Protein AF-A0A1G2YFA1-F1 (afdb_monomer)

Secondary structure (DSSP, 8-state):
--SSHHHHHHHHHHTTS-TTTEEEEETTT---TTTEEESSTT--EETTEEEE--SEEEEEEEEEEEESSEEEEEEEEEPPPPTTEEEEEEEEEE-TTTTTSSEEEEEEETTEEEEEEE-TTS-EEEEEEEE--TT-EEEEEEEE-SS-EEEEETTEEEEEE--TTTS--S-EEEEEEEEEEE-S--S--EEEEEEEEEEEEHHHHHHHH-S----PPP---EEEEEETTEEEEEETTEEEEE-SSEEEEEE-TTSSEEEEEEETTTTEE-B-TT---BS-EEEETTEEEEGGGPEEEEEEEEEETTEEEEEEEEEETTTTEEEEEEEEE-SSSEEEEEEEEEE-SSS-EEEEEEEEEEEEE-GGG-GGG-EEEE-BBT-EEE-S-EEEEEEETTTB-SS-EEEE-TTSSSEEEEEE---S---EEEEEEEE-TTSS--EEEEE-SSGGGS-SS-----SSEEEEEEE---EEE-TT-EEEEEEEEEEEESS-HHHHHHHHHHHHTTT-------HHHHT--EEEEE-TTTTEETTTTEE-GGGG--S--SEEEES--B---S---S-TTSSTTS---S---B-GGGTHHHHHHHHHHHHHHTT-EEEEEEESSEEESSSHHIIIIITTSB---STT-----BTBSSSEEEB-TT-TTTHHHHHHHHHHHHHHHH--SEEEEETTT-------TTSHHHHTT--SS-HHHHHHHHHHHHHHHHHH-TT-EEEES----HHHHTTSSEEE--SS-TTT-HHHHHHH-TT---HHHHH-TTSEEEE-S--TTHHHHHHHHT-EEEGGG---HHHHHHHHHHHHTHHHHT-S--B-S--BSSTTEEEEEEE-SS-EEEEEEE-SSS-EEEEEEEE---TTEEEEETTTTEEPEEE--TT-SSEEEEEEE-TTEEEEEEEEES-EEEEEETTEEEEEESS--TT-EEEEEESS----TTSS--EEE--BTTEEEEE--SSEEEEEEEEETTEEEEEEEEEE-

Mean predicted aligned error: 13.15 Å

Radius of gyration: 32.7 Å; Cα contacts (8 Å, |Δi|>4): 2428; chains: 1; bounding box: 88×84×84 Å

pLDDT: mean 84.56, std 17.23, range [21.22, 98.62]

Structure (mmCIF, N/CA/C/O backbone):
data_AF-A0A1G2YFA1-F1
#
_entry.id   AF-A0A1G2YFA1-F1
#
loop_
_atom_site.group_PDB
_atom_site.id
_atom_site.type_symbol
_atom_site.label_atom_id
_atom_site.label_alt_id
_atom_site.label_comp_id
_atom_site.label_asym_id
_atom_site.label_entity_id
_atom_site.label_seq_id
_atom_site.pdbx_PDB_ins_code
_atom_site.Cartn_x
_atom_site.Cartn_y
_atom_site.Cartn_z
_atom_site.occupancy
_atom_site.B_iso_or_equiv
_atom_site.auth_seq_id
_atom_site.auth_comp_id
_atom_site.auth_asym_id
_atom_site.auth_atom_id
_atom_site.pdbx_PDB_model_num
ATOM 1 N N . MET A 1 1 ? 6.059 28.351 -20.089 1.00 26.28 1 MET A N 1
ATOM 2 C CA . MET A 1 1 ? 5.171 28.628 -18.933 1.00 26.28 1 MET A CA 1
ATOM 3 C C . MET A 1 1 ? 3.657 28.507 -19.193 1.00 26.28 1 MET A C 1
ATOM 5 O O . MET A 1 1 ? 2.922 28.456 -18.222 1.00 26.28 1 MET A O 1
ATOM 9 N N . LYS A 1 2 ? 3.148 28.376 -20.436 1.00 21.22 2 LYS A N 1
ATOM 10 C CA . LYS A 1 2 ? 1.709 28.104 -20.705 1.00 21.22 2 LYS A CA 1
ATOM 11 C C . LYS A 1 2 ? 1.317 26.610 -20.813 1.00 21.22 2 LYS A C 1
ATOM 13 O O . LYS A 1 2 ? 0.133 26.315 -20.835 1.00 21.22 2 LYS A O 1
ATOM 18 N N . LYS A 1 3 ? 2.282 25.678 -20.841 1.00 24.58 3 LYS A N 1
ATOM 19 C CA . LYS A 1 3 ? 2.053 24.222 -21.009 1.00 24.58 3 LYS A CA 1
ATOM 20 C C . LYS A 1 3 ? 1.733 23.443 -19.718 1.00 24.58 3 LYS A C 1
ATOM 22 O O . LYS A 1 3 ? 1.289 22.313 -19.818 1.00 24.58 3 LYS A O 1
ATOM 27 N N . TYR A 1 4 ? 1.891 24.042 -18.535 1.00 25.39 4 TYR A N 1
ATOM 28 C CA . TYR A 1 4 ? 1.685 23.355 -17.245 1.00 25.39 4 TYR A CA 1
ATOM 29 C C . TYR A 1 4 ? 0.296 23.568 -16.616 1.00 25.39 4 TYR A C 1
ATOM 31 O O . TYR A 1 4 ? -0.025 22.940 -15.617 1.00 25.39 4 TYR A O 1
ATOM 39 N N . LYS A 1 5 ? -0.561 24.420 -17.201 1.00 24.77 5 LYS A N 1
ATOM 40 C CA . LYS A 1 5 ? -1.921 24.662 -16.678 1.00 24.77 5 LYS A CA 1
ATOM 41 C C . LYS A 1 5 ? -2.949 23.596 -17.078 1.00 24.77 5 LYS A C 1
ATOM 43 O O . LYS A 1 5 ? -4.020 23.570 -16.490 1.00 24.77 5 LYS A O 1
ATOM 48 N N . LEU A 1 6 ? -2.642 22.734 -18.053 1.00 26.92 6 LEU A N 1
ATOM 49 C CA . LEU A 1 6 ? -3.606 21.764 -18.586 1.00 26.92 6 LEU A CA 1
ATOM 50 C C . LEU A 1 6 ? -3.701 20.484 -17.734 1.00 26.92 6 LEU A C 1
ATOM 52 O O . LEU A 1 6 ? -4.782 19.927 -17.613 1.00 26.92 6 LEU A O 1
ATOM 56 N N . HIS A 1 7 ? -2.612 20.071 -17.073 1.00 27.39 7 HIS A N 1
ATOM 57 C CA . HIS A 1 7 ? -2.627 18.911 -16.169 1.00 27.39 7 HIS A CA 1
ATOM 58 C C . HIS A 1 7 ? -3.258 19.217 -14.802 1.00 27.39 7 HIS A C 1
ATOM 60 O O . HIS A 1 7 ? -3.877 18.342 -14.209 1.00 27.39 7 HIS A O 1
ATOM 66 N N . LEU A 1 8 ? -3.208 20.475 -14.341 1.00 26.91 8 LEU A N 1
ATOM 67 C CA . LEU A 1 8 ? -3.855 20.889 -13.088 1.00 26.91 8 LEU A CA 1
ATOM 68 C C . LEU A 1 8 ? -5.395 20.894 -13.174 1.00 26.91 8 LEU A C 1
ATOM 70 O O . LEU A 1 8 ? -6.071 20.759 -12.160 1.00 26.91 8 LEU A O 1
ATOM 74 N N . ALA A 1 9 ? -5.958 21.062 -14.377 1.00 24.88 9 ALA A N 1
ATOM 75 C CA . ALA A 1 9 ? -7.406 21.125 -14.582 1.00 24.88 9 ALA A CA 1
ATOM 76 C C . ALA A 1 9 ? -8.086 19.750 -14.461 1.00 24.88 9 ALA A C 1
ATOM 78 O O . ALA A 1 9 ? -9.233 19.683 -14.033 1.00 24.88 9 ALA A O 1
ATOM 79 N N . VAL A 1 10 ? -7.370 18.664 -14.773 1.00 28.00 10 VAL A N 1
ATOM 80 C CA . VAL A 1 10 ? -7.872 17.285 -14.633 1.00 28.00 10 VAL A CA 1
ATOM 81 C C . VAL A 1 10 ? -8.020 16.907 -13.152 1.00 28.00 10 VAL A C 1
ATOM 83 O O . VAL A 1 10 ? -9.004 16.275 -12.779 1.00 28.00 10 VAL A O 1
ATOM 86 N N . LEU A 1 11 ? -7.123 17.405 -12.289 1.00 30.12 11 LEU A N 1
ATOM 87 C CA . LEU A 1 11 ? -7.172 17.195 -10.834 1.00 30.12 11 LEU A CA 1
ATOM 88 C C . LEU A 1 11 ? -8.140 18.132 -10.089 1.00 30.12 11 LEU A C 1
ATOM 90 O O . LEU A 1 11 ? -8.729 17.755 -9.086 1.00 30.12 11 LEU A O 1
ATOM 94 N N . LEU A 1 12 ? -8.338 19.371 -10.546 1.00 25.94 12 LEU A N 1
ATOM 95 C CA . LEU A 1 12 ? -9.296 20.276 -9.887 1.00 25.94 12 LEU A CA 1
ATOM 96 C C . LEU A 1 12 ? -10.760 19.890 -10.158 1.00 25.94 12 LEU A C 1
ATOM 98 O O . LEU A 1 12 ? -11.654 20.310 -9.424 1.00 25.94 12 LEU A O 1
ATOM 102 N N . ILE A 1 13 ? -11.014 19.089 -11.197 1.00 28.42 13 ILE A N 1
ATOM 103 C CA . ILE A 1 13 ? -12.353 18.607 -11.554 1.00 28.42 13 ILE A CA 1
ATOM 104 C C . ILE A 1 13 ? -12.662 17.258 -10.878 1.00 28.42 13 ILE A C 1
ATOM 106 O O . ILE A 1 13 ? -13.819 17.046 -10.514 1.00 28.42 13 ILE A O 1
ATOM 110 N N . SER A 1 14 ? -11.655 16.418 -10.586 1.00 29.36 14 SER A N 1
ATOM 111 C CA . SER A 1 14 ? -11.823 15.202 -9.767 1.00 29.36 14 SER A CA 1
ATOM 112 C C . SER A 1 14 ? -12.298 15.497 -8.337 1.00 29.36 14 SER A C 1
ATOM 114 O O . SER A 1 14 ? -13.056 14.725 -7.753 1.00 29.36 14 SER A O 1
ATOM 116 N N . CYS A 1 15 ? -11.971 16.676 -7.803 1.00 27.38 15 CYS A N 1
ATOM 117 C CA . CYS A 1 15 ? -12.378 17.093 -6.460 1.00 27.38 15 CYS A CA 1
ATOM 118 C C . CYS A 1 15 ? -13.865 17.477 -6.316 1.00 27.38 15 CYS A C 1
ATOM 120 O O . CYS A 1 15 ? -14.387 17.459 -5.203 1.00 27.38 15 CYS A O 1
ATOM 122 N N . ASN A 1 16 ? -14.591 17.819 -7.389 1.00 24.38 16 ASN A N 1
ATOM 123 C CA . ASN A 1 16 ? -15.905 18.470 -7.231 1.00 24.38 16 ASN A CA 1
ATOM 124 C C . ASN A 1 16 ? -17.083 17.521 -6.938 1.00 24.38 16 ASN A C 1
ATOM 126 O O . ASN A 1 16 ? -18.103 17.977 -6.420 1.00 24.38 16 ASN A O 1
ATOM 130 N N . CYS A 1 17 ? -16.944 16.209 -7.160 1.00 30.14 17 CYS A N 1
ATOM 131 C CA . CYS A 1 17 ? -17.890 15.212 -6.624 1.00 30.14 17 CYS A CA 1
ATOM 132 C C . CYS A 1 17 ? -17.436 14.600 -5.284 1.00 30.14 17 CYS A C 1
ATOM 134 O O . CYS A 1 17 ? -18.244 13.969 -4.597 1.00 30.14 17 CYS A O 1
ATOM 136 N N . PHE A 1 18 ? -16.185 14.875 -4.891 1.00 34.75 18 PHE A N 1
ATOM 137 C CA . PHE A 1 18 ? -15.489 14.411 -3.684 1.00 34.75 18 PHE A CA 1
ATOM 138 C C . PHE A 1 18 ? -15.284 15.515 -2.637 1.00 34.75 18 PHE A C 1
ATOM 140 O O . PHE A 1 18 ? -14.547 15.315 -1.673 1.00 34.75 18 PHE A O 1
ATOM 147 N N . ALA A 1 19 ? -15.984 16.650 -2.748 1.00 25.91 19 ALA A N 1
ATOM 148 C CA . ALA A 1 19 ? -15.907 17.753 -1.781 1.00 25.91 19 ALA A CA 1
ATOM 149 C C . ALA A 1 19 ? -16.286 17.359 -0.327 1.00 25.91 19 ALA A C 1
ATOM 151 O O . ALA A 1 19 ? -16.251 18.201 0.565 1.00 25.91 19 ALA A O 1
ATOM 152 N N . GLY A 1 20 ? -16.643 16.090 -0.076 1.00 28.58 20 GLY A N 1
ATOM 153 C CA . GLY A 1 20 ? -16.826 15.510 1.254 1.00 28.58 20 GLY A CA 1
ATOM 154 C C . GLY A 1 20 ? -15.946 14.299 1.606 1.00 28.58 20 GLY A C 1
ATOM 155 O O . GLY A 1 20 ? -16.242 13.679 2.622 1.00 28.58 20 GLY A O 1
ATOM 156 N N . SER A 1 21 ? -14.935 13.905 0.814 1.00 32.62 21 SER A N 1
ATOM 157 C CA . SER A 1 21 ? -14.187 12.648 1.056 1.00 32.62 21 SER A CA 1
ATOM 158 C C . SER A 1 21 ? -12.697 12.622 0.693 1.00 32.62 21 SER A C 1
ATOM 160 O O . SER A 1 21 ? -12.029 11.634 0.993 1.00 32.62 21 SER A O 1
ATOM 162 N N . MET A 1 22 ? -12.159 13.696 0.114 1.00 28.70 22 MET A N 1
ATOM 163 C CA . MET A 1 22 ? -10.717 13.957 0.081 1.00 28.70 22 MET A CA 1
ATOM 164 C C . MET A 1 22 ? -10.442 15.188 0.937 1.00 28.70 22 MET A C 1
ATOM 166 O O . MET A 1 22 ? -10.710 16.316 0.521 1.00 28.70 22 MET A O 1
ATOM 170 N N . PHE A 1 23 ? -9.919 14.977 2.141 1.00 32.84 23 PHE A N 1
ATOM 171 C CA . PHE A 1 23 ? -9.448 16.068 2.987 1.00 32.84 23 PHE A CA 1
ATOM 172 C C . PHE A 1 23 ? -7.937 15.951 3.110 1.00 32.84 23 PHE A C 1
ATOM 174 O O . PHE A 1 23 ? -7.440 15.136 3.883 1.00 32.84 23 PHE A O 1
ATOM 181 N N . TYR A 1 24 ? -7.217 16.780 2.356 1.00 30.06 24 TYR A N 1
ATOM 182 C CA . TYR A 1 24 ? -5.864 17.163 2.724 1.00 30.06 24 TYR A CA 1
ATOM 183 C C . TYR A 1 24 ? -5.940 18.400 3.598 1.00 30.06 24 TYR A C 1
ATOM 185 O O . TYR A 1 24 ? -6.352 19.466 3.148 1.00 30.06 24 TYR A O 1
ATOM 193 N N . GLN A 1 25 ? -5.619 18.221 4.874 1.00 31.00 25 GLN A N 1
ATOM 194 C CA . GLN A 1 25 ? -5.582 19.290 5.854 1.00 31.00 25 GLN A CA 1
ATOM 195 C C . GLN A 1 25 ? -4.254 19.172 6.602 1.00 31.00 25 GLN A C 1
ATOM 197 O O . GLN A 1 25 ? -4.132 18.486 7.615 1.00 31.00 25 GLN A O 1
ATOM 202 N N . ASP A 1 26 ? -3.227 19.833 6.064 1.00 29.64 26 ASP A N 1
ATOM 203 C CA . ASP A 1 26 ? -2.142 20.324 6.914 1.00 29.64 26 ASP A CA 1
ATOM 204 C C . ASP A 1 26 ? -2.801 21.305 7.900 1.00 29.64 26 ASP A C 1
ATOM 206 O O . ASP A 1 26 ? -3.702 22.044 7.495 1.00 29.64 26 ASP A O 1
ATOM 210 N N . ASP A 1 27 ? -2.398 21.330 9.172 1.00 33.75 27 ASP A N 1
ATOM 211 C CA . ASP A 1 27 ? -3.007 22.179 10.222 1.00 33.75 27 ASP A CA 1
ATOM 212 C C . ASP A 1 27 ? -3.075 23.686 9.849 1.00 33.75 27 ASP A C 1
ATOM 214 O O . ASP A 1 27 ? -3.723 24.478 10.531 1.00 33.75 27 ASP A O 1
ATOM 218 N N . PHE A 1 28 ? -2.447 24.095 8.742 1.00 34.38 28 PHE A N 1
ATOM 219 C CA . PHE A 1 28 ? -2.547 25.431 8.157 1.00 34.38 28 PHE A CA 1
ATOM 220 C C . PHE A 1 28 ? -3.781 25.688 7.271 1.00 34.38 28 PHE A C 1
ATOM 222 O O . PHE A 1 28 ? -4.218 26.838 7.202 1.00 34.38 28 PHE A O 1
ATOM 229 N N . ASP A 1 29 ? -4.377 24.665 6.647 1.00 35.72 29 ASP A N 1
ATOM 230 C CA . ASP A 1 29 ? -5.463 24.835 5.662 1.00 35.72 29 ASP A CA 1
ATOM 231 C C . ASP A 1 29 ? -6.863 24.562 6.242 1.00 35.72 29 ASP A C 1
ATOM 233 O O . ASP A 1 29 ? -7.878 24.930 5.648 1.00 35.72 29 ASP A O 1
ATOM 237 N N . SER A 1 30 ? -6.957 23.976 7.442 1.00 36.06 30 SER A N 1
ATOM 238 C CA . SER A 1 30 ? -8.232 23.718 8.122 1.00 36.06 30 SER A CA 1
ATOM 239 C C . SER A 1 30 ? -8.577 24.778 9.162 1.00 36.06 30 SER A C 1
ATOM 241 O O . SER A 1 30 ? -8.757 24.491 10.348 1.00 36.06 30 SER A O 1
ATOM 243 N N . TYR A 1 31 ? -8.787 26.010 8.720 1.00 40.47 31 TYR A N 1
ATOM 244 C CA . TYR A 1 31 ? -9.805 26.807 9.389 1.00 40.47 31 TYR A CA 1
ATOM 245 C C . TYR A 1 31 ? -11.145 26.400 8.794 1.00 40.47 31 TYR A C 1
ATOM 247 O O . TYR A 1 31 ? -11.511 26.837 7.713 1.00 40.47 31 TYR A O 1
ATOM 255 N N . ASN A 1 32 ? -11.838 25.493 9.482 1.00 41.91 32 ASN A N 1
ATOM 256 C CA . ASN A 1 32 ? -13.087 24.888 9.032 1.00 41.91 32 ASN A CA 1
ATOM 257 C C . ASN A 1 32 ? -14.114 25.978 8.642 1.00 41.91 32 ASN A C 1
ATOM 259 O O . ASN A 1 32 ? -14.778 26.538 9.516 1.00 41.91 32 ASN A O 1
ATOM 263 N N . GLU A 1 33 ? -14.233 26.307 7.348 1.00 40.84 33 GLU A N 1
ATOM 264 C CA . GLU A 1 33 ? -15.109 27.382 6.848 1.00 40.84 33 GLU A CA 1
ATOM 265 C C . GLU A 1 33 ? -16.582 27.142 7.221 1.00 40.84 33 GLU A C 1
ATOM 267 O O . GLU A 1 33 ? -17.353 28.087 7.359 1.00 40.84 33 GLU A O 1
ATOM 272 N N . SER A 1 34 ? -16.969 25.886 7.478 1.00 41.91 34 SER A N 1
ATOM 273 C CA . SER A 1 34 ? -18.311 25.525 7.954 1.00 41.91 34 SER A CA 1
ATOM 274 C C . SER A 1 34 ? -18.582 25.909 9.420 1.00 41.91 34 SER A C 1
ATOM 276 O O . SER A 1 34 ? -19.738 26.060 9.822 1.00 41.91 34 SER A O 1
ATOM 278 N N . PHE A 1 35 ? -17.533 26.090 10.230 1.00 44.84 35 PHE A N 1
ATOM 279 C CA . PHE A 1 35 ? -17.634 26.427 11.652 1.00 44.84 35 PHE A CA 1
ATOM 280 C C . PHE A 1 35 ? -17.661 27.941 11.907 1.00 44.84 35 PHE A C 1
ATOM 282 O O . PHE A 1 35 ? -18.202 28.377 12.925 1.00 44.84 35 PHE A O 1
ATOM 289 N N . TRP A 1 36 ? -17.113 28.752 10.998 1.00 55.56 36 TRP A N 1
ATOM 290 C CA . TRP A 1 36 ? -16.955 30.199 11.168 1.00 55.56 36 TRP A CA 1
ATOM 291 C C . TRP A 1 36 ? -17.886 30.990 10.242 1.00 55.56 36 TRP A C 1
ATOM 293 O O . TRP A 1 36 ? -17.912 30.779 9.038 1.00 55.56 36 TRP A O 1
ATOM 303 N N . GLY A 1 37 ? -18.608 31.969 10.786 1.00 51.66 37 GLY A N 1
ATOM 304 C CA . GLY A 1 37 ? -19.284 32.997 9.994 1.00 51.66 37 GLY A CA 1
ATOM 305 C C . GLY A 1 37 ? -18.439 34.272 9.931 1.00 51.66 37 GLY A C 1
ATOM 306 O O . GLY A 1 37 ? -18.049 34.802 10.974 1.00 51.66 37 GLY A O 1
ATOM 307 N N . SER A 1 38 ? -18.175 34.812 8.734 1.00 50.09 38 SER A N 1
ATOM 308 C CA . SER A 1 38 ? -17.583 36.152 8.598 1.00 50.09 38 SER A CA 1
ATOM 309 C C . SER A 1 38 ? -18.685 37.221 8.649 1.00 50.09 38 SER A C 1
ATOM 311 O O . SER A 1 38 ? -19.702 37.128 7.965 1.00 50.09 38 SER A O 1
ATOM 313 N N . LYS A 1 39 ? -18.523 38.253 9.492 1.00 44.88 39 LYS A N 1
ATOM 314 C CA . LYS A 1 39 ? -19.477 39.384 9.567 1.00 44.88 39 LYS A CA 1
ATOM 315 C C . LYS A 1 39 ? -19.066 40.615 8.758 1.00 44.88 39 LYS A C 1
ATOM 317 O O . LYS A 1 39 ? -19.862 41.539 8.620 1.00 44.88 39 LYS A O 1
ATOM 322 N N . SER A 1 40 ? -17.855 40.635 8.203 1.00 45.56 40 SER A N 1
ATOM 323 C CA . SER A 1 40 ? -17.445 41.636 7.216 1.00 45.56 40 SER A CA 1
ATOM 324 C C . SER A 1 40 ? -17.129 40.920 5.909 1.00 45.56 40 SER A C 1
ATOM 326 O O . SER A 1 40 ? -16.400 39.933 5.921 1.00 45.56 40 SER A O 1
ATOM 328 N N . ALA A 1 41 ? -17.659 41.417 4.787 1.00 35.03 41 ALA A N 1
ATOM 329 C CA . ALA A 1 41 ? -17.565 40.820 3.445 1.00 35.03 41 ALA A CA 1
ATOM 330 C C . ALA A 1 41 ? -16.129 40.729 2.864 1.00 35.03 41 ALA A C 1
ATOM 332 O O . ALA A 1 41 ? -15.939 40.660 1.658 1.00 35.03 41 ALA A O 1
ATOM 333 N N . SER A 1 42 ? -15.101 40.817 3.707 1.00 41.78 42 SER A N 1
ATOM 334 C CA . SER A 1 42 ? -13.691 40.891 3.325 1.00 41.78 42 SER A CA 1
ATOM 335 C C . SER A 1 42 ? -12.741 40.380 4.422 1.00 41.78 42 SER A C 1
ATOM 337 O O . SER A 1 42 ? -11.576 40.775 4.440 1.00 41.78 42 SER A O 1
ATOM 339 N N . ALA A 1 43 ? -13.205 39.586 5.395 1.00 46.22 43 ALA A N 1
ATOM 340 C CA . ALA A 1 43 ? -12.296 38.842 6.272 1.00 46.22 43 ALA A CA 1
ATOM 341 C C . ALA A 1 43 ? -11.784 37.621 5.500 1.00 46.22 43 ALA A C 1
ATOM 343 O O . ALA A 1 43 ? -12.486 36.623 5.392 1.00 46.22 43 ALA A O 1
ATOM 344 N N . ILE A 1 44 ? -10.596 37.747 4.909 1.00 50.31 44 ILE A N 1
ATOM 345 C CA . ILE A 1 44 ? -9.894 36.632 4.276 1.00 50.31 44 ILE A CA 1
ATOM 346 C C . ILE A 1 44 ? -8.933 36.104 5.334 1.00 50.31 44 ILE A C 1
ATOM 348 O O . ILE A 1 44 ? -8.038 36.829 5.774 1.00 50.31 44 ILE A O 1
ATOM 352 N N . LEU A 1 45 ? -9.162 34.876 5.785 1.00 53.12 45 LEU A N 1
ATOM 353 C CA . LEU A 1 45 ? -8.122 34.124 6.460 1.00 53.12 45 LEU A CA 1
ATOM 354 C C . LEU A 1 45 ? -7.228 33.557 5.356 1.00 53.12 45 LEU A C 1
ATOM 356 O O . LEU A 1 45 ? -7.711 32.820 4.502 1.00 53.12 45 LEU A O 1
ATOM 360 N N . GLN A 1 46 ? -5.963 33.958 5.327 1.00 53.78 46 GLN A N 1
ATOM 361 C CA . GLN A 1 46 ? -4.995 33.462 4.352 1.00 53.78 46 GLN A CA 1
ATOM 362 C C . GLN A 1 46 ? -3.841 32.841 5.138 1.00 53.78 46 GLN A C 1
ATOM 364 O O . GLN A 1 46 ? -3.248 33.519 5.977 1.00 53.78 46 GLN A O 1
ATOM 369 N N . ASP A 1 47 ? -3.580 31.551 4.923 1.00 55.41 47 ASP A N 1
ATOM 370 C CA . ASP A 1 47 ? -2.479 30.798 5.542 1.00 55.41 47 ASP A CA 1
ATOM 371 C C . ASP A 1 47 ? -2.460 30.874 7.089 1.00 55.41 47 ASP A C 1
ATOM 373 O O . ASP A 1 47 ? -1.431 31.154 7.707 1.00 55.41 47 ASP A O 1
ATOM 377 N N . GLY A 1 48 ? -3.621 30.717 7.742 1.00 53.19 48 GLY A N 1
ATOM 378 C CA . GLY A 1 48 ? -3.737 30.805 9.207 1.00 53.19 48 GLY A CA 1
ATOM 379 C C . GLY A 1 48 ? -3.555 32.218 9.782 1.00 53.19 48 GLY A C 1
ATOM 380 O O . GLY A 1 48 ? -3.453 32.390 10.998 1.00 53.19 48 GLY A O 1
ATOM 381 N N . VAL A 1 49 ? -3.519 33.258 8.942 1.00 60.41 49 VAL A N 1
ATOM 382 C CA . VAL A 1 49 ? -3.386 34.653 9.378 1.00 60.41 49 VAL A CA 1
ATOM 383 C C . VAL A 1 49 ? -4.682 35.417 9.138 1.00 60.41 49 VAL A C 1
ATOM 385 O O . VAL A 1 49 ? -5.115 35.617 8.003 1.00 60.41 49 VAL A O 1
ATOM 388 N N . LEU A 1 50 ? -5.274 35.928 10.217 1.00 67.81 50 LEU A N 1
ATOM 389 C CA . LEU A 1 50 ? -6.305 36.955 10.129 1.00 67.81 50 LEU A CA 1
ATOM 390 C C . LEU A 1 50 ? -5.615 38.308 9.920 1.00 67.81 50 LEU A C 1
ATOM 392 O O . LEU A 1 50 ? -5.003 38.857 10.841 1.00 67.81 50 LEU A O 1
ATOM 396 N N . VAL A 1 51 ? -5.691 38.824 8.691 1.00 64.38 51 VAL A N 1
ATOM 397 C CA . VAL A 1 51 ? -5.060 40.087 8.287 1.00 64.38 51 VAL A CA 1
ATOM 398 C C . VAL A 1 51 ? -6.108 41.192 8.188 1.00 64.38 51 VAL A C 1
ATOM 400 O O . VAL A 1 51 ? -7.072 41.093 7.427 1.00 64.38 51 VAL A O 1
ATOM 403 N N . ASN A 1 52 ? -5.895 42.293 8.907 1.00 64.06 52 ASN A N 1
ATOM 404 C CA . ASN A 1 52 ? -6.665 43.519 8.732 1.00 64.06 52 ASN A CA 1
ATOM 405 C C . ASN A 1 52 ? -5.816 44.613 8.084 1.00 64.06 52 ASN A C 1
ATOM 407 O O . ASN A 1 52 ? -5.078 45.326 8.760 1.00 64.06 52 ASN A O 1
ATOM 411 N N . SER A 1 53 ? -5.938 44.733 6.764 1.00 57.47 53 SER A N 1
ATOM 412 C CA . SER A 1 53 ? -5.232 45.715 5.936 1.00 57.47 53 SER A CA 1
ATOM 413 C C . SER A 1 53 ? -5.952 47.064 5.803 1.00 57.47 53 SER A C 1
ATOM 415 O O . SER A 1 53 ? -5.465 47.939 5.090 1.00 57.47 53 SER A O 1
ATOM 417 N N . SER A 1 54 ? -7.101 47.260 6.466 1.00 58.16 54 SER A N 1
ATOM 418 C CA . SER A 1 54 ? -7.809 48.546 6.444 1.00 58.16 54 SER A CA 1
ATOM 419 C C . SER A 1 54 ? -7.260 49.490 7.524 1.00 58.16 54 SER A C 1
ATOM 421 O O . SER A 1 54 ? -7.182 49.074 8.680 1.00 58.16 54 SER A O 1
ATOM 423 N N . PRO A 1 55 ? -6.976 50.771 7.209 1.00 54.91 55 PRO A N 1
ATOM 424 C CA . PRO A 1 55 ? -6.550 51.781 8.190 1.00 54.91 55 PRO A CA 1
ATOM 425 C C . PRO A 1 55 ? -7.531 51.988 9.351 1.00 54.91 55 PRO A C 1
ATOM 427 O O . PRO A 1 55 ? -7.147 52.344 10.462 1.00 54.91 55 PRO A O 1
ATOM 430 N N . GLN A 1 56 ? -8.817 51.777 9.065 1.00 61.28 56 GLN A N 1
ATOM 431 C CA . GLN A 1 56 ? -9.904 51.730 10.032 1.00 61.28 56 GLN A CA 1
ATOM 432 C C . GLN A 1 56 ? -10.795 50.561 9.634 1.00 61.28 56 GLN A C 1
ATOM 434 O O . GLN A 1 56 ? -11.492 50.597 8.617 1.00 61.28 56 GLN A O 1
ATOM 439 N N . GLY A 1 57 ? -10.718 49.468 10.380 1.00 62.66 57 GLY A N 1
ATOM 440 C CA . GLY A 1 57 ? -11.480 48.270 10.064 1.00 62.66 57 GLY A CA 1
ATOM 441 C C . GLY A 1 57 ? -11.530 47.308 11.230 1.00 62.66 57 GLY A C 1
ATOM 442 O O . GLY A 1 57 ? -10.600 47.240 12.033 1.00 62.66 57 GLY A O 1
ATOM 443 N N . HIS A 1 58 ? -12.612 46.540 11.287 1.00 67.31 58 HIS A N 1
ATOM 444 C CA . HIS A 1 58 ? -12.759 45.419 12.202 1.00 67.31 58 HIS A CA 1
ATOM 445 C C . HIS A 1 58 ? -12.815 44.131 11.384 1.00 67.31 58 HIS A C 1
ATOM 447 O O . HIS A 1 58 ? -13.716 43.968 10.555 1.00 67.31 58 HIS A O 1
ATOM 453 N N . LYS A 1 59 ? -11.855 43.227 11.591 1.00 73.19 59 LYS A N 1
ATOM 454 C CA . LYS A 1 59 ? -11.881 41.881 11.006 1.00 73.19 59 LYS A CA 1
ATOM 455 C C . LYS A 1 59 ? -12.105 40.890 12.123 1.00 73.19 59 LYS A C 1
ATOM 457 O O . LYS A 1 59 ? -11.322 40.838 13.066 1.00 73.19 59 LYS A O 1
ATOM 462 N N . THR A 1 60 ? -13.201 40.151 12.029 1.00 72.44 60 THR A N 1
ATOM 463 C CA . THR A 1 60 ? -13.642 39.254 13.088 1.00 72.44 60 THR A CA 1
ATOM 464 C C . THR A 1 60 ? -14.040 37.900 12.525 1.00 72.44 60 THR A C 1
ATOM 466 O O . THR A 1 60 ? -14.658 37.813 11.460 1.00 72.44 60 THR A O 1
ATOM 469 N N . LEU A 1 61 ? -13.693 36.858 13.271 1.00 70.44 61 LEU A N 1
ATOM 470 C CA . LEU A 1 61 ? -14.152 35.490 13.097 1.00 70.44 61 LEU A CA 1
ATOM 471 C C . LEU A 1 61 ? -15.075 35.157 14.261 1.00 70.44 61 LEU A C 1
ATOM 473 O O . LEU A 1 61 ? -14.746 35.414 15.422 1.00 70.44 61 LEU A O 1
ATOM 477 N N . VAL A 1 62 ? -16.244 34.615 13.934 1.00 71.38 62 VAL A N 1
ATOM 478 C CA . VAL A 1 62 ? -17.264 34.239 14.912 1.00 71.38 62 VAL A CA 1
ATOM 479 C C . VAL A 1 62 ? -17.683 32.800 14.663 1.00 71.38 62 VAL A C 1
ATOM 481 O O . VAL A 1 62 ? -18.006 32.457 13.526 1.00 71.38 62 VAL A O 1
ATOM 484 N N . SER A 1 63 ? -17.698 31.957 15.694 1.00 68.88 63 SER A N 1
ATOM 485 C CA . SER A 1 63 ? -18.199 30.591 15.533 1.00 68.88 63 SER A CA 1
ATOM 486 C C . SER A 1 63 ? -19.711 30.586 15.279 1.00 68.88 63 SER A C 1
ATOM 488 O O . SER A 1 63 ? -20.467 31.332 15.905 1.00 68.88 63 SER A O 1
ATOM 490 N N . MET A 1 64 ? -20.173 29.709 14.389 1.00 65.94 64 MET A N 1
ATOM 491 C CA . MET A 1 64 ? -21.598 29.491 14.115 1.00 65.94 64 MET A CA 1
ATOM 492 C C . MET A 1 64 ? -22.310 28.846 15.316 1.00 65.94 64 MET A C 1
ATOM 494 O O . MET A 1 64 ? -23.468 29.161 15.597 1.00 65.94 64 MET A O 1
ATOM 498 N N . LYS A 1 65 ? -21.605 27.981 16.063 1.00 66.50 65 LYS A N 1
ATOM 499 C CA . LYS A 1 65 ? -22.073 27.396 17.332 1.00 66.50 65 LYS A CA 1
ATOM 500 C C . LYS A 1 65 ? -21.864 28.388 18.482 1.00 66.50 65 LYS A C 1
ATOM 502 O O . LYS A 1 65 ? -20.879 29.127 18.507 1.00 66.50 65 LYS A O 1
ATOM 507 N N . LYS A 1 66 ? -22.789 28.392 19.443 1.00 80.88 66 LYS A N 1
ATOM 508 C CA . LYS A 1 66 ? -22.679 29.126 20.713 1.00 80.88 66 LYS A CA 1
ATOM 509 C C . LYS A 1 66 ? -22.449 28.142 21.858 1.00 80.88 66 LYS A C 1
ATOM 511 O O . LYS A 1 66 ? -22.898 27.003 21.778 1.00 80.88 66 LYS A O 1
ATOM 516 N N . TYR A 1 67 ? -21.783 28.603 22.909 1.00 77.38 67 TYR A N 1
ATOM 517 C CA . TYR A 1 67 ? -21.373 27.787 24.047 1.00 77.38 67 TYR A CA 1
ATOM 518 C C . TYR A 1 67 ? -21.858 28.403 25.361 1.00 77.38 67 TYR A C 1
ATOM 520 O O . TYR A 1 67 ? -21.579 29.574 25.643 1.00 77.38 67 TYR A O 1
ATOM 528 N N . ASP A 1 68 ? -22.563 27.609 26.166 1.00 79.25 68 ASP A N 1
ATOM 529 C CA . ASP A 1 68 ? -22.984 27.987 27.520 1.00 79.25 68 ASP A CA 1
ATOM 530 C C . ASP A 1 68 ? -21.803 27.924 28.491 1.00 79.25 68 ASP A C 1
ATOM 532 O O . ASP A 1 68 ? -21.427 28.932 29.075 1.00 79.25 68 ASP A O 1
ATOM 536 N N . PHE A 1 69 ? -21.143 26.769 28.599 1.00 82.06 69 PHE A N 1
ATOM 537 C CA . PHE A 1 69 ? -19.943 26.575 29.416 1.00 82.06 69 PHE A CA 1
ATOM 538 C C . PHE A 1 69 ? -18.950 25.708 28.647 1.00 82.06 69 PHE A C 1
ATOM 540 O O . PHE A 1 69 ? -19.290 24.619 28.184 1.00 82.06 69 PHE A O 1
ATOM 547 N N . ALA A 1 70 ? -17.726 26.197 28.475 1.00 77.56 70 ALA A N 1
ATOM 548 C CA . ALA A 1 70 ? -16.706 25.534 27.675 1.00 77.56 70 ALA A CA 1
ATOM 549 C C . ALA A 1 70 ? -15.301 25.898 28.161 1.00 77.56 70 ALA A C 1
ATOM 551 O O . ALA A 1 70 ? -15.081 26.978 28.714 1.00 77.56 70 ALA A O 1
ATOM 552 N N . SER A 1 71 ? -14.358 24.990 27.924 1.00 77.44 71 SER A N 1
ATOM 553 C CA . SER A 1 71 ? -12.934 25.315 27.906 1.00 77.44 71 SER A CA 1
ATOM 554 C C . SER A 1 71 ? -12.545 25.660 26.478 1.00 77.44 71 SER A C 1
ATOM 556 O O . SER A 1 71 ? -12.898 24.923 25.560 1.00 77.44 71 SER A O 1
ATOM 558 N N . LEU A 1 72 ? -11.840 26.766 26.292 1.00 83.19 72 LEU A N 1
ATOM 559 C CA . LEU A 1 72 ? -11.342 27.229 25.004 1.00 83.19 72 LEU A CA 1
ATOM 560 C C . LEU A 1 72 ? -9.832 27.395 25.101 1.00 83.19 72 LEU A C 1
ATOM 562 O O . LEU A 1 72 ? -9.391 28.218 25.891 1.00 83.19 72 LEU A O 1
ATOM 566 N N . ASP A 1 73 ? -9.079 26.672 24.276 1.00 74.56 73 ASP A N 1
ATOM 567 C CA . ASP A 1 73 ? -7.621 26.744 24.179 1.00 74.56 73 ASP A CA 1
ATOM 568 C C . ASP A 1 73 ? -7.211 27.215 22.784 1.00 74.56 73 ASP A C 1
ATOM 570 O O . ASP A 1 73 ? -7.608 26.632 21.777 1.00 74.56 73 ASP A O 1
ATOM 574 N N . MET A 1 74 ? -6.397 28.265 22.699 1.00 78.94 74 MET A N 1
ATOM 575 C CA . MET A 1 74 ? -6.037 28.898 21.429 1.00 78.94 74 MET A CA 1
ATOM 576 C C . MET A 1 74 ? -4.540 29.164 21.352 1.00 78.94 74 MET A C 1
ATOM 578 O O . MET A 1 74 ? -3.999 29.865 22.204 1.00 78.94 74 MET A O 1
ATOM 582 N N . ARG A 1 75 ? -3.867 28.652 20.316 1.00 79.06 75 ARG A N 1
ATOM 583 C CA . ARG A 1 75 ? -2.451 28.942 20.055 1.00 79.06 75 ARG A CA 1
ATOM 584 C C . ARG A 1 75 ? -2.333 30.071 19.037 1.00 79.06 75 ARG A C 1
ATOM 586 O O . ARG A 1 75 ? -2.726 29.914 17.882 1.00 79.06 75 ARG A O 1
ATOM 593 N N . LEU A 1 76 ? -1.831 31.220 19.489 1.00 83.19 76 LEU A N 1
ATOM 594 C CA . LEU A 1 76 ? -1.907 32.497 18.778 1.00 83.19 76 LEU A CA 1
ATOM 595 C C . LEU A 1 76 ? -0.571 33.240 18.796 1.00 83.19 76 LEU A C 1
ATOM 597 O O . LEU A 1 76 ? 0.195 33.139 19.755 1.00 83.19 76 LEU A O 1
ATOM 601 N N . LYS A 1 77 ? -0.320 34.018 17.742 1.00 84.44 77 LYS A N 1
ATOM 602 C CA . LYS A 1 77 ? 0.813 34.941 17.634 1.00 84.44 77 LYS A CA 1
ATOM 603 C C . LYS A 1 77 ? 0.360 36.266 17.025 1.00 84.44 77 LYS A C 1
ATOM 605 O O . LYS A 1 77 ? -0.273 36.299 15.971 1.00 84.44 77 LYS A O 1
ATOM 610 N N . PHE A 1 78 ? 0.715 37.362 17.683 1.00 84.88 78 PHE A N 1
ATOM 611 C CA . PHE A 1 78 ? 0.348 38.725 17.291 1.00 84.88 78 PHE A CA 1
ATOM 612 C C . PHE A 1 78 ? 1.444 39.346 16.424 1.00 84.88 78 PHE A C 1
ATOM 614 O O . PHE A 1 78 ? 2.619 39.144 16.706 1.00 84.88 78 PHE A O 1
ATOM 621 N N . GLY A 1 79 ? 1.093 40.091 15.378 1.00 76.88 79 GLY A N 1
ATOM 622 C CA . GLY A 1 79 ? 2.070 40.777 14.526 1.00 76.88 79 GLY A CA 1
ATOM 623 C C . GLY A 1 79 ? 2.651 42.054 15.147 1.00 76.88 79 GLY A C 1
ATOM 624 O O . GLY A 1 79 ? 2.069 42.634 16.066 1.00 76.88 79 GLY A O 1
ATOM 625 N N . ARG A 1 80 ? 3.788 42.511 14.602 1.00 67.12 80 ARG A N 1
ATOM 626 C CA . ARG A 1 80 ? 4.460 43.772 14.981 1.00 67.12 80 ARG A CA 1
ATOM 627 C C . ARG A 1 80 ? 3.620 45.028 14.748 1.00 67.12 80 ARG A C 1
ATOM 629 O O . ARG A 1 80 ? 2.811 45.105 13.827 1.00 67.12 80 ARG A O 1
ATOM 636 N N . LEU A 1 81 ? 3.903 46.027 15.580 1.00 62.47 81 LEU A N 1
ATOM 637 C CA . LEU A 1 81 ? 3.325 47.370 15.568 1.00 62.47 81 LEU A CA 1
ATOM 638 C C . LEU A 1 81 ? 3.880 48.213 14.408 1.00 62.47 81 LEU A C 1
ATOM 640 O O . LEU A 1 81 ? 5.070 48.116 14.100 1.00 62.47 81 LEU A O 1
ATOM 644 N N . SER A 1 82 ? 3.058 49.101 13.839 1.00 58.94 82 SER A N 1
ATOM 645 C CA . SER A 1 82 ? 3.579 50.336 13.235 1.00 58.94 82 SER A CA 1
ATOM 646 C C . SER A 1 82 ? 3.669 51.419 14.315 1.00 58.94 82 SER A C 1
ATOM 648 O O . SER A 1 82 ? 2.950 51.356 15.311 1.00 58.94 82 SER A O 1
ATOM 650 N N . SER A 1 83 ? 4.544 52.413 14.152 1.00 58.66 83 SER A N 1
ATOM 651 C CA . SER A 1 83 ? 4.710 53.496 15.137 1.00 58.66 83 SER A CA 1
ATOM 652 C C . SER A 1 83 ? 3.488 54.416 15.264 1.00 58.66 83 SER A C 1
ATOM 654 O O . SER A 1 83 ? 3.375 55.145 16.248 1.00 58.66 83 SER A O 1
ATOM 656 N N . ASP A 1 84 ? 2.577 54.367 14.287 1.00 61.53 84 ASP A N 1
ATOM 657 C CA . ASP A 1 84 ? 1.542 55.381 14.066 1.00 61.53 84 ASP A CA 1
ATOM 658 C C . ASP A 1 84 ? 0.106 54.808 14.176 1.00 61.53 84 ASP A C 1
ATOM 660 O O . ASP A 1 84 ? -0.864 55.482 13.812 1.00 61.53 84 ASP A O 1
ATOM 664 N N . SER A 1 85 ? -0.057 53.570 14.671 1.00 65.94 85 SER A N 1
ATOM 665 C CA . SER A 1 85 ? -1.361 52.899 14.828 1.00 65.94 85 SER A CA 1
ATOM 666 C C . SER A 1 85 ? -1.503 52.112 16.138 1.00 65.94 85 SER A C 1
ATOM 668 O O . SER A 1 85 ? -0.511 51.670 16.711 1.00 65.94 85 SER A O 1
ATOM 670 N N . THR A 1 86 ? -2.748 51.937 16.601 1.00 74.62 86 THR A N 1
ATOM 671 C CA . THR A 1 86 ? -3.087 51.085 17.755 1.00 74.62 86 THR A CA 1
ATOM 672 C C . THR A 1 86 ? -3.842 49.847 17.282 1.00 74.62 86 THR A C 1
ATOM 674 O O . THR A 1 86 ? -4.896 49.961 16.643 1.00 74.62 86 THR A O 1
ATOM 677 N N . ASN A 1 87 ? -3.336 48.664 17.631 1.00 75.44 87 ASN A N 1
ATOM 678 C CA . ASN A 1 87 ? -3.955 47.384 17.302 1.00 75.44 87 ASN A CA 1
ATOM 679 C C . ASN A 1 87 ? -4.706 46.811 18.506 1.00 75.44 87 ASN A C 1
ATOM 681 O O . ASN A 1 87 ? -4.196 46.786 19.625 1.00 75.44 87 ASN A O 1
ATOM 685 N N . PHE A 1 88 ? -5.902 46.284 18.256 1.00 84.62 88 PHE A N 1
ATOM 686 C CA . PHE A 1 88 ? -6.696 45.563 19.242 1.00 84.62 88 PHE A CA 1
ATOM 687 C C . PHE A 1 88 ? -6.958 44.139 18.771 1.00 84.62 88 PHE A C 1
ATOM 689 O O . PHE A 1 88 ? -7.568 43.925 17.718 1.00 84.62 88 PHE A O 1
ATOM 696 N N . TYR A 1 89 ? -6.567 43.173 19.595 1.00 87.75 89 TYR A N 1
ATOM 697 C CA . TYR A 1 89 ? -6.922 41.773 19.426 1.00 87.75 89 TYR A CA 1
ATOM 698 C C . TYR A 1 89 ? -7.884 41.343 20.528 1.00 87.75 89 TYR A C 1
ATOM 700 O O . TYR A 1 89 ? -7.615 41.556 21.707 1.00 87.75 89 TYR A O 1
ATOM 708 N N . TYR A 1 90 ? -9.002 40.739 20.141 1.00 88.44 90 TYR A N 1
ATOM 709 C CA . TYR A 1 90 ? -10.037 40.249 21.057 1.00 88.44 90 TYR A CA 1
ATOM 710 C C . TYR A 1 90 ? -10.180 38.753 20.856 1.00 88.44 90 TYR A C 1
ATOM 712 O O . TYR A 1 90 ? -10.369 38.336 19.718 1.00 88.44 90 TYR A O 1
ATOM 720 N N . ILE A 1 91 ? -10.047 37.952 21.910 1.00 89.69 91 ILE A N 1
ATOM 721 C CA . ILE A 1 91 ? -9.927 36.501 21.766 1.00 89.69 91 ILE A CA 1
ATOM 722 C C . ILE A 1 91 ? -10.645 35.790 22.919 1.00 89.69 91 ILE A C 1
ATOM 724 O O . ILE A 1 91 ? -10.170 35.796 24.055 1.00 89.69 91 ILE A O 1
ATOM 728 N N . GLY A 1 92 ? -11.790 35.170 22.645 1.00 91.50 92 GLY A N 1
ATOM 729 C CA . GLY A 1 92 ? -12.542 34.424 23.655 1.00 91.50 92 GLY A CA 1
ATOM 730 C C . GLY A 1 92 ? -14.006 34.243 23.289 1.00 91.50 92 GLY A C 1
ATOM 731 O O . GLY A 1 92 ? -14.319 33.956 22.143 1.00 91.50 92 GLY A O 1
ATOM 732 N N . PHE A 1 93 ? -14.910 34.419 24.247 1.00 90.88 93 PHE A N 1
ATOM 733 C CA . PHE A 1 93 ? -16.356 34.339 24.040 1.00 90.88 93 PHE A CA 1
ATOM 734 C C . PHE A 1 93 ? -16.982 35.735 24.046 1.00 90.88 93 PHE A C 1
ATOM 736 O O . PHE A 1 93 ? -16.686 36.544 24.928 1.00 90.88 93 PHE A O 1
ATOM 743 N N . GLN A 1 94 ? -17.868 36.025 23.091 1.00 89.31 94 GLN A N 1
ATOM 744 C CA . GLN A 1 94 ? -18.546 37.323 23.027 1.00 89.31 94 GLN A CA 1
ATOM 745 C C . GLN A 1 94 ? -19.909 37.239 22.338 1.00 89.31 94 GLN A C 1
ATOM 747 O O . GLN A 1 94 ? -20.049 36.662 21.261 1.00 89.31 94 GLN A O 1
ATOM 752 N N . SER A 1 95 ? -20.917 37.898 22.913 1.00 85.12 95 SER A N 1
ATOM 753 C CA . SER A 1 95 ? -22.207 38.090 22.257 1.00 85.12 95 SER A CA 1
ATOM 754 C C . SER A 1 95 ? -22.087 39.029 21.051 1.00 85.12 95 SER A C 1
ATOM 756 O O . SER A 1 95 ? -21.438 40.078 21.082 1.00 85.12 95 SER A O 1
ATOM 758 N N . VAL A 1 96 ? -22.744 38.652 19.955 1.00 69.50 96 VAL A N 1
ATOM 759 C CA . VAL A 1 96 ? -22.629 39.375 18.679 1.00 69.50 96 VAL A CA 1
ATOM 760 C C . VAL A 1 96 ? -23.847 40.258 18.400 1.00 69.50 96 VAL A C 1
ATOM 762 O O . VAL A 1 96 ? -23.715 41.274 17.720 1.00 69.50 96 VAL A O 1
ATOM 765 N N . LEU A 1 97 ? -25.025 39.891 18.911 1.00 67.19 97 LEU A N 1
ATOM 766 C CA . LEU A 1 97 ? -26.253 40.686 18.849 1.00 67.19 97 LEU A CA 1
ATOM 767 C C . LEU A 1 97 ? -27.080 40.453 20.127 1.00 67.19 97 LEU A C 1
ATOM 769 O O . LEU A 1 97 ? -27.518 39.315 20.319 1.00 67.19 97 LEU A O 1
ATOM 773 N N . PRO A 1 98 ? -27.322 41.493 20.949 1.00 72.06 98 PRO A N 1
ATOM 774 C CA . PRO A 1 98 ? -26.638 42.792 20.964 1.00 72.06 98 PRO A CA 1
ATOM 775 C C . PRO A 1 98 ? -25.108 42.652 21.102 1.00 72.06 98 PRO A C 1
ATOM 777 O O . PRO A 1 98 ? -24.593 41.700 21.697 1.00 72.06 98 PRO A O 1
ATOM 780 N N . TRP A 1 99 ? -24.370 43.564 20.465 1.00 77.50 99 TRP A N 1
ATOM 781 C CA . TRP A 1 99 ? -22.906 43.506 20.401 1.00 77.50 99 TRP A CA 1
ATOM 782 C C . TRP A 1 99 ? -22.274 43.710 21.779 1.00 77.50 99 TRP A C 1
ATOM 784 O O . TRP A 1 99 ? -22.557 44.716 22.424 1.00 77.50 99 TRP A O 1
ATOM 794 N N . ALA A 1 100 ? -21.391 42.789 22.182 1.00 75.94 100 ALA A N 1
ATOM 795 C CA . ALA A 1 100 ? -20.611 42.859 23.423 1.00 75.94 100 ALA A CA 1
ATOM 796 C C . ALA A 1 100 ? -21.455 43.030 24.704 1.00 75.94 100 ALA A C 1
ATOM 798 O O . ALA A 1 100 ? -20.967 43.523 25.716 1.00 75.94 100 ALA A O 1
ATOM 799 N N . GLU A 1 101 ? -22.715 42.595 24.665 1.00 85.88 101 GLU A N 1
ATOM 800 C CA . GLU A 1 101 ? -23.625 42.555 25.813 1.00 85.88 101 GLU A CA 1
ATOM 801 C C . GLU A 1 101 ? -23.148 41.573 26.891 1.00 85.88 101 GLU A C 1
ATOM 803 O O . GLU A 1 101 ? -23.329 41.799 28.082 1.00 85.88 101 GLU A O 1
ATOM 808 N N . ASN A 1 102 ? -22.523 40.476 26.463 1.00 90.69 102 ASN A N 1
ATOM 809 C CA . ASN A 1 102 ? -21.838 39.531 27.327 1.00 90.69 102 ASN A CA 1
ATOM 810 C C . ASN A 1 102 ? -20.469 39.222 26.724 1.00 90.69 102 ASN A C 1
ATOM 812 O O . ASN A 1 102 ? -20.380 38.945 25.522 1.00 90.69 102 ASN A O 1
ATOM 816 N N . VAL A 1 103 ? -19.409 39.267 27.534 1.00 92.00 103 VAL A N 1
ATOM 817 C CA . VAL A 1 103 ? -18.051 38.937 27.083 1.00 92.00 103 VAL A CA 1
ATOM 818 C C . VAL A 1 103 ? -17.268 38.155 28.126 1.00 92.00 103 VAL A C 1
ATOM 820 O O . VAL A 1 103 ? -17.458 38.320 29.330 1.00 92.00 103 VAL A O 1
ATOM 823 N N . CYS A 1 104 ? -16.360 37.321 27.636 1.00 93.69 104 CYS A N 1
ATOM 824 C CA . CYS A 1 104 ? -15.338 36.628 28.402 1.00 93.69 104 CYS A CA 1
ATOM 825 C C . CYS A 1 104 ? -14.149 36.362 27.465 1.00 93.69 104 CYS A C 1
ATOM 827 O O . CYS A 1 104 ? -14.103 35.322 26.805 1.00 93.69 104 CYS A O 1
ATOM 829 N N . TYR A 1 105 ? -13.219 37.312 27.351 1.00 94.56 105 TYR A N 1
ATOM 830 C CA . TYR A 1 105 ? -12.105 37.228 26.401 1.00 94.56 105 TYR A CA 1
ATOM 831 C C . TYR A 1 105 ? -10.801 37.826 26.933 1.00 94.56 105 TYR A C 1
ATOM 833 O O . TYR A 1 105 ? -10.792 38.640 27.857 1.00 94.56 105 TYR A O 1
ATOM 841 N N . PHE A 1 106 ? -9.696 37.458 26.290 1.00 95.38 106 PHE A N 1
ATOM 842 C CA . PHE A 1 106 ? -8.452 38.213 26.335 1.00 95.38 106 PHE A CA 1
ATOM 843 C C . PHE A 1 106 ? -8.521 39.404 25.377 1.00 95.38 106 PHE A C 1
ATOM 845 O O . PHE A 1 106 ? -8.999 39.280 24.248 1.00 95.38 106 PHE A O 1
ATOM 852 N N . MET A 1 107 ? -8.034 40.556 25.830 1.00 93.31 107 MET A N 1
ATOM 853 C CA . MET A 1 107 ? -7.818 41.743 25.013 1.00 93.31 107 MET A CA 1
ATOM 854 C C . MET A 1 107 ? -6.331 42.057 24.986 1.00 93.31 107 MET A C 1
ATOM 856 O O . MET A 1 107 ? -5.738 42.271 26.042 1.00 93.31 107 MET A O 1
ATOM 860 N N . VAL A 1 108 ? -5.750 42.121 23.794 1.00 90.19 108 VAL A N 1
ATOM 861 C CA . VAL A 1 108 ? -4.410 42.675 23.588 1.00 90.19 108 VAL A CA 1
ATOM 862 C C . VAL A 1 108 ? -4.567 44.026 22.917 1.00 90.19 108 VAL A C 1
ATOM 864 O O . VAL A 1 108 ? -5.050 44.099 21.789 1.00 90.19 108 VAL A O 1
ATOM 867 N N . GLN A 1 109 ? -4.178 45.083 23.617 1.00 88.31 109 GLN A N 1
ATOM 868 C CA . GLN A 1 109 ? -4.036 46.417 23.052 1.00 88.31 109 GLN A CA 1
ATOM 869 C C . GLN A 1 109 ? -2.546 46.688 22.874 1.00 88.31 109 GLN A C 1
ATOM 871 O O . GLN A 1 109 ? -1.823 46.846 23.856 1.00 88.31 109 GLN A O 1
ATOM 876 N N . ASP A 1 110 ? -2.096 46.703 21.625 1.00 82.38 110 ASP A N 1
ATOM 877 C CA . ASP A 1 110 ? -0.686 46.725 21.237 1.00 82.38 110 ASP A CA 1
ATOM 878 C C . ASP A 1 110 ? 0.099 45.558 21.858 1.00 82.38 110 ASP A C 1
ATOM 880 O O . ASP A 1 110 ? 0.116 44.461 21.304 1.00 82.38 110 ASP A O 1
ATOM 884 N N . THR A 1 111 ? 0.708 45.763 23.024 1.00 86.12 111 THR A N 1
ATOM 885 C CA . THR A 1 111 ? 1.381 44.714 23.808 1.00 86.12 111 THR A CA 1
ATOM 886 C C . THR A 1 111 ? 0.705 44.448 25.145 1.00 86.12 111 THR A C 1
ATOM 888 O O . THR A 1 111 ? 0.972 43.420 25.759 1.00 86.12 111 THR A O 1
ATOM 891 N N . SER A 1 112 ? -0.181 45.329 25.608 1.00 90.94 112 SER A N 1
ATOM 892 C CA . SER A 1 112 ? -0.839 45.207 26.905 1.00 90.94 112 SER A CA 1
ATOM 893 C C . SER A 1 112 ? -1.966 44.188 26.855 1.00 90.94 112 SER A C 1
ATOM 895 O O . SER A 1 112 ? -2.910 44.319 26.079 1.00 90.94 112 SER A O 1
ATOM 897 N N . LEU A 1 113 ? -1.879 43.183 27.721 1.00 93.69 113 LEU A N 1
ATOM 898 C CA . LEU A 1 113 ? -2.841 42.098 27.828 1.00 93.69 113 LEU A CA 1
ATOM 899 C C . LEU A 1 113 ? -3.779 42.327 29.016 1.00 93.69 113 LEU A C 1
ATOM 901 O O . LEU A 1 113 ? -3.345 42.651 30.123 1.00 93.69 113 LEU A O 1
ATOM 905 N N . SER A 1 114 ? -5.074 42.119 28.803 1.00 96.19 114 SER A N 1
ATOM 906 C CA . SER A 1 114 ? -6.096 42.145 29.853 1.00 96.19 114 SER A CA 1
ATOM 907 C C . SER A 1 114 ? -7.105 41.009 29.683 1.00 96.19 114 SER A C 1
ATOM 909 O O . SER A 1 114 ? -7.387 40.594 28.561 1.00 96.19 114 SER A O 1
ATOM 911 N N . ALA A 1 115 ? -7.672 40.522 30.786 1.00 96.06 115 ALA A N 1
ATOM 912 C CA . ALA A 1 115 ? -8.861 39.671 30.779 1.00 96.06 115 ALA A CA 1
ATOM 913 C C . ALA A 1 115 ? -10.102 40.535 31.020 1.00 96.06 115 ALA A C 1
ATOM 915 O O . ALA A 1 115 ? -10.168 41.271 32.008 1.00 96.06 115 ALA A O 1
ATOM 916 N N . ILE A 1 116 ? -11.079 40.439 30.117 1.00 95.44 116 ILE A N 1
ATOM 917 C CA . ILE A 1 116 ? -12.328 41.197 30.180 1.00 95.44 116 ILE A CA 1
ATOM 918 C C . ILE A 1 116 ? -13.495 40.236 30.368 1.00 95.44 116 ILE A C 1
ATOM 920 O O . ILE A 1 116 ? -13.667 39.289 29.597 1.00 95.44 116 ILE A O 1
ATOM 924 N N . ILE A 1 117 ? -14.320 40.523 31.372 1.00 94.69 117 ILE A N 1
ATOM 925 C CA . ILE A 1 117 ? -15.575 39.825 31.634 1.00 94.69 117 ILE A CA 1
ATOM 926 C C . ILE A 1 117 ? -16.677 40.874 31.771 1.00 94.69 117 ILE A C 1
ATOM 928 O O . ILE A 1 117 ? -16.526 41.842 32.516 1.00 94.69 117 ILE A O 1
ATOM 932 N N . HIS A 1 118 ? -17.785 40.694 31.065 1.00 92.56 118 HIS A N 1
ATOM 933 C CA . HIS A 1 118 ? -18.968 41.539 31.206 1.00 92.56 118 HIS A CA 1
ATOM 934 C C . HIS A 1 118 ? -20.223 40.685 31.125 1.00 92.56 118 HIS A C 1
ATOM 936 O O . HIS A 1 118 ? -20.344 39.874 30.205 1.00 92.56 118 HIS A O 1
ATOM 942 N N . LYS A 1 119 ? -21.159 40.914 32.047 1.00 91.69 119 LYS A N 1
ATOM 943 C CA . LYS A 1 119 ? -22.502 40.341 32.017 1.00 91.69 119 LYS A CA 1
ATOM 944 C C . LYS A 1 119 ? -23.537 41.443 31.820 1.00 91.69 119 LYS A C 1
ATOM 946 O O . LYS A 1 119 ? -23.515 42.443 32.541 1.00 91.69 119 LYS A O 1
ATOM 951 N N . SER A 1 120 ? -24.487 41.224 30.916 1.00 87.94 120 SER A N 1
ATOM 952 C CA . SER A 1 120 ? -25.616 42.139 30.721 1.00 87.94 120 SER A CA 1
ATOM 953 C C . SER A 1 120 ? -26.400 42.329 32.022 1.00 87.94 120 SER A C 1
ATOM 955 O O . SER A 1 120 ? -26.778 41.358 32.679 1.00 87.94 120 SER A O 1
ATOM 957 N N . GLY A 1 121 ? -26.612 43.584 32.431 1.00 85.38 121 GLY A N 1
ATOM 958 C CA . GLY A 1 121 ? -27.269 43.919 33.702 1.00 85.38 121 GLY A CA 1
ATOM 959 C C . GLY A 1 121 ? -26.483 43.529 34.966 1.00 85.38 121 GLY A C 1
ATOM 960 O O . GLY A 1 121 ? -27.026 43.640 36.066 1.00 85.38 121 GLY A O 1
ATOM 961 N N . GLY A 1 122 ? -25.234 43.075 34.822 1.00 88.88 122 GLY A N 1
ATOM 962 C CA . GLY A 1 122 ? -24.342 42.646 35.899 1.00 88.88 122 GLY A CA 1
ATOM 963 C C . GLY A 1 122 ? -23.104 43.534 36.061 1.00 88.88 122 GLY A C 1
ATOM 964 O O . GLY A 1 122 ? -23.091 44.704 35.677 1.00 88.88 122 GLY A O 1
ATOM 965 N N . GLU A 1 123 ? -22.056 42.974 36.669 1.00 89.38 123 GLU A N 1
ATOM 966 C CA . GLU A 1 123 ? -20.772 43.652 36.883 1.00 89.38 123 GLU A CA 1
ATOM 967 C C . GLU A 1 123 ? -19.796 43.405 35.717 1.00 89.38 123 GLU A C 1
ATOM 969 O O . GLU A 1 123 ? -19.836 42.367 35.053 1.00 89.38 123 GLU A O 1
ATOM 974 N N . SER A 1 124 ? -18.896 44.363 35.482 1.00 91.81 124 SER A N 1
ATOM 975 C CA . SER A 1 124 ? -17.788 44.237 34.528 1.00 91.81 124 SER A CA 1
ATOM 976 C C . SER A 1 124 ? -16.470 44.092 35.270 1.00 91.81 124 SER A C 1
ATOM 978 O O . SER A 1 124 ? -16.194 44.849 36.200 1.00 91.81 124 SER A O 1
ATOM 980 N N . ILE A 1 125 ? -15.619 43.188 34.802 1.00 95.00 125 ILE A N 1
ATOM 981 C CA . ILE A 1 125 ? -14.250 43.029 35.279 1.00 95.00 125 ILE A CA 1
ATOM 982 C C . ILE A 1 125 ? -13.300 43.296 34.112 1.00 95.00 125 ILE A C 1
ATOM 984 O O . ILE A 1 125 ? -13.442 42.717 33.038 1.00 95.00 125 ILE A O 1
ATOM 988 N N . ASN A 1 126 ? -12.318 44.166 34.340 1.00 95.19 126 ASN A N 1
ATOM 989 C CA . ASN A 1 126 ? -11.194 44.397 33.439 1.00 95.19 126 ASN A CA 1
ATOM 990 C C . ASN A 1 126 ? -9.902 44.247 34.245 1.00 95.19 126 ASN A C 1
ATOM 992 O O . ASN A 1 126 ? -9.544 45.134 35.021 1.00 95.19 126 ASN A O 1
ATOM 996 N N . GLN A 1 127 ? -9.245 43.099 34.099 1.00 96.69 127 GLN A N 1
ATOM 997 C CA . GLN A 1 127 ? -8.028 42.768 34.826 1.00 96.69 127 GLN A CA 1
ATOM 998 C C . GLN A 1 127 ? -6.816 42.882 33.901 1.00 96.69 127 GLN A C 1
ATOM 1000 O O . GLN A 1 127 ? -6.706 42.133 32.935 1.00 96.69 127 GLN A O 1
ATOM 1005 N N . SER A 1 128 ? -5.869 43.761 34.236 1.00 95.12 128 SER A N 1
ATOM 1006 C CA . SER A 1 128 ? -4.569 43.823 33.555 1.00 95.12 128 SER A CA 1
ATOM 1007 C C . SER A 1 128 ? -3.715 42.601 33.912 1.00 95.12 128 SER A C 1
ATOM 1009 O O . SER A 1 128 ? -3.624 42.236 35.088 1.00 95.12 128 SER A O 1
ATOM 1011 N N . LEU A 1 129 ? -3.098 41.976 32.904 1.00 93.56 129 LEU A N 1
ATOM 1012 C CA . LEU A 1 129 ? -2.310 40.739 33.018 1.00 93.56 129 LEU A CA 1
ATOM 1013 C C . LEU A 1 129 ? -0.834 40.918 32.622 1.00 93.56 129 LEU A C 1
ATOM 1015 O O . LEU A 1 129 ? -0.087 39.944 32.553 1.00 93.56 129 LEU A O 1
ATOM 1019 N N . GLY A 1 130 ? -0.402 42.155 32.364 1.00 92.19 130 GLY A N 1
ATOM 1020 C CA . GLY A 1 130 ? 0.949 42.476 31.905 1.00 92.19 130 GLY A CA 1
ATOM 1021 C C . GLY A 1 130 ? 1.024 42.666 30.391 1.00 92.19 130 GLY A C 1
ATOM 1022 O O . GLY A 1 130 ? 0.090 43.191 29.789 1.00 92.19 130 GLY A O 1
ATOM 1023 N N . ASN A 1 131 ? 2.148 42.273 29.786 1.00 91.44 131 ASN A N 1
ATOM 1024 C CA . ASN A 1 131 ? 2.404 42.462 28.358 1.00 91.44 131 ASN A CA 1
ATOM 1025 C C . ASN A 1 131 ? 2.741 41.141 27.651 1.00 91.44 131 ASN A C 1
ATOM 1027 O O . ASN A 1 131 ? 3.345 40.248 28.248 1.00 91.44 131 ASN A O 1
ATOM 1031 N N . VAL A 1 132 ? 2.400 41.058 26.367 1.00 87.50 132 VAL A N 1
ATOM 1032 C CA . VAL A 1 132 ? 2.803 39.995 25.437 1.00 87.50 132 VAL A CA 1
ATOM 1033 C C . VAL A 1 132 ? 3.812 40.530 24.424 1.00 87.50 132 VAL A C 1
ATOM 1035 O O . VAL A 1 132 ? 3.798 41.711 24.081 1.00 87.50 132 VAL A O 1
ATOM 1038 N N . ASP A 1 133 ? 4.702 39.657 23.964 1.00 84.94 133 ASP A N 1
ATOM 1039 C CA . ASP A 1 133 ? 5.707 39.967 22.952 1.00 84.94 133 ASP A CA 1
ATOM 1040 C C . ASP A 1 133 ? 5.120 39.727 21.550 1.00 84.94 133 ASP A C 1
ATOM 1042 O O . ASP A 1 133 ? 4.642 38.615 21.276 1.00 84.94 133 ASP A O 1
ATOM 1046 N N . PRO A 1 134 ? 5.118 40.732 20.658 1.00 81.44 134 PRO A N 1
ATOM 1047 C CA . PRO A 1 134 ? 4.795 40.521 19.254 1.00 81.44 134 PRO A CA 1
ATOM 1048 C C . PRO A 1 134 ? 5.700 39.447 18.630 1.00 81.44 134 PRO A C 1
ATOM 1050 O O . PRO A 1 134 ? 6.855 39.273 18.998 1.00 81.44 134 PRO A O 1
ATOM 1053 N N . ASP A 1 135 ? 5.178 38.706 17.660 1.00 78.31 135 ASP A N 1
ATOM 1054 C CA . ASP A 1 135 ? 5.830 37.587 16.970 1.00 78.31 135 ASP A CA 1
ATOM 1055 C C . ASP A 1 135 ? 6.188 36.361 17.835 1.00 78.31 135 ASP A C 1
ATOM 1057 O O . ASP A 1 135 ? 6.798 35.409 17.333 1.00 78.31 135 ASP A O 1
ATOM 1061 N N . LYS A 1 136 ? 5.752 36.308 19.098 1.00 83.75 136 LYS A N 1
ATOM 1062 C CA . LYS A 1 136 ? 5.851 35.106 19.933 1.00 83.75 136 LYS A CA 1
ATOM 1063 C C . LYS A 1 136 ? 4.533 34.324 19.961 1.00 83.75 136 LYS A C 1
ATOM 1065 O O . LYS A 1 136 ? 3.449 34.900 20.012 1.00 83.75 136 LYS A O 1
ATOM 1070 N N . TRP A 1 137 ? 4.635 32.993 19.932 1.00 80.50 137 TRP A N 1
ATOM 1071 C CA . TRP A 1 137 ? 3.496 32.094 20.128 1.00 80.50 137 TRP A CA 1
ATOM 1072 C C . TRP A 1 137 ? 3.132 31.972 21.606 1.00 80.50 137 TRP A C 1
ATOM 1074 O O . TRP A 1 137 ? 4.011 31.767 22.443 1.00 80.50 137 TRP A O 1
ATOM 1084 N N . TYR A 1 138 ? 1.833 32.014 21.880 1.00 84.44 138 TYR A N 1
ATOM 1085 C CA . TYR A 1 138 ? 1.236 31.804 23.194 1.00 84.44 138 TYR A CA 1
ATOM 1086 C C . TYR A 1 138 ? 0.052 30.850 23.083 1.00 84.44 138 TYR A C 1
ATOM 1088 O O . TYR A 1 138 ? -0.649 30.854 22.070 1.00 84.44 138 TYR A O 1
ATOM 1096 N N . VAL A 1 139 ? -0.205 30.074 24.133 1.00 80.00 139 VAL A N 1
ATOM 1097 C CA . VAL A 1 139 ? -1.460 29.333 24.305 1.00 80.00 139 VAL A CA 1
ATOM 1098 C C . VAL A 1 139 ? -2.343 30.084 25.294 1.00 80.00 139 VAL A C 1
ATOM 1100 O O . VAL A 1 139 ? -2.041 30.125 26.482 1.00 80.00 139 VAL A O 1
ATOM 1103 N N . PHE A 1 140 ? -3.430 30.677 24.812 1.00 88.69 140 PHE A N 1
ATOM 1104 C CA . PHE A 1 140 ? -4.443 31.340 25.628 1.00 88.69 140 PHE A CA 1
ATOM 1105 C C . PHE A 1 140 ? -5.586 30.382 25.926 1.00 88.69 140 PHE A C 1
ATOM 1107 O O . PHE A 1 140 ? -6.200 29.858 24.998 1.00 88.69 140 PHE A O 1
ATOM 1114 N N . SER A 1 141 ? -5.909 30.217 27.204 1.00 87.69 141 SER A N 1
ATOM 1115 C CA . SER A 1 141 ? -7.002 29.357 27.645 1.00 87.69 141 SER A CA 1
ATOM 1116 C C . SER A 1 141 ? -8.046 30.133 28.434 1.00 87.69 141 SER A C 1
ATOM 1118 O O . SER A 1 141 ? -7.700 30.954 29.284 1.00 87.69 141 SER A O 1
ATOM 1120 N N . ILE A 1 142 ? -9.322 29.848 28.186 1.00 93.75 142 ILE A N 1
ATOM 1121 C CA . ILE A 1 142 ? -10.456 30.358 28.960 1.00 93.75 142 ILE A CA 1
ATOM 1122 C C . ILE A 1 142 ? -11.322 29.173 29.372 1.00 93.75 142 ILE A C 1
ATOM 1124 O O . ILE A 1 142 ? -11.960 28.542 28.531 1.00 93.75 142 ILE A O 1
ATOM 1128 N N . ILE A 1 143 ? -11.381 28.893 30.669 1.00 86.44 143 ILE A N 1
ATOM 1129 C CA . ILE A 1 143 ? -12.255 27.870 31.241 1.00 86.44 143 ILE A CA 1
ATOM 1130 C C . ILE A 1 143 ? -13.464 28.581 31.835 1.00 86.44 143 ILE A C 1
ATOM 1132 O O . ILE A 1 143 ? -13.355 29.209 32.887 1.00 86.44 143 ILE A O 1
ATOM 1136 N N . ARG A 1 144 ? -14.622 28.488 31.177 1.00 90.56 144 ARG A N 1
ATOM 1137 C CA . ARG A 1 144 ? -15.872 29.105 31.639 1.00 90.56 144 ARG A CA 1
ATOM 1138 C C . ARG A 1 144 ? -16.803 28.051 32.229 1.00 90.56 144 ARG A C 1
ATOM 1140 O O . ARG A 1 144 ? -17.309 27.203 31.500 1.00 90.56 144 ARG A O 1
ATOM 1147 N N . GLN A 1 145 ? -17.049 28.130 33.533 1.00 85.19 145 GLN A N 1
ATOM 1148 C CA . GLN A 1 145 ? -17.939 27.251 34.297 1.00 85.19 145 GLN A CA 1
ATOM 1149 C C . GLN A 1 145 ? -19.096 28.053 34.922 1.00 85.19 145 GLN A C 1
ATOM 1151 O O . GLN A 1 145 ? -19.021 29.283 34.949 1.00 85.19 145 GLN A O 1
ATOM 1156 N N . PRO A 1 146 ? -20.167 27.394 35.413 1.00 83.25 146 PRO A N 1
ATOM 1157 C CA . PRO A 1 146 ? -21.325 28.085 35.992 1.00 83.25 146 PRO A CA 1
ATOM 1158 C C . PRO A 1 146 ? -20.997 29.023 37.154 1.00 83.25 146 PRO A C 1
ATOM 1160 O O . PRO A 1 146 ? -21.660 30.039 37.336 1.00 83.25 146 PRO A O 1
ATOM 1163 N N . ASP A 1 147 ? -19.974 28.685 37.930 1.00 87.81 147 ASP A N 1
ATOM 1164 C CA . ASP A 1 147 ? -19.594 29.344 39.177 1.00 87.81 147 ASP A CA 1
ATOM 1165 C C . ASP A 1 147 ? -18.196 29.977 39.135 1.00 87.81 147 ASP A C 1
ATOM 1167 O O . ASP A 1 147 ? -17.818 30.678 40.071 1.00 87.81 147 ASP A O 1
ATOM 1171 N N . ARG A 1 148 ? -17.422 29.766 38.060 1.00 90.50 148 ARG A N 1
ATOM 1172 C CA . ARG A 1 148 ? -16.068 30.321 37.925 1.00 90.50 148 ARG A CA 1
ATOM 1173 C C . ARG A 1 148 ? -15.614 30.509 36.483 1.00 90.50 148 ARG A C 1
ATOM 1175 O O . ARG A 1 148 ? -15.991 29.753 35.589 1.00 90.50 148 ARG A O 1
ATOM 1182 N N . ILE A 1 149 ? -14.713 31.466 36.281 1.00 92.31 149 ILE A N 1
ATOM 1183 C CA . ILE A 1 149 ? -13.957 31.648 35.038 1.00 92.31 149 ILE A CA 1
ATOM 1184 C C . ILE A 1 149 ? -12.458 31.662 35.357 1.00 92.31 149 ILE A C 1
ATOM 1186 O O . ILE A 1 149 ? -12.031 32.353 36.282 1.00 92.31 149 ILE A O 1
ATOM 1190 N N . ASP A 1 150 ? -11.669 30.913 34.585 1.00 94.38 150 ASP A N 1
ATOM 1191 C CA . ASP A 1 150 ? -10.204 30.848 34.679 1.00 94.38 150 ASP A CA 1
ATOM 1192 C C . ASP A 1 150 ? -9.571 31.232 33.337 1.00 94.38 150 ASP A C 1
ATOM 1194 O O . ASP A 1 150 ? -9.911 30.664 32.299 1.00 94.38 150 ASP A O 1
ATOM 1198 N N . PHE A 1 151 ? -8.653 32.192 33.364 1.00 95.44 151 PHE A N 1
ATOM 1199 C CA . PHE A 1 151 ? -7.834 32.608 32.235 1.00 95.44 151 PHE A CA 1
ATOM 1200 C C . PHE A 1 151 ? -6.419 32.077 32.444 1.00 95.44 151 PHE A C 1
ATOM 1202 O O . PHE A 1 151 ? -5.789 32.367 33.467 1.00 95.44 151 PHE A O 1
ATOM 1209 N N . LEU A 1 152 ? -5.895 31.342 31.464 1.00 92.12 152 LEU A N 1
ATOM 1210 C CA . LEU A 1 152 ? -4.544 30.791 31.494 1.00 92.12 152 LEU A CA 1
ATOM 1211 C C . LEU A 1 152 ? -3.733 31.233 30.276 1.00 92.12 152 LEU A C 1
ATOM 1213 O O . LEU A 1 152 ? -4.275 31.454 29.194 1.00 92.12 152 LEU A O 1
ATOM 1217 N N . ILE A 1 153 ? -2.420 31.335 30.468 1.00 88.56 153 ILE A N 1
ATOM 1218 C CA . ILE A 1 153 ? -1.438 31.539 29.402 1.00 88.56 153 ILE A CA 1
ATOM 1219 C C . ILE A 1 153 ? -0.367 30.465 29.551 1.00 88.56 153 ILE A C 1
ATOM 1221 O O . ILE A 1 153 ? 0.199 30.300 30.633 1.00 88.56 153 ILE A O 1
ATOM 1225 N N . ASP A 1 154 ? -0.111 29.719 28.479 1.00 81.50 154 ASP A N 1
ATOM 1226 C CA . ASP A 1 154 ? 0.848 28.610 28.434 1.00 81.50 154 ASP A CA 1
ATOM 1227 C C . ASP A 1 154 ? 0.632 27.610 29.590 1.00 81.50 154 ASP A C 1
ATOM 1229 O O . ASP A 1 154 ? 1.565 27.179 30.270 1.00 81.50 154 ASP A O 1
ATOM 1233 N N . GLY A 1 155 ? -0.643 27.294 29.859 1.00 71.06 155 GLY A N 1
ATOM 1234 C CA . GLY A 1 155 ? -1.079 26.373 30.915 1.00 71.06 155 GLY A CA 1
ATOM 1235 C C . GLY A 1 155 ? -1.017 26.930 32.343 1.00 71.06 155 GLY A C 1
ATOM 1236 O O . GLY A 1 155 ? -1.418 26.245 33.283 1.00 71.06 155 GLY A O 1
ATOM 1237 N N . LYS A 1 156 ? -0.548 28.168 32.545 1.00 82.56 156 LYS A N 1
ATOM 1238 C CA . LYS A 1 156 ? -0.508 28.820 33.863 1.00 82.56 156 LYS A CA 1
ATOM 1239 C C . LYS A 1 156 ? -1.699 29.743 34.033 1.00 82.56 156 LYS A C 1
ATOM 1241 O O . LYS A 1 156 ? -1.891 30.647 33.227 1.00 82.56 156 LYS A O 1
ATOM 1246 N N . SER A 1 157 ? -2.467 29.554 35.103 1.00 89.25 157 SER A N 1
ATOM 1247 C CA . SER A 1 157 ? -3.539 30.492 35.433 1.00 89.25 157 SER A CA 1
ATOM 1248 C C . SER A 1 157 ? -2.971 31.869 35.761 1.00 89.25 157 SER A C 1
ATOM 1250 O O . SER A 1 157 ? -2.096 32.004 36.619 1.00 89.25 157 SER A O 1
ATOM 1252 N N . VAL A 1 158 ? -3.477 32.876 35.055 1.00 92.00 158 VAL A N 1
ATOM 1253 C CA . VAL A 1 158 ? -3.085 34.281 35.192 1.00 92.00 158 VAL A CA 1
ATOM 1254 C C . VAL A 1 158 ? -4.185 35.122 35.829 1.00 92.00 158 VAL A C 1
ATOM 1256 O O . VAL A 1 158 ? -3.888 36.153 36.428 1.00 92.00 158 VAL A O 1
ATOM 1259 N N . PHE A 1 159 ? -5.445 34.686 35.744 1.00 96.06 159 PHE A N 1
ATOM 1260 C CA . PHE A 1 159 ? -6.567 35.340 36.407 1.00 96.06 159 PHE A CA 1
ATOM 1261 C C . PHE A 1 159 ? -7.740 34.381 36.608 1.00 96.06 159 PHE A C 1
ATOM 1263 O O . PHE A 1 159 ? -8.086 33.622 35.708 1.00 96.06 159 PHE A O 1
ATOM 1270 N N . LYS A 1 160 ? -8.382 34.450 37.779 1.00 94.00 160 LYS A N 1
ATOM 1271 C CA . LYS A 1 160 ? -9.598 33.695 38.101 1.00 94.00 160 LYS A CA 1
ATOM 1272 C C . LYS A 1 160 ? -10.622 34.598 38.762 1.00 94.00 160 LYS A C 1
ATOM 1274 O O . LYS A 1 160 ? -10.258 35.490 39.526 1.00 94.00 160 LYS A O 1
ATOM 1279 N N . THR A 1 161 ? -11.897 34.315 38.535 1.00 91.88 161 THR A N 1
ATOM 1280 C CA . THR A 1 161 ? -12.988 34.916 39.302 1.00 91.88 161 THR A CA 1
ATOM 1281 C C . THR A 1 161 ? -14.122 33.923 39.519 1.00 91.88 161 THR A C 1
ATOM 1283 O O . THR A 1 161 ? -14.429 33.114 38.645 1.00 91.88 161 THR A O 1
ATOM 1286 N N . ASP A 1 162 ? -14.742 34.011 40.687 1.00 91.56 162 ASP A N 1
ATOM 1287 C CA . ASP A 1 162 ? -15.958 33.320 41.119 1.00 91.56 162 ASP A CA 1
ATOM 1288 C C . ASP A 1 162 ? -17.113 34.317 41.366 1.00 91.56 162 ASP A C 1
ATOM 1290 O O . ASP A 1 162 ? -18.137 33.989 41.969 1.00 91.56 162 ASP A O 1
ATOM 1294 N N . ASN A 1 163 ? -16.975 35.566 40.893 1.00 91.00 163 ASN A N 1
ATOM 1295 C CA . ASN A 1 163 ? -17.999 36.592 41.060 1.00 91.00 163 ASN A CA 1
ATOM 1296 C C . ASN A 1 163 ? -19.220 36.293 40.176 1.00 91.00 163 ASN A C 1
ATOM 1298 O O . ASN A 1 163 ? -19.282 36.686 39.009 1.00 91.00 163 ASN A O 1
ATOM 1302 N N . ALA A 1 164 ? -20.237 35.669 40.768 1.00 86.31 164 ALA A N 1
ATOM 1303 C CA . ALA A 1 164 ? -21.486 35.308 40.098 1.00 86.31 164 ALA A CA 1
ATOM 1304 C C . ALA A 1 164 ? -22.209 36.488 39.406 1.00 86.31 164 ALA A C 1
ATOM 1306 O O . ALA A 1 164 ? -22.968 36.269 38.461 1.00 86.31 164 ALA A O 1
ATOM 1307 N N . LYS A 1 165 ? -21.980 37.743 39.833 1.00 89.00 165 LYS A N 1
ATOM 1308 C CA . LYS A 1 165 ? -22.559 38.936 39.180 1.00 89.00 165 LYS A CA 1
ATOM 1309 C C . LYS A 1 165 ? -21.851 39.327 37.882 1.00 89.00 165 LYS A C 1
ATOM 1311 O O . LYS A 1 165 ? -22.440 40.053 37.084 1.00 89.00 165 LYS A O 1
ATOM 1316 N N . ALA A 1 166 ? -20.618 38.869 37.681 1.00 88.31 166 ALA A N 1
ATOM 1317 C CA . ALA A 1 166 ? -19.821 39.134 36.487 1.00 88.31 166 ALA A CA 1
ATOM 1318 C C . ALA A 1 166 ? -19.815 37.955 35.501 1.00 88.31 166 ALA A C 1
ATOM 1320 O O . ALA A 1 166 ? -19.592 38.173 34.317 1.00 88.31 166 ALA A O 1
ATOM 1321 N N . ILE A 1 167 ? -20.072 36.721 35.956 1.00 91.31 167 ILE A N 1
ATOM 1322 C CA . ILE A 1 167 ? -20.036 35.515 35.110 1.00 91.31 167 ILE A CA 1
ATOM 1323 C C . ILE A 1 167 ? -21.241 35.490 34.155 1.00 91.31 167 ILE A C 1
ATOM 1325 O O . ILE A 1 167 ? -22.386 35.365 34.614 1.00 91.31 167 ILE A O 1
ATOM 1329 N N . PRO A 1 168 ? -21.022 35.563 32.827 1.00 89.31 168 PRO A N 1
ATOM 1330 C CA . PRO A 1 168 ? -22.106 35.447 31.866 1.00 89.31 168 PRO A CA 1
ATOM 1331 C C . PRO A 1 168 ? -22.678 34.032 31.890 1.00 89.31 168 PRO A C 1
ATOM 1333 O O . PRO A 1 168 ? -21.932 33.052 31.882 1.00 89.31 168 PRO A O 1
ATOM 1336 N N . ASP A 1 169 ? -23.998 33.921 31.861 1.00 84.81 169 ASP A N 1
ATOM 1337 C CA . ASP A 1 169 ? -24.770 32.671 31.856 1.00 84.81 169 ASP A CA 1
ATOM 1338 C C . ASP A 1 169 ? -25.403 32.367 30.487 1.00 84.81 169 ASP A C 1
ATOM 1340 O O . ASP A 1 169 ? -25.907 31.272 30.271 1.00 84.81 169 ASP A O 1
ATOM 1344 N N . ALA A 1 170 ? -25.325 33.300 29.533 1.00 85.75 170 ALA A N 1
ATOM 1345 C CA . ALA A 1 170 ? -25.841 33.125 28.178 1.00 85.75 170 ALA A CA 1
ATOM 1346 C C . ALA A 1 170 ? -24.872 32.365 27.251 1.00 85.75 170 ALA A C 1
ATOM 1348 O O . ALA A 1 170 ? -23.652 32.548 27.322 1.00 85.75 170 ALA A O 1
ATOM 1349 N N . ALA A 1 171 ? -25.413 31.590 26.305 1.00 84.62 171 ALA A N 1
ATOM 1350 C CA . ALA A 1 171 ? -24.641 30.974 25.228 1.00 84.62 171 ALA A CA 1
ATOM 1351 C C . ALA A 1 171 ? -23.922 32.040 24.384 1.00 84.62 171 ALA A C 1
ATOM 1353 O O . ALA A 1 171 ? -24.566 32.898 23.769 1.00 84.62 171 ALA A O 1
ATOM 1354 N N . MET A 1 172 ? -22.595 31.959 24.276 1.00 88.50 172 MET A N 1
ATOM 1355 C CA . MET A 1 172 ? -21.795 32.890 23.475 1.00 88.50 172 MET A CA 1
ATOM 1356 C C . MET A 1 172 ? -20.995 32.150 22.403 1.00 88.50 172 MET A C 1
ATOM 1358 O O . MET A 1 172 ? -20.439 31.089 22.686 1.00 88.50 172 MET A O 1
ATOM 1362 N N . PRO A 1 173 ? -20.918 32.676 21.170 1.00 84.56 173 PRO A N 1
ATOM 1363 C CA . PRO A 1 173 ? -19.967 32.169 20.197 1.00 84.56 173 PRO A CA 1
ATOM 1364 C C . PRO A 1 173 ? -18.540 32.539 20.606 1.00 84.56 173 PRO A C 1
ATOM 1366 O O . PRO A 1 173 ? -18.306 33.457 21.400 1.00 84.56 173 PRO A O 1
ATOM 1369 N N . ILE A 1 174 ? -17.590 31.832 20.011 1.00 85.00 174 ILE A N 1
ATOM 1370 C CA . ILE A 1 174 ? -16.183 32.198 20.047 1.00 85.00 174 ILE A CA 1
ATOM 1371 C C . ILE A 1 174 ? -15.984 33.366 19.105 1.00 85.00 174 ILE A C 1
ATOM 1373 O O . ILE A 1 174 ? -16.565 33.422 18.021 1.00 85.00 174 ILE A O 1
ATOM 1377 N N . PHE A 1 175 ? -15.163 34.298 19.547 1.00 84.31 175 PHE A N 1
ATOM 1378 C CA . PHE A 1 175 ? -14.911 35.557 18.903 1.00 84.31 175 PHE A CA 1
ATOM 1379 C C . PHE A 1 175 ? -13.410 35.804 18.859 1.00 84.31 175 PHE A C 1
ATOM 1381 O O . PHE A 1 175 ? -12.738 35.824 19.893 1.00 84.31 175 PHE A O 1
ATOM 1388 N N . MET A 1 176 ? -12.904 36.011 17.648 1.00 85.00 176 MET A N 1
ATOM 1389 C CA . MET A 1 176 ? -11.537 36.450 17.402 1.00 85.00 176 MET A CA 1
ATOM 1390 C C . MET A 1 176 ? -11.570 37.703 16.542 1.00 85.00 176 MET A C 1
ATOM 1392 O O . MET A 1 176 ? -12.171 37.701 15.472 1.00 85.00 176 MET A O 1
ATOM 1396 N N . GLY A 1 177 ? -10.946 38.779 17.004 1.00 81.12 177 GLY A N 1
ATOM 1397 C CA . GLY A 1 177 ? -10.877 40.050 16.293 1.00 81.12 177 GLY A CA 1
ATOM 1398 C C . GLY A 1 177 ? -9.441 40.516 16.118 1.00 81.12 177 GLY A C 1
ATOM 1399 O O . GLY A 1 177 ? -8.662 40.425 17.061 1.00 81.12 177 GLY A O 1
ATOM 1400 N N . ALA A 1 178 ? -9.122 41.050 14.940 1.00 82.00 178 ALA A N 1
ATOM 1401 C CA . ALA A 1 178 ? -7.902 41.804 14.664 1.00 82.00 178 ALA A CA 1
ATOM 1402 C C . ALA A 1 178 ? -8.301 43.184 14.122 1.00 82.00 178 ALA A C 1
ATOM 1404 O O . ALA A 1 178 ? -8.730 43.332 12.974 1.00 82.00 178 ALA A O 1
ATOM 1405 N N . ASN A 1 179 ? -8.205 44.204 14.969 1.00 79.31 179 ASN A N 1
ATOM 1406 C CA . ASN A 1 179 ? -8.715 45.544 14.696 1.00 79.31 179 ASN A CA 1
ATOM 1407 C C . ASN A 1 179 ? -7.565 46.554 14.722 1.00 79.31 179 ASN A C 1
ATOM 1409 O O . ASN A 1 179 ? -6.671 46.440 15.554 1.00 79.31 179 ASN A O 1
ATOM 1413 N N . ASN A 1 180 ? -7.607 47.544 13.832 1.00 75.12 180 ASN A N 1
ATOM 1414 C CA . ASN A 1 180 ? -6.637 48.637 13.778 1.00 75.12 180 ASN A CA 1
ATOM 1415 C C . ASN A 1 180 ? -7.384 49.979 13.847 1.00 75.12 180 ASN A C 1
ATOM 1417 O O . ASN A 1 180 ? -8.417 50.153 13.190 1.00 75.12 180 ASN A O 1
ATOM 1421 N N . VAL A 1 181 ? -6.865 50.903 14.658 1.00 69.69 181 VAL A N 1
ATOM 1422 C CA . VAL A 1 181 ? -7.284 52.304 14.728 1.00 69.69 181 VAL A CA 1
ATOM 1423 C C . VAL A 1 181 ? -6.083 53.191 14.357 1.00 69.69 181 VAL A C 1
ATOM 1425 O O . VAL A 1 181 ? -5.238 53.477 15.205 1.00 69.69 181 VAL A O 1
ATOM 1428 N N . GLY A 1 182 ? -5.997 53.638 13.094 1.00 63.28 182 GLY A N 1
ATOM 1429 C CA . GLY A 1 182 ? -4.882 54.459 12.591 1.00 63.28 182 GLY A CA 1
ATOM 1430 C C . GLY A 1 182 ? -5.217 55.341 11.373 1.00 63.28 182 GLY A C 1
ATOM 1431 O O . GLY A 1 182 ? -6.334 55.321 10.848 1.00 63.28 182 GLY A O 1
ATOM 1432 N N . LYS A 1 183 ? -4.256 56.171 10.929 1.00 56.22 183 LYS A N 1
ATOM 1433 C CA . LYS A 1 183 ? -4.348 56.964 9.681 1.00 56.22 183 LYS A CA 1
ATOM 1434 C C . LYS A 1 183 ? -3.878 56.122 8.485 1.00 56.22 183 LYS A C 1
ATOM 1436 O O . LYS A 1 183 ? -3.006 55.277 8.619 1.00 56.22 183 LYS A O 1
ATOM 1441 N N . SER A 1 184 ? -4.479 56.327 7.314 1.00 49.53 184 SER A N 1
ATOM 1442 C CA . SER A 1 184 ? -4.238 55.514 6.115 1.00 49.53 184 SER A CA 1
ATOM 1443 C C . SER A 1 184 ? -2.825 55.636 5.547 1.00 49.53 184 SER A C 1
ATOM 1445 O O . SER A 1 184 ? -2.431 56.745 5.190 1.00 49.53 184 SER A O 1
ATOM 1447 N N . GLY A 1 185 ? -2.159 54.494 5.337 1.00 54.91 185 GLY A N 1
ATOM 1448 C CA . GLY A 1 185 ? -1.039 54.373 4.398 1.00 54.91 185 GLY A CA 1
ATOM 1449 C C . GLY A 1 185 ? 0.249 53.736 4.923 1.00 54.91 185 GLY A C 1
ATOM 1450 O O . GLY A 1 185 ? 1.290 54.330 4.693 1.00 54.91 185 GLY A O 1
ATOM 1451 N N . ASP A 1 186 ? 0.205 52.542 5.530 1.00 49.22 186 ASP A N 1
ATOM 1452 C CA . ASP A 1 186 ? 1.416 51.760 5.854 1.00 49.22 186 ASP A CA 1
ATOM 1453 C C . ASP A 1 186 ? 1.241 50.250 5.602 1.00 49.22 186 ASP A C 1
ATOM 1455 O O . ASP A 1 186 ? 0.148 49.699 5.741 1.00 49.22 186 ASP A O 1
ATOM 1459 N N . GLU A 1 187 ? 2.349 49.573 5.274 1.00 52.25 187 GLU A N 1
ATOM 1460 C CA . GLU A 1 187 ? 2.494 48.137 4.949 1.00 52.25 187 GLU A CA 1
ATOM 1461 C C . GLU A 1 187 ? 2.213 47.156 6.119 1.00 52.25 187 GLU A C 1
ATOM 1463 O O . GLU A 1 187 ? 2.435 45.947 5.998 1.00 52.25 187 GLU A O 1
ATOM 1468 N N . PHE A 1 188 ? 1.688 47.629 7.255 1.00 55.88 188 PHE A N 1
ATOM 1469 C CA . PHE A 1 188 ? 1.526 46.835 8.479 1.00 55.88 188 PHE A CA 1
ATOM 1470 C C . PHE A 1 188 ? 0.056 46.713 8.902 1.00 55.88 188 PHE A C 1
ATOM 1472 O O . PHE A 1 188 ? -0.448 47.423 9.767 1.00 55.88 188 PHE A O 1
ATOM 1479 N N . ALA A 1 189 ? -0.634 45.760 8.279 1.00 63.34 189 ALA A N 1
ATOM 1480 C CA . ALA A 1 189 ? -1.930 45.260 8.729 1.00 63.34 189 ALA A CA 1
ATOM 1481 C C . ALA A 1 189 ? -1.848 44.669 10.154 1.00 63.34 189 ALA A C 1
ATOM 1483 O O . ALA A 1 189 ? -0.846 44.029 10.480 1.00 63.34 189 ALA A O 1
ATOM 1484 N N . ALA A 1 190 ? -2.907 44.787 10.971 1.00 71.00 190 ALA A N 1
ATOM 1485 C CA . ALA A 1 190 ? -3.004 43.985 12.197 1.00 71.00 190 ALA A CA 1
ATOM 1486 C C . ALA A 1 190 ? -3.052 42.506 11.789 1.00 71.00 190 ALA A C 1
ATOM 1488 O O . ALA A 1 190 ? -3.906 42.116 10.986 1.00 71.00 190 ALA A O 1
ATOM 1489 N N . LYS A 1 191 ? -2.113 41.700 12.291 1.00 76.25 191 LYS A N 1
ATOM 1490 C CA . LYS A 1 191 ? -1.977 40.281 11.938 1.00 76.25 191 LYS A CA 1
ATOM 1491 C C . LYS A 1 191 ? -2.152 39.446 13.192 1.00 76.25 191 LYS A C 1
ATOM 1493 O O . LYS A 1 191 ? -1.349 39.547 14.114 1.00 76.25 191 LYS A O 1
ATOM 1498 N N . LEU A 1 192 ? -3.176 38.606 13.206 1.00 79.94 192 LEU A N 1
ATOM 1499 C CA . LEU A 1 192 ? -3.325 37.553 14.201 1.00 79.94 192 LEU A CA 1
ATOM 1500 C C . LEU A 1 192 ? -3.059 36.224 13.500 1.00 79.94 192 LEU A C 1
ATOM 1502 O O . LEU A 1 192 ? -3.873 35.784 12.693 1.00 79.94 192 LEU A O 1
ATOM 1506 N N . GLN A 1 193 ? -1.901 35.626 13.764 1.00 77.44 193 GLN A N 1
ATOM 1507 C CA . GLN A 1 193 ? -1.598 34.277 13.298 1.00 77.44 193 GLN A CA 1
ATOM 1508 C C . GLN A 1 193 ? -2.190 33.275 14.278 1.00 77.44 193 GLN A C 1
ATOM 1510 O O . GLN A 1 193 ? -2.013 33.409 15.492 1.00 77.44 193 GLN A O 1
ATOM 1515 N N . ILE A 1 194 ? -2.893 32.287 13.744 1.00 71.25 194 ILE A N 1
ATOM 1516 C CA . ILE A 1 194 ? -3.618 31.299 14.518 1.00 71.25 194 ILE A CA 1
ATOM 1517 C C . ILE A 1 194 ? -3.158 29.918 14.091 1.00 71.25 194 ILE A C 1
ATOM 1519 O O . ILE A 1 194 ? -3.250 29.567 12.923 1.00 71.25 194 ILE A O 1
ATOM 1523 N N . ASP A 1 195 ? -2.665 29.158 15.059 1.00 56.03 195 ASP A N 1
ATOM 1524 C CA . ASP A 1 195 ? -2.161 27.802 14.854 1.00 56.03 195 ASP A CA 1
ATOM 1525 C C . ASP A 1 195 ? -3.190 26.758 15.290 1.00 56.03 195 ASP A C 1
ATOM 1527 O O . ASP A 1 195 ? -3.386 25.759 14.615 1.00 56.03 195 ASP A O 1
ATOM 1531 N N . ARG A 1 196 ? -3.908 27.004 16.393 1.00 60.22 196 ARG A N 1
ATOM 1532 C CA . ARG A 1 196 ? -4.904 26.058 16.911 1.00 60.22 196 ARG A CA 1
ATOM 1533 C C . ARG A 1 196 ? -6.023 26.766 17.654 1.00 60.22 196 ARG A C 1
ATOM 1535 O O . ARG A 1 196 ? -5.756 27.697 18.412 1.00 60.22 196 ARG A O 1
ATOM 1542 N N . VAL A 1 197 ? -7.248 26.259 17.520 1.00 64.44 197 VAL A N 1
ATOM 1543 C CA . VAL A 1 197 ? -8.384 26.553 18.407 1.00 64.44 197 VAL A CA 1
ATOM 1544 C C . VAL A 1 197 ? -9.024 25.227 18.808 1.00 64.44 197 VAL A C 1
ATOM 1546 O O . VAL A 1 197 ? -9.535 24.503 17.962 1.00 64.44 197 VAL A O 1
ATOM 1549 N N . GLN A 1 198 ? -8.986 24.900 20.094 1.00 57.91 198 GLN A N 1
ATOM 1550 C CA . GLN A 1 198 ? -9.570 23.693 20.667 1.00 57.91 198 GLN A CA 1
ATOM 1551 C C . GLN A 1 198 ? -10.647 24.092 21.670 1.00 57.91 198 GLN A C 1
ATOM 1553 O O . GLN A 1 198 ? -10.466 25.016 22.461 1.00 57.91 198 GLN A O 1
ATOM 1558 N N . ILE A 1 199 ? -11.788 23.410 21.623 1.00 68.88 199 ILE A N 1
ATOM 1559 C CA . ILE A 1 199 ? -12.936 23.715 22.472 1.00 68.88 199 ILE A CA 1
ATOM 1560 C C . ILE A 1 199 ? -13.419 22.420 23.091 1.00 68.88 199 ILE A C 1
ATOM 1562 O O . ILE A 1 199 ? -13.659 21.444 22.386 1.00 68.88 199 ILE A O 1
ATOM 1566 N N . ILE A 1 200 ? -13.613 22.433 24.401 1.00 62.53 200 ILE A N 1
ATOM 1567 C CA . ILE A 1 200 ? -14.188 21.318 25.142 1.00 62.53 200 ILE A CA 1
ATOM 1568 C C . ILE A 1 200 ? -15.503 21.813 25.729 1.00 62.53 200 ILE A C 1
ATOM 1570 O O . ILE A 1 200 ? -15.508 22.664 26.623 1.00 62.53 200 ILE A O 1
ATOM 1574 N N . ASN A 1 201 ? -16.622 21.302 25.217 1.00 61.91 201 ASN A N 1
ATOM 1575 C CA . ASN A 1 201 ? -17.942 21.627 25.743 1.00 61.91 201 ASN A CA 1
ATOM 1576 C C . ASN A 1 201 ? -18.098 21.001 27.139 1.00 61.91 201 ASN A C 1
ATOM 1578 O O . ASN A 1 201 ? -18.014 19.784 27.304 1.00 61.91 201 ASN A O 1
ATOM 1582 N N . ILE A 1 202 ? -18.301 21.829 28.166 1.00 57.66 202 ILE A N 1
ATOM 1583 C CA . ILE A 1 202 ? -18.369 21.350 29.553 1.00 57.66 202 ILE A CA 1
ATOM 1584 C C . ILE A 1 202 ? -19.721 20.671 29.825 1.00 57.66 202 ILE A C 1
ATOM 1586 O O . ILE A 1 202 ? -19.779 19.791 30.679 1.00 57.66 202 ILE A O 1
ATOM 1590 N N . GLN A 1 203 ? -20.777 20.984 29.060 1.00 46.88 203 GLN A N 1
ATOM 1591 C CA . GLN A 1 203 ? -22.065 20.283 29.170 1.00 46.88 203 GLN A CA 1
ATOM 1592 C C . GLN A 1 203 ? -22.069 18.897 28.507 1.00 46.88 203 GLN A C 1
ATOM 1594 O O . GLN A 1 203 ? -22.644 17.979 29.076 1.00 46.88 203 GLN A O 1
ATOM 1599 N N . GLU A 1 204 ? -21.353 18.678 27.398 1.00 42.56 204 GLU A N 1
ATOM 1600 C CA . GLU A 1 204 ? -21.156 17.315 26.856 1.00 42.56 204 GLU A CA 1
ATOM 1601 C C . GLU A 1 204 ? -20.267 16.475 27.786 1.00 42.56 204 GLU A C 1
ATOM 1603 O O . GLU A 1 204 ? -20.495 15.278 27.951 1.00 42.56 204 GLU A O 1
ATOM 1608 N N . LYS A 1 205 ? -19.332 17.113 28.508 1.00 36.72 205 LYS A N 1
ATOM 1609 C CA . LYS A 1 205 ? -18.617 16.487 29.632 1.00 36.72 205 LYS A CA 1
ATOM 1610 C C . LYS A 1 205 ? -19.526 16.207 30.833 1.00 36.72 205 LYS A C 1
ATOM 1612 O O . LYS A 1 205 ? -19.243 15.283 31.587 1.00 36.72 205 LYS A O 1
ATOM 1617 N N . ALA A 1 206 ? -20.607 16.965 31.028 1.00 30.95 206 ALA A N 1
ATOM 1618 C CA . ALA A 1 206 ? -21.586 16.694 32.075 1.00 30.95 206 ALA A CA 1
ATOM 1619 C C . ALA A 1 206 ? -22.539 15.560 31.669 1.00 30.95 206 ALA A C 1
ATOM 1621 O O . ALA A 1 206 ? -22.788 14.696 32.492 1.00 30.95 206 ALA A O 1
ATOM 1622 N N . ASP A 1 207 ? -22.983 15.432 30.422 1.00 30.70 207 ASP A N 1
ATOM 1623 C CA . ASP A 1 207 ? -23.800 14.265 30.034 1.00 30.70 207 ASP A CA 1
ATOM 1624 C C . ASP A 1 207 ? -22.987 12.970 29.844 1.00 30.70 207 ASP A C 1
ATOM 1626 O O . ASP A 1 207 ? -23.551 11.879 29.882 1.00 30.70 207 ASP A O 1
ATOM 1630 N N . THR A 1 208 ? -21.653 13.059 29.769 1.00 33.38 208 THR A N 1
ATOM 1631 C CA . THR A 1 208 ? -20.749 11.890 29.786 1.00 33.38 208 THR A CA 1
ATOM 1632 C C . THR A 1 208 ? -20.073 11.625 31.142 1.00 33.38 208 THR A C 1
ATOM 1634 O O . THR A 1 208 ? -19.593 10.517 31.368 1.00 33.38 208 THR A O 1
ATOM 1637 N N . ARG A 1 209 ? -20.063 12.580 32.093 1.00 29.19 209 ARG A N 1
ATOM 1638 C CA . ARG A 1 209 ? -19.492 12.399 33.455 1.00 29.19 209 ARG A CA 1
ATOM 1639 C C . ARG A 1 209 ? -20.400 12.800 34.635 1.00 29.19 209 ARG A C 1
ATOM 1641 O O . ARG A 1 209 ? -19.956 12.712 35.775 1.00 29.19 209 ARG A O 1
ATOM 1648 N N . SER A 1 210 ? -21.652 13.216 34.418 1.00 25.03 210 SER A N 1
ATOM 1649 C CA . SER A 1 210 ? -22.654 13.459 35.487 1.00 25.03 210 SER A CA 1
ATOM 1650 C C . SER A 1 210 ? -23.612 12.294 35.711 1.00 25.03 210 SER A C 1
ATOM 1652 O O . SER A 1 210 ? -24.437 12.331 36.628 1.00 25.03 210 SER A O 1
ATOM 1654 N N . GLY A 1 211 ? -23.398 11.185 35.001 1.00 28.23 211 GLY A N 1
ATOM 1655 C CA . GLY A 1 211 ? -23.566 9.908 35.662 1.00 28.23 211 GLY A CA 1
ATOM 1656 C C . GLY A 1 211 ? -22.667 9.931 36.892 1.00 28.23 211 GLY A C 1
ATOM 1657 O O . GLY A 1 211 ? -21.480 9.638 36.808 1.00 28.23 211 GLY A O 1
ATOM 1658 N N . THR A 1 212 ? -23.239 10.241 38.056 1.00 27.55 212 THR A N 1
ATOM 1659 C CA . THR A 1 212 ? -22.912 9.459 39.242 1.00 27.55 212 THR A CA 1
ATOM 1660 C C . THR A 1 212 ? -22.928 8.028 38.730 1.00 27.55 212 THR A C 1
ATOM 1662 O O . THR A 1 212 ? -24.003 7.509 38.424 1.00 27.55 212 THR A O 1
ATOM 1665 N N . GLN A 1 213 ? -21.745 7.453 38.470 1.00 35.06 213 GLN A N 1
ATOM 1666 C CA . GLN A 1 213 ? -21.625 6.039 38.171 1.00 35.06 213 GLN A CA 1
ATOM 1667 C C . GLN A 1 213 ? -22.262 5.399 39.388 1.00 35.06 213 GLN A C 1
ATOM 1669 O O . GLN A 1 213 ? -21.688 5.338 40.475 1.00 35.06 213 GLN A O 1
ATOM 1674 N N . THR A 1 214 ? -23.521 5.012 39.228 1.00 36.94 214 THR A N 1
ATOM 1675 C CA . THR A 1 214 ? -24.094 3.994 40.071 1.00 36.94 214 THR A CA 1
ATOM 1676 C C . THR A 1 214 ? -23.183 2.836 39.738 1.00 36.94 214 THR A C 1
ATOM 1678 O O . THR A 1 214 ? -23.255 2.354 38.609 1.00 36.94 214 THR A O 1
ATOM 1681 N N . LEU A 1 215 ? -22.204 2.560 40.611 1.00 42.12 215 LEU A N 1
ATOM 1682 C CA . LEU A 1 215 ? -21.236 1.486 40.421 1.00 42.12 215 LEU A CA 1
ATOM 1683 C C . LEU A 1 215 ? -22.046 0.303 39.911 1.00 42.12 215 LEU A C 1
ATOM 1685 O O . LEU A 1 215 ? -22.937 -0.178 40.623 1.00 42.12 215 LEU A O 1
ATOM 1689 N N . LYS A 1 216 ? -21.837 -0.062 38.637 1.00 56.47 216 LYS A N 1
ATOM 1690 C CA . LYS A 1 216 ? -22.521 -1.215 38.064 1.00 56.47 216 LYS A CA 1
ATOM 1691 C C . LYS A 1 216 ? -22.222 -2.366 39.014 1.00 56.47 216 LYS A C 1
ATOM 1693 O O . LYS A 1 216 ? -21.121 -2.461 39.561 1.00 56.47 216 LYS A O 1
ATOM 1698 N N . LYS A 1 217 ? -23.239 -3.171 39.322 1.00 60.00 217 LYS A N 1
ATOM 1699 C CA . LYS A 1 217 ? -23.084 -4.270 40.274 1.00 60.00 217 LYS A CA 1
ATOM 1700 C C . LYS A 1 217 ? -21.895 -5.119 39.811 1.00 60.00 217 LYS A C 1
ATOM 1702 O O . LYS A 1 217 ? -21.915 -5.603 38.684 1.00 60.00 217 LYS A O 1
ATOM 1707 N N . ARG A 1 218 ? -20.875 -5.244 40.665 1.00 68.50 218 ARG A N 1
ATOM 1708 C CA . ARG A 1 218 ? -19.621 -5.933 40.340 1.00 68.50 218 ARG A CA 1
ATOM 1709 C C . ARG A 1 218 ? -19.924 -7.339 39.826 1.00 68.50 218 ARG A C 1
ATOM 1711 O O . ARG A 1 218 ? -20.703 -8.060 40.457 1.00 68.50 218 ARG A O 1
ATOM 1718 N N . PHE A 1 219 ? -19.337 -7.718 38.694 1.00 80.69 219 PHE A N 1
ATOM 1719 C CA . PHE A 1 219 ? -19.473 -9.078 38.181 1.00 80.69 219 PHE A CA 1
ATOM 1720 C C . PHE A 1 219 ? -18.511 -9.979 38.962 1.00 80.69 219 PHE A C 1
ATOM 1722 O O . PHE A 1 219 ? -17.293 -9.894 38.811 1.00 80.69 219 PHE A O 1
ATOM 1729 N N . GLU A 1 220 ? -19.047 -10.808 39.857 1.00 84.50 220 GLU A N 1
ATOM 1730 C CA . GLU A 1 220 ? -18.230 -11.669 40.713 1.00 84.50 220 GLU A CA 1
ATOM 1731 C C . GLU A 1 220 ? -17.747 -12.906 39.947 1.00 84.50 220 GLU A C 1
ATOM 1733 O O . GLU A 1 220 ? -18.521 -13.799 39.597 1.00 84.50 220 GLU A O 1
ATOM 1738 N N . ILE A 1 221 ? -16.439 -12.968 39.715 1.00 90.19 221 ILE A N 1
ATOM 1739 C CA . ILE A 1 221 ? -15.736 -14.117 39.151 1.00 90.19 221 ILE A CA 1
ATOM 1740 C C . ILE A 1 221 ? -14.342 -14.206 39.780 1.00 90.19 221 ILE A C 1
ATOM 1742 O O . ILE A 1 221 ? -13.692 -13.189 40.016 1.00 90.19 221 ILE A O 1
ATOM 1746 N N . ASP A 1 222 ? -13.903 -15.429 40.066 1.00 94.50 222 ASP A N 1
ATOM 1747 C CA . ASP A 1 222 ? -12.527 -15.749 40.448 1.00 94.50 222 ASP A CA 1
ATOM 1748 C C . ASP A 1 222 ? -12.155 -17.064 39.753 1.00 94.50 222 ASP A C 1
ATOM 1750 O O . ASP A 1 222 ? -12.478 -18.158 40.222 1.00 94.50 222 ASP A O 1
ATOM 1754 N N . LYS A 1 223 ? -11.595 -16.956 38.546 1.00 96.19 223 LYS A N 1
ATOM 1755 C CA . LYS A 1 223 ? -11.158 -18.103 37.737 1.00 96.19 223 LYS A CA 1
ATOM 1756 C C . LYS A 1 223 ? -9.779 -17.830 37.142 1.00 96.19 223 LYS A C 1
ATOM 1758 O O . LYS A 1 223 ? -9.499 -16.711 36.726 1.00 96.19 223 LYS A O 1
ATOM 1763 N N . LYS A 1 224 ? -8.949 -18.871 37.044 1.00 96.62 224 LYS A N 1
ATOM 1764 C CA . LYS A 1 224 ? -7.651 -18.879 36.350 1.00 96.62 224 LYS A CA 1
ATOM 1765 C C . LYS A 1 224 ? -7.510 -20.188 35.567 1.00 96.62 224 LYS A C 1
ATOM 1767 O O . LYS A 1 224 ? -7.894 -21.238 36.078 1.00 96.62 224 LYS A O 1
ATOM 1772 N N . ILE A 1 225 ? -6.970 -20.111 34.355 1.00 97.31 225 ILE A N 1
ATOM 1773 C CA . ILE A 1 225 ? -6.593 -21.247 33.496 1.00 97.31 225 ILE A CA 1
ATOM 1774 C C . ILE A 1 225 ? -5.160 -21.052 32.989 1.00 97.31 225 ILE A C 1
ATOM 1776 O O . ILE A 1 225 ? -4.707 -19.911 32.906 1.00 97.31 225 ILE A O 1
ATOM 1780 N N . GLY A 1 226 ? -4.458 -22.122 32.621 1.00 94.31 226 GLY A N 1
ATOM 1781 C CA . GLY A 1 226 ? -3.047 -22.072 32.234 1.00 94.31 226 GLY A CA 1
ATOM 1782 C C . GLY A 1 226 ? -2.052 -22.224 33.389 1.00 94.31 226 GLY A C 1
ATOM 1783 O O . GLY A 1 226 ? -2.415 -22.418 34.553 1.00 94.31 226 GLY A O 1
ATOM 1784 N N . SER A 1 227 ? -0.766 -22.159 33.042 1.00 91.00 227 SER A N 1
ATOM 1785 C CA . SER A 1 227 ? 0.368 -22.290 33.963 1.00 91.00 227 SER A CA 1
ATOM 1786 C C . SER A 1 227 ? 0.826 -20.929 34.485 1.00 91.00 227 SER A C 1
ATOM 1788 O O . SER A 1 227 ? 0.442 -19.890 33.962 1.00 91.00 227 SER A O 1
ATOM 1790 N N . ASP A 1 228 ? 1.698 -20.902 35.492 1.00 87.50 228 ASP A N 1
ATOM 1791 C CA . ASP A 1 228 ? 2.210 -19.631 36.028 1.00 87.50 228 ASP A CA 1
ATOM 1792 C C . ASP A 1 228 ? 3.016 -18.808 35.008 1.00 87.50 228 ASP A C 1
ATOM 1794 O O . ASP A 1 228 ? 3.069 -17.587 35.123 1.00 87.50 228 ASP A O 1
ATOM 1798 N N . ASP A 1 229 ? 3.557 -19.454 33.972 1.00 88.00 229 ASP A N 1
ATOM 1799 C CA . ASP A 1 229 ? 4.301 -18.797 32.892 1.00 88.00 229 ASP A CA 1
ATOM 1800 C C . ASP A 1 229 ? 3.424 -18.373 31.700 1.00 88.00 229 ASP A C 1
ATOM 1802 O O . ASP A 1 229 ? 3.912 -17.674 30.812 1.00 88.00 229 ASP A O 1
ATOM 1806 N N . SER A 1 230 ? 2.165 -18.831 31.631 1.00 95.50 230 SER A N 1
ATOM 1807 C CA . SER A 1 230 ? 1.223 -18.552 30.536 1.00 95.50 230 SER A CA 1
ATOM 1808 C C . SER A 1 230 ? -0.221 -18.834 30.980 1.00 95.50 230 SER A C 1
ATOM 1810 O O . SER A 1 230 ? -0.656 -19.993 30.978 1.00 95.50 230 SER A O 1
ATOM 1812 N N . PHE A 1 231 ? -0.973 -17.796 31.366 1.00 97.31 231 PHE A N 1
ATOM 1813 C CA . PHE A 1 231 ? -2.324 -17.931 31.928 1.00 97.31 231 PHE A CA 1
ATOM 1814 C C . PHE A 1 231 ? -3.297 -16.823 31.524 1.00 97.31 231 PHE A C 1
ATOM 1816 O O . PHE A 1 231 ? -2.913 -15.716 31.144 1.00 97.31 231 PHE A O 1
ATOM 1823 N N . ILE A 1 232 ? -4.586 -17.135 31.694 1.00 98.12 232 ILE A N 1
ATOM 1824 C CA . ILE A 1 232 ? -5.675 -16.157 31.734 1.00 98.12 232 ILE A CA 1
ATOM 1825 C C . ILE A 1 232 ? -6.349 -16.244 33.099 1.00 98.12 232 ILE A C 1
ATOM 1827 O O . ILE A 1 232 ? -6.669 -17.343 33.559 1.00 98.12 232 ILE A O 1
ATOM 1831 N N . SER A 1 233 ? -6.615 -15.108 33.737 1.00 97.75 233 SER A N 1
ATOM 1832 C CA . SER A 1 233 ? -7.477 -15.044 34.916 1.00 97.75 233 SER A CA 1
ATOM 1833 C C . SER A 1 233 ? -8.528 -13.946 34.803 1.00 97.75 233 SER A C 1
ATOM 1835 O O . SER A 1 233 ? -8.322 -12.919 34.168 1.00 97.75 233 SER A O 1
ATOM 1837 N N . ALA A 1 234 ? -9.682 -14.184 35.419 1.00 96.75 234 ALA A N 1
ATOM 1838 C CA . ALA A 1 234 ? -10.743 -13.206 35.591 1.00 96.75 234 ALA A CA 1
ATOM 1839 C C . ALA A 1 234 ? -11.007 -13.084 37.089 1.00 96.75 234 ALA A C 1
ATOM 1841 O O . ALA A 1 234 ? -11.529 -14.019 37.706 1.00 96.75 234 ALA A O 1
ATOM 1842 N N . LYS A 1 235 ? -10.582 -11.964 37.672 1.00 94.69 235 LYS A N 1
ATOM 1843 C CA . LYS A 1 235 ? -10.688 -11.701 39.105 1.00 94.69 235 LYS A CA 1
ATOM 1844 C C . LYS A 1 235 ? -10.724 -10.205 39.364 1.00 94.69 235 LYS A C 1
ATOM 1846 O O . LYS A 1 235 ? -10.048 -9.434 38.693 1.00 94.69 235 LYS A O 1
ATOM 1851 N N . ASP A 1 236 ? -11.494 -9.802 40.368 1.00 90.69 236 ASP A N 1
ATOM 1852 C CA . ASP A 1 236 ? -11.494 -8.432 40.879 1.00 90.69 236 ASP A CA 1
ATOM 1853 C C . ASP A 1 236 ? -11.808 -7.349 39.826 1.00 90.69 236 ASP A C 1
ATOM 1855 O O . ASP A 1 236 ? -11.328 -6.220 39.932 1.00 90.69 236 ASP A O 1
ATOM 1859 N N . GLY A 1 237 ? -12.647 -7.667 38.839 1.00 91.12 237 GLY A N 1
ATOM 1860 C CA . GLY A 1 237 ? -12.980 -6.737 37.757 1.00 91.12 237 GLY A CA 1
ATOM 1861 C C . GLY A 1 237 ? -11.971 -6.721 36.611 1.00 91.12 237 GLY A C 1
ATOM 1862 O O . GLY A 1 237 ? -12.138 -5.945 35.675 1.00 91.12 237 GLY A O 1
ATOM 1863 N N . ILE A 1 238 ? -10.918 -7.544 36.672 1.00 94.75 238 ILE A N 1
ATOM 1864 C CA . ILE A 1 238 ? -9.817 -7.570 35.707 1.00 94.75 238 ILE A CA 1
ATOM 1865 C C . ILE A 1 238 ? -9.764 -8.910 34.984 1.00 94.75 238 ILE A C 1
ATOM 1867 O O . ILE A 1 238 ? -9.710 -9.972 35.609 1.00 94.75 238 ILE A O 1
ATOM 1871 N N . LEU A 1 239 ? -9.747 -8.845 33.656 1.00 96.75 239 LEU A N 1
ATOM 1872 C CA . LEU A 1 239 ? -9.345 -9.941 32.789 1.00 96.75 239 LEU A CA 1
ATOM 1873 C C . LEU A 1 239 ? -7.850 -9.771 32.496 1.00 96.75 239 LEU A C 1
ATOM 1875 O O . LEU A 1 239 ? -7.450 -8.793 31.867 1.00 96.75 239 LEU A O 1
ATOM 1879 N N . HIS A 1 240 ? -7.039 -10.688 33.017 1.00 97.75 240 HIS A N 1
ATOM 1880 C CA . HIS A 1 240 ? -5.578 -10.669 32.963 1.00 97.75 240 HIS A CA 1
ATOM 1881 C C . HIS A 1 240 ? -5.090 -11.774 32.040 1.00 97.75 240 HIS A C 1
ATOM 1883 O O . HIS A 1 240 ? -5.434 -12.941 32.232 1.00 97.75 240 HIS A O 1
ATOM 1889 N N . PHE A 1 241 ? -4.249 -11.412 31.082 1.00 97.38 241 PHE A N 1
ATOM 1890 C CA . PHE A 1 241 ? -3.552 -12.326 30.190 1.00 97.38 241 PHE A CA 1
ATOM 1891 C C . PHE A 1 241 ? -2.055 -12.130 30.388 1.00 97.38 241 PHE A C 1
ATOM 1893 O O . PHE A 1 241 ? -1.564 -11.001 30.336 1.00 97.38 241 PHE A O 1
ATOM 1900 N N . GLU A 1 242 ? -1.314 -13.208 30.595 1.00 97.19 242 GLU A N 1
ATOM 1901 C CA . GLU A 1 242 ? 0.129 -13.108 30.777 1.00 97.19 242 GLU A CA 1
ATOM 1902 C C . GLU A 1 242 ? 0.840 -14.316 30.202 1.00 97.19 242 GLU A C 1
ATOM 1904 O O . GLU A 1 242 ? 0.391 -15.446 30.371 1.00 97.19 242 GLU A O 1
ATOM 1909 N N . ASN A 1 243 ? 1.972 -14.057 29.551 1.00 96.69 243 ASN A N 1
ATOM 1910 C CA . ASN A 1 243 ? 2.947 -15.075 29.195 1.00 96.69 243 ASN A CA 1
ATOM 1911 C C . ASN A 1 243 ? 4.378 -14.537 29.382 1.00 96.69 243 ASN A C 1
ATOM 1913 O O . ASN A 1 243 ? 4.596 -13.582 30.127 1.00 96.69 243 ASN A O 1
ATOM 1917 N N . ILE A 1 244 ? 5.384 -15.135 28.743 1.00 94.94 244 ILE A N 1
ATOM 1918 C CA . ILE A 1 244 ? 6.779 -14.664 28.824 1.00 94.94 244 ILE A CA 1
ATOM 1919 C C . ILE A 1 244 ? 7.034 -13.332 28.093 1.00 94.94 244 ILE A C 1
ATOM 1921 O O . ILE A 1 244 ? 8.017 -12.656 28.389 1.00 94.94 244 ILE A O 1
ATOM 1925 N N . ASN A 1 245 ? 6.162 -12.946 27.159 1.00 96.25 245 ASN A N 1
ATOM 1926 C CA . ASN A 1 245 ? 6.331 -11.790 26.278 1.00 96.25 245 ASN A CA 1
ATOM 1927 C C . ASN A 1 245 ? 5.597 -10.551 26.800 1.00 96.25 245 ASN A C 1
ATOM 1929 O O . ASN A 1 245 ? 6.123 -9.441 26.698 1.00 96.25 245 ASN A O 1
ATOM 1933 N N . TYR A 1 246 ? 4.405 -10.720 27.376 1.00 97.50 246 TYR A N 1
ATOM 1934 C CA . TYR A 1 246 ? 3.575 -9.584 27.770 1.00 97.50 246 TYR A CA 1
ATOM 1935 C C . TYR A 1 246 ? 2.695 -9.828 28.996 1.00 97.50 246 TYR A C 1
ATOM 1937 O O . TYR A 1 246 ? 2.477 -10.963 29.423 1.00 97.50 246 TYR A O 1
ATOM 1945 N N . ILE A 1 247 ? 2.168 -8.721 29.522 1.00 97.56 247 ILE A N 1
ATOM 1946 C CA . ILE A 1 247 ? 0.995 -8.671 30.403 1.00 97.56 247 ILE A CA 1
ATOM 1947 C C . ILE A 1 247 ? -0.053 -7.800 29.711 1.00 97.56 247 ILE A C 1
ATOM 1949 O O . ILE A 1 247 ? 0.275 -6.721 29.223 1.00 97.56 247 ILE A O 1
ATOM 1953 N N . ASN A 1 248 ? -1.300 -8.251 29.677 1.00 96.75 248 ASN A N 1
ATOM 1954 C CA . ASN A 1 248 ? -2.439 -7.505 29.158 1.00 96.75 248 ASN A CA 1
ATOM 1955 C C . ASN A 1 248 ? -3.562 -7.550 30.196 1.00 96.75 248 ASN A C 1
ATOM 1957 O O . ASN A 1 248 ? -3.940 -8.626 30.657 1.00 96.75 248 ASN A O 1
ATOM 1961 N N . GLU A 1 249 ? -4.069 -6.386 30.591 1.00 96.00 249 GLU A N 1
ATOM 1962 C CA . GLU A 1 249 ? -5.162 -6.275 31.553 1.00 96.00 249 GLU A CA 1
ATOM 1963 C C . GLU A 1 249 ? -6.303 -5.443 30.964 1.00 96.00 249 GLU A C 1
ATOM 1965 O O . GLU A 1 249 ? -6.102 -4.310 30.511 1.00 96.00 249 GLU A O 1
ATOM 1970 N N . ILE A 1 250 ? -7.518 -5.990 31.038 1.00 94.56 250 ILE A N 1
ATOM 1971 C CA . ILE A 1 250 ? -8.767 -5.330 30.643 1.00 94.56 250 ILE A CA 1
ATOM 1972 C C . ILE A 1 250 ? -9.684 -5.250 31.864 1.00 94.56 250 ILE A C 1
ATOM 1974 O O . ILE A 1 250 ? -9.976 -6.259 32.505 1.00 94.56 250 ILE A O 1
ATOM 1978 N N . ASN A 1 251 ? -10.165 -4.051 32.183 1.00 92.00 251 ASN A N 1
ATOM 1979 C CA . ASN A 1 251 ? -11.150 -3.828 33.235 1.00 92.00 251 ASN A CA 1
ATOM 1980 C C . ASN A 1 251 ? -12.563 -4.114 32.706 1.00 92.00 251 ASN A C 1
ATOM 1982 O O . ASN A 1 251 ? -13.067 -3.372 31.865 1.00 92.00 251 ASN A O 1
ATOM 1986 N N . PHE A 1 252 ? -13.216 -5.162 33.208 1.00 90.25 252 PHE A N 1
ATOM 1987 C CA . PHE A 1 252 ? -14.580 -5.532 32.826 1.00 90.25 252 PHE A CA 1
ATOM 1988 C C . PHE A 1 252 ? -15.671 -4.975 33.754 1.00 90.25 252 PHE A C 1
ATOM 1990 O O . PHE A 1 252 ? -16.834 -4.984 33.356 1.00 90.25 252 PHE A O 1
ATOM 1997 N N . ASP A 1 253 ? -15.338 -4.442 34.937 1.00 81.06 253 ASP A N 1
ATOM 1998 C CA . ASP A 1 253 ? -16.327 -3.828 35.846 1.00 81.06 253 ASP A CA 1
ATOM 1999 C C . ASP A 1 253 ? -16.948 -2.550 35.240 1.00 81.06 253 ASP A C 1
ATOM 2001 O O . ASP A 1 253 ? -18.098 -2.213 35.523 1.00 81.06 253 ASP A O 1
ATOM 2005 N N . ASN A 1 254 ? -16.216 -1.883 34.342 1.00 71.12 254 ASN A N 1
ATOM 2006 C CA . ASN A 1 254 ? -16.645 -0.671 33.637 1.00 71.12 254 ASN A CA 1
ATOM 2007 C C . ASN A 1 254 ? -16.895 -0.905 32.138 1.00 71.12 254 ASN A C 1
ATOM 2009 O O . ASN A 1 254 ? -16.575 -0.042 31.326 1.00 71.12 254 ASN A O 1
ATOM 2013 N N . GLY A 1 255 ? -17.424 -2.075 31.759 1.00 74.44 255 GLY A N 1
ATOM 2014 C CA . GLY A 1 255 ? -17.764 -2.387 30.365 1.00 74.44 255 GLY A CA 1
ATOM 2015 C C . GLY A 1 255 ? -16.538 -2.488 29.448 1.00 74.44 255 GLY A C 1
ATOM 2016 O O . GLY A 1 255 ? -16.525 -1.968 28.345 1.00 74.44 255 GLY A O 1
ATOM 2017 N N . LEU A 1 256 ? -15.490 -3.186 29.887 1.00 90.19 256 LEU A N 1
ATOM 2018 C CA . LEU A 1 256 ? -14.311 -3.512 29.071 1.00 90.19 256 LEU A CA 1
ATOM 2019 C C . LEU A 1 256 ? -13.527 -2.280 28.598 1.00 90.19 256 LEU A C 1
ATOM 2021 O O . LEU A 1 256 ? -13.687 -1.789 27.478 1.00 90.19 256 LEU A O 1
ATOM 2025 N N . GLN A 1 257 ? -12.625 -1.822 29.458 1.00 90.88 257 GLN A N 1
ATOM 2026 C CA . GLN A 1 257 ? -11.656 -0.770 29.163 1.00 90.88 257 GLN A CA 1
ATOM 2027 C C . GLN A 1 257 ? -10.234 -1.309 29.290 1.00 90.88 257 GLN A C 1
ATOM 2029 O O . GLN A 1 257 ? -9.955 -2.152 30.147 1.00 90.88 257 GLN A O 1
ATOM 2034 N N . TRP A 1 258 ? -9.330 -0.805 28.458 1.00 91.06 258 TRP A N 1
ATOM 2035 C CA . TRP A 1 258 ? -7.901 -1.042 28.600 1.00 91.06 258 TRP A CA 1
ATOM 2036 C C . TRP A 1 258 ? -7.428 -0.606 29.983 1.00 91.06 258 TRP A C 1
ATOM 2038 O O . TRP A 1 258 ? -7.775 0.481 30.435 1.00 91.06 258 TRP A O 1
ATOM 2048 N N . LYS A 1 259 ? -6.638 -1.451 30.650 1.00 91.19 259 LYS A N 1
ATOM 2049 C CA . LYS A 1 259 ? -6.001 -1.115 31.928 1.00 91.19 259 LYS A CA 1
ATOM 2050 C C . LYS A 1 259 ? -4.481 -1.131 31.836 1.00 91.19 259 LYS A C 1
ATOM 2052 O O . LYS A 1 259 ? -3.843 -0.264 32.422 1.00 91.19 259 LYS A O 1
ATOM 2057 N N . ARG A 1 260 ? -3.903 -2.124 31.155 1.00 93.31 260 ARG A N 1
ATOM 2058 C CA . ARG A 1 260 ? -2.446 -2.269 31.060 1.00 93.31 260 ARG A CA 1
ATOM 2059 C C . ARG A 1 260 ? -2.032 -3.082 29.842 1.00 93.31 260 ARG A C 1
ATOM 2061 O O . ARG A 1 260 ? -2.674 -4.089 29.542 1.00 93.31 260 ARG A O 1
ATOM 2068 N N . LEU A 1 261 ? -0.931 -2.694 29.204 1.00 95.12 261 LEU A N 1
ATOM 2069 C CA . LEU A 1 261 ? -0.241 -3.510 28.211 1.00 95.12 261 LEU A CA 1
ATOM 2070 C C . LEU A 1 261 ? 1.270 -3.382 28.404 1.00 95.12 261 LEU A C 1
ATOM 2072 O O . LEU A 1 261 ? 1.861 -2.356 28.092 1.00 95.12 261 LEU A O 1
ATOM 2076 N N . PHE A 1 262 ? 1.910 -4.445 28.873 1.00 95.62 262 PHE A N 1
ATOM 2077 C CA . PHE A 1 262 ? 3.309 -4.418 29.285 1.00 95.62 262 PHE A CA 1
ATOM 2078 C C . PHE A 1 262 ? 4.157 -5.373 28.450 1.00 95.62 262 PHE A C 1
ATOM 2080 O O . PHE A 1 262 ? 3.800 -6.539 28.296 1.00 95.62 262 PHE A O 1
ATOM 2087 N N . ASN A 1 263 ? 5.313 -4.913 27.975 1.00 95.81 263 ASN A N 1
ATOM 2088 C CA . ASN A 1 263 ? 6.336 -5.735 27.335 1.00 95.81 263 ASN A CA 1
ATOM 2089 C C . ASN A 1 263 ? 7.303 -6.276 28.397 1.00 95.81 263 ASN A C 1
ATOM 2091 O O . ASN A 1 263 ? 8.086 -5.523 28.979 1.00 95.81 263 ASN A O 1
ATOM 2095 N N . LYS A 1 264 ? 7.274 -7.592 28.643 1.00 95.69 264 LYS A N 1
ATOM 2096 C CA . LYS A 1 264 ? 8.119 -8.236 29.662 1.00 95.69 264 LYS A CA 1
ATOM 2097 C C . LYS A 1 264 ? 9.597 -8.292 29.266 1.00 95.69 264 LYS A C 1
ATOM 2099 O O . LYS A 1 264 ? 10.417 -7.967 30.122 1.00 95.69 264 LYS A O 1
ATOM 2104 N N . PRO A 1 265 ? 9.985 -8.653 28.031 1.00 94.19 265 PRO A N 1
ATOM 2105 C CA . PRO A 1 265 ? 11.397 -8.662 27.659 1.00 94.19 265 PRO A CA 1
ATOM 2106 C C . PRO A 1 265 ? 12.105 -7.313 27.837 1.00 94.19 265 PRO A C 1
ATOM 2108 O O . PRO A 1 265 ? 13.224 -7.281 28.345 1.00 94.19 265 PRO A O 1
ATOM 2111 N N . ASN A 1 266 ? 11.443 -6.211 27.478 1.00 93.56 266 ASN A N 1
ATOM 2112 C CA . ASN A 1 266 ? 12.018 -4.865 27.549 1.00 93.56 266 ASN A CA 1
ATOM 2113 C C . ASN A 1 266 ? 11.662 -4.113 28.839 1.00 93.56 266 ASN A C 1
ATOM 2115 O O . ASN A 1 266 ? 12.237 -3.060 29.098 1.00 93.56 266 ASN A O 1
ATOM 2119 N N . GLN A 1 267 ? 10.768 -4.666 29.668 1.00 94.69 267 GLN A N 1
ATOM 2120 C CA . GLN A 1 267 ? 10.282 -4.061 30.913 1.00 94.69 267 GLN A CA 1
ATOM 2121 C C . GLN A 1 267 ? 9.636 -2.679 30.697 1.00 94.69 267 GLN A C 1
ATOM 2123 O O . GLN A 1 267 ? 9.878 -1.740 31.455 1.00 94.69 267 GLN A O 1
ATOM 2128 N N . GLU A 1 268 ? 8.814 -2.549 29.654 1.00 94.12 268 GLU A N 1
ATOM 2129 C CA . GLU A 1 268 ? 8.198 -1.279 29.251 1.00 94.12 268 GLU A CA 1
ATOM 2130 C C . GLU A 1 268 ? 6.671 -1.357 29.256 1.00 94.12 268 GLU A C 1
ATOM 2132 O O . GLU A 1 268 ? 6.089 -2.315 28.751 1.00 94.12 268 GLU A O 1
ATOM 2137 N N . GLU A 1 269 ? 6.018 -0.315 29.775 1.00 94.06 269 GLU A N 1
ATOM 2138 C CA . GLU A 1 269 ? 4.568 -0.139 29.651 1.00 94.06 269 GLU A CA 1
ATOM 2139 C C . GLU A 1 269 ? 4.212 0.531 28.321 1.00 94.06 269 GLU A C 1
ATOM 2141 O O . GLU A 1 269 ? 4.949 1.397 27.846 1.00 94.06 269 GLU A O 1
ATOM 2146 N N . TYR A 1 270 ? 3.125 0.090 27.687 1.00 94.56 270 TYR A N 1
ATOM 2147 C CA . TYR A 1 270 ? 2.709 0.560 26.365 1.00 94.56 270 TYR A CA 1
ATOM 2148 C C . TYR A 1 270 ? 1.513 1.503 26.410 1.00 94.56 270 TYR A C 1
ATOM 2150 O O . TYR A 1 270 ? 1.280 2.167 25.405 1.00 94.56 270 TYR A O 1
ATOM 2158 N N . LEU A 1 271 ? 0.766 1.591 27.513 1.00 91.56 271 LEU A N 1
ATOM 2159 C CA . LEU A 1 271 ? -0.372 2.504 27.645 1.00 91.56 271 LEU A CA 1
ATOM 2160 C C . LEU A 1 271 ? -0.050 3.663 28.596 1.00 91.56 271 LEU A C 1
ATOM 2162 O O . LEU A 1 271 ? 0.679 3.504 29.573 1.00 91.56 271 LEU A O 1
ATOM 2166 N N . ALA A 1 272 ? -0.596 4.846 28.318 1.00 84.50 272 ALA A N 1
ATOM 2167 C CA . ALA A 1 272 ? -0.536 5.969 29.250 1.00 84.50 272 ALA A CA 1
ATOM 2168 C C . ALA A 1 272 ? -1.474 5.736 30.454 1.00 84.50 272 ALA A C 1
ATOM 2170 O O . ALA A 1 272 ? -2.616 5.321 30.279 1.00 84.50 272 ALA A O 1
ATOM 2171 N N . GLU A 1 273 ? -1.015 6.045 31.674 1.00 69.31 273 GLU A N 1
ATOM 2172 C CA . GLU A 1 273 ? -1.741 5.745 32.926 1.00 69.31 273 GLU A CA 1
ATOM 2173 C C . GLU A 1 273 ? -3.077 6.501 33.097 1.00 69.31 273 GLU A C 1
ATOM 2175 O O . GLU A 1 273 ? -3.926 6.074 33.879 1.00 69.31 273 GLU A O 1
ATOM 2180 N N . GLU A 1 274 ? -3.276 7.624 32.399 1.00 60.81 274 GLU A N 1
ATOM 2181 C CA . GLU A 1 274 ? -4.372 8.570 32.670 1.00 60.81 274 GLU A CA 1
ATOM 2182 C C . GLU A 1 274 ? -5.614 8.399 31.764 1.00 60.81 274 GLU A C 1
ATOM 2184 O O . GLU A 1 274 ? -6.664 8.968 32.069 1.00 60.81 274 GLU A O 1
ATOM 2189 N N . ASP A 1 275 ? -5.539 7.577 30.706 1.00 62.31 275 ASP A N 1
ATOM 2190 C CA . ASP A 1 275 ? -6.586 7.444 29.677 1.00 62.31 275 ASP A CA 1
ATOM 2191 C C . ASP A 1 275 ? -7.076 5.980 29.532 1.00 62.31 275 ASP A C 1
ATOM 2193 O O . ASP A 1 275 ? -6.491 5.166 28.816 1.00 62.31 275 ASP A O 1
ATOM 2197 N N . LEU A 1 276 ? -8.191 5.630 30.188 1.00 69.44 276 LEU A N 1
ATOM 2198 C CA . LEU A 1 276 ? -8.823 4.302 30.076 1.00 69.44 276 LEU A CA 1
ATOM 2199 C C . LEU A 1 276 ? -9.693 4.202 28.810 1.00 69.44 276 LEU A C 1
ATOM 2201 O O . LEU A 1 276 ? -10.911 4.397 28.850 1.00 69.44 276 LEU A O 1
ATOM 2205 N N . SER A 1 277 ? -9.068 3.879 27.680 1.00 83.31 277 SER A N 1
ATOM 2206 C CA . SER A 1 277 ? -9.761 3.683 26.400 1.00 83.31 277 SER A CA 1
ATOM 2207 C C . SER A 1 277 ? -10.647 2.424 26.406 1.00 83.31 277 SER A C 1
ATOM 2209 O O . SER A 1 277 ? -10.251 1.370 26.906 1.00 83.31 277 SER A O 1
ATOM 2211 N N . GLY A 1 278 ? -11.857 2.514 25.843 1.00 90.25 278 GLY A N 1
ATOM 2212 C CA . GLY A 1 278 ? -12.703 1.345 25.575 1.00 90.25 278 GLY A CA 1
ATOM 2213 C C . GLY A 1 278 ? -12.109 0.452 24.481 1.00 90.25 278 GLY A C 1
ATOM 2214 O O . GLY A 1 278 ? -11.386 0.935 23.614 1.00 90.25 278 GLY A O 1
ATOM 2215 N N . ILE A 1 279 ? -12.406 -0.851 24.502 1.00 93.88 279 ILE A N 1
ATOM 2216 C CA . ILE A 1 279 ? -11.807 -1.799 23.539 1.00 93.88 279 ILE A CA 1
ATOM 2217 C C . ILE A 1 279 ? -12.634 -1.979 22.251 1.00 93.88 279 ILE A C 1
ATOM 2219 O O . ILE A 1 279 ? -12.154 -2.586 21.292 1.00 93.88 279 ILE A O 1
ATOM 2223 N N . PHE A 1 280 ? -13.876 -1.479 22.219 1.00 96.19 280 PHE A N 1
ATOM 2224 C CA . PHE A 1 280 ? -14.763 -1.496 21.050 1.00 96.19 280 PHE A CA 1
ATOM 2225 C C . PHE A 1 280 ? -15.834 -0.398 21.130 1.00 96.19 280 PHE A C 1
ATOM 2227 O O . PHE A 1 280 ? -16.079 0.182 22.189 1.00 96.19 280 PHE A O 1
ATOM 2234 N N . SER A 1 281 ? -16.500 -0.125 20.009 1.00 95.62 281 SER A N 1
ATOM 2235 C CA . SER A 1 281 ? -17.736 0.666 19.954 1.00 95.62 281 SER A CA 1
ATOM 2236 C C . SER A 1 281 ? -18.706 0.064 18.942 1.00 95.62 281 SER A C 1
ATOM 2238 O O . SER A 1 281 ? -18.282 -0.506 17.937 1.00 95.62 281 SER A O 1
ATOM 2240 N N . ILE A 1 282 ? -20.009 0.204 19.190 1.00 96.25 282 ILE A N 1
ATOM 2241 C CA . ILE A 1 282 ? -21.067 -0.208 18.257 1.00 96.25 282 ILE A CA 1
ATOM 2242 C C . ILE A 1 282 ? -21.905 1.007 17.895 1.00 96.25 282 ILE A C 1
ATOM 2244 O O . ILE A 1 282 ? -22.451 1.668 18.773 1.00 96.25 282 ILE A O 1
ATOM 2248 N N . PHE A 1 283 ? -22.061 1.269 16.605 1.00 94.44 283 PHE A N 1
ATOM 2249 C CA . PHE A 1 283 ? -23.063 2.201 16.113 1.00 94.44 283 PHE A CA 1
ATOM 2250 C C . PHE A 1 283 ? -24.344 1.425 15.821 1.00 94.44 283 PHE A C 1
ATOM 2252 O O . PHE A 1 283 ? -24.341 0.513 14.996 1.00 94.44 283 PHE A O 1
ATOM 2259 N N . VAL A 1 284 ? -25.435 1.778 16.500 1.00 94.50 284 VAL A N 1
ATOM 2260 C CA . VAL A 1 284 ? -26.771 1.213 16.262 1.00 94.50 284 VAL A CA 1
ATOM 2261 C C . VAL A 1 284 ? -27.677 2.334 15.784 1.00 94.50 284 VAL A C 1
ATOM 2263 O O . VAL A 1 284 ? -27.931 3.283 16.527 1.00 94.50 284 VAL A O 1
ATOM 2266 N N . ASN A 1 285 ? -28.155 2.245 14.542 1.00 88.06 285 ASN A N 1
ATOM 2267 C CA . ASN A 1 285 ? -28.922 3.311 13.888 1.00 88.06 285 ASN A CA 1
ATOM 2268 C C . ASN A 1 285 ? -28.211 4.678 14.012 1.00 88.06 285 ASN A C 1
ATOM 2270 O O . ASN A 1 285 ? -28.812 5.665 14.434 1.00 88.06 285 ASN A O 1
ATOM 2274 N N . GLN A 1 286 ? -26.910 4.705 13.688 1.00 82.50 286 GLN A N 1
ATOM 2275 C CA . GLN A 1 286 ? -25.996 5.861 13.775 1.00 82.50 286 GLN A CA 1
ATOM 2276 C C . GLN A 1 286 ? -25.671 6.375 15.187 1.00 82.50 286 GLN A C 1
ATOM 2278 O O . GLN A 1 286 ? -24.837 7.267 15.323 1.00 82.50 286 GLN A O 1
ATOM 2283 N N . LYS A 1 287 ? -26.260 5.816 16.246 1.00 87.44 287 LYS A N 1
ATOM 2284 C CA . LYS A 1 287 ? -25.899 6.171 17.620 1.00 87.44 287 LYS A CA 1
ATOM 2285 C C . LYS A 1 287 ? -24.732 5.311 18.098 1.00 87.44 287 LYS A C 1
ATOM 2287 O O . LYS A 1 287 ? -24.875 4.091 18.162 1.00 87.44 287 LYS A O 1
ATOM 2292 N N . GLN A 1 288 ? -23.618 5.944 18.462 1.00 90.19 288 GLN A N 1
ATOM 2293 C CA . GLN A 1 288 ? -22.474 5.267 19.070 1.00 90.19 288 GLN A CA 1
ATOM 2294 C C . GLN A 1 288 ? -22.806 4.787 20.485 1.00 90.19 288 GLN A C 1
ATOM 2296 O O . GLN A 1 288 ? -23.473 5.483 21.252 1.00 90.19 288 GLN A O 1
ATOM 2301 N N . ILE A 1 289 ? -22.317 3.596 20.806 1.00 91.44 289 ILE A N 1
ATOM 2302 C CA . ILE A 1 289 ? -22.337 2.987 22.128 1.00 91.44 289 ILE A CA 1
ATOM 2303 C C . ILE A 1 289 ? -20.905 2.543 22.411 1.00 91.44 289 ILE A C 1
ATOM 2305 O O . ILE A 1 289 ? -20.369 1.702 21.680 1.00 91.44 289 ILE A O 1
ATOM 2309 N N . SER A 1 290 ? -20.284 3.104 23.444 1.00 90.75 290 SER A N 1
ATOM 2310 C CA . SER A 1 290 ? -18.945 2.681 23.868 1.00 90.75 290 SER A CA 1
ATOM 2311 C C . SER A 1 290 ? -19.017 1.348 24.610 1.00 90.75 290 SER A C 1
ATOM 2313 O O . SER A 1 290 ? -20.056 1.006 25.184 1.00 90.75 290 SER A O 1
ATOM 2315 N N . SER A 1 291 ? -17.913 0.598 24.650 1.00 92.69 291 SER A N 1
ATOM 2316 C CA . SER A 1 291 ? -17.827 -0.640 25.428 1.00 92.69 291 SER A CA 1
ATOM 2317 C C . SER A 1 291 ? -18.288 -0.434 26.878 1.00 92.69 291 SER A C 1
ATOM 2319 O O . SER A 1 291 ? -19.020 -1.270 27.413 1.00 92.69 291 SER A O 1
ATOM 2321 N N . SER A 1 292 ? -17.978 0.724 27.478 1.00 87.12 292 SER A N 1
ATOM 2322 C CA . SER A 1 292 ? -18.309 1.048 28.873 1.00 87.12 292 SER A CA 1
ATOM 2323 C C . SER A 1 292 ? -19.809 1.071 29.189 1.00 87.12 292 SER A C 1
ATOM 2325 O O . SER A 1 292 ? -20.231 0.904 30.340 1.00 87.12 292 SER A O 1
ATOM 2327 N N . GLU A 1 293 ? -20.643 1.221 28.163 1.00 90.06 293 GLU A N 1
ATOM 2328 C CA . GLU A 1 293 ? -22.095 1.216 28.292 1.00 90.06 293 GLU A CA 1
ATOM 2329 C C . GLU A 1 293 ? -22.692 -0.198 28.316 1.00 90.06 293 GLU A C 1
ATOM 2331 O O . GLU A 1 293 ? -23.868 -0.344 28.651 1.00 90.06 293 GLU A O 1
ATOM 2336 N N . PHE A 1 294 ? -21.911 -1.243 28.029 1.00 91.62 294 PHE A N 1
ATOM 2337 C CA . PHE A 1 294 ? -22.361 -2.633 28.084 1.00 91.62 294 PHE A CA 1
ATOM 2338 C C . PHE A 1 294 ? -22.241 -3.232 29.492 1.00 91.62 294 PHE A C 1
ATOM 2340 O O . PHE A 1 294 ? -21.371 -2.862 30.282 1.00 91.62 294 PHE A O 1
ATOM 2347 N N . ASP A 1 295 ? -23.135 -4.166 29.809 1.00 90.88 295 ASP A N 1
ATOM 2348 C CA . ASP A 1 295 ? -23.113 -4.967 31.033 1.00 90.88 295 ASP A CA 1
ATOM 2349 C C . ASP A 1 295 ? -22.534 -6.356 30.749 1.00 90.88 295 ASP A C 1
ATOM 2351 O O . ASP A 1 295 ? -22.834 -6.966 29.719 1.00 90.88 295 ASP A O 1
ATOM 2355 N N . ILE A 1 296 ? -21.709 -6.872 31.664 1.00 92.06 296 ILE A N 1
ATOM 2356 C CA . ILE A 1 296 ? -21.153 -8.225 31.555 1.00 92.06 296 ILE A CA 1
ATOM 2357 C C . ILE A 1 296 ? -22.248 -9.252 31.854 1.00 92.06 296 ILE A C 1
ATOM 2359 O O . ILE A 1 296 ? -22.828 -9.259 32.939 1.00 92.06 296 ILE A O 1
ATOM 2363 N N . ASN A 1 297 ? -22.497 -10.147 30.900 1.00 92.06 297 ASN A N 1
ATOM 2364 C CA . ASN A 1 297 ? -23.422 -11.267 31.046 1.00 92.06 297 ASN A CA 1
ATOM 2365 C C . ASN A 1 297 ? -22.696 -12.561 31.449 1.00 92.06 297 ASN A C 1
ATOM 2367 O O . ASN A 1 297 ? -23.135 -13.249 32.369 1.00 92.06 297 ASN A O 1
ATOM 2371 N N . SER A 1 298 ? -21.586 -12.906 30.786 1.00 94.56 298 SER A N 1
ATOM 2372 C CA . SER A 1 298 ? -20.767 -14.067 31.166 1.00 94.56 298 SER A CA 1
ATOM 2373 C C . SER A 1 298 ? -19.294 -13.903 30.798 1.00 94.56 298 SER A C 1
ATOM 2375 O O . SER A 1 298 ? -18.950 -13.174 29.867 1.00 94.56 298 SER A O 1
ATOM 2377 N N . ILE A 1 299 ? -18.433 -14.612 31.535 1.00 96.69 299 ILE A N 1
ATOM 2378 C CA . ILE A 1 299 ? -17.013 -14.797 31.223 1.00 96.69 299 ILE A CA 1
ATOM 2379 C C . ILE A 1 299 ? -16.702 -16.291 31.333 1.00 96.69 299 ILE A C 1
ATOM 2381 O O . ILE A 1 299 ? -16.767 -16.880 32.419 1.00 96.69 299 ILE A O 1
ATOM 2385 N N . ASP A 1 300 ? -16.339 -16.886 30.204 1.00 97.62 300 ASP A N 1
ATOM 2386 C CA . ASP A 1 300 ? -16.022 -18.301 30.074 1.00 97.62 300 ASP A CA 1
ATOM 2387 C C . ASP A 1 300 ? -14.545 -18.467 29.710 1.00 97.62 300 ASP A C 1
ATOM 2389 O O . ASP A 1 300 ? -14.064 -17.891 28.737 1.00 97.62 300 ASP A O 1
ATOM 2393 N N . LEU A 1 301 ? -13.815 -19.245 30.512 1.00 98.25 301 LEU A N 1
ATOM 2394 C CA . LEU A 1 301 ? -12.394 -19.525 30.308 1.00 98.25 301 LEU A CA 1
ATOM 2395 C C . LEU A 1 301 ? -12.227 -20.985 29.883 1.00 98.25 301 LEU A C 1
ATOM 2397 O O . LEU A 1 301 ? -12.751 -21.885 30.541 1.00 98.25 301 LEU A O 1
ATOM 2401 N N . THR A 1 302 ? -11.498 -21.214 28.793 1.00 97.69 302 THR A N 1
ATOM 2402 C CA . THR A 1 302 ? -11.224 -22.543 28.227 1.00 97.69 302 THR A CA 1
ATOM 2403 C C . THR A 1 302 ? -9.755 -22.675 27.840 1.00 97.69 302 THR A C 1
ATOM 2405 O O . THR A 1 302 ? -9.122 -21.695 27.453 1.00 97.69 302 THR A O 1
ATOM 2408 N N . GLU A 1 303 ? -9.208 -23.881 27.944 1.00 96.62 303 GLU A N 1
ATOM 2409 C CA . GLU A 1 303 ? -7.816 -24.189 27.615 1.00 96.62 303 GLU A CA 1
ATOM 2410 C C . GLU A 1 303 ? -7.769 -25.438 26.732 1.00 96.62 303 GLU A C 1
ATOM 2412 O O . GLU A 1 303 ? -8.356 -26.466 27.073 1.00 96.62 303 GLU A O 1
ATOM 2417 N N . GLU A 1 304 ? -7.081 -25.339 25.594 1.00 94.81 304 GLU A N 1
ATOM 2418 C CA . GLU A 1 304 ? -6.866 -26.440 24.657 1.00 94.81 304 GLU A CA 1
ATOM 2419 C C . GLU A 1 304 ? -5.390 -26.483 24.243 1.00 94.81 304 GLU A C 1
ATOM 2421 O O . GLU A 1 304 ? -4.884 -25.641 23.494 1.00 94.81 304 GLU A O 1
ATOM 2426 N N . GLY A 1 305 ? -4.663 -27.472 24.766 1.00 92.31 305 GLY A N 1
ATOM 2427 C CA . GLY A 1 305 ? -3.223 -27.579 24.556 1.00 92.31 305 GLY A CA 1
ATOM 2428 C C . GLY A 1 305 ? -2.487 -26.351 25.097 1.00 92.31 305 GLY A C 1
ATOM 2429 O O . GLY A 1 305 ? -2.473 -26.113 26.298 1.00 92.31 305 GLY A O 1
ATOM 2430 N N . LYS A 1 306 ? -1.843 -25.585 24.209 1.00 92.81 306 LYS A N 1
ATOM 2431 C CA . LYS A 1 306 ? -1.125 -24.349 24.569 1.00 92.81 306 LYS A CA 1
ATOM 2432 C C . LYS A 1 306 ? -1.995 -23.097 24.521 1.00 92.81 306 LYS A C 1
ATOM 2434 O O . LYS A 1 306 ? -1.581 -22.072 25.063 1.00 92.81 306 LYS A O 1
ATOM 2439 N N . VAL A 1 307 ? -3.156 -23.176 23.874 1.00 96.50 307 VAL A N 1
ATOM 2440 C CA . VAL A 1 307 ? -4.040 -22.036 23.648 1.00 96.50 307 VAL A CA 1
ATOM 2441 C C . VAL A 1 307 ? -4.965 -21.882 24.845 1.00 96.50 307 VAL A C 1
ATOM 2443 O O . VAL A 1 307 ? -5.653 -22.821 25.245 1.00 96.50 307 VAL A O 1
ATOM 2446 N N . LYS A 1 308 ? -5.002 -20.675 25.403 1.00 97.88 308 LYS A N 1
ATOM 2447 C CA . LYS A 1 308 ? -5.964 -20.273 26.428 1.00 97.88 308 LYS A CA 1
ATOM 2448 C C . LYS A 1 308 ? -6.914 -19.269 25.804 1.00 97.88 308 LYS A C 1
ATOM 2450 O O . LYS A 1 308 ? -6.485 -18.378 25.073 1.00 97.88 308 LYS A O 1
ATOM 2455 N N . LYS A 1 309 ? -8.204 -19.416 26.087 1.00 98.19 309 LYS A N 1
ATOM 2456 C CA . LYS A 1 309 ? -9.272 -18.621 25.486 1.00 98.19 309 LYS A CA 1
ATOM 2457 C C . LYS A 1 309 ? -10.221 -18.094 26.554 1.00 98.19 309 LYS A C 1
ATOM 2459 O O . LYS A 1 309 ? -10.740 -18.870 27.355 1.00 98.19 309 LYS A O 1
ATOM 2464 N N . ALA A 1 310 ? -10.495 -16.795 26.506 1.00 98.31 310 ALA A N 1
ATOM 2465 C CA . ALA A 1 310 ? -11.594 -16.155 27.217 1.00 98.31 310 ALA A CA 1
ATOM 2466 C C . ALA A 1 310 ? -12.707 -15.780 26.233 1.00 98.31 310 ALA A C 1
ATOM 2468 O O . ALA A 1 310 ? -12.435 -15.188 25.189 1.00 98.31 310 ALA A O 1
ATOM 2469 N N . VAL A 1 311 ? -13.953 -16.100 26.574 1.00 98.38 311 VAL A N 1
ATOM 2470 C CA . VAL A 1 311 ? -15.157 -15.638 25.876 1.00 98.38 311 VAL A CA 1
ATOM 2471 C C . VAL A 1 311 ? -15.943 -14.749 26.827 1.00 98.38 311 VAL A C 1
ATOM 2473 O O . VAL A 1 311 ? -16.370 -15.201 27.887 1.00 98.38 311 VAL A O 1
ATOM 2476 N N . VAL A 1 312 ? -16.116 -13.483 26.462 1.00 97.44 312 VAL A N 1
ATOM 2477 C CA . VAL A 1 312 ? -16.819 -12.479 27.262 1.00 97.44 312 VAL A CA 1
ATOM 2478 C C . VAL A 1 312 ? -18.084 -12.065 26.529 1.00 97.44 312 VAL A C 1
ATOM 2480 O O . VAL A 1 312 ? -18.018 -11.505 25.436 1.00 97.44 312 VAL A O 1
ATOM 2483 N N . LYS A 1 313 ? -19.243 -12.329 27.131 1.00 96.88 313 LYS A N 1
ATOM 2484 C CA . LYS A 1 313 ? -20.542 -11.925 26.588 1.00 96.88 313 LYS A CA 1
ATOM 2485 C C . LYS A 1 313 ? -21.009 -10.673 27.294 1.00 96.88 313 LYS A C 1
ATOM 2487 O O . LYS A 1 313 ? -21.110 -10.664 28.521 1.00 96.88 313 LYS A O 1
ATOM 2492 N N . VAL A 1 314 ? -21.325 -9.645 26.522 1.00 95.56 314 VAL A N 1
ATOM 2493 C CA . VAL A 1 314 ? -21.784 -8.355 27.031 1.00 95.56 314 VAL A CA 1
ATOM 2494 C C . VAL A 1 314 ? -23.079 -7.937 26.353 1.00 95.56 314 VAL A C 1
ATOM 2496 O O . VAL A 1 314 ? -23.314 -8.274 25.194 1.00 95.56 314 VAL A O 1
ATOM 2499 N N . VAL A 1 315 ? -23.937 -7.220 27.072 1.00 95.25 315 VAL A N 1
ATOM 2500 C CA . VAL A 1 315 ? -25.272 -6.831 26.598 1.00 95.25 315 VAL A CA 1
ATOM 2501 C C . VAL A 1 315 ? -25.519 -5.344 26.811 1.00 95.25 315 VAL A C 1
ATOM 2503 O O . VAL A 1 315 ? -25.073 -4.761 27.797 1.00 95.25 315 VAL A O 1
ATOM 2506 N N . ASN A 1 316 ? -26.241 -4.720 25.885 1.00 95.31 316 ASN A N 1
ATOM 2507 C CA . ASN A 1 316 ? -26.806 -3.390 26.061 1.00 95.31 316 ASN A CA 1
ATOM 2508 C C . ASN A 1 316 ? -28.324 -3.476 25.885 1.00 95.31 316 ASN A C 1
ATOM 2510 O O . ASN A 1 316 ? -28.855 -3.430 24.772 1.00 95.31 316 ASN A O 1
ATOM 2514 N N . ASP A 1 317 ? -29.037 -3.574 27.007 1.00 91.88 317 ASP A N 1
ATOM 2515 C CA . ASP A 1 317 ? -30.491 -3.753 27.016 1.00 91.88 317 ASP A CA 1
ATOM 2516 C C . ASP A 1 317 ? -31.264 -2.568 26.432 1.00 91.88 317 ASP A C 1
ATOM 2518 O O . ASP A 1 317 ? -32.395 -2.750 25.966 1.00 91.88 317 ASP A O 1
ATOM 2522 N N . LYS A 1 318 ? -30.688 -1.358 26.465 1.00 92.50 318 LYS A N 1
ATOM 2523 C CA . LYS A 1 318 ? -31.325 -0.143 25.934 1.00 92.50 318 LYS A CA 1
ATOM 2524 C C . LYS A 1 318 ? -31.346 -0.159 24.412 1.00 92.50 318 LYS A C 1
ATOM 2526 O O . LYS A 1 318 ? -32.364 0.170 23.813 1.00 92.50 318 LYS A O 1
ATOM 2531 N N . MET A 1 319 ? -30.229 -0.553 23.811 1.00 93.94 319 MET A N 1
ATOM 2532 C CA . MET A 1 319 ? -30.043 -0.570 22.362 1.00 93.94 319 MET A CA 1
ATOM 2533 C C . MET A 1 319 ? -30.337 -1.943 21.747 1.00 93.94 319 MET A C 1
ATOM 2535 O O . MET A 1 319 ? -30.328 -2.070 20.528 1.00 93.94 319 MET A O 1
ATOM 2539 N N . LYS A 1 320 ? -30.656 -2.946 22.582 1.00 96.31 320 LYS A N 1
ATOM 2540 C CA . LYS A 1 320 ? -31.025 -4.313 22.185 1.00 96.31 320 LYS A CA 1
ATOM 2541 C C . LYS A 1 320 ? -29.960 -4.981 21.319 1.00 96.31 320 LYS A C 1
ATOM 2543 O O . LYS A 1 320 ? -30.269 -5.619 20.316 1.00 96.31 320 LYS A O 1
ATOM 2548 N N . VAL A 1 321 ? -28.707 -4.857 21.743 1.00 97.19 321 VAL A N 1
ATOM 2549 C CA . VAL A 1 321 ? -27.553 -5.502 21.109 1.00 97.19 321 VAL A CA 1
ATOM 2550 C C . VAL A 1 321 ? -26.725 -6.252 22.143 1.00 97.19 321 VAL A C 1
ATOM 2552 O O . VAL A 1 321 ? -26.580 -5.798 23.280 1.00 97.19 321 VAL A O 1
ATOM 2555 N N . ALA A 1 322 ? -26.156 -7.381 21.737 1.00 97.50 322 ALA A N 1
ATOM 2556 C CA . ALA A 1 322 ? -25.174 -8.122 22.519 1.00 97.50 322 ALA A CA 1
ATOM 2557 C C . ALA A 1 322 ? -23.891 -8.312 21.722 1.00 97.50 322 ALA A C 1
ATOM 2559 O O . ALA A 1 322 ? -23.934 -8.390 20.498 1.00 97.50 322 ALA A O 1
ATOM 2560 N N . CYS A 1 323 ? -22.765 -8.414 22.418 1.00 98.00 323 CYS A N 1
ATOM 2561 C CA . CYS A 1 323 ? -21.490 -8.758 21.808 1.00 98.00 323 CYS A CA 1
ATOM 2562 C C . CYS A 1 323 ? -20.888 -9.986 22.496 1.00 98.00 323 CYS A C 1
ATOM 2564 O O . CYS A 1 323 ? -20.963 -10.123 23.718 1.00 98.00 323 CYS A O 1
ATOM 2566 N N . GLU A 1 324 ? -20.269 -10.863 21.714 1.00 98.25 324 GLU A N 1
ATOM 2567 C CA . GLU A 1 324 ? -19.408 -11.939 22.201 1.00 98.25 324 GLU A CA 1
ATOM 2568 C C . GLU A 1 324 ? -17.972 -11.620 21.789 1.00 98.25 324 GLU A C 1
ATOM 2570 O O . GLU A 1 324 ? -17.640 -11.653 20.605 1.00 98.25 324 GLU A O 1
ATOM 2575 N N . LEU A 1 325 ? -17.123 -11.292 22.762 1.00 98.31 325 LEU A N 1
ATOM 2576 C CA . LEU A 1 325 ? -15.698 -11.080 22.544 1.00 98.31 325 LEU A CA 1
ATOM 2577 C C . LEU A 1 325 ? -14.927 -12.352 22.853 1.00 98.31 325 LEU A C 1
ATOM 2579 O O . LEU A 1 325 ? -15.155 -13.001 23.870 1.00 98.31 325 LEU A O 1
ATOM 2583 N N . THR A 1 326 ? -13.981 -12.682 21.988 1.00 98.38 326 THR A N 1
ATOM 2584 C CA . THR A 1 326 ? -13.065 -13.802 22.162 1.00 98.38 326 THR A CA 1
ATOM 2585 C C . THR A 1 326 ? -11.646 -13.270 22.278 1.00 98.38 326 THR A C 1
ATOM 2587 O O . THR A 1 326 ? -11.187 -12.562 21.392 1.00 98.38 326 THR A O 1
ATOM 2590 N N . PHE A 1 327 ? -10.923 -13.665 23.318 1.00 98.12 327 PHE A N 1
ATOM 2591 C CA . PHE A 1 327 ? -9.498 -13.382 23.476 1.00 98.12 327 PHE A CA 1
ATOM 2592 C C . PHE A 1 327 ? -8.750 -14.705 23.546 1.00 98.12 327 PHE A C 1
ATOM 2594 O O . PHE A 1 327 ? -9.096 -15.551 24.370 1.00 98.12 327 PHE A O 1
ATOM 2601 N N . GLN A 1 328 ? -7.754 -14.904 22.688 1.00 98.00 328 GLN A N 1
ATOM 2602 C CA . GLN A 1 328 ? -6.906 -16.094 22.701 1.00 98.00 328 GLN A CA 1
ATOM 2603 C C . GLN A 1 328 ? -5.444 -15.702 22.846 1.00 98.00 328 GLN A C 1
ATOM 2605 O O . GLN A 1 328 ? -4.975 -14.781 22.175 1.00 98.00 328 GLN A O 1
ATOM 2610 N N . ILE A 1 329 ? -4.737 -16.437 23.698 1.00 97.44 329 ILE A N 1
ATOM 2611 C CA . ILE A 1 329 ? -3.293 -16.320 23.889 1.00 97.44 329 ILE A CA 1
ATOM 2612 C C . ILE A 1 329 ? -2.648 -17.702 23.844 1.00 97.44 329 ILE A C 1
ATOM 2614 O O . ILE A 1 329 ? -3.281 -18.715 24.159 1.00 97.44 329 ILE A O 1
ATOM 2618 N N . ASP A 1 330 ? -1.365 -17.727 23.522 1.00 95.19 330 ASP A N 1
ATOM 2619 C CA . ASP A 1 330 ? -0.491 -18.884 23.668 1.00 95.19 330 ASP A CA 1
ATOM 2620 C C . ASP A 1 330 ? 0.880 -18.439 24.221 1.00 95.19 330 ASP A C 1
ATOM 2622 O O . ASP A 1 330 ? 0.973 -17.459 24.963 1.00 95.19 330 ASP A O 1
ATOM 2626 N N . ASP A 1 331 ? 1.952 -19.169 23.910 1.00 93.31 331 ASP A N 1
ATOM 2627 C CA . ASP A 1 331 ? 3.310 -18.840 24.364 1.00 93.31 331 ASP A CA 1
ATOM 2628 C C . ASP A 1 331 ? 4.016 -17.807 23.453 1.00 93.31 331 ASP A C 1
ATOM 2630 O O . ASP A 1 331 ? 5.181 -17.468 23.679 1.00 93.31 331 ASP A O 1
ATOM 2634 N N . THR A 1 332 ? 3.347 -17.323 22.401 1.00 95.50 332 THR A N 1
ATOM 2635 C CA . THR A 1 332 ? 3.899 -16.368 21.435 1.00 95.50 332 THR A CA 1
ATOM 2636 C C . THR A 1 332 ? 3.689 -14.914 21.868 1.00 95.50 332 THR A C 1
ATOM 2638 O O . THR A 1 332 ? 3.095 -14.601 22.899 1.00 95.50 332 THR A O 1
ATOM 2641 N N . GLN A 1 333 ? 4.225 -13.987 21.081 1.00 95.44 333 GLN A N 1
ATOM 2642 C CA . GLN A 1 333 ? 4.042 -12.549 21.275 1.00 95.44 333 GLN A CA 1
ATOM 2643 C C . GLN A 1 333 ? 2.682 -12.026 20.775 1.00 95.44 333 GLN A C 1
ATOM 2645 O O . GLN A 1 333 ? 2.376 -10.852 20.982 1.00 95.44 333 GLN A O 1
ATOM 2650 N N . GLU A 1 334 ? 1.895 -12.865 20.092 1.00 96.81 334 GLU A N 1
ATOM 2651 C CA . GLU A 1 334 ? 0.592 -12.502 19.537 1.00 96.81 334 GLU A CA 1
ATOM 2652 C C . GLU A 1 334 ? -0.548 -12.824 20.517 1.00 96.81 334 GLU A C 1
ATOM 2654 O O . GLU A 1 334 ? -0.506 -13.774 21.299 1.00 96.81 334 GLU A O 1
ATOM 2659 N N . MET A 1 335 ? -1.597 -12.017 20.430 1.00 97.62 335 MET A N 1
ATOM 2660 C CA . MET A 1 335 ? -2.923 -12.252 20.983 1.00 97.62 335 MET A CA 1
ATOM 2661 C C . MET A 1 335 ? -3.924 -12.214 19.828 1.00 97.62 335 MET A C 1
ATOM 2663 O O . MET A 1 335 ? -3.766 -11.411 18.906 1.00 97.62 335 MET A O 1
ATOM 2667 N N . LEU A 1 336 ? -4.975 -13.034 19.885 1.00 98.12 336 LEU A N 1
ATOM 2668 C CA . LEU A 1 336 ? -6.076 -12.999 18.917 1.00 98.12 336 LEU A CA 1
ATOM 2669 C C . LEU A 1 336 ? -7.359 -12.495 19.566 1.00 98.12 336 LEU A C 1
ATOM 2671 O O . LEU A 1 336 ? -7.845 -13.069 20.538 1.00 98.12 336 LEU A O 1
ATOM 2675 N N . TYR A 1 337 ? -7.904 -11.425 19.000 1.00 98.25 337 TYR A N 1
ATOM 2676 C CA . TYR A 1 337 ? -9.090 -10.718 19.464 1.00 98.25 337 TYR A CA 1
ATOM 2677 C C . TYR A 1 337 ? -10.214 -10.924 18.443 1.00 98.25 337 TYR A C 1
ATOM 2679 O O . TYR A 1 337 ? -10.113 -10.469 17.311 1.00 98.25 337 TYR A O 1
ATOM 2687 N N . GLY A 1 338 ? -11.283 -11.620 18.809 1.00 98.19 338 GLY A N 1
ATOM 2688 C CA . GLY A 1 338 ? -12.464 -11.849 17.976 1.00 98.19 338 GLY A CA 1
ATOM 2689 C C . GLY A 1 338 ? -13.696 -11.159 18.550 1.00 98.19 338 GLY A C 1
ATOM 2690 O O . GLY A 1 338 ? -13.772 -10.927 19.757 1.00 98.19 338 GLY A O 1
ATOM 2691 N N . MET A 1 339 ? -14.668 -10.859 17.692 1.00 98.31 339 MET A N 1
ATOM 2692 C CA . MET A 1 339 ? -15.917 -10.230 18.104 1.00 98.31 339 MET A CA 1
ATOM 2693 C C . MET A 1 339 ? -17.081 -10.669 17.218 1.00 98.31 339 MET A C 1
ATOM 2695 O O . MET A 1 339 ? -16.981 -10.651 15.991 1.00 98.31 339 MET A O 1
ATOM 2699 N N . LYS A 1 340 ? -18.198 -11.004 17.864 1.00 98.44 340 LYS A N 1
ATOM 2700 C CA . LYS A 1 340 ? -19.515 -11.152 17.241 1.00 98.44 340 LYS A CA 1
ATOM 2701 C C . LYS A 1 340 ? -20.479 -10.129 17.823 1.00 98.44 340 LYS A C 1
ATOM 2703 O O . LYS A 1 340 ? -20.427 -9.871 19.025 1.00 98.44 340 LYS A O 1
ATOM 2708 N N . VAL A 1 341 ? -21.371 -9.587 17.002 1.00 98.38 341 VAL A N 1
ATOM 2709 C CA . VAL A 1 341 ? -22.444 -8.673 17.422 1.00 98.38 341 VAL A CA 1
ATOM 2710 C C . VAL A 1 341 ? -23.782 -9.283 17.055 1.00 98.38 341 VAL A C 1
ATOM 2712 O O . VAL A 1 341 ? -23.966 -9.678 15.915 1.00 98.38 341 VAL A O 1
ATOM 2715 N N . VAL A 1 342 ? -24.715 -9.341 17.999 1.00 97.94 342 VAL A N 1
ATOM 2716 C CA . VAL A 1 342 ? -26.031 -9.963 17.826 1.00 97.94 342 VAL A CA 1
ATOM 2717 C C . VAL A 1 342 ? -27.123 -8.919 18.011 1.00 97.94 342 VAL A C 1
ATOM 2719 O O . VAL A 1 342 ? -27.147 -8.201 19.019 1.00 97.94 342 VAL A O 1
ATOM 2722 N N . ASN A 1 343 ? -28.066 -8.869 17.072 1.00 98.00 343 ASN A N 1
ATOM 2723 C CA . ASN A 1 343 ? -29.291 -8.090 17.223 1.00 98.00 343 ASN A CA 1
ATOM 2724 C C . ASN A 1 343 ? -30.272 -8.825 18.157 1.00 98.00 343 ASN A C 1
ATOM 2726 O O . ASN A 1 343 ? -30.824 -9.865 17.806 1.00 98.00 343 ASN A O 1
ATOM 2730 N N . GLN A 1 344 ? -30.520 -8.265 19.343 1.00 96.88 344 GLN A N 1
ATOM 2731 C CA . GLN A 1 344 ? -31.465 -8.798 20.336 1.00 96.88 344 GLN A CA 1
ATOM 2732 C C . GLN A 1 344 ? -32.834 -8.105 20.309 1.00 96.88 344 GLN A C 1
ATOM 2734 O O . GLN A 1 344 ? -33.673 -8.329 21.187 1.00 96.88 344 GLN A O 1
ATOM 2739 N N . SER A 1 345 ? -33.066 -7.214 19.348 1.00 95.62 345 SER A N 1
ATOM 2740 C CA . SER A 1 345 ? -34.368 -6.590 19.150 1.00 95.62 345 SER A CA 1
ATOM 2741 C C . SER A 1 345 ? -35.324 -7.532 18.409 1.00 95.62 345 SER A C 1
ATOM 2743 O O . SER A 1 345 ? -34.955 -8.617 17.965 1.00 95.62 345 SER A O 1
ATOM 2745 N N . THR A 1 346 ? -36.581 -7.117 18.271 1.00 95.38 346 THR A N 1
ATOM 2746 C CA . THR A 1 346 ? -37.583 -7.834 17.468 1.00 95.38 346 THR A CA 1
ATOM 2747 C C . THR A 1 346 ? -37.632 -7.370 16.009 1.00 95.38 346 THR A C 1
ATOM 2749 O O . THR A 1 346 ? -38.417 -7.912 15.235 1.00 95.38 346 THR A O 1
ATOM 2752 N N . GLY A 1 347 ? -36.844 -6.357 15.635 1.00 95.19 347 GLY A N 1
ATOM 2753 C CA . GLY A 1 347 ? -36.832 -5.757 14.301 1.00 95.19 347 GLY A CA 1
ATOM 2754 C C . GLY A 1 347 ? -35.434 -5.732 13.691 1.00 95.19 347 GLY A C 1
ATOM 2755 O O . GLY A 1 347 ? -34.485 -6.263 14.261 1.00 95.19 347 GLY A O 1
ATOM 2756 N N . VAL A 1 348 ? -35.309 -5.103 12.525 1.00 95.88 348 VAL A N 1
ATOM 2757 C CA . VAL A 1 348 ? -34.012 -4.886 11.871 1.00 95.88 348 VAL A CA 1
ATOM 2758 C C . VAL A 1 348 ? -33.266 -3.759 12.581 1.00 95.88 348 VAL A C 1
ATOM 2760 O O . VAL A 1 348 ? -33.851 -2.708 12.852 1.00 95.88 348 VAL A O 1
ATOM 2763 N N . LEU A 1 349 ? -31.981 -3.969 12.859 1.00 96.19 349 LEU A N 1
ATOM 2764 C CA . LEU A 1 349 ? -31.068 -2.930 13.331 1.00 96.19 349 LEU A CA 1
ATOM 2765 C C . LEU A 1 349 ? -29.993 -2.665 12.284 1.00 96.19 349 LEU A C 1
ATOM 2767 O O . LEU A 1 349 ? -29.443 -3.599 11.712 1.00 96.19 349 LEU A O 1
ATOM 2771 N N . LYS A 1 350 ? -29.646 -1.393 12.097 1.00 94.00 350 LYS A N 1
ATOM 2772 C CA . LYS A 1 350 ? -28.441 -0.985 11.373 1.00 94.00 350 LYS A CA 1
ATOM 2773 C C . LYS A 1 350 ? -27.265 -0.995 12.330 1.00 94.00 350 LYS A C 1
ATOM 2775 O O . LYS A 1 350 ? -27.237 -0.173 13.249 1.00 94.00 350 LYS A O 1
ATOM 2780 N N . ILE A 1 351 ? -26.344 -1.936 12.154 1.00 96.69 351 ILE A N 1
ATOM 2781 C CA . ILE A 1 351 ? -25.225 -2.154 13.074 1.00 96.69 351 ILE A CA 1
ATOM 2782 C C . ILE A 1 351 ? -23.906 -1.896 12.351 1.00 96.69 351 ILE A C 1
ATOM 2784 O O . ILE A 1 351 ? -23.653 -2.445 11.282 1.00 96.69 351 ILE A O 1
ATOM 2788 N N . LYS A 1 352 ? -23.051 -1.076 12.965 1.00 96.12 352 LYS A N 1
ATOM 2789 C CA . LYS A 1 352 ? -21.692 -0.771 12.506 1.00 96.12 352 LYS A CA 1
ATOM 2790 C C . LYS A 1 352 ? -20.688 -0.981 13.640 1.00 96.12 352 LYS A C 1
ATOM 2792 O O . LYS A 1 352 ? -20.639 -0.178 14.577 1.00 96.12 352 LYS A O 1
ATOM 2797 N N . PRO A 1 353 ? -19.925 -2.082 13.601 1.00 97.56 353 PRO A N 1
ATOM 2798 C CA . PRO A 1 353 ? -18.892 -2.360 14.591 1.00 97.56 353 PRO A CA 1
ATOM 2799 C C . PRO A 1 353 ? -17.612 -1.540 14.377 1.00 97.56 353 PRO A C 1
ATOM 2801 O O . PRO A 1 353 ? -17.148 -1.386 13.247 1.00 97.56 353 PRO A O 1
ATOM 2804 N N . VAL A 1 354 ? -16.992 -1.103 15.475 1.00 97.81 354 VAL A N 1
ATOM 2805 C CA . VAL A 1 354 ? -15.618 -0.582 15.518 1.00 97.81 354 VAL A CA 1
ATOM 2806 C C . VAL A 1 354 ? -14.811 -1.428 16.501 1.00 97.81 354 VAL A C 1
ATOM 2808 O O . VAL A 1 354 ? -15.071 -1.391 17.707 1.00 97.81 354 VAL A O 1
ATOM 2811 N N . PHE A 1 355 ? -13.875 -2.232 15.989 1.00 97.56 355 PHE A N 1
ATOM 2812 C CA . PHE A 1 355 ? -13.132 -3.211 16.785 1.00 97.56 355 PHE A CA 1
ATOM 2813 C C . PHE A 1 355 ? -11.841 -3.719 16.109 1.00 97.56 355 PHE A C 1
ATOM 2815 O O . PHE A 1 355 ? -11.867 -4.038 14.918 1.00 97.56 355 PHE A O 1
ATOM 2822 N N . PRO A 1 356 ? -10.754 -3.922 16.877 1.00 96.44 356 PRO A N 1
ATOM 2823 C CA . PRO A 1 356 ? -10.546 -3.400 18.228 1.00 96.44 356 PRO A CA 1
ATOM 2824 C C . PRO A 1 356 ? -10.316 -1.887 18.199 1.00 96.44 356 PRO A C 1
ATOM 2826 O O . PRO A 1 356 ? -9.892 -1.340 17.185 1.00 96.44 356 PRO A O 1
ATOM 2829 N N . ILE A 1 357 ? -10.576 -1.230 19.325 1.00 95.31 357 ILE A N 1
ATOM 2830 C CA . ILE A 1 357 ? -10.110 0.128 19.610 1.00 95.31 357 ILE A CA 1
ATOM 2831 C C . ILE A 1 357 ? -8.943 0.004 20.584 1.00 95.31 357 ILE A C 1
ATOM 2833 O O . ILE A 1 357 ? -9.045 -0.696 21.592 1.00 95.31 357 ILE A O 1
ATOM 2837 N N . ILE A 1 358 ? -7.830 0.665 20.281 1.00 92.44 358 ILE A N 1
ATOM 2838 C CA . ILE A 1 358 ? -6.685 0.799 21.185 1.00 92.44 358 ILE A CA 1
ATOM 2839 C C . ILE A 1 358 ? -6.326 2.277 21.225 1.00 92.44 358 ILE A C 1
ATOM 2841 O O . ILE A 1 358 ? -5.949 2.840 20.202 1.00 92.44 358 ILE A O 1
ATOM 2845 N N . GLY A 1 359 ? -6.476 2.908 22.385 1.00 89.62 359 GLY A N 1
ATOM 2846 C CA . GLY A 1 359 ? -6.139 4.312 22.605 1.00 89.62 359 GLY A CA 1
ATOM 2847 C C . GLY A 1 359 ? -4.901 4.485 23.480 1.00 89.62 359 GLY A C 1
ATOM 2848 O O . GLY A 1 359 ? -4.503 3.571 24.199 1.00 89.62 359 GLY A O 1
ATOM 2849 N N . SER A 1 360 ? -4.320 5.682 23.421 1.00 88.31 360 SER A N 1
ATOM 2850 C CA . SER A 1 360 ? -3.280 6.170 24.337 1.00 88.31 360 SER A CA 1
ATOM 2851 C C . SER A 1 360 ? -2.043 5.272 24.457 1.00 88.31 360 SER A C 1
ATOM 2853 O O . SER A 1 360 ? -1.439 5.137 25.521 1.00 88.31 360 SER A O 1
ATOM 2855 N N . VAL A 1 361 ? -1.622 4.692 23.331 1.00 94.06 361 VAL A N 1
ATOM 2856 C CA . VAL A 1 361 ? -0.360 3.962 23.205 1.00 94.06 361 VAL A CA 1
ATOM 2857 C C . VAL A 1 361 ? 0.813 4.936 23.353 1.00 94.06 361 VAL A C 1
ATOM 2859 O O . VAL A 1 361 ? 0.971 5.879 22.573 1.00 94.06 361 VAL A O 1
ATOM 2862 N N . SER A 1 362 ? 1.650 4.677 24.352 1.00 93.44 362 SER A N 1
ATOM 2863 C CA . SER A 1 362 ? 2.857 5.409 24.724 1.00 93.44 362 SER A CA 1
ATOM 2864 C C . SER A 1 362 ? 3.924 4.399 25.156 1.00 93.44 362 SER A C 1
ATOM 2866 O O . SER A 1 362 ? 4.089 4.107 26.340 1.00 93.44 362 SER A O 1
ATOM 2868 N N . ILE A 1 363 ? 4.645 3.831 24.186 1.00 94.69 363 ILE A N 1
ATOM 2869 C CA . ILE A 1 363 ? 5.663 2.800 24.435 1.00 94.69 363 ILE A CA 1
ATOM 2870 C C . ILE A 1 363 ? 6.768 3.384 25.322 1.00 94.69 363 ILE A C 1
ATOM 2872 O O . ILE A 1 363 ? 7.426 4.367 24.958 1.00 94.69 363 ILE A O 1
ATOM 2876 N N . GLY A 1 364 ? 6.942 2.783 26.500 1.00 91.38 364 GLY A N 1
ATOM 2877 C CA . GLY A 1 364 ? 7.892 3.192 27.531 1.00 91.38 364 GLY A CA 1
ATOM 2878 C C . GLY A 1 364 ? 7.595 4.566 28.136 1.00 91.38 364 GLY A C 1
ATOM 2879 O O . GLY A 1 364 ? 8.519 5.212 28.629 1.00 91.38 364 GLY A O 1
ATOM 2880 N N . GLY A 1 365 ? 6.355 5.062 28.030 1.00 89.69 365 GLY A N 1
ATOM 2881 C CA . GLY A 1 365 ? 5.986 6.424 28.431 1.00 89.69 365 GLY A CA 1
ATOM 2882 C C . GLY A 1 365 ? 6.535 7.519 27.503 1.00 89.69 365 GLY A C 1
ATOM 2883 O O . GLY A 1 365 ? 6.544 8.694 27.870 1.00 89.69 365 GLY A O 1
ATOM 2884 N N . LYS A 1 366 ? 7.022 7.156 26.308 1.00 91.00 366 LYS A N 1
ATOM 2885 C CA . LYS A 1 366 ? 7.722 8.055 25.373 1.00 91.00 366 LYS A CA 1
ATOM 2886 C C . LYS A 1 366 ? 6.893 8.365 24.127 1.00 91.00 366 LYS A C 1
ATOM 2888 O O . LYS A 1 366 ? 7.427 8.376 23.018 1.00 91.00 366 LYS A O 1
ATOM 2893 N N . ALA A 1 367 ? 5.607 8.672 24.301 1.00 90.06 367 ALA A N 1
ATOM 2894 C CA . ALA A 1 367 ? 4.692 9.020 23.211 1.00 90.06 367 ALA A CA 1
ATOM 2895 C C . ALA A 1 367 ? 5.327 9.936 22.146 1.00 90.06 367 ALA A C 1
ATOM 2897 O O . ALA A 1 367 ? 5.236 9.639 20.959 1.00 90.06 367 ALA A O 1
ATOM 2898 N N . GLY A 1 368 ? 6.041 11.000 22.534 1.00 89.88 368 GLY A N 1
ATOM 2899 C CA . GLY A 1 368 ? 6.662 11.945 21.592 1.00 89.88 368 GLY A CA 1
ATOM 2900 C C . GLY A 1 368 ? 7.773 11.380 20.694 1.00 89.88 368 GLY A C 1
ATOM 2901 O O . GLY A 1 368 ? 8.049 11.962 19.645 1.00 89.88 368 GLY A O 1
ATOM 2902 N N . THR A 1 369 ? 8.403 10.257 21.060 1.00 92.38 369 THR A N 1
ATOM 2903 C CA . THR A 1 369 ? 9.442 9.602 20.241 1.00 92.38 369 THR A CA 1
ATOM 2904 C C . THR A 1 369 ? 8.988 8.310 19.579 1.00 92.38 369 THR A C 1
ATOM 2906 O O . THR A 1 369 ? 9.708 7.773 18.736 1.00 92.38 369 THR A O 1
ATOM 2909 N N . ASN A 1 370 ? 7.797 7.807 19.914 1.00 94.94 370 ASN A N 1
ATOM 2910 C CA . ASN A 1 370 ? 7.252 6.635 19.243 1.00 94.94 370 ASN A CA 1
ATOM 2911 C C . ASN A 1 370 ? 6.952 6.953 17.776 1.00 94.94 370 ASN A C 1
ATOM 2913 O O . ASN A 1 370 ? 6.256 7.923 17.459 1.00 94.94 370 ASN A O 1
ATOM 2917 N N . LYS A 1 371 ? 7.464 6.092 16.903 1.00 96.69 371 LYS A N 1
ATOM 2918 C CA . LYS A 1 371 ? 7.196 6.087 15.472 1.00 96.69 371 LYS A CA 1
ATOM 2919 C C . LYS A 1 371 ? 6.039 5.151 15.159 1.00 96.69 371 LYS A C 1
ATOM 2921 O O . LYS A 1 371 ? 5.641 4.336 15.990 1.00 96.69 371 LYS A O 1
ATOM 2926 N N . TYR A 1 372 ? 5.515 5.257 13.951 1.00 97.69 372 TYR A N 1
ATOM 2927 C CA . TYR A 1 372 ? 4.474 4.375 13.455 1.00 97.69 372 TYR A CA 1
ATOM 2928 C C . TYR A 1 372 ? 4.684 4.020 11.992 1.00 97.69 372 TYR A C 1
ATOM 2930 O O . TYR A 1 372 ? 5.324 4.762 11.252 1.00 97.69 372 TYR A O 1
ATOM 2938 N N . PHE A 1 373 ? 4.134 2.874 11.605 1.00 98.12 373 PHE A N 1
ATOM 2939 C CA . PHE A 1 373 ? 3.852 2.490 10.235 1.00 98.12 373 PHE A CA 1
ATOM 2940 C C . PHE A 1 373 ? 2.338 2.544 10.021 1.00 98.12 373 PHE A C 1
ATOM 2942 O O . PHE A 1 373 ? 1.593 1.939 10.798 1.00 98.12 373 PHE A O 1
ATOM 2949 N N . PHE A 1 374 ? 1.904 3.222 8.961 1.00 98.00 374 PHE A N 1
ATOM 2950 C CA . PHE A 1 374 ? 0.511 3.242 8.519 1.00 98.00 374 PHE A CA 1
ATOM 2951 C C . PHE A 1 374 ? 0.435 2.872 7.026 1.00 98.00 374 PHE A C 1
ATOM 2953 O O . PHE A 1 374 ? 1.241 3.385 6.247 1.00 98.00 374 PHE A O 1
ATOM 2960 N N . PRO A 1 375 ? -0.499 2.007 6.591 1.00 96.81 375 PRO A N 1
ATOM 2961 C CA . PRO A 1 375 ? -0.469 1.394 5.264 1.00 96.81 375 PRO A CA 1
ATOM 2962 C C . PRO A 1 375 ? -1.115 2.267 4.178 1.00 96.81 375 PRO A C 1
ATOM 2964 O O . PRO A 1 375 ? -1.768 1.740 3.287 1.00 96.81 375 PRO A O 1
ATOM 2967 N N . TRP A 1 376 ? -0.958 3.595 4.233 1.00 95.12 376 TRP A N 1
ATOM 2968 C CA . TRP A 1 376 ? -1.407 4.468 3.142 1.00 95.12 376 TRP A CA 1
ATOM 2969 C C . TRP A 1 376 ? -0.649 4.130 1.856 1.00 95.12 376 TRP A C 1
ATOM 2971 O O . TRP A 1 376 ? 0.576 4.255 1.807 1.00 95.12 376 TRP A O 1
ATOM 2981 N N . ARG A 1 377 ? -1.378 3.702 0.822 1.00 93.19 377 ARG A N 1
ATOM 2982 C CA . ARG A 1 377 ? -0.856 3.091 -0.404 1.00 93.19 377 ARG A CA 1
ATOM 2983 C C . ARG A 1 377 ? 0.148 2.000 -0.055 1.00 93.19 377 ARG A C 1
ATOM 2985 O O . ARG A 1 377 ? -0.198 1.032 0.619 1.00 93.19 377 ARG A O 1
ATOM 2992 N N . SER A 1 378 ? 1.403 2.174 -0.466 1.00 94.69 378 SER A N 1
ATOM 2993 C CA . SER A 1 378 ? 2.456 1.230 -0.124 1.00 94.69 378 SER A CA 1
ATOM 2994 C C . SER A 1 378 ? 2.868 1.298 1.346 1.00 94.69 378 SER A C 1
ATOM 2996 O O . SER A 1 378 ? 3.345 0.296 1.861 1.00 94.69 378 SER A O 1
ATOM 2998 N N . GLY A 1 379 ? 2.668 2.429 2.025 1.00 95.88 379 GLY A N 1
ATOM 2999 C CA . GLY A 1 379 ? 2.936 2.641 3.444 1.00 95.88 379 GLY A CA 1
ATOM 3000 C C . GLY A 1 379 ? 3.706 3.932 3.736 1.00 95.88 379 GLY A C 1
ATOM 3001 O O . GLY A 1 379 ? 4.437 4.448 2.893 1.00 95.88 379 GLY A O 1
ATOM 3002 N N . ILE A 1 380 ? 3.576 4.429 4.966 1.00 96.50 380 ILE A N 1
ATOM 3003 C CA . ILE A 1 380 ? 4.341 5.558 5.513 1.00 96.50 380 ILE A CA 1
ATOM 3004 C C . ILE A 1 380 ? 4.941 5.184 6.863 1.00 96.50 380 ILE A C 1
ATOM 3006 O O . ILE A 1 380 ? 4.310 4.480 7.652 1.00 96.50 380 ILE A O 1
ATOM 3010 N N . VAL A 1 381 ? 6.145 5.687 7.148 1.00 96.69 381 VAL A N 1
ATOM 3011 C CA . VAL A 1 381 ? 6.736 5.650 8.491 1.00 96.69 381 VAL A CA 1
ATOM 3012 C C . VAL A 1 381 ? 6.950 7.069 8.988 1.00 96.69 381 VAL A C 1
ATOM 3014 O O . VAL A 1 381 ? 7.632 7.856 8.339 1.00 96.69 381 VAL A O 1
ATOM 3017 N N . GLY A 1 382 ? 6.398 7.383 10.159 1.00 93.38 382 GLY A N 1
ATOM 3018 C CA . GLY A 1 382 ? 6.439 8.733 10.711 1.00 93.38 382 GLY A CA 1
ATOM 3019 C C . GLY A 1 382 ? 6.512 8.786 12.227 1.00 93.38 382 GLY A C 1
ATOM 3020 O O . GLY A 1 382 ? 6.412 7.772 12.913 1.00 93.38 382 GLY A O 1
ATOM 3021 N N . GLN A 1 383 ? 6.712 9.998 12.741 1.00 92.94 383 GLN A N 1
ATOM 3022 C CA . GLN A 1 383 ? 6.724 10.314 14.176 1.00 92.94 383 GLN A CA 1
ATOM 3023 C C . GLN A 1 383 ? 5.804 11.498 14.522 1.00 92.94 383 GLN A C 1
ATOM 3025 O O . GLN A 1 383 ? 5.447 11.680 15.683 1.00 92.94 383 GLN A O 1
ATOM 3030 N N . VAL A 1 384 ? 5.421 12.300 13.524 1.00 90.75 384 VAL A N 1
ATOM 3031 C CA . VAL A 1 384 ? 4.600 13.505 13.696 1.00 90.75 384 VAL A CA 1
ATOM 3032 C C . VAL A 1 384 ? 3.184 13.162 14.156 1.00 90.75 384 VAL A C 1
ATOM 3034 O O . VAL A 1 384 ? 2.687 12.068 13.866 1.00 90.75 384 VAL A O 1
ATOM 3037 N N . ASN A 1 385 ? 2.529 14.096 14.845 1.00 90.38 385 ASN A N 1
ATOM 3038 C CA . ASN A 1 385 ? 1.104 13.972 15.139 1.00 90.38 385 ASN A CA 1
ATOM 3039 C C . ASN A 1 385 ? 0.304 13.867 13.838 1.00 90.38 385 ASN A C 1
ATOM 3041 O O . ASN A 1 385 ? 0.629 14.511 12.836 1.00 90.38 385 ASN A O 1
ATOM 3045 N N . CYS A 1 386 ? -0.742 13.050 13.858 1.00 90.25 386 CYS A N 1
ATOM 3046 C CA . CYS A 1 386 ? -1.569 12.809 12.685 1.00 90.25 386 CYS A CA 1
ATOM 3047 C C . CYS A 1 386 ? -2.979 12.336 13.045 1.00 90.25 386 CYS A C 1
ATOM 3049 O O . CYS A 1 386 ? -3.214 11.834 14.144 1.00 90.25 386 CYS A O 1
ATOM 3051 N N . ASP A 1 387 ? -3.886 12.480 12.086 1.00 89.56 387 ASP A N 1
ATOM 3052 C CA . ASP A 1 387 ? -5.244 11.943 12.087 1.00 89.56 387 ASP A CA 1
ATOM 3053 C C . ASP A 1 387 ? -5.523 11.385 10.684 1.00 89.56 387 ASP A C 1
ATOM 3055 O O . ASP A 1 387 ? -5.685 12.127 9.711 1.00 89.56 387 ASP A O 1
ATOM 3059 N N . LEU A 1 388 ? -5.428 10.065 10.561 1.00 92.00 388 LEU A N 1
ATOM 3060 C CA . LEU A 1 388 ? -5.422 9.337 9.300 1.00 92.00 388 LEU A CA 1
ATOM 3061 C C . LEU A 1 388 ? -6.633 8.409 9.233 1.00 92.00 388 LEU A C 1
ATOM 3063 O O . LEU A 1 388 ? -6.826 7.562 10.109 1.00 92.00 388 LEU A O 1
ATOM 3067 N N . LEU A 1 389 ? -7.409 8.533 8.157 1.00 92.00 389 LEU A N 1
ATOM 3068 C CA . LEU A 1 389 ? -8.629 7.760 7.938 1.00 92.00 389 LEU A CA 1
ATOM 3069 C C . LEU A 1 389 ? -8.674 7.210 6.510 1.00 92.00 389 LEU A C 1
ATOM 3071 O O . LEU A 1 389 ? -8.836 7.964 5.552 1.00 92.00 389 LEU A O 1
ATOM 3075 N N . TYR A 1 390 ? -8.552 5.892 6.368 1.00 93.19 390 TYR A N 1
ATOM 3076 C CA . TYR A 1 390 ? -8.504 5.216 5.065 1.00 93.19 390 TYR A CA 1
ATOM 3077 C C . TYR A 1 390 ? -9.269 3.900 5.080 1.00 93.19 390 TYR A C 1
ATOM 3079 O O . TYR A 1 390 ? -9.668 3.422 6.135 1.00 93.19 390 TYR A O 1
ATOM 3087 N N . GLU A 1 391 ? -9.451 3.293 3.912 1.00 93.44 391 GLU A N 1
ATOM 3088 C CA . GLU A 1 391 ? -10.107 1.994 3.755 1.00 93.44 391 GLU A CA 1
ATOM 3089 C C . GLU A 1 391 ? -9.124 0.960 3.206 1.00 93.44 391 GLU A C 1
ATOM 3091 O O . GLU A 1 391 ? -8.515 1.159 2.149 1.00 93.44 391 GLU A O 1
ATOM 3096 N N . TYR A 1 392 ? -9.001 -0.167 3.910 1.00 95.81 392 TYR A N 1
ATOM 3097 C CA . TYR A 1 392 ? -8.383 -1.363 3.354 1.00 95.81 392 TYR A CA 1
ATOM 3098 C C . TYR A 1 392 ? -9.257 -1.913 2.231 1.00 95.81 392 TYR A C 1
ATOM 3100 O O . TYR A 1 392 ? -10.467 -2.049 2.405 1.00 95.81 392 TYR A O 1
ATOM 3108 N N . GLY A 1 393 ? -8.639 -2.240 1.097 1.00 85.06 393 GLY A N 1
ATOM 3109 C CA . GLY A 1 393 ? -9.345 -2.544 -0.146 1.00 85.06 393 GLY A CA 1
ATOM 3110 C C . GLY A 1 393 ? -9.509 -1.321 -1.046 1.00 85.06 393 GLY A C 1
ATOM 3111 O O . GLY A 1 393 ? -9.785 -1.510 -2.219 1.00 85.06 393 GLY A O 1
ATOM 3112 N N . GLY A 1 394 ? -9.300 -0.103 -0.532 1.00 85.19 394 GLY A N 1
ATOM 3113 C CA . GLY A 1 394 ? -9.207 1.133 -1.311 1.00 85.19 394 GLY A CA 1
ATOM 3114 C C . GLY A 1 394 ? -7.761 1.618 -1.425 1.00 85.19 394 GLY A C 1
ATOM 3115 O O . GLY A 1 394 ? -6.953 1.069 -2.166 1.00 85.19 394 GLY A O 1
ATOM 3116 N N . LEU A 1 395 ? -7.420 2.679 -0.693 1.00 89.50 395 LEU A N 1
ATOM 3117 C CA . LEU A 1 395 ? -6.081 3.279 -0.732 1.00 89.50 395 LEU A CA 1
ATOM 3118 C C . LEU A 1 395 ? -5.192 2.886 0.449 1.00 89.50 395 LEU A C 1
ATOM 3120 O O . LEU A 1 395 ? -4.057 3.344 0.508 1.00 89.50 395 LEU A O 1
ATOM 3124 N N . ALA A 1 396 ? -5.654 2.023 1.358 1.00 95.12 396 ALA A N 1
ATOM 3125 C CA . ALA A 1 396 ? -4.775 1.328 2.292 1.00 95.12 396 ALA A CA 1
ATOM 3126 C C . ALA A 1 396 ? -4.494 -0.093 1.783 1.00 95.12 396 ALA A C 1
ATOM 3128 O O . ALA A 1 396 ? -5.359 -0.966 1.867 1.00 95.12 396 ALA A O 1
ATOM 3129 N N . TRP A 1 397 ? -3.304 -0.351 1.228 1.00 96.62 397 TRP A N 1
ATOM 3130 C CA . TRP A 1 397 ? -3.084 -1.615 0.508 1.00 96.62 397 TRP A CA 1
ATOM 3131 C C . TRP A 1 397 ? -2.785 -2.811 1.414 1.00 96.62 397 TRP A C 1
ATOM 3133 O O . TRP A 1 397 ? -2.812 -3.954 0.966 1.00 96.62 397 TRP A O 1
ATOM 3143 N N . MET A 1 398 ? -2.502 -2.568 2.690 1.00 98.00 398 MET A N 1
ATOM 3144 C CA . MET A 1 398 ? -2.257 -3.604 3.690 1.00 98.00 398 MET A CA 1
ATOM 3145 C C . MET A 1 398 ? -3.132 -3.368 4.914 1.00 98.00 398 MET A C 1
ATOM 3147 O O . MET A 1 398 ? -3.546 -2.247 5.195 1.00 98.00 398 MET A O 1
ATOM 3151 N N . GLN A 1 399 ? -3.367 -4.428 5.679 1.00 97.62 399 GLN A N 1
ATOM 3152 C CA . GLN A 1 399 ? -4.237 -4.411 6.853 1.00 97.62 399 GLN A CA 1
ATOM 3153 C C . GLN A 1 399 ? -3.490 -4.103 8.149 1.00 97.62 399 GLN A C 1
ATOM 3155 O O . GLN A 1 399 ? -4.052 -4.320 9.210 1.00 97.62 399 GLN A O 1
ATOM 3160 N N . ILE A 1 400 ? -2.222 -3.690 8.106 1.00 98.31 400 ILE A N 1
ATOM 3161 C CA . ILE A 1 400 ? -1.375 -3.586 9.300 1.00 98.31 400 ILE A CA 1
ATOM 3162 C C . ILE A 1 400 ? -1.058 -2.150 9.683 1.00 98.31 400 ILE A C 1
ATOM 3164 O O . ILE A 1 400 ? -0.613 -1.352 8.864 1.00 98.31 400 ILE A O 1
ATOM 3168 N N . VAL A 1 401 ? -1.183 -1.872 10.979 1.00 98.19 401 VAL A N 1
ATOM 3169 C CA . VAL A 1 401 ? -0.615 -0.692 11.636 1.00 98.19 401 VAL A CA 1
ATOM 3170 C C . VAL A 1 401 ? 0.401 -1.152 12.672 1.00 98.19 401 VAL A C 1
ATOM 3172 O O . VAL A 1 401 ? 0.201 -2.163 13.350 1.00 98.19 401 VAL A O 1
ATOM 3175 N N . SER A 1 402 ? 1.503 -0.416 12.812 1.00 97.94 402 SER A N 1
ATOM 3176 C CA . SER A 1 402 ? 2.470 -0.655 13.884 1.00 97.94 402 SER A CA 1
ATOM 3177 C C . SER A 1 402 ? 2.900 0.644 14.542 1.00 97.94 402 SER A C 1
ATOM 3179 O O . SER A 1 402 ? 3.105 1.638 13.861 1.00 97.94 402 SER A O 1
ATOM 3181 N N . ILE A 1 403 ? 3.073 0.622 15.860 1.00 97.94 403 ILE A N 1
ATOM 3182 C CA . ILE A 1 403 ? 3.685 1.686 16.657 1.00 97.94 403 ILE A CA 1
ATOM 3183 C C . ILE A 1 403 ? 4.938 1.089 17.290 1.00 97.94 403 ILE A C 1
ATOM 3185 O O . ILE A 1 403 ? 4.898 -0.034 17.785 1.00 97.94 403 ILE A O 1
ATOM 3189 N N . PHE A 1 404 ? 6.058 1.796 17.262 1.00 97.31 404 PHE A N 1
ATOM 3190 C CA . PHE A 1 404 ? 7.329 1.285 17.769 1.00 97.31 404 PHE A CA 1
ATOM 3191 C C . PHE A 1 404 ? 8.189 2.406 18.343 1.00 97.31 404 PHE A C 1
ATOM 3193 O O . PHE A 1 404 ? 7.996 3.589 18.052 1.00 97.31 404 PHE A O 1
ATOM 3200 N N . ASP A 1 405 ? 9.131 2.049 19.206 1.00 94.75 405 ASP A N 1
ATOM 3201 C CA . ASP A 1 405 ? 10.098 3.000 19.733 1.00 94.75 405 ASP A CA 1
ATOM 3202 C C . ASP A 1 405 ? 11.077 3.467 18.642 1.00 94.75 405 ASP A C 1
ATOM 3204 O O . ASP A 1 405 ? 11.279 2.824 17.613 1.00 94.75 405 ASP A O 1
ATOM 3208 N N . GLN A 1 406 ? 11.706 4.621 18.854 1.00 89.06 406 GLN A N 1
ATOM 3209 C CA . GLN A 1 406 ? 12.615 5.217 17.868 1.00 89.06 406 GLN A CA 1
ATOM 3210 C C . GLN A 1 406 ? 13.791 4.299 17.477 1.00 89.06 406 GLN A C 1
ATOM 3212 O O . GLN A 1 406 ? 14.309 4.426 16.366 1.00 89.06 406 GLN A O 1
ATOM 3217 N N . ASP A 1 407 ? 14.197 3.405 18.388 1.00 86.88 407 ASP A N 1
ATOM 3218 C CA . ASP A 1 407 ? 15.333 2.497 18.228 1.00 86.88 407 ASP A CA 1
ATOM 3219 C C . ASP A 1 407 ? 14.915 1.143 17.624 1.00 86.88 407 ASP A C 1
ATOM 3221 O O . ASP A 1 407 ? 15.780 0.328 17.304 1.00 86.88 407 ASP A O 1
ATOM 3225 N N . GLY A 1 408 ? 13.610 0.892 17.451 1.00 83.81 408 GLY A N 1
ATOM 3226 C CA . GLY A 1 408 ? 13.076 -0.357 16.908 1.00 83.81 408 GLY A CA 1
ATOM 3227 C C . GLY A 1 408 ? 13.355 -1.577 17.788 1.00 83.81 408 GLY A C 1
ATOM 3228 O O . GLY A 1 408 ? 13.587 -2.663 17.261 1.00 83.81 408 GLY A O 1
ATOM 3229 N N . LYS A 1 409 ? 13.376 -1.409 19.112 1.00 88.62 409 LYS A N 1
ATOM 3230 C CA . LYS A 1 409 ? 13.543 -2.476 20.111 1.00 88.62 409 LYS A CA 1
ATOM 3231 C C . LYS A 1 409 ? 12.220 -2.956 20.689 1.00 88.62 409 LYS A C 1
ATOM 3233 O O . LYS A 1 409 ? 12.137 -4.110 21.102 1.00 88.62 409 LYS A O 1
ATOM 3238 N N . SER A 1 410 ? 11.210 -2.094 20.708 1.00 94.38 410 SER A N 1
ATOM 3239 C CA . SER A 1 410 ? 9.884 -2.339 21.272 1.00 94.38 410 SER A CA 1
ATOM 3240 C C . SER A 1 410 ? 8.827 -1.914 20.271 1.00 94.38 410 SER A C 1
ATOM 3242 O O . SER A 1 410 ? 8.859 -0.785 19.780 1.00 94.38 410 SER A O 1
ATOM 3244 N N . GLY A 1 411 ? 7.844 -2.773 20.027 1.00 96.44 411 GLY A N 1
ATOM 3245 C CA . GLY A 1 411 ? 6.747 -2.428 19.146 1.00 96.44 411 GLY A CA 1
ATOM 3246 C C . GLY A 1 411 ? 5.433 -3.109 19.488 1.00 96.44 411 GLY A C 1
ATOM 3247 O O . GLY A 1 411 ? 5.373 -4.174 20.103 1.00 96.44 411 GLY A O 1
ATOM 3248 N N . LEU A 1 412 ? 4.372 -2.469 19.018 1.00 97.44 412 LEU A N 1
ATOM 3249 C CA . LEU A 1 412 ? 3.010 -2.960 18.947 1.00 97.44 412 LEU A CA 1
ATOM 3250 C C . LEU A 1 412 ? 2.614 -3.031 17.470 1.00 97.44 412 LEU A C 1
ATOM 3252 O O . LEU A 1 412 ? 2.849 -2.077 16.723 1.00 97.44 412 LEU A O 1
ATOM 3256 N N . TYR A 1 413 ? 2.030 -4.133 17.015 1.00 97.81 413 TYR A N 1
ATOM 3257 C CA . TYR A 1 413 ? 1.342 -4.153 15.721 1.00 97.81 413 TYR A CA 1
ATOM 3258 C C . TYR A 1 413 ? -0.028 -4.800 15.827 1.00 97.81 413 TYR A C 1
ATOM 3260 O O . TYR A 1 413 ? -0.282 -5.612 16.721 1.00 97.81 413 TYR A O 1
ATOM 3268 N N . VAL A 1 414 ? -0.901 -4.419 14.898 1.00 97.94 414 VAL A N 1
ATOM 3269 C CA . VAL A 1 414 ? -2.289 -4.862 14.855 1.00 97.94 414 VAL A CA 1
ATOM 3270 C C . VAL A 1 414 ? -2.770 -5.025 13.416 1.00 97.94 414 VAL A C 1
ATOM 3272 O O . VAL A 1 414 ? -2.539 -4.147 12.582 1.00 97.94 414 VAL A O 1
ATOM 3275 N N . TYR A 1 415 ? -3.443 -6.140 13.129 1.00 97.94 415 TYR A N 1
ATOM 3276 C CA . TYR A 1 415 ? -4.140 -6.368 11.859 1.00 97.94 415 TYR A CA 1
ATOM 3277 C C . TYR A 1 415 ? -5.232 -7.445 11.992 1.00 97.94 415 TYR A C 1
ATOM 3279 O O . TYR A 1 415 ? -5.029 -8.436 12.704 1.00 97.94 415 TYR A O 1
ATOM 3287 N N . PRO A 1 416 ? -6.392 -7.298 11.327 1.00 97.81 416 PRO A N 1
ATOM 3288 C CA . PRO A 1 416 ? -7.374 -8.363 11.193 1.00 97.81 416 PRO A CA 1
ATOM 3289 C C . PRO A 1 416 ? -6.800 -9.478 10.321 1.00 97.81 416 PRO A C 1
ATOM 3291 O O . PRO A 1 416 ? -6.296 -9.224 9.229 1.00 97.81 416 PRO A O 1
ATOM 3294 N N . LYS A 1 417 ? -6.912 -10.729 10.776 1.00 96.75 417 LYS A N 1
ATOM 3295 C CA . LYS A 1 417 ? -6.590 -11.929 9.995 1.00 96.75 417 LYS A CA 1
ATOM 3296 C C . LYS A 1 417 ? -7.691 -12.218 8.970 1.00 96.75 417 LYS A C 1
ATOM 3298 O O . LYS A 1 417 ? -8.281 -13.295 8.956 1.00 96.75 417 LYS A O 1
ATOM 3303 N N . ASP A 1 418 ? -7.981 -11.240 8.120 1.00 96.50 418 ASP A N 1
ATOM 3304 C CA . ASP A 1 418 ? -8.958 -11.359 7.046 1.00 96.50 418 ASP A CA 1
ATOM 3305 C C . ASP A 1 418 ? -8.278 -11.677 5.711 1.00 96.50 418 ASP A C 1
ATOM 3307 O O . ASP A 1 418 ? -7.520 -10.873 5.177 1.00 96.50 418 ASP A O 1
ATOM 3311 N N . SER A 1 419 ? -8.589 -12.847 5.164 1.00 95.62 419 SER A N 1
ATOM 3312 C CA . SER A 1 419 ? -8.126 -13.315 3.850 1.00 95.62 419 SER A CA 1
ATOM 3313 C C . SER A 1 419 ? -9.179 -13.155 2.746 1.00 95.62 419 SER A C 1
ATOM 3315 O O . SER A 1 419 ? -8.941 -13.527 1.600 1.00 95.62 419 SER A O 1
ATOM 3317 N N . SER A 1 420 ? -10.356 -12.614 3.077 1.00 93.62 420 SER A N 1
ATOM 3318 C CA . SER A 1 420 ? -11.469 -12.419 2.139 1.00 93.62 420 SER A CA 1
ATOM 3319 C C . SER A 1 420 ? -11.417 -11.083 1.397 1.00 93.62 420 SER A C 1
ATOM 3321 O O . SER A 1 420 ? -12.217 -10.860 0.489 1.00 93.62 420 SER A O 1
ATOM 3323 N N . GLY A 1 421 ? -10.508 -10.189 1.800 1.00 92.94 421 GLY A N 1
ATOM 3324 C CA . GLY A 1 421 ? -10.415 -8.843 1.250 1.00 92.94 421 GLY A CA 1
ATOM 3325 C C . GLY A 1 421 ? -11.576 -7.936 1.645 1.00 92.94 421 GLY A C 1
ATOM 3326 O O . GLY A 1 421 ? -11.781 -6.934 0.972 1.00 92.94 421 GLY A O 1
ATOM 3327 N N . THR A 1 422 ? -12.359 -8.275 2.680 1.00 92.88 422 THR A N 1
ATOM 3328 C CA . THR A 1 422 ? -13.533 -7.486 3.082 1.00 92.88 422 THR A CA 1
ATOM 3329 C C . THR A 1 422 ? -13.113 -6.046 3.342 1.00 92.88 422 THR A C 1
ATOM 3331 O O . THR A 1 422 ? -12.189 -5.799 4.114 1.00 92.88 422 THR A O 1
ATOM 3334 N N . ILE A 1 423 ? -13.791 -5.092 2.703 1.00 93.50 423 ILE A N 1
ATOM 3335 C CA . ILE A 1 423 ? -13.502 -3.673 2.900 1.00 93.50 423 ILE A CA 1
ATOM 3336 C C . ILE A 1 423 ? -13.761 -3.286 4.359 1.00 93.50 423 ILE A C 1
ATOM 3338 O O . ILE A 1 423 ? -14.763 -3.676 4.965 1.00 93.50 423 ILE A O 1
ATOM 3342 N N . LYS A 1 424 ? -12.827 -2.541 4.942 1.00 95.12 424 LYS A N 1
ATOM 3343 C CA . LYS A 1 424 ? -12.939 -2.020 6.305 1.00 95.12 424 LYS A CA 1
ATOM 3344 C C . LYS A 1 424 ? -12.134 -0.745 6.414 1.00 95.12 424 LYS A C 1
ATOM 3346 O O . LYS A 1 424 ? -11.100 -0.586 5.766 1.00 95.12 424 LYS A O 1
ATOM 3351 N N . GLY A 1 425 ? -12.599 0.158 7.248 1.00 95.88 425 GLY A N 1
ATOM 3352 C CA . GLY A 1 425 ? -11.875 1.376 7.506 1.00 95.88 425 GLY A CA 1
ATOM 3353 C C . GLY A 1 425 ? -10.813 1.221 8.579 1.00 95.88 425 GLY A C 1
ATOM 3354 O O . GLY A 1 425 ? -10.929 0.385 9.472 1.00 95.88 425 GLY A O 1
ATOM 3355 N N . MET A 1 426 ? -9.791 2.056 8.484 1.00 97.25 426 MET A N 1
ATOM 3356 C CA . MET A 1 426 ? -8.626 2.133 9.348 1.00 97.25 426 MET A CA 1
ATOM 3357 C C . MET A 1 426 ? -8.535 3.561 9.868 1.00 97.25 426 MET A C 1
ATOM 3359 O O . MET A 1 426 ? -8.381 4.498 9.083 1.00 97.25 426 MET A O 1
ATOM 3363 N N . ILE A 1 427 ? -8.639 3.715 11.183 1.00 95.31 427 ILE A N 1
ATOM 3364 C CA . ILE A 1 427 ? -8.526 4.997 11.872 1.00 95.31 427 ILE A CA 1
ATOM 3365 C C . ILE A 1 427 ? -7.226 4.965 12.661 1.00 95.31 427 ILE A C 1
ATOM 3367 O O . ILE A 1 427 ? -7.030 4.071 13.486 1.00 95.31 427 ILE A O 1
ATOM 3371 N N . PHE A 1 428 ? -6.334 5.916 12.413 1.00 96.56 428 PHE A N 1
ATOM 3372 C CA . PHE A 1 428 ? -5.095 6.066 13.161 1.00 96.56 428 PHE A CA 1
ATOM 3373 C C . PHE A 1 428 ? -4.918 7.513 13.588 1.00 96.56 428 PHE A C 1
ATOM 3375 O O . PHE A 1 428 ? -4.914 8.416 12.758 1.00 96.56 428 PHE A O 1
ATOM 3382 N N . LYS A 1 429 ? -4.725 7.724 14.886 1.00 92.56 429 LYS A N 1
ATOM 3383 C CA . LYS A 1 429 ? -4.540 9.053 15.456 1.00 92.56 429 LYS A CA 1
ATOM 3384 C C . LYS A 1 429 ? -3.309 9.056 16.337 1.00 92.56 429 LYS A C 1
ATOM 3386 O O . LYS A 1 429 ? -3.146 8.177 17.176 1.00 92.56 429 LYS A O 1
ATOM 3391 N N . LYS A 1 430 ? -2.454 10.057 16.184 1.00 92.56 430 LYS A N 1
ATOM 3392 C CA . LYS A 1 430 ? -1.360 10.346 17.108 1.00 92.56 430 LYS A CA 1
ATOM 3393 C C . LYS A 1 430 ? -1.470 11.791 17.550 1.00 92.56 430 LYS A C 1
ATOM 3395 O O . LYS A 1 430 ? -1.338 12.690 16.725 1.00 92.56 430 LYS A O 1
ATOM 3400 N N . ASP A 1 431 ? -1.655 11.987 18.846 1.00 87.44 431 ASP A N 1
ATOM 3401 C CA . ASP A 1 431 ? -1.736 13.302 19.464 1.00 87.44 431 ASP A CA 1
ATOM 3402 C C . ASP A 1 431 ? -0.839 13.329 20.703 1.00 87.44 431 ASP A C 1
ATOM 3404 O O . ASP A 1 431 ? -1.086 12.650 21.701 1.00 87.44 431 ASP A O 1
ATOM 3408 N N . VAL A 1 432 ? 0.267 14.062 20.602 1.00 84.94 432 VAL A N 1
ATOM 3409 C CA . VAL A 1 432 ? 1.214 14.280 21.694 1.00 84.94 432 VAL A CA 1
ATOM 3410 C C . VAL A 1 432 ? 1.263 15.774 22.015 1.00 84.94 432 VAL A C 1
ATOM 3412 O O . VAL A 1 432 ? 1.649 16.568 21.143 1.00 84.94 432 VAL A O 1
ATOM 3415 N N . PRO A 1 433 ? 0.953 16.182 23.262 1.00 72.19 433 PRO A N 1
ATOM 3416 C CA . PRO A 1 433 ? 1.030 17.576 23.680 1.00 72.19 433 PRO A CA 1
ATOM 3417 C C . PRO A 1 433 ? 2.407 18.200 23.402 1.00 72.19 433 PRO A C 1
ATOM 3419 O O . PRO A 1 433 ? 3.438 17.552 23.560 1.00 72.19 433 PRO A O 1
ATOM 3422 N N . GLN A 1 434 ? 2.432 19.491 23.044 1.00 59.41 434 GLN A N 1
ATOM 3423 C CA . GLN A 1 434 ? 3.649 20.305 22.826 1.00 59.41 434 GLN A CA 1
ATOM 3424 C C . GLN A 1 434 ? 4.495 19.963 21.581 1.00 59.41 434 GLN A C 1
ATOM 3426 O O . GLN A 1 434 ? 5.532 20.593 21.364 1.00 59.41 434 GLN A O 1
ATOM 3431 N N . THR A 1 435 ? 4.058 19.027 20.737 1.00 58.38 435 THR A N 1
ATOM 3432 C CA . THR A 1 435 ? 4.662 18.789 19.413 1.00 58.38 435 THR A CA 1
ATOM 3433 C C . THR A 1 435 ? 4.041 19.717 18.349 1.00 58.38 435 THR A C 1
ATOM 3435 O O . THR A 1 435 ? 2.963 20.274 18.560 1.00 58.38 435 THR A O 1
ATOM 3438 N N . GLN A 1 436 ? 4.760 20.002 17.253 1.00 53.53 436 GLN A N 1
ATOM 3439 C CA . GLN A 1 436 ? 4.300 20.931 16.205 1.00 53.53 436 GLN A CA 1
ATOM 3440 C C . GLN A 1 436 ? 3.277 20.268 15.273 1.00 53.53 436 GLN A C 1
ATOM 3442 O O . GLN A 1 436 ? 3.628 19.260 14.668 1.00 53.53 436 GLN A O 1
ATOM 3447 N N . GLY A 1 437 ? 2.106 20.900 15.094 1.00 63.91 437 GLY A N 1
ATOM 3448 C CA . GLY A 1 437 ? 1.096 20.587 14.069 1.00 63.91 437 GLY A CA 1
ATOM 3449 C C . GLY A 1 437 ? 0.525 19.163 14.109 1.00 63.91 437 GLY A C 1
ATOM 3450 O O . GLY A 1 437 ? 1.046 18.282 14.780 1.00 63.91 437 GLY A O 1
ATOM 3451 N N . MET A 1 438 ? -0.555 18.925 13.378 1.00 79.19 438 MET A N 1
ATOM 3452 C CA . MET A 1 438 ? -1.193 17.632 13.163 1.00 79.19 438 MET A CA 1
ATOM 3453 C C . MET A 1 438 ? -1.436 17.449 11.666 1.00 79.19 438 MET A C 1
ATOM 3455 O O . MET A 1 438 ? -2.032 18.295 11.005 1.00 79.19 438 MET A O 1
ATOM 3459 N N . VAL A 1 439 ? -0.974 16.323 11.125 1.00 82.12 439 VAL A N 1
ATOM 3460 C CA . VAL A 1 439 ? -1.215 15.955 9.726 1.00 82.12 439 VAL A CA 1
ATOM 3461 C C . VAL A 1 439 ? -2.560 15.247 9.624 1.00 82.12 439 VAL A C 1
ATOM 3463 O O . VAL A 1 439 ? -2.680 14.120 10.103 1.00 82.12 439 VAL A O 1
ATOM 3466 N N . LYS A 1 440 ? -3.559 15.860 8.985 1.00 83.69 440 LYS A N 1
ATOM 3467 C CA . LYS A 1 440 ? -4.848 15.204 8.736 1.00 83.69 440 LYS A CA 1
ATOM 3468 C C . LYS A 1 440 ? -4.974 14.790 7.280 1.00 83.69 440 LYS A C 1
ATOM 3470 O O . LYS A 1 440 ? -4.840 15.621 6.377 1.00 83.69 440 LYS A O 1
ATOM 3475 N N . HIS A 1 441 ? -5.253 13.510 7.051 1.00 81.81 441 HIS A N 1
ATOM 3476 C CA . HIS A 1 441 ? -5.515 13.019 5.704 1.00 81.81 441 HIS A CA 1
ATOM 3477 C C . HIS A 1 441 ? -6.535 11.893 5.674 1.00 81.81 441 HIS A C 1
ATOM 3479 O O . HIS A 1 441 ? -6.492 10.969 6.489 1.00 81.81 441 HIS A O 1
ATOM 3485 N N . SER A 1 442 ? -7.412 11.950 4.678 1.00 84.12 442 SER A N 1
ATOM 3486 C CA . SER A 1 442 ? -8.342 10.869 4.381 1.00 84.12 442 SER A CA 1
ATOM 3487 C C . SER A 1 442 ? -8.619 10.772 2.890 1.00 84.12 442 SER A C 1
ATOM 3489 O O . SER A 1 442 ? -8.756 11.792 2.212 1.00 84.12 442 SER A O 1
ATOM 3491 N N . GLU A 1 443 ? -8.718 9.536 2.408 1.00 81.62 443 GLU A N 1
ATOM 3492 C CA . GLU A 1 443 ? -9.182 9.209 1.061 1.00 81.62 443 GLU A CA 1
ATOM 3493 C C . GLU A 1 443 ? -10.078 7.968 1.153 1.00 81.62 443 GLU A C 1
ATOM 3495 O O . GLU A 1 443 ? -9.606 6.872 1.471 1.00 81.62 443 GLU A O 1
ATOM 3500 N N . LEU A 1 444 ? -11.381 8.152 0.921 1.00 83.81 444 LEU A N 1
ATOM 3501 C CA . LEU A 1 444 ? -12.401 7.125 1.146 1.00 83.81 444 LEU A CA 1
ATOM 3502 C C . LEU A 1 444 ? -13.221 6.856 -0.114 1.00 83.81 444 LEU A C 1
ATOM 3504 O O . LEU A 1 444 ? -13.760 7.776 -0.736 1.00 83.81 444 LEU A O 1
ATOM 3508 N N . THR A 1 445 ? -13.377 5.576 -0.440 1.00 84.38 445 THR A N 1
ATOM 3509 C CA . THR A 1 445 ? -14.234 5.083 -1.526 1.00 84.38 445 THR A CA 1
ATOM 3510 C C . THR A 1 445 ? -15.689 4.909 -1.081 1.00 84.38 445 THR A C 1
ATOM 3512 O O . THR A 1 445 ? -16.596 4.940 -1.918 1.00 84.38 445 THR A O 1
ATOM 3515 N N . ALA A 1 446 ? -15.931 4.801 0.232 1.00 85.06 446 ALA A N 1
ATOM 3516 C CA . ALA A 1 446 ? -17.252 4.684 0.840 1.00 85.06 446 ALA A CA 1
ATOM 3517 C C . ALA A 1 446 ? -17.449 5.695 1.986 1.00 85.06 446 ALA A C 1
ATOM 3519 O O . ALA A 1 446 ? -17.867 5.345 3.083 1.00 85.06 446 ALA A O 1
ATOM 3520 N N . ALA A 1 447 ? -17.216 6.985 1.733 1.00 81.12 447 ALA A N 1
ATOM 3521 C CA . ALA A 1 447 ? -17.209 8.026 2.772 1.00 81.12 447 ALA A CA 1
ATOM 3522 C C . ALA A 1 447 ? -18.467 8.118 3.666 1.00 81.12 447 ALA A C 1
ATOM 3524 O O . ALA A 1 447 ? -18.366 8.527 4.820 1.00 81.12 447 ALA A O 1
ATOM 3525 N N . TYR A 1 448 ? -19.650 7.722 3.178 1.00 83.00 448 TYR A N 1
ATOM 3526 C CA . TYR A 1 448 ? -20.874 7.666 3.997 1.00 83.00 448 TYR A CA 1
ATOM 3527 C C . TYR A 1 448 ? -20.836 6.578 5.081 1.00 83.00 448 TYR A C 1
ATOM 3529 O O . TYR A 1 448 ? -21.632 6.625 6.020 1.00 83.00 448 TYR A O 1
ATOM 3537 N N . GLU A 1 449 ? -19.903 5.630 4.972 1.00 86.12 449 GLU A N 1
ATOM 3538 C CA . GLU A 1 449 ? -19.682 4.573 5.948 1.00 86.12 449 GLU A CA 1
ATOM 3539 C C . GLU A 1 449 ? -18.689 4.938 7.049 1.00 86.12 449 GLU A C 1
ATOM 3541 O O . GLU A 1 449 ? -18.668 4.264 8.082 1.00 86.12 449 GLU A O 1
ATOM 3546 N N . ALA A 1 450 ? -17.917 6.012 6.899 1.00 85.69 450 ALA A N 1
ATOM 3547 C CA . ALA A 1 450 ? -17.021 6.447 7.958 1.00 85.69 450 ALA A CA 1
ATOM 3548 C C . ALA A 1 450 ? -17.804 6.856 9.224 1.00 85.69 450 ALA A C 1
ATOM 3550 O O . ALA A 1 450 ? -18.856 7.504 9.127 1.00 85.69 450 ALA A O 1
ATOM 3551 N N . PRO A 1 451 ? -17.317 6.504 10.428 1.00 82.25 451 PRO A N 1
ATOM 3552 C CA . PRO A 1 451 ? -17.831 7.067 11.670 1.00 82.25 451 PRO A CA 1
ATOM 3553 C C . PRO A 1 451 ? -17.754 8.600 11.646 1.00 82.25 451 PRO A C 1
ATOM 3555 O O . PRO A 1 451 ? -16.736 9.169 11.261 1.00 82.25 451 PRO A O 1
ATOM 3558 N N . LYS A 1 452 ? -18.842 9.270 12.041 1.00 74.56 452 LYS A N 1
ATOM 3559 C CA . LYS A 1 452 ? -18.900 10.744 12.115 1.00 74.56 452 LYS A CA 1
ATOM 3560 C C . LYS A 1 452 ? -18.375 11.299 13.436 1.00 74.56 452 LYS A C 1
ATOM 3562 O O . LYS A 1 452 ? -17.960 12.451 13.489 1.00 74.56 452 LYS A O 1
ATOM 3567 N N . GLU A 1 453 ? -18.447 10.485 14.480 1.00 74.50 453 GLU A N 1
ATOM 3568 C CA . GLU A 1 453 ? -17.965 10.804 15.819 1.00 74.50 453 GLU A CA 1
ATOM 3569 C C . GLU A 1 453 ? -16.556 10.227 15.998 1.00 74.50 453 GLU A C 1
ATOM 3571 O O . GLU A 1 453 ? -16.244 9.169 15.439 1.00 74.50 453 GLU A O 1
ATOM 3576 N N . ASP A 1 454 ? -15.713 10.911 16.777 1.00 79.25 454 ASP A N 1
ATOM 3577 C CA . ASP A 1 454 ? -14.387 10.396 17.128 1.00 79.25 454 ASP A CA 1
ATOM 3578 C C . ASP A 1 454 ? -14.549 9.132 17.988 1.00 79.25 454 ASP A C 1
ATOM 3580 O O . ASP A 1 454 ? -15.318 9.094 18.951 1.00 79.25 454 ASP A O 1
ATOM 3584 N N . VAL A 1 455 ? -13.831 8.074 17.621 1.00 83.94 455 VAL A N 1
ATOM 3585 C CA . VAL A 1 455 ? -13.851 6.799 18.351 1.00 83.94 455 VAL A CA 1
ATOM 3586 C C . VAL A 1 455 ? -12.792 6.754 19.454 1.00 83.94 455 VAL A C 1
ATOM 3588 O O . VAL A 1 455 ? -12.758 5.799 20.231 1.00 83.94 455 VAL A O 1
ATOM 3591 N N . PHE A 1 456 ? -11.925 7.768 19.523 1.00 80.38 456 PHE A N 1
ATOM 3592 C CA . PHE A 1 456 ? -10.832 7.854 20.476 1.00 80.38 456 PHE A CA 1
ATOM 3593 C C . PHE A 1 456 ? -11.035 8.943 21.531 1.00 80.38 456 PHE A C 1
ATOM 3595 O O . PHE A 1 456 ? -11.442 10.065 21.246 1.00 80.38 456 PHE A O 1
ATOM 3602 N N . GLU A 1 457 ? -10.581 8.642 22.745 1.00 69.19 457 GLU A N 1
ATOM 3603 C CA . GLU A 1 457 ? -10.303 9.626 23.794 1.00 69.19 457 GLU A CA 1
ATOM 3604 C C . GLU A 1 457 ? -8.784 9.656 24.038 1.00 69.19 457 GLU A C 1
ATOM 3606 O O . GLU A 1 457 ? -8.297 9.073 25.002 1.00 69.19 457 GLU A O 1
ATOM 3611 N N . ILE A 1 458 ? -8.011 10.254 23.121 1.00 71.19 458 ILE A N 1
ATOM 3612 C CA . ILE A 1 458 ? -6.541 10.336 23.236 1.00 71.19 458 ILE A CA 1
ATOM 3613 C C . ILE A 1 458 ? -6.152 11.748 23.657 1.00 71.19 458 ILE A C 1
ATOM 3615 O O . ILE A 1 458 ? -6.362 12.691 22.896 1.00 71.19 458 ILE A O 1
ATOM 3619 N N . ASN A 1 459 ? -5.547 11.881 24.838 1.00 67.00 459 ASN A N 1
ATOM 3620 C CA . ASN A 1 459 ? -4.938 13.137 25.283 1.00 67.00 459 ASN A CA 1
ATOM 3621 C C . ASN A 1 459 ? -3.411 13.135 25.112 1.00 67.00 459 ASN A C 1
ATOM 3623 O O . ASN A 1 459 ? -2.790 14.197 25.038 1.00 67.00 459 ASN A O 1
ATOM 3627 N N . ASN A 1 460 ? -2.799 11.948 25.085 1.00 82.94 460 ASN A N 1
ATOM 3628 C CA . ASN A 1 460 ? -1.366 11.766 24.889 1.00 82.94 460 ASN A CA 1
ATOM 3629 C C . ASN A 1 460 ? -1.060 10.352 24.373 1.00 82.94 460 ASN A C 1
ATOM 3631 O O . ASN A 1 460 ? -1.270 9.370 25.083 1.00 82.94 460 ASN A O 1
ATOM 3635 N N . GLY A 1 461 ? -0.515 10.241 23.163 1.00 90.31 461 GLY A N 1
ATOM 3636 C CA . GLY A 1 461 ? -0.100 8.962 22.589 1.00 90.31 461 GLY A CA 1
ATOM 3637 C C . GLY A 1 461 ? -0.610 8.748 21.174 1.00 90.31 461 GLY A C 1
ATOM 3638 O O . GLY A 1 461 ? -0.887 9.693 20.438 1.00 90.31 461 GLY A O 1
ATOM 3639 N N . ALA A 1 462 ? -0.687 7.484 20.781 1.00 94.12 462 ALA A N 1
ATOM 3640 C CA . ALA A 1 462 ? -1.306 7.062 19.535 1.00 94.12 462 ALA A CA 1
ATOM 3641 C C . ALA A 1 462 ? -2.472 6.110 19.801 1.00 94.12 462 ALA A C 1
ATOM 3643 O O . ALA A 1 462 ? -2.505 5.411 20.809 1.00 94.12 462 ALA A O 1
ATOM 3644 N N . GLY A 1 463 ? -3.422 6.064 18.884 1.00 93.62 463 GLY A N 1
ATOM 3645 C CA . GLY A 1 463 ? -4.497 5.101 18.898 1.00 93.62 463 GLY A CA 1
ATOM 3646 C C . GLY A 1 463 ? -4.862 4.650 17.502 1.00 93.62 463 GLY A C 1
ATOM 3647 O O . GLY A 1 463 ? -4.534 5.282 16.495 1.00 93.62 463 GLY A O 1
ATOM 3648 N N . PHE A 1 464 ? -5.494 3.492 17.470 1.00 95.56 464 PHE A N 1
ATOM 3649 C CA . PHE A 1 464 ? -5.826 2.786 16.258 1.00 95.56 464 PHE A CA 1
ATOM 3650 C C . PHE A 1 464 ? -7.167 2.051 16.410 1.00 95.56 464 PHE A C 1
ATOM 3652 O O . PHE A 1 464 ? -7.464 1.512 17.481 1.00 95.56 464 PHE A O 1
ATOM 3659 N N . ALA A 1 465 ? -7.958 2.015 15.334 1.00 97.06 465 ALA A N 1
ATOM 3660 C CA . ALA A 1 465 ? -9.196 1.252 15.259 1.00 97.06 465 ALA A CA 1
ATOM 3661 C C . ALA A 1 465 ? -9.528 0.794 13.830 1.00 97.06 465 ALA A C 1
ATOM 3663 O O . ALA A 1 465 ? -9.225 1.495 12.863 1.00 97.06 465 ALA A O 1
ATOM 3664 N N . TYR A 1 466 ? -10.218 -0.345 13.707 1.00 97.94 466 TYR A N 1
ATOM 3665 C CA . TYR A 1 466 ? -10.914 -0.728 12.472 1.00 97.94 466 TYR A CA 1
ATOM 3666 C C . TYR A 1 466 ? -12.413 -0.472 12.605 1.00 97.94 466 TYR A C 1
ATOM 3668 O O . TYR A 1 466 ? -12.999 -0.840 13.624 1.00 97.94 466 TYR A O 1
ATOM 3676 N N . TYR A 1 467 ? -13.044 0.086 11.571 1.00 97.06 467 TYR A N 1
ATOM 3677 C CA . TYR A 1 467 ? -14.505 0.110 11.456 1.00 97.06 467 TYR A CA 1
ATOM 3678 C C . TYR A 1 467 ? -14.973 -0.763 10.295 1.00 97.06 467 TYR A C 1
ATOM 3680 O O . TYR A 1 467 ? -14.337 -0.828 9.245 1.00 97.06 467 TYR A O 1
ATOM 3688 N N . TYR A 1 468 ? -16.109 -1.422 10.484 1.00 96.12 468 TYR A N 1
ATOM 3689 C CA . TYR A 1 468 ? -16.751 -2.259 9.476 1.00 96.12 468 TYR A CA 1
ATOM 3690 C C . TYR A 1 468 ? -18.029 -1.570 9.000 1.00 96.12 468 TYR A C 1
ATOM 3692 O O . TYR A 1 468 ? -18.670 -0.858 9.772 1.00 96.12 468 TYR A O 1
ATOM 3700 N N . PHE A 1 469 ? -18.380 -1.724 7.724 1.00 93.38 469 PHE A N 1
ATOM 3701 C CA . PHE A 1 469 ? -19.520 -1.011 7.137 1.00 93.38 469 PHE A CA 1
ATOM 3702 C C . PHE A 1 469 ? -20.844 -1.383 7.812 1.00 93.38 469 PHE A C 1
ATOM 3704 O O . PHE A 1 469 ? -20.971 -2.459 8.403 1.00 93.38 469 PHE A O 1
ATOM 3711 N N . GLU A 1 470 ? -21.815 -0.469 7.747 1.00 92.06 470 GLU A N 1
ATOM 3712 C CA . GLU A 1 470 ? -23.147 -0.693 8.311 1.00 92.06 470 GLU A CA 1
ATOM 3713 C C . GLU A 1 470 ? -23.830 -1.902 7.654 1.00 92.06 470 GLU A C 1
ATOM 3715 O O . GLU A 1 470 ? -23.837 -2.036 6.431 1.00 92.06 470 GLU A O 1
ATOM 3720 N N . GLN A 1 471 ? -24.420 -2.774 8.473 1.00 92.25 471 GLN A N 1
ATOM 3721 C CA . GLN A 1 471 ? -25.194 -3.926 8.015 1.00 92.25 471 GLN A CA 1
ATOM 3722 C C . GLN A 1 471 ? -26.610 -3.875 8.584 1.00 92.25 471 GLN A C 1
ATOM 3724 O O . GLN A 1 471 ? -26.806 -3.730 9.797 1.00 92.25 471 GLN A O 1
ATOM 3729 N N . ASP A 1 472 ? -27.602 -4.033 7.707 1.00 92.50 472 ASP A N 1
ATOM 3730 C CA . ASP A 1 472 ? -28.985 -4.290 8.111 1.00 92.50 472 ASP A CA 1
ATOM 3731 C C . ASP A 1 472 ? -29.065 -5.712 8.686 1.00 92.50 472 ASP A C 1
ATOM 3733 O O . ASP A 1 472 ? -29.015 -6.692 7.949 1.00 92.50 472 ASP A O 1
ATOM 3737 N N . THR A 1 473 ? -29.174 -5.813 10.010 1.00 94.81 473 THR A N 1
ATOM 3738 C CA . THR A 1 473 ? -29.111 -7.071 10.767 1.00 94.81 473 THR A CA 1
ATOM 3739 C C . THR A 1 473 ? -30.505 -7.450 11.259 1.00 94.81 473 THR A C 1
ATOM 3741 O O . THR A 1 473 ? -31.129 -6.692 12.009 1.00 94.81 473 THR A O 1
ATOM 3744 N N . GLN A 1 474 ? -31.017 -8.612 10.861 1.00 96.38 474 GLN A N 1
ATOM 3745 C CA . GLN A 1 474 ? -32.321 -9.134 11.280 1.00 96.38 474 GLN A CA 1
ATOM 3746 C C . GLN A 1 474 ? -32.338 -9.513 12.767 1.00 96.38 474 GLN A C 1
ATOM 3748 O O . GLN A 1 474 ? -31.300 -9.669 13.408 1.00 96.38 474 GLN A O 1
ATOM 3753 N N . ALA A 1 475 ? -33.531 -9.670 13.342 1.00 97.19 475 ALA A N 1
ATOM 3754 C CA . ALA A 1 475 ? -33.677 -10.119 14.725 1.00 97.19 475 ALA A CA 1
ATOM 3755 C C . ALA A 1 475 ? -33.014 -11.495 14.930 1.00 97.19 475 ALA A C 1
ATOM 3757 O O . ALA A 1 475 ? -33.355 -12.461 14.247 1.00 97.19 475 ALA A O 1
ATOM 3758 N N . GLY A 1 476 ? -32.081 -11.582 15.881 1.00 96.31 476 GLY A N 1
ATOM 3759 C CA . GLY A 1 476 ? -31.304 -12.789 16.172 1.00 96.31 476 GLY A CA 1
ATOM 3760 C C . GLY A 1 476 ? -30.136 -13.067 15.220 1.00 96.31 476 GLY A C 1
ATOM 3761 O O . GLY A 1 476 ? -29.406 -14.024 15.461 1.00 96.31 476 GLY A O 1
ATOM 3762 N N . GLU A 1 477 ? -29.941 -12.263 14.172 1.00 96.94 477 GLU A N 1
ATOM 3763 C CA . GLU A 1 477 ? -28.788 -12.375 13.275 1.00 96.94 477 GLU A CA 1
ATOM 3764 C C . GLU A 1 477 ? -27.513 -11.834 13.940 1.00 96.94 477 GLU A C 1
ATOM 3766 O O . GLU A 1 477 ? -27.565 -10.956 14.814 1.00 96.94 477 GLU A O 1
ATOM 3771 N N . GLU A 1 478 ? -26.371 -12.388 13.525 1.00 96.12 478 GLU A N 1
ATOM 3772 C CA . GLU A 1 478 ? -25.050 -12.033 14.027 1.00 96.12 478 GLU A CA 1
ATOM 3773 C C . GLU A 1 478 ? -24.128 -11.485 12.932 1.00 96.12 478 GLU A C 1
ATOM 3775 O O . GLU A 1 478 ? -24.098 -11.988 11.812 1.00 96.12 478 GLU A O 1
ATOM 3780 N N . ILE A 1 479 ? -23.333 -10.479 13.293 1.00 96.81 479 ILE A N 1
ATOM 3781 C CA . ILE A 1 479 ? -22.185 -10.006 12.522 1.00 96.81 479 ILE A CA 1
ATOM 3782 C C . ILE A 1 479 ? -20.931 -10.572 13.182 1.00 96.81 479 ILE A C 1
ATOM 3784 O O . ILE A 1 479 ? -20.613 -10.203 14.314 1.00 96.81 479 ILE A O 1
ATOM 3788 N N . GLU A 1 480 ? -20.207 -11.439 12.480 1.00 96.88 480 GLU A N 1
ATOM 3789 C CA . GLU A 1 480 ? -18.911 -11.964 12.916 1.00 96.88 480 GLU A CA 1
ATOM 3790 C C . GLU A 1 480 ? -17.767 -11.209 12.231 1.00 96.88 480 GLU A C 1
ATOM 3792 O O . GLU A 1 480 ? -17.713 -11.108 11.006 1.00 96.88 480 GLU A O 1
ATOM 3797 N N . LEU A 1 481 ? -16.852 -10.663 13.034 1.00 97.50 481 LEU A N 1
ATOM 3798 C CA . LEU A 1 481 ? -15.674 -9.948 12.551 1.00 97.50 481 LEU A CA 1
ATOM 3799 C C . LEU A 1 481 ? -14.469 -10.894 12.443 1.00 97.50 481 LEU A C 1
ATOM 3801 O O . LEU A 1 481 ? -14.340 -11.815 13.256 1.00 97.50 481 LEU A O 1
ATOM 3805 N N . PRO A 1 482 ? -13.535 -10.651 11.504 1.00 96.31 482 PRO A N 1
ATOM 3806 C CA . PRO A 1 482 ? -12.289 -11.404 11.450 1.00 96.31 482 PRO A CA 1
ATOM 3807 C C . PRO A 1 482 ? -11.507 -11.244 12.759 1.00 96.31 482 PRO A C 1
ATOM 3809 O O . PRO A 1 482 ? -11.394 -10.145 13.312 1.00 96.31 482 PRO A O 1
ATOM 3812 N N . ALA A 1 483 ? -10.929 -12.344 13.246 1.00 96.88 483 ALA A N 1
ATOM 3813 C CA . ALA A 1 483 ? -10.052 -12.297 14.409 1.00 96.88 483 ALA A CA 1
ATOM 3814 C C . ALA A 1 483 ? -8.867 -11.360 14.133 1.00 96.88 483 ALA A C 1
ATOM 3816 O O . ALA A 1 483 ? -8.236 -11.438 13.085 1.00 96.88 483 ALA A O 1
ATOM 3817 N N . THR A 1 484 ? -8.555 -10.480 15.072 1.00 98.25 484 THR A N 1
ATOM 3818 C CA . THR A 1 484 ? -7.507 -9.470 14.962 1.00 98.25 484 THR A CA 1
ATOM 3819 C C . THR A 1 484 ? -6.293 -9.879 15.772 1.00 98.25 484 THR A C 1
ATOM 3821 O O . THR A 1 484 ? -6.403 -10.146 16.968 1.00 98.25 484 THR A O 1
ATOM 3824 N N . THR A 1 485 ? -5.131 -9.920 15.124 1.00 98.12 485 THR A N 1
ATOM 3825 C CA . THR A 1 485 ? -3.855 -10.068 15.816 1.00 98.12 485 THR A CA 1
ATOM 3826 C C . THR A 1 485 ? -3.498 -8.753 16.491 1.00 98.12 485 THR A C 1
ATOM 3828 O O . THR A 1 485 ? -3.501 -7.708 15.846 1.00 98.12 485 THR A O 1
ATOM 3831 N N . LEU A 1 486 ? -3.129 -8.829 17.766 1.00 97.38 486 LEU A N 1
ATOM 3832 C CA . LEU A 1 486 ? -2.451 -7.781 18.518 1.00 97.38 486 LEU A CA 1
ATOM 3833 C C . LEU A 1 486 ? -1.145 -8.358 19.060 1.00 97.38 486 LEU A C 1
ATOM 3835 O O . LEU A 1 486 ? -1.181 -9.379 19.738 1.00 97.38 486 LEU A O 1
ATOM 3839 N N . ALA A 1 487 ? -0.003 -7.732 18.789 1.00 97.25 487 ALA A N 1
ATOM 3840 C CA . ALA A 1 487 ? 1.285 -8.298 19.187 1.00 97.25 487 ALA A CA 1
ATOM 3841 C C . ALA A 1 487 ? 2.193 -7.294 19.889 1.00 97.25 487 ALA A C 1
ATOM 3843 O O . ALA A 1 487 ? 2.452 -6.215 19.358 1.00 97.25 487 ALA A O 1
ATOM 3844 N N . VAL A 1 488 ? 2.735 -7.699 21.038 1.00 95.81 488 VAL A N 1
ATOM 3845 C CA . VAL A 1 488 ? 3.781 -6.974 21.773 1.00 95.81 488 VAL A CA 1
ATOM 3846 C C . VAL A 1 488 ? 5.114 -7.627 21.443 1.00 95.81 488 VAL A C 1
ATOM 3848 O O . VAL A 1 488 ? 5.398 -8.721 21.920 1.00 95.81 488 VAL A O 1
ATOM 3851 N N . TYR A 1 489 ? 5.919 -6.984 20.601 1.00 94.44 489 TYR A N 1
ATOM 3852 C CA . TYR A 1 489 ? 7.088 -7.608 19.984 1.00 94.44 489 TYR A CA 1
ATOM 3853 C C . TYR A 1 489 ? 8.372 -6.802 20.192 1.00 94.44 489 TYR A C 1
ATOM 3855 O O . TYR A 1 489 ? 8.356 -5.629 20.569 1.00 94.44 489 TYR A O 1
ATOM 3863 N N . GLN A 1 490 ? 9.503 -7.455 19.921 1.00 91.88 490 GLN A N 1
ATOM 3864 C CA . GLN A 1 490 ? 10.806 -6.801 19.833 1.00 91.88 490 GLN A CA 1
ATOM 3865 C C . GLN A 1 490 ? 11.130 -6.486 18.372 1.00 91.88 490 GLN A C 1
ATOM 3867 O O . GLN A 1 490 ? 11.318 -7.397 17.562 1.00 91.88 490 GLN A O 1
ATOM 3872 N N . GLY A 1 491 ? 11.172 -5.205 18.020 1.00 91.06 491 GLY A N 1
ATOM 3873 C CA . GLY A 1 491 ? 11.465 -4.768 16.658 1.00 91.06 491 GLY A CA 1
ATOM 3874 C C . GLY A 1 491 ? 10.801 -3.443 16.295 1.00 91.06 491 GLY A C 1
ATOM 3875 O O . GLY A 1 491 ? 9.989 -2.907 17.045 1.00 91.06 491 GLY A O 1
ATOM 3876 N N . GLY A 1 492 ? 11.128 -2.947 15.102 1.00 94.38 492 GLY A N 1
ATOM 3877 C CA . GLY A 1 492 ? 10.409 -1.852 14.451 1.00 94.38 492 GLY A CA 1
ATOM 3878 C C . GLY A 1 492 ? 9.542 -2.343 13.289 1.00 94.38 492 GLY A C 1
ATOM 3879 O O . GLY A 1 492 ? 9.324 -3.544 13.108 1.00 94.38 492 GLY A O 1
ATOM 3880 N N . TRP A 1 493 ? 9.123 -1.408 12.432 1.00 95.88 493 TRP A N 1
ATOM 3881 C CA . TRP A 1 493 ? 8.230 -1.675 11.295 1.00 95.88 493 TRP A CA 1
ATOM 3882 C C . TRP A 1 493 ? 8.643 -2.870 10.416 1.00 95.88 493 TRP A C 1
ATOM 3884 O O . TRP A 1 493 ? 7.773 -3.591 9.940 1.00 95.88 493 TRP A O 1
ATOM 3894 N N . LYS A 1 494 ? 9.946 -3.128 10.215 1.00 95.69 494 LYS A N 1
ATOM 3895 C CA . LYS A 1 494 ? 10.420 -4.249 9.383 1.00 95.69 494 LYS A CA 1
ATOM 3896 C C . LYS A 1 494 ? 9.940 -5.599 9.898 1.00 95.69 494 LYS A C 1
ATOM 3898 O O . LYS A 1 494 ? 9.523 -6.444 9.115 1.00 95.69 494 LYS A O 1
ATOM 3903 N N . ASN A 1 495 ? 10.014 -5.810 11.211 1.00 95.50 495 ASN A N 1
ATOM 3904 C CA . ASN A 1 495 ? 9.596 -7.060 11.836 1.00 95.50 495 ASN A CA 1
ATOM 3905 C C . ASN A 1 495 ? 8.072 -7.206 11.766 1.00 95.50 495 ASN A C 1
ATOM 3907 O O . ASN A 1 495 ? 7.587 -8.285 11.437 1.00 95.50 495 ASN A O 1
ATOM 3911 N N . ALA A 1 496 ? 7.333 -6.118 12.007 1.00 97.19 496 ALA A N 1
ATOM 3912 C CA . ALA A 1 496 ? 5.879 -6.094 11.869 1.00 97.19 496 ALA A CA 1
ATOM 3913 C C . ALA A 1 496 ? 5.438 -6.449 10.438 1.00 97.19 496 ALA A C 1
ATOM 3915 O O . ALA A 1 496 ? 4.647 -7.372 10.255 1.00 97.19 496 ALA A O 1
ATOM 3916 N N . LEU A 1 497 ? 6.013 -5.793 9.423 1.00 98.19 497 LEU A N 1
ATOM 3917 C CA . LEU A 1 497 ? 5.703 -6.068 8.018 1.00 98.19 497 LEU A CA 1
ATOM 3918 C C . LEU A 1 497 ? 6.141 -7.463 7.576 1.00 98.19 497 LEU A C 1
ATOM 3920 O O . LEU A 1 497 ? 5.415 -8.115 6.834 1.00 98.19 497 LEU A O 1
ATOM 3924 N N . LYS A 1 498 ? 7.281 -7.969 8.061 1.00 97.12 498 LYS A N 1
ATOM 3925 C CA . LYS A 1 498 ? 7.709 -9.344 7.775 1.00 97.12 498 LYS A CA 1
ATOM 3926 C C . LYS A 1 498 ? 6.720 -10.370 8.330 1.00 97.12 498 LYS A C 1
ATOM 3928 O O . LYS A 1 498 ? 6.376 -11.317 7.625 1.00 97.12 498 LYS A O 1
ATOM 3933 N N . ASN A 1 499 ? 6.259 -10.194 9.569 1.00 96.56 499 ASN A N 1
ATOM 3934 C CA . ASN A 1 499 ? 5.272 -11.090 10.176 1.00 96.56 499 ASN A CA 1
ATOM 3935 C C . ASN A 1 499 ? 3.933 -11.017 9.433 1.00 96.56 499 ASN A C 1
ATOM 3937 O O . ASN A 1 499 ? 3.348 -12.053 9.126 1.00 96.56 499 ASN A O 1
ATOM 3941 N N . TYR A 1 500 ? 3.495 -9.803 9.085 1.00 98.44 500 TYR A N 1
ATOM 3942 C CA . TYR A 1 500 ? 2.297 -9.583 8.281 1.00 98.44 500 TYR A CA 1
ATOM 3943 C C . TYR A 1 500 ? 2.383 -10.258 6.916 1.00 98.44 500 TYR A C 1
ATOM 3945 O O . TYR A 1 500 ? 1.521 -11.063 6.587 1.00 98.44 500 TYR A O 1
ATOM 3953 N N . SER A 1 501 ? 3.445 -9.982 6.154 1.00 98.12 501 SER A N 1
ATOM 3954 C CA . SER A 1 501 ? 3.673 -10.579 4.839 1.00 98.12 501 SER A CA 1
ATOM 3955 C C . SER A 1 501 ? 3.732 -12.106 4.948 1.00 98.12 501 SER A C 1
ATOM 3957 O O . SER A 1 501 ? 3.044 -12.786 4.197 1.00 98.12 501 SER A O 1
ATOM 3959 N N . THR A 1 502 ? 4.422 -12.667 5.948 1.00 97.69 502 THR A N 1
ATOM 3960 C CA . THR A 1 502 ? 4.456 -14.128 6.169 1.00 97.69 502 THR A CA 1
ATOM 3961 C C . THR A 1 502 ? 3.054 -14.713 6.359 1.00 97.69 502 THR A C 1
ATOM 3963 O O . THR A 1 502 ? 2.741 -15.754 5.786 1.00 97.69 502 THR A O 1
ATOM 3966 N N . TRP A 1 503 ? 2.194 -14.052 7.141 1.00 97.75 503 TRP A N 1
ATOM 3967 C CA . TRP A 1 503 ? 0.799 -14.467 7.290 1.0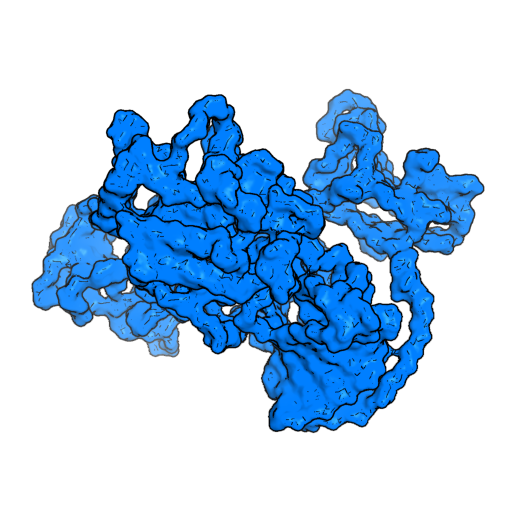0 97.75 503 TRP A CA 1
ATOM 3968 C C . TRP A 1 503 ? -0.003 -14.271 5.996 1.00 97.75 503 TRP A C 1
ATOM 3970 O O . TRP A 1 503 ? -0.729 -15.182 5.600 1.00 97.75 503 TRP A O 1
ATOM 3980 N N . ALA A 1 504 ? 0.137 -13.133 5.315 1.00 98.31 504 ALA A N 1
ATOM 3981 C CA . ALA A 1 504 ? -0.572 -12.846 4.071 1.00 98.31 504 ALA A CA 1
ATOM 3982 C C . ALA A 1 504 ? -0.268 -13.907 2.999 1.00 98.31 504 ALA A C 1
ATOM 3984 O O . ALA A 1 504 ? -1.182 -14.444 2.381 1.00 98.31 504 ALA A O 1
ATOM 3985 N N . HIS A 1 505 ? 0.991 -14.343 2.889 1.00 98.12 505 HIS A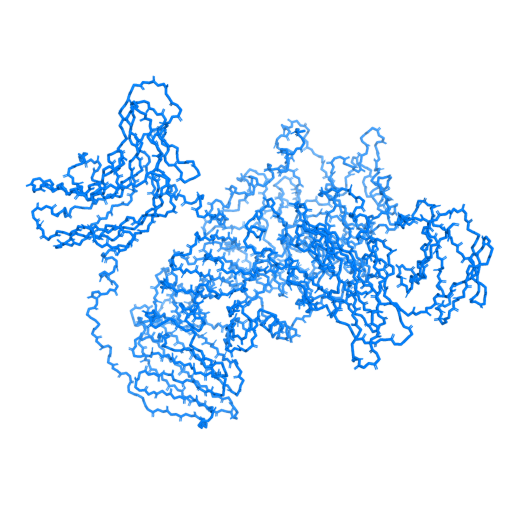 N 1
ATOM 3986 C CA . HIS A 1 505 ? 1.432 -15.403 1.972 1.00 98.12 505 HIS A CA 1
ATOM 3987 C C . HIS A 1 505 ? 0.888 -16.804 2.298 1.00 98.12 505 HIS A C 1
ATOM 3989 O O . HIS A 1 505 ? 1.087 -17.736 1.522 1.00 98.12 505 HIS A O 1
ATOM 3995 N N . THR A 1 506 ? 0.155 -16.985 3.404 1.00 97.75 506 THR A N 1
ATOM 3996 C CA . THR A 1 506 ? -0.594 -18.234 3.646 1.00 97.75 506 THR A CA 1
ATOM 3997 C C . THR A 1 506 ? -1.848 -18.350 2.776 1.00 97.75 506 THR A C 1
ATOM 3999 O O . THR A 1 506 ? -2.329 -19.460 2.542 1.00 97.75 506 THR A O 1
ATOM 4002 N N . TRP A 1 507 ? -2.370 -17.223 2.285 1.00 97.06 507 TRP A N 1
ATOM 4003 C CA . TRP A 1 507 ? -3.553 -17.159 1.426 1.00 97.06 507 TRP A CA 1
ATOM 4004 C C . TRP A 1 507 ? -3.317 -16.402 0.113 1.00 97.06 507 TRP A C 1
ATOM 4006 O O . TRP A 1 507 ? -4.041 -16.673 -0.843 1.00 97.06 507 TRP A O 1
ATOM 4016 N N . TYR A 1 508 ? -2.310 -15.525 0.044 1.00 97.69 508 TYR A N 1
ATOM 4017 C CA . TYR A 1 508 ? -1.937 -14.767 -1.149 1.00 97.69 508 TYR A CA 1
ATOM 4018 C C . TYR A 1 508 ? -1.469 -15.695 -2.274 1.00 97.69 508 TYR A C 1
ATOM 4020 O O . TYR A 1 508 ? -0.480 -16.417 -2.136 1.00 97.69 508 TYR A O 1
ATOM 4028 N N . LYS A 1 509 ? -2.192 -15.684 -3.394 1.00 96.31 509 LYS A N 1
ATOM 4029 C CA . LYS A 1 509 ? -1.879 -16.449 -4.604 1.00 96.31 509 LYS A CA 1
ATOM 4030 C C . LYS A 1 509 ? -1.887 -15.518 -5.799 1.00 96.31 509 LYS A C 1
ATOM 4032 O O . LYS A 1 509 ? -2.928 -15.307 -6.416 1.00 96.31 509 LYS A O 1
ATOM 4037 N N . HIS A 1 510 ? -0.718 -14.964 -6.087 1.00 97.19 510 HIS A N 1
ATOM 4038 C CA . HIS A 1 510 ? -0.534 -14.098 -7.240 1.00 97.19 510 HIS A CA 1
ATOM 4039 C C . HIS A 1 510 ? -0.754 -14.848 -8.552 1.00 97.19 510 HIS A C 1
ATOM 4041 O O . HIS A 1 510 ? -0.435 -16.034 -8.653 1.00 97.19 510 HIS A O 1
ATOM 4047 N N . VAL A 1 511 ? -1.285 -14.155 -9.555 1.00 96.19 511 VAL A N 1
ATOM 4048 C CA . VAL A 1 511 ? -1.308 -14.664 -10.928 1.00 96.19 511 VAL A CA 1
ATOM 4049 C C . VAL A 1 511 ? 0.107 -14.836 -11.481 1.00 96.19 511 VAL A C 1
ATOM 4051 O O . VAL A 1 511 ? 1.029 -14.121 -11.102 1.00 96.19 511 VAL A O 1
ATOM 4054 N N . ASP A 1 512 ? 0.277 -15.761 -12.425 1.00 94.06 512 ASP A N 1
ATOM 4055 C CA . ASP A 1 512 ? 1.550 -15.913 -13.130 1.00 94.06 512 ASP A CA 1
ATOM 4056 C C . ASP A 1 512 ? 1.788 -14.695 -14.034 1.00 94.06 512 ASP A C 1
ATOM 4058 O O . ASP A 1 512 ? 1.158 -14.561 -15.090 1.00 94.06 512 ASP A O 1
ATOM 4062 N N . THR A 1 513 ? 2.674 -13.801 -13.595 1.00 95.94 513 THR A N 1
ATOM 4063 C CA . THR A 1 513 ? 3.094 -12.609 -14.338 1.00 95.94 513 THR A CA 1
ATOM 4064 C C . THR A 1 513 ? 4.205 -12.969 -15.336 1.00 95.94 513 THR A C 1
ATOM 4066 O O . THR A 1 513 ? 5.208 -13.564 -14.929 1.00 95.94 513 THR A O 1
ATOM 4069 N N . PRO A 1 514 ? 4.104 -12.578 -16.620 1.00 96.19 514 PRO A N 1
ATOM 4070 C CA . PRO A 1 514 ? 5.162 -12.806 -17.602 1.00 96.19 514 PRO A CA 1
ATOM 4071 C C . PRO A 1 514 ? 6.507 -12.170 -17.215 1.00 96.19 514 PRO A C 1
ATOM 4073 O O . PRO A 1 514 ? 6.565 -11.015 -16.781 1.00 96.19 514 PRO A O 1
ATOM 4076 N N . GLU A 1 515 ? 7.608 -12.891 -17.455 1.00 94.06 515 GLU A N 1
ATOM 4077 C CA . GLU A 1 515 ? 8.981 -12.449 -17.140 1.00 94.06 515 GLU A CA 1
ATOM 4078 C C . GLU A 1 515 ? 9.295 -11.080 -17.761 1.00 94.06 515 GLU A C 1
ATOM 4080 O O . GLU A 1 515 ? 9.833 -10.192 -17.101 1.00 94.06 515 GLU A O 1
ATOM 4085 N N . TRP A 1 516 ? 8.865 -10.854 -19.008 1.00 94.12 516 TRP A N 1
ATOM 4086 C CA . TRP A 1 516 ? 9.104 -9.585 -19.697 1.00 94.12 516 TRP A CA 1
ATOM 4087 C C . TRP A 1 516 ? 8.484 -8.384 -18.965 1.00 94.12 516 TRP A C 1
ATOM 4089 O O . TRP A 1 516 ? 9.039 -7.282 -19.021 1.00 94.12 516 TRP A O 1
ATOM 4099 N N . PHE A 1 517 ? 7.345 -8.574 -18.290 1.00 96.50 517 PHE A N 1
ATOM 4100 C CA . PHE A 1 517 ? 6.658 -7.502 -17.572 1.00 96.50 517 PHE A CA 1
ATOM 4101 C C . PHE A 1 517 ? 7.345 -7.218 -16.238 1.00 96.50 517 PHE A C 1
ATOM 4103 O O . PHE A 1 517 ? 7.553 -6.056 -15.876 1.00 96.50 517 PHE A O 1
ATOM 4110 N N . MET A 1 518 ? 7.817 -8.266 -15.560 1.00 95.12 518 MET A N 1
ATOM 4111 C CA . MET A 1 518 ? 8.675 -8.116 -14.385 1.00 95.12 518 MET A CA 1
ATOM 4112 C C . MET A 1 518 ? 9.976 -7.366 -14.721 1.00 95.12 518 MET A C 1
ATOM 4114 O O . MET A 1 518 ? 10.393 -6.502 -13.946 1.00 95.12 518 MET A O 1
ATOM 4118 N N . ASP A 1 519 ? 10.509 -7.557 -15.930 1.00 92.31 519 ASP A N 1
ATOM 4119 C CA . ASP A 1 519 ? 11.678 -6.856 -16.487 1.00 92.31 519 ASP A CA 1
ATOM 4120 C C . ASP A 1 519 ? 11.374 -5.481 -17.129 1.00 92.31 519 ASP A C 1
ATOM 4122 O O . ASP A 1 519 ? 12.224 -4.864 -17.791 1.00 92.31 519 ASP A O 1
ATOM 4126 N N . THR A 1 520 ? 10.153 -4.965 -16.976 1.00 93.12 520 THR A N 1
ATOM 4127 C CA . THR A 1 520 ? 9.761 -3.644 -17.488 1.00 93.12 520 THR A CA 1
ATOM 4128 C C . THR A 1 520 ? 9.962 -2.586 -16.404 1.00 93.12 520 THR A C 1
ATOM 4130 O O . THR A 1 520 ? 9.270 -2.583 -15.395 1.00 93.12 520 THR A O 1
ATOM 4133 N N . PHE A 1 521 ? 10.897 -1.656 -16.583 1.00 92.31 521 PHE A N 1
ATOM 4134 C CA . PHE A 1 521 ? 11.181 -0.595 -15.600 1.00 92.31 521 PHE A CA 1
ATOM 4135 C C . PHE A 1 521 ? 10.894 0.804 -16.137 1.00 92.31 521 PHE A C 1
ATOM 4137 O O . PHE A 1 521 ? 10.966 1.786 -15.402 1.00 92.31 521 PHE A O 1
ATOM 4144 N N . ASN A 1 522 ? 10.542 0.892 -17.415 1.00 90.19 522 ASN A N 1
ATOM 4145 C CA . ASN A 1 522 ? 10.331 2.150 -18.087 1.00 90.19 522 ASN A CA 1
ATOM 4146 C C . ASN A 1 522 ? 9.063 2.115 -18.941 1.00 90.19 522 ASN A C 1
ATOM 4148 O O . ASN A 1 522 ? 8.962 1.323 -19.883 1.00 90.19 522 ASN A O 1
ATOM 4152 N N . PHE A 1 523 ? 8.123 2.989 -18.596 1.00 90.81 523 PHE A N 1
ATOM 4153 C CA . PHE A 1 523 ? 6.794 3.063 -19.174 1.00 90.81 523 PHE A CA 1
ATOM 4154 C C . PHE A 1 523 ? 6.613 4.413 -19.866 1.00 90.81 523 PHE A C 1
ATOM 4156 O O . PHE A 1 523 ? 6.796 5.460 -19.251 1.00 90.81 523 PHE A O 1
ATOM 4163 N N . LEU A 1 524 ? 6.209 4.402 -21.135 1.00 88.19 524 LEU A N 1
ATOM 4164 C CA . LEU A 1 524 ? 5.941 5.605 -21.916 1.00 88.19 524 LEU A CA 1
ATOM 4165 C C . LEU A 1 524 ? 4.441 5.722 -22.239 1.00 88.19 524 LEU A C 1
ATOM 4167 O O . LEU A 1 524 ? 3.996 5.215 -23.277 1.00 88.19 524 LEU A O 1
ATOM 4171 N N . PRO A 1 525 ? 3.644 6.411 -21.407 1.00 84.62 525 PRO A N 1
ATOM 4172 C CA . PRO A 1 525 ? 2.279 6.757 -21.750 1.00 84.62 525 PRO A CA 1
ATOM 4173 C C . PRO A 1 525 ? 2.246 7.887 -22.784 1.00 84.62 525 PRO A C 1
ATOM 4175 O O . PRO A 1 525 ? 3.043 8.832 -22.768 1.00 84.62 525 PRO A O 1
ATOM 4178 N N . ARG A 1 526 ? 1.302 7.800 -23.721 1.00 80.44 526 ARG A N 1
ATOM 4179 C CA . ARG A 1 526 ? 1.109 8.779 -24.795 1.00 80.44 526 ARG A CA 1
ATOM 4180 C C . ARG A 1 526 ? -0.371 9.053 -25.028 1.00 80.44 526 ARG A C 1
ATOM 4182 O O . ARG A 1 526 ? -1.176 8.143 -25.207 1.00 80.44 526 ARG A O 1
ATOM 4189 N N . HIS A 1 527 ? -0.714 10.337 -25.088 1.00 74.62 527 HIS A N 1
ATOM 4190 C CA . HIS A 1 527 ? -2.051 10.827 -25.432 1.00 74.62 527 HIS A CA 1
ATOM 4191 C C . HIS A 1 527 ? -2.037 11.450 -26.842 1.00 74.62 527 HIS A C 1
ATOM 4193 O O . HIS A 1 527 ? -0.999 11.941 -27.307 1.00 74.62 527 HIS A O 1
ATOM 4199 N N . LYS A 1 528 ? -3.177 11.478 -27.549 1.00 62.78 528 LYS A N 1
ATOM 4200 C CA . LYS A 1 528 ? -3.319 12.233 -28.811 1.00 62.78 528 LYS A CA 1
ATOM 4201 C C . LYS A 1 528 ? -2.965 13.715 -28.552 1.00 62.78 528 LYS A C 1
ATOM 4203 O O . LYS A 1 528 ? -3.315 14.220 -27.489 1.00 62.78 528 LYS A O 1
ATOM 4208 N N . PRO A 1 529 ? -2.296 14.447 -29.472 1.00 56.28 529 PRO A N 1
ATOM 4209 C CA . PRO A 1 529 ? -1.902 14.121 -30.854 1.00 56.28 529 PRO A CA 1
ATOM 4210 C C . PRO A 1 529 ? -0.523 13.472 -31.018 1.00 56.28 529 PRO A C 1
ATOM 4212 O O . PRO A 1 529 ? -0.003 13.442 -32.126 1.00 56.28 529 PRO A O 1
ATOM 4215 N N . SER A 1 530 ? 0.089 12.953 -29.951 1.00 73.81 530 SER A N 1
ATOM 4216 C CA . SER A 1 530 ? 1.522 12.625 -29.977 1.00 73.81 530 SER A CA 1
ATOM 4217 C C . SER A 1 530 ? 1.936 11.460 -30.889 1.00 73.81 530 SER A C 1
ATOM 4219 O O . SER A 1 530 ? 3.102 11.400 -31.251 1.00 73.81 530 SER A O 1
ATOM 4221 N N . PHE A 1 531 ? 1.022 10.572 -31.292 1.00 85.94 531 PHE A N 1
ATOM 4222 C CA . PHE A 1 531 ? 1.346 9.346 -32.043 1.00 85.94 531 PHE A CA 1
ATOM 4223 C C . PHE A 1 531 ? 0.685 9.238 -33.431 1.00 85.94 531 PHE A C 1
ATOM 4225 O O . PHE A 1 531 ? 0.866 8.234 -34.122 1.00 85.94 531 PHE A O 1
ATOM 4232 N N . TYR A 1 532 ? -0.087 10.245 -33.861 1.00 87.25 532 TYR A N 1
ATOM 4233 C CA . TYR A 1 532 ? -0.761 10.256 -35.166 1.00 87.25 532 TYR A CA 1
ATOM 4234 C C . TYR A 1 532 ? -0.538 11.588 -35.885 1.00 87.25 532 TYR A C 1
ATOM 4236 O O . TYR A 1 532 ? -0.846 12.650 -35.343 1.00 87.25 532 TYR A O 1
ATOM 4244 N N . SER A 1 533 ? -0.036 11.531 -37.118 1.00 88.06 533 SER A N 1
ATOM 4245 C CA . SER A 1 533 ? 0.160 12.709 -37.962 1.00 88.06 533 SER A CA 1
ATOM 4246 C C . SER A 1 533 ? -1.110 12.991 -38.758 1.00 88.06 533 SER A C 1
ATOM 4248 O O . SER A 1 533 ? -1.451 12.253 -39.679 1.00 88.06 533 SER A O 1
ATOM 4250 N N . GLU A 1 534 ? -1.803 14.088 -38.438 1.00 85.25 534 GLU A N 1
ATOM 4251 C CA . GLU A 1 534 ? -2.973 14.536 -39.213 1.00 85.25 534 GLU A CA 1
ATOM 4252 C C . GLU A 1 534 ? -2.583 14.952 -40.645 1.00 85.25 534 GLU A C 1
ATOM 4254 O O . GLU A 1 534 ? -3.359 14.767 -41.582 1.00 85.25 534 GLU A O 1
ATOM 4259 N N . ALA A 1 535 ? -1.365 15.476 -40.832 1.00 88.50 535 ALA A N 1
ATOM 4260 C CA . ALA A 1 535 ? -0.854 15.879 -42.142 1.00 88.50 535 ALA A CA 1
ATOM 4261 C C . ALA A 1 535 ? -0.572 14.671 -43.048 1.00 88.50 535 ALA A C 1
ATOM 4263 O O . ALA A 1 535 ? -0.919 14.687 -44.228 1.00 88.50 535 ALA A O 1
ATOM 4264 N N . GLU A 1 536 ? 0.030 13.619 -42.490 1.00 89.81 536 GLU A N 1
ATOM 4265 C CA . GLU A 1 536 ? 0.384 12.401 -43.231 1.00 89.81 536 GLU A CA 1
ATOM 4266 C C . GLU A 1 536 ? -0.719 11.336 -43.192 1.00 89.81 536 GLU A C 1
ATOM 4268 O O . GLU A 1 536 ? -0.636 10.341 -43.908 1.00 89.81 536 GLU A O 1
ATOM 4273 N N . LYS A 1 537 ? -1.759 11.550 -42.376 1.00 89.75 537 LYS A N 1
ATOM 4274 C CA . LYS A 1 537 ? -2.890 10.638 -42.156 1.00 89.75 537 LYS A CA 1
ATOM 4275 C C . LYS A 1 537 ? -2.451 9.212 -41.810 1.00 89.75 537 LYS A C 1
ATOM 4277 O O . LYS A 1 537 ? -2.971 8.239 -42.352 1.00 89.75 537 LYS A O 1
ATOM 4282 N N . ARG A 1 538 ? -1.469 9.097 -40.915 1.00 92.88 538 ARG A N 1
ATOM 4283 C CA . ARG A 1 538 ? -0.920 7.816 -40.456 1.00 92.88 538 ARG A CA 1
ATOM 4284 C C . ARG A 1 538 ? -0.395 7.910 -39.032 1.00 92.88 538 ARG A C 1
ATOM 4286 O O . ARG A 1 538 ? -0.076 8.996 -38.537 1.00 92.88 538 ARG A O 1
ATOM 4293 N N . TYR A 1 539 ? -0.250 6.752 -38.404 1.00 93.19 539 TYR A N 1
ATOM 4294 C CA . TYR A 1 539 ? 0.491 6.643 -37.160 1.00 93.19 539 TYR A CA 1
ATOM 4295 C C . TYR A 1 539 ? 1.990 6.892 -37.385 1.00 93.19 539 TYR A C 1
ATOM 4297 O O . TYR A 1 539 ? 2.547 6.537 -38.428 1.00 93.19 539 TYR A O 1
ATOM 4305 N N . ILE A 1 540 ? 2.600 7.553 -36.403 1.00 92.81 540 ILE A N 1
ATOM 4306 C CA . ILE A 1 540 ? 4.030 7.895 -36.358 1.00 92.81 540 ILE A CA 1
ATOM 4307 C C . ILE A 1 540 ? 4.664 7.515 -35.014 1.00 92.81 540 ILE A C 1
ATOM 4309 O O . ILE A 1 540 ? 5.827 7.811 -34.782 1.00 92.81 540 ILE A O 1
ATOM 4313 N N . GLY A 1 541 ? 3.908 6.920 -34.087 1.00 90.25 541 GLY A N 1
ATOM 4314 C CA . GLY A 1 541 ? 4.364 6.722 -32.711 1.00 90.25 541 GLY A CA 1
ATOM 4315 C C . GLY A 1 541 ? 5.624 5.859 -32.605 1.00 90.25 541 GLY A C 1
ATOM 4316 O O . GLY A 1 541 ? 6.529 6.198 -31.848 1.00 90.25 541 GLY A O 1
ATOM 4317 N N . SER A 1 542 ? 5.735 4.827 -33.442 1.00 91.19 542 SER A N 1
ATOM 4318 C CA . SER A 1 542 ? 6.906 3.949 -33.508 1.00 91.19 542 SER A CA 1
ATOM 4319 C C . SER A 1 542 ? 8.152 4.691 -33.986 1.00 91.19 542 SER A C 1
ATOM 4321 O O . SER A 1 542 ? 9.264 4.347 -33.594 1.00 91.19 542 SER A O 1
ATOM 4323 N N . GLU A 1 543 ? 8.003 5.730 -34.810 1.00 90.06 543 GLU A N 1
ATOM 4324 C CA . GLU A 1 543 ? 9.099 6.585 -35.289 1.00 90.06 543 GLU A CA 1
ATOM 4325 C C . GLU A 1 543 ? 9.640 7.511 -34.194 1.00 90.06 543 GLU A C 1
ATOM 4327 O O . GLU A 1 543 ? 10.743 8.030 -34.333 1.00 90.06 543 GLU A O 1
ATOM 4332 N N . LEU A 1 544 ? 8.893 7.688 -33.099 1.00 85.25 544 LEU A N 1
ATOM 4333 C CA . LEU A 1 544 ? 9.238 8.576 -31.989 1.00 85.25 544 LEU A CA 1
ATOM 4334 C C . LEU A 1 544 ? 9.913 7.863 -30.808 1.00 85.25 544 LEU A C 1
ATOM 4336 O O . LEU A 1 544 ? 10.207 8.524 -29.810 1.00 85.25 544 LEU A O 1
ATOM 4340 N N . LEU A 1 545 ? 10.122 6.546 -30.889 1.00 82.19 545 LEU A N 1
ATOM 4341 C CA . LEU A 1 545 ? 10.830 5.793 -29.851 1.00 82.19 545 LEU A CA 1
ATOM 4342 C C . LEU A 1 545 ? 12.314 6.159 -29.837 1.00 82.19 545 LEU A C 1
ATOM 4344 O O . LEU A 1 545 ? 12.957 6.179 -30.888 1.00 82.19 545 LEU A O 1
ATOM 4348 N N . ALA A 1 546 ? 12.845 6.408 -28.641 1.00 74.81 546 ALA A N 1
ATOM 4349 C CA . ALA A 1 546 ? 14.264 6.665 -28.415 1.00 74.81 546 ALA A CA 1
ATOM 4350 C C . ALA A 1 546 ? 15.067 5.377 -28.142 1.00 74.81 546 ALA A C 1
ATOM 4352 O O . ALA A 1 546 ? 16.282 5.441 -28.000 1.00 74.81 546 ALA A O 1
ATOM 4353 N N . GLY A 1 547 ? 14.411 4.215 -28.056 1.00 71.62 547 GLY A N 1
ATOM 4354 C CA . GLY A 1 547 ? 15.056 2.903 -27.917 1.00 71.62 547 GLY A CA 1
ATOM 4355 C C . GLY A 1 547 ? 15.301 2.458 -26.476 1.00 71.62 547 GLY A C 1
ATOM 4356 O O . GLY A 1 547 ? 15.877 1.400 -26.250 1.00 71.62 547 GLY A O 1
ATOM 4357 N N . SER A 1 548 ? 14.869 3.255 -25.503 1.00 75.25 548 SER A N 1
ATOM 4358 C CA . SER A 1 548 ? 15.021 2.982 -24.066 1.00 75.25 548 SER A CA 1
ATOM 4359 C C . SER A 1 548 ? 13.676 2.729 -23.381 1.00 75.25 548 SER A C 1
ATOM 4361 O O . SER A 1 548 ? 13.629 2.377 -22.205 1.00 75.25 548 SER A O 1
ATOM 4363 N N . GLU A 1 549 ? 12.573 2.870 -24.114 1.00 84.38 549 GLU A N 1
ATOM 4364 C CA . GLU A 1 549 ? 11.223 2.525 -23.689 1.00 84.38 549 GLU A CA 1
ATOM 4365 C C . GLU A 1 549 ? 11.033 1.003 -23.635 1.00 84.38 549 GLU A C 1
ATOM 4367 O O . GLU A 1 549 ? 11.148 0.328 -24.655 1.00 84.38 549 GLU A O 1
ATOM 4372 N N . HIS A 1 550 ? 10.696 0.450 -22.465 1.00 90.44 550 HIS A N 1
ATOM 4373 C CA . HIS A 1 550 ? 10.414 -0.989 -22.355 1.00 90.44 550 HIS A CA 1
ATOM 4374 C C . HIS A 1 550 ? 8.954 -1.282 -22.716 1.00 90.44 550 HIS A C 1
ATOM 4376 O O . HIS A 1 550 ? 8.662 -2.282 -23.371 1.00 90.44 550 HIS A O 1
ATOM 4382 N N . LEU A 1 551 ? 8.040 -0.398 -22.301 1.00 93.12 551 LEU A N 1
ATOM 4383 C CA . LEU A 1 551 ? 6.609 -0.495 -22.568 1.00 93.12 551 LEU A CA 1
ATOM 4384 C C . LEU A 1 551 ? 6.038 0.862 -22.980 1.00 93.12 551 LEU A C 1
ATOM 4386 O O . LEU A 1 551 ? 6.337 1.890 -22.377 1.00 93.12 551 LEU A O 1
ATOM 4390 N N . VAL A 1 552 ? 5.164 0.852 -23.980 1.00 92.50 552 VAL A N 1
ATOM 4391 C CA . VAL A 1 552 ? 4.409 2.009 -24.462 1.00 92.50 552 VAL A CA 1
ATOM 4392 C C . VAL A 1 552 ? 2.930 1.801 -24.154 1.00 92.50 552 VAL A C 1
ATOM 4394 O O . VAL A 1 552 ? 2.390 0.718 -24.379 1.00 92.50 552 VAL A O 1
ATOM 4397 N N . GLN A 1 553 ? 2.267 2.839 -23.647 1.00 92.19 553 GLN A N 1
ATOM 4398 C CA . GLN A 1 553 ? 0.843 2.809 -23.313 1.00 92.19 553 GLN A CA 1
ATOM 4399 C C . GLN A 1 553 ? 0.103 3.941 -24.026 1.00 92.19 553 GLN A C 1
ATOM 4401 O O . GLN A 1 553 ? 0.442 5.111 -23.858 1.00 92.19 553 GLN A O 1
ATOM 4406 N N . TRP A 1 554 ? -0.905 3.627 -24.841 1.00 90.12 554 TRP A N 1
ATOM 4407 C CA . TRP A 1 554 ? -1.664 4.652 -25.575 1.00 90.12 554 TRP A CA 1
ATOM 4408 C C . TRP A 1 554 ? -3.085 4.827 -25.057 1.00 90.12 554 TRP A C 1
ATOM 4410 O O . TRP A 1 554 ? -3.833 3.861 -24.932 1.00 90.12 554 TRP A O 1
ATOM 4420 N N . ALA A 1 555 ? -3.489 6.082 -24.875 1.00 85.06 555 ALA A N 1
ATOM 4421 C CA . ALA A 1 555 ? -4.888 6.480 -24.732 1.00 85.06 555 ALA A CA 1
ATOM 4422 C C . ALA A 1 555 ? -5.460 6.966 -26.079 1.00 85.06 555 ALA A C 1
ATOM 4424 O O . ALA A 1 555 ? -4.716 7.297 -27.005 1.00 85.06 555 ALA A O 1
ATOM 4425 N N . PHE A 1 556 ? -6.789 7.059 -26.200 1.00 82.00 556 PHE A N 1
ATOM 4426 C CA . PHE A 1 556 ? -7.492 7.605 -27.379 1.00 82.00 556 PHE A CA 1
ATOM 4427 C C . PHE A 1 556 ? -7.337 6.806 -28.675 1.00 82.00 556 PHE A C 1
ATOM 4429 O O . PHE A 1 556 ? -7.350 7.389 -29.768 1.00 82.00 556 PHE A O 1
ATOM 4436 N N . PHE A 1 557 ? -7.186 5.483 -28.584 1.00 86.12 557 PHE A N 1
ATOM 4437 C CA . PHE A 1 557 ? -7.094 4.605 -29.757 1.00 86.12 557 PHE A CA 1
ATOM 4438 C C . PHE A 1 557 ? -8.454 4.351 -30.434 1.00 86.12 557 PHE A C 1
ATOM 4440 O O . PHE A 1 557 ? -8.498 3.962 -31.604 1.00 86.12 557 PHE A O 1
ATOM 4447 N N . TRP A 1 558 ? -9.554 4.590 -29.717 1.00 83.75 558 TRP A N 1
ATOM 4448 C CA . TRP A 1 558 ? -10.892 4.189 -30.137 1.00 83.75 558 TRP A CA 1
ATOM 4449 C C . TRP A 1 558 ? -11.551 5.113 -31.176 1.00 83.75 558 TRP A C 1
ATOM 4451 O O . TRP A 1 558 ? -11.117 6.247 -31.431 1.00 83.75 558 TRP A O 1
ATOM 4461 N N . ASP A 1 559 ? -12.617 4.610 -31.800 1.00 82.38 559 ASP A N 1
ATOM 4462 C CA . ASP A 1 559 ? -13.447 5.310 -32.774 1.00 82.38 559 ASP A CA 1
ATOM 4463 C C . ASP A 1 559 ? -14.298 6.371 -32.092 1.00 82.38 559 ASP A C 1
ATOM 4465 O O . ASP A 1 559 ? -15.343 6.109 -31.506 1.00 82.38 559 ASP A O 1
ATOM 4469 N N . TYR A 1 560 ? -13.810 7.604 -32.174 1.00 66.88 560 TYR A N 1
ATOM 4470 C CA . TYR A 1 560 ? -14.527 8.781 -31.729 1.00 66.88 560 TYR A CA 1
ATOM 4471 C C . TYR A 1 560 ? -14.712 9.729 -32.909 1.00 66.88 560 TYR A C 1
ATOM 4473 O O . TYR A 1 560 ? -13.800 10.483 -33.261 1.00 66.88 560 TYR A O 1
ATOM 4481 N N . GLN A 1 561 ? -15.886 9.673 -33.534 1.00 52.97 561 GLN A N 1
ATOM 4482 C CA . GLN A 1 561 ? -16.362 10.695 -34.457 1.00 52.97 561 GLN A CA 1
ATOM 4483 C C . GLN A 1 561 ? -17.877 10.824 -34.344 1.00 52.97 561 GLN A C 1
ATOM 4485 O O . GLN A 1 561 ? -18.598 9.992 -34.872 1.00 52.97 561 GLN A O 1
ATOM 4490 N N . GLU A 1 562 ? -18.336 11.890 -33.688 1.00 48.50 562 GLU A N 1
ATOM 4491 C CA . GLU A 1 562 ? -19.441 12.730 -34.161 1.00 48.50 562 GLU A CA 1
ATOM 4492 C C . GLU A 1 562 ? -19.538 13.989 -33.274 1.00 48.50 562 GLU A C 1
ATOM 4494 O O . GLU A 1 562 ? -19.724 13.895 -32.064 1.00 48.50 562 GLU A O 1
ATOM 4499 N N . LYS A 1 563 ? -19.453 15.170 -33.911 1.00 48.22 563 LYS A N 1
ATOM 4500 C CA . LYS A 1 563 ? -19.553 16.558 -33.391 1.00 48.22 563 LYS A CA 1
ATOM 4501 C C . LYS A 1 563 ? -18.225 17.271 -33.076 1.00 48.22 563 LYS A C 1
ATOM 4503 O O . LYS A 1 563 ? -17.731 17.285 -31.955 1.00 48.22 563 LYS A O 1
ATOM 4508 N N . THR A 1 564 ? -17.716 17.968 -34.089 1.00 45.19 564 THR A N 1
ATOM 4509 C CA . THR A 1 564 ? -16.524 18.837 -34.084 1.00 45.19 564 THR A CA 1
ATOM 4510 C C . THR A 1 564 ? -16.767 20.283 -33.623 1.00 45.19 564 THR A C 1
ATOM 4512 O O . THR A 1 564 ? -15.831 21.075 -33.643 1.00 45.19 564 THR A O 1
ATOM 4515 N N . ASP A 1 565 ? -17.978 20.646 -33.189 1.00 45.84 565 ASP A N 1
ATOM 4516 C CA . ASP A 1 565 ? -18.366 22.059 -32.996 1.00 45.84 565 ASP A CA 1
ATOM 4517 C C . ASP A 1 565 ? -18.383 22.519 -31.522 1.00 45.84 565 ASP A C 1
ATOM 4519 O O . ASP A 1 565 ? -19.046 23.498 -31.179 1.00 45.84 565 ASP A O 1
ATOM 4523 N N . TRP A 1 566 ? -17.678 21.822 -30.623 1.00 46.44 566 TRP A N 1
ATOM 4524 C CA . TRP A 1 566 ? -17.734 22.092 -29.179 1.00 46.44 566 TRP A CA 1
ATOM 4525 C C . TRP A 1 566 ? -16.490 22.841 -28.656 1.00 46.44 566 TRP A C 1
ATOM 4527 O O . TRP A 1 566 ? -15.382 22.590 -29.135 1.00 46.44 566 TRP A O 1
ATOM 4537 N N . PRO A 1 567 ? -16.649 23.750 -27.671 1.00 44.50 567 PRO A N 1
ATOM 4538 C CA . PRO A 1 567 ? -15.549 24.474 -27.027 1.00 44.50 567 PRO A CA 1
ATOM 4539 C C . PRO A 1 567 ? -14.430 23.559 -26.495 1.00 44.50 567 PRO A C 1
ATOM 4541 O O . PRO A 1 567 ? -14.688 22.478 -25.965 1.00 44.50 567 PRO A O 1
ATOM 4544 N N . ALA A 1 568 ? -13.173 23.994 -26.628 1.00 44.75 568 ALA A N 1
ATOM 4545 C CA . ALA A 1 568 ? -11.983 23.183 -26.341 1.00 44.75 568 ALA A CA 1
ATOM 4546 C C . ALA A 1 568 ? -11.817 22.774 -24.861 1.00 44.75 568 ALA A C 1
ATOM 4548 O O . ALA A 1 568 ? -11.116 21.814 -24.557 1.00 44.75 568 ALA A O 1
ATOM 4549 N N . ASP A 1 569 ? -12.474 23.482 -23.952 1.00 43.75 569 ASP A N 1
ATOM 4550 C CA . ASP A 1 569 ? -12.573 23.213 -22.517 1.00 43.75 569 ASP A CA 1
ATOM 4551 C C . ASP A 1 569 ? -13.482 22.015 -22.175 1.00 43.75 569 ASP A C 1
ATOM 4553 O O . ASP A 1 569 ? -13.378 21.470 -21.080 1.00 43.75 569 ASP A O 1
ATOM 4557 N N . ILE A 1 570 ? -14.302 21.543 -23.124 1.00 44.91 570 ILE A N 1
ATOM 4558 C CA . ILE A 1 570 ? -15.173 20.358 -22.983 1.00 44.91 570 ILE A CA 1
ATOM 4559 C C . ILE A 1 570 ? -14.502 19.078 -23.527 1.00 44.91 570 ILE A C 1
ATOM 4561 O O . ILE A 1 570 ? -14.944 17.972 -23.223 1.00 44.91 570 ILE A O 1
ATOM 4565 N N . LEU A 1 571 ? -13.407 19.191 -24.294 1.00 43.25 571 LEU A N 1
ATOM 4566 C CA . LEU A 1 571 ? -12.744 18.040 -24.933 1.00 43.25 571 LEU A CA 1
ATOM 4567 C C . LEU A 1 571 ? -12.130 17.055 -23.925 1.00 43.25 571 LEU A C 1
ATOM 4569 O O . LEU A 1 571 ? -12.203 15.856 -24.152 1.00 43.25 571 LEU A O 1
ATOM 4573 N N . ILE A 1 572 ? -11.613 17.543 -22.795 1.00 43.94 572 ILE A N 1
ATOM 4574 C CA . ILE A 1 572 ? -10.998 16.707 -21.744 1.00 43.94 572 ILE A CA 1
ATOM 4575 C C . ILE A 1 572 ? -12.065 15.949 -20.929 1.00 43.94 572 ILE A C 1
ATOM 4577 O O . ILE A 1 572 ? -11.809 14.872 -20.410 1.00 43.94 572 ILE A O 1
ATOM 4581 N N . GLY A 1 573 ? -13.297 16.470 -20.851 1.00 46.22 573 GLY A N 1
ATOM 4582 C CA . GLY A 1 573 ? -14.419 15.807 -20.169 1.00 46.22 573 GLY A CA 1
ATOM 4583 C C . GLY A 1 573 ? -15.137 14.753 -21.017 1.00 46.22 573 GLY A C 1
ATOM 4584 O O . GLY A 1 573 ? -16.121 14.170 -20.571 1.00 46.22 573 GLY A O 1
ATOM 4585 N N . ARG A 1 574 ? -14.693 14.542 -22.260 1.00 51.31 574 ARG A N 1
ATOM 4586 C CA . ARG A 1 574 ? -15.336 13.676 -23.250 1.00 51.31 574 ARG A CA 1
ATOM 4587 C C . ARG A 1 574 ? -14.277 12.828 -23.944 1.00 51.31 574 ARG A C 1
ATOM 4589 O O . ARG A 1 574 ? -14.138 12.818 -25.164 1.00 51.31 574 ARG A O 1
ATOM 4596 N N . GLU A 1 575 ? -13.595 12.028 -23.134 1.00 53.88 575 GLU A N 1
ATOM 4597 C CA . GLU A 1 575 ? -12.465 11.198 -23.539 1.00 53.88 575 GLU A CA 1
ATOM 4598 C C . GLU A 1 575 ? -12.637 9.689 -23.204 1.00 53.88 575 GLU A C 1
ATOM 4600 O O . GLU A 1 575 ? -11.663 8.959 -23.246 1.00 53.88 575 GLU A O 1
ATOM 4605 N N . GLN A 1 576 ? -13.840 9.172 -22.886 1.00 65.94 576 GLN A N 1
ATOM 4606 C CA . GLN A 1 576 ? -14.043 7.784 -22.391 1.00 65.94 576 GLN A CA 1
ATOM 4607 C C . GLN A 1 576 ? -15.405 7.166 -22.820 1.00 65.94 576 GLN A C 1
ATOM 4609 O O . GLN A 1 576 ? -16.376 7.193 -22.068 1.00 65.94 576 GLN A O 1
ATOM 4614 N N . PRO A 1 577 ? -15.535 6.630 -24.045 1.00 68.06 577 PRO A N 1
ATOM 4615 C CA . PRO A 1 577 ? -16.833 6.433 -24.707 1.00 68.06 577 PRO A CA 1
ATOM 4616 C C . PRO A 1 577 ? -17.683 5.290 -24.118 1.00 68.06 577 PRO A C 1
ATOM 4618 O O . PRO A 1 577 ? -18.912 5.354 -24.133 1.00 68.06 577 PRO A O 1
ATOM 4621 N N . GLY A 1 578 ? -17.056 4.232 -23.610 1.00 78.00 578 GLY A N 1
ATOM 4622 C CA . GLY A 1 578 ? -17.702 2.951 -23.310 1.00 78.00 578 GLY A CA 1
ATOM 4623 C C . GLY A 1 578 ? -17.831 2.011 -24.520 1.00 78.00 578 GLY A C 1
ATOM 4624 O O . GLY A 1 578 ? -17.870 0.799 -24.335 1.00 78.00 578 GLY A O 1
ATOM 4625 N N . ASP A 1 579 ? -17.785 2.524 -25.756 1.00 86.12 579 ASP A N 1
ATOM 4626 C CA . ASP A 1 579 ? -17.595 1.723 -26.978 1.00 86.12 579 ASP A CA 1
ATOM 4627 C C . ASP A 1 579 ? -16.116 1.789 -27.414 1.00 86.12 579 ASP A C 1
ATOM 4629 O O . ASP A 1 579 ? -15.622 2.846 -27.809 1.00 86.12 579 ASP A O 1
ATOM 4633 N N . PHE A 1 580 ? -15.395 0.665 -27.362 1.00 88.56 580 PHE A N 1
ATOM 4634 C CA . PHE A 1 580 ? -13.943 0.603 -27.616 1.00 88.56 580 PHE A CA 1
ATOM 4635 C C . PHE A 1 580 ? -13.600 0.008 -28.998 1.00 88.56 580 PHE A C 1
ATOM 4637 O O . PHE A 1 580 ? -12.802 -0.928 -29.116 1.00 88.56 580 PHE A O 1
ATOM 4644 N N . ASP A 1 581 ? -14.239 0.518 -30.054 1.00 89.62 581 ASP A N 1
ATOM 4645 C CA . ASP A 1 581 ? -13.948 0.161 -31.456 1.00 89.62 581 ASP A CA 1
ATOM 4646 C C . ASP A 1 581 ? -12.726 0.909 -32.001 1.00 89.62 581 ASP A C 1
ATOM 4648 O O . ASP A 1 581 ? -12.322 1.916 -31.442 1.00 89.62 581 ASP A O 1
ATOM 4652 N N . TYR A 1 582 ? -12.126 0.461 -33.107 1.00 91.19 582 TYR A N 1
ATOM 4653 C CA . TYR A 1 582 ? -10.911 1.071 -33.672 1.00 91.19 582 TYR A CA 1
ATOM 4654 C C . TYR A 1 582 ? -11.204 2.307 -34.525 1.00 91.19 582 TYR A C 1
ATOM 4656 O O . TYR A 1 582 ? -12.088 2.280 -35.382 1.00 91.19 582 TYR A O 1
ATOM 4664 N N . ASN A 1 583 ? -10.409 3.368 -34.360 1.00 88.62 583 ASN A N 1
ATOM 4665 C CA . ASN A 1 583 ? -10.661 4.648 -35.020 1.00 88.62 583 ASN A CA 1
ATOM 4666 C C . ASN A 1 583 ? -10.636 4.578 -36.556 1.00 88.62 583 ASN A C 1
ATOM 4668 O O . ASN A 1 583 ? -9.571 4.477 -37.173 1.00 88.62 583 ASN A O 1
ATOM 4672 N N . LYS A 1 584 ? -11.806 4.710 -37.193 1.00 89.06 584 LYS A N 1
ATOM 4673 C CA . LYS A 1 584 ? -11.951 4.572 -38.653 1.00 89.06 584 LYS A CA 1
ATOM 4674 C C . LYS A 1 584 ? -11.239 5.687 -39.407 1.00 89.06 584 LYS A C 1
ATOM 4676 O O . LYS A 1 584 ? -10.621 5.437 -40.439 1.00 89.06 584 LYS A O 1
ATOM 4681 N N . ALA A 1 585 ? -11.257 6.903 -38.864 1.00 85.81 585 ALA A N 1
ATOM 4682 C CA . ALA A 1 585 ? -10.587 8.052 -39.467 1.00 85.81 585 ALA A CA 1
ATOM 4683 C C . ALA A 1 585 ? -9.053 7.947 -39.451 1.00 85.81 585 ALA A C 1
ATOM 4685 O O . ALA A 1 585 ? -8.390 8.668 -40.195 1.00 85.81 585 ALA A O 1
ATOM 4686 N N . ARG A 1 586 ? -8.493 7.039 -38.639 1.00 88.88 586 ARG A N 1
ATOM 4687 C CA . ARG A 1 586 ? -7.053 6.738 -38.565 1.00 88.88 586 ARG A CA 1
ATOM 4688 C C . ARG A 1 586 ? -6.664 5.443 -39.282 1.00 88.88 586 ARG A C 1
ATOM 4690 O O . ARG A 1 586 ? -5.554 4.956 -39.099 1.00 88.88 586 ARG A O 1
ATOM 4697 N N . GLY A 1 587 ? -7.564 4.890 -40.098 1.00 91.12 587 GLY A N 1
ATOM 4698 C CA . GLY A 1 587 ? -7.335 3.659 -40.860 1.00 91.12 587 GLY A CA 1
ATOM 4699 C C . GLY A 1 587 ? -7.857 2.381 -40.193 1.00 91.12 587 GLY A C 1
ATOM 4700 O O . GLY A 1 587 ? -7.653 1.298 -40.737 1.00 91.12 587 GLY A O 1
ATOM 4701 N N . GLY A 1 588 ? -8.562 2.488 -39.061 1.00 93.56 588 GLY A N 1
ATOM 4702 C CA . GLY A 1 588 ? -9.203 1.356 -38.387 1.00 93.56 588 GLY A CA 1
ATOM 4703 C C . GLY A 1 588 ? -8.215 0.332 -37.820 1.00 93.56 588 GLY A C 1
ATOM 4704 O O . GLY A 1 588 ? -7.063 0.651 -37.526 1.00 93.56 588 GLY A O 1
ATOM 4705 N N . LEU A 1 589 ? -8.686 -0.909 -37.658 1.00 96.19 589 LEU A N 1
ATOM 4706 C CA . LEU A 1 589 ? -7.930 -2.009 -37.048 1.00 96.19 589 LEU A CA 1
ATOM 4707 C C . LEU A 1 589 ? -6.593 -2.276 -37.750 1.00 96.19 589 LEU A C 1
ATOM 4709 O O . LEU A 1 589 ? -5.572 -2.378 -37.080 1.00 96.19 589 LEU A O 1
ATOM 4713 N N . GLU A 1 590 ? -6.583 -2.353 -39.083 1.00 97.38 590 GLU A N 1
ATOM 4714 C CA . GLU A 1 590 ? -5.383 -2.729 -39.843 1.00 97.38 590 GLU A CA 1
ATOM 4715 C C . GLU A 1 590 ? -4.234 -1.736 -39.639 1.00 97.38 590 GLU A C 1
ATOM 4717 O O . GLU A 1 590 ? -3.108 -2.135 -39.344 1.00 97.38 590 GLU A O 1
ATOM 4722 N N . ALA A 1 591 ? -4.518 -0.432 -39.724 1.00 96.12 591 ALA A N 1
ATOM 4723 C CA . ALA A 1 591 ? -3.504 0.599 -39.513 1.00 96.12 591 ALA A CA 1
ATOM 4724 C C . ALA A 1 591 ? -2.986 0.610 -38.068 1.00 96.12 591 ALA A C 1
ATOM 4726 O O . ALA A 1 591 ? -1.795 0.818 -37.841 1.00 96.12 591 ALA A O 1
ATOM 4727 N N . PHE A 1 592 ? -3.871 0.376 -37.096 1.00 95.94 592 PHE A N 1
ATOM 4728 C CA . PHE A 1 592 ? -3.488 0.334 -35.689 1.00 95.94 592 PHE A CA 1
ATOM 4729 C C . PHE A 1 592 ? -2.631 -0.898 -35.366 1.00 95.94 592 PHE A C 1
ATOM 4731 O O . PHE A 1 592 ? -1.593 -0.776 -34.719 1.00 95.94 592 PHE A O 1
ATOM 4738 N N . LYS A 1 593 ? -3.016 -2.068 -35.882 1.00 97.50 593 LYS A N 1
ATOM 4739 C CA . LYS A 1 593 ? -2.280 -3.329 -35.740 1.00 97.50 593 LYS A CA 1
ATOM 4740 C C . LYS A 1 593 ? -0.878 -3.256 -36.340 1.00 97.50 593 LYS A C 1
ATOM 4742 O O . LYS A 1 593 ? 0.086 -3.670 -35.701 1.00 97.50 593 LYS A O 1
ATOM 4747 N N . GLU A 1 594 ? -0.759 -2.705 -37.545 1.00 97.62 594 GLU A N 1
ATOM 4748 C CA . GLU A 1 594 ? 0.536 -2.520 -38.203 1.00 97.62 594 GLU A CA 1
ATOM 4749 C C . GLU A 1 594 ? 1.457 -1.600 -37.390 1.00 97.62 594 GLU A C 1
ATOM 4751 O O . GLU A 1 594 ? 2.656 -1.843 -37.278 1.00 97.62 594 GLU A O 1
ATOM 4756 N N . GLU A 1 595 ? 0.906 -0.557 -36.770 1.00 96.44 595 GLU A N 1
ATOM 4757 C CA . GLU A 1 595 ? 1.694 0.336 -35.928 1.00 96.44 595 GLU A CA 1
ATOM 4758 C C . GLU A 1 595 ? 2.165 -0.327 -34.626 1.00 96.44 595 GLU A C 1
ATOM 4760 O O . GLU A 1 595 ? 3.310 -0.124 -34.220 1.00 96.44 595 GLU A O 1
ATOM 4765 N N . ILE A 1 596 ? 1.322 -1.141 -33.985 1.00 96.81 596 ILE A N 1
ATOM 4766 C CA . ILE A 1 596 ? 1.704 -1.929 -32.802 1.00 96.81 596 ILE A CA 1
ATOM 4767 C C . ILE A 1 596 ? 2.870 -2.860 -33.144 1.00 96.81 596 ILE A C 1
ATOM 4769 O O . ILE A 1 596 ? 3.883 -2.866 -32.443 1.00 96.81 596 ILE A O 1
ATOM 4773 N N . LYS A 1 597 ? 2.779 -3.566 -34.276 1.00 97.44 597 LYS A N 1
ATOM 4774 C CA . LYS A 1 597 ? 3.840 -4.457 -34.761 1.00 97.44 597 LYS A CA 1
ATOM 4775 C C . LYS A 1 597 ? 5.176 -3.730 -34.921 1.00 97.44 597 LYS A C 1
ATOM 4777 O O . LYS A 1 597 ? 6.199 -4.254 -34.497 1.00 97.44 597 LYS A O 1
ATOM 4782 N N . LYS A 1 598 ? 5.180 -2.498 -35.442 1.00 96.12 598 LYS A N 1
ATOM 4783 C CA . LYS A 1 598 ? 6.405 -1.682 -35.564 1.00 96.12 598 LYS A CA 1
ATOM 4784 C C . LYS A 1 598 ? 7.023 -1.292 -34.220 1.00 96.12 598 LYS A C 1
ATOM 4786 O O . LYS A 1 598 ? 8.238 -1.136 -34.150 1.00 96.12 598 LYS A O 1
ATOM 4791 N N . HIS A 1 599 ? 6.226 -1.110 -33.163 1.00 94.25 599 HIS A N 1
ATOM 4792 C CA . HIS A 1 599 ? 6.767 -0.890 -31.813 1.00 94.25 599 HIS A CA 1
ATOM 4793 C C . HIS A 1 599 ? 7.445 -2.159 -31.292 1.00 94.25 599 HIS A C 1
ATOM 4795 O O . HIS A 1 599 ? 8.586 -2.105 -30.835 1.00 94.25 599 HIS A O 1
ATOM 4801 N N . GLN A 1 600 ? 6.771 -3.301 -31.443 1.00 94.75 600 GLN A N 1
ATOM 4802 C CA . GLN A 1 600 ? 7.276 -4.606 -31.014 1.00 94.75 600 GLN A CA 1
ATOM 4803 C C . GLN A 1 600 ? 8.539 -5.018 -31.788 1.00 94.75 600 GLN A C 1
ATOM 4805 O O . GLN A 1 600 ? 9.496 -5.500 -31.190 1.00 94.75 600 GLN A O 1
ATOM 4810 N N . GLU A 1 601 ? 8.608 -4.750 -33.096 1.00 93.44 601 GLU A N 1
ATOM 4811 C CA . GLU A 1 601 ? 9.808 -4.967 -33.923 1.00 93.44 601 GLU A CA 1
ATOM 4812 C C . GLU A 1 601 ? 11.003 -4.098 -33.494 1.00 93.44 601 GLU A C 1
ATOM 4814 O O . GLU A 1 601 ? 12.149 -4.467 -33.743 1.00 93.44 601 GLU A O 1
ATOM 4819 N N . LYS A 1 602 ? 10.750 -2.968 -32.818 1.00 89.00 602 LYS A N 1
ATOM 4820 C CA . LYS A 1 602 ? 11.776 -2.116 -32.194 1.00 89.00 602 LYS A CA 1
ATOM 4821 C C . LYS A 1 602 ? 12.112 -2.513 -30.751 1.00 89.00 602 LYS A C 1
ATOM 4823 O O . LYS A 1 602 ? 12.916 -1.836 -30.120 1.00 89.00 602 LYS A O 1
ATOM 4828 N N . GLY A 1 603 ? 11.519 -3.591 -30.233 1.00 87.25 603 GLY A N 1
ATOM 4829 C CA . GLY A 1 603 ? 11.790 -4.123 -28.894 1.00 87.25 603 GLY A CA 1
ATOM 4830 C C . GLY A 1 603 ? 10.934 -3.536 -27.767 1.00 87.25 603 GLY A C 1
ATOM 4831 O O . GLY A 1 603 ? 11.128 -3.925 -26.618 1.00 87.25 603 GLY A O 1
ATOM 4832 N N . ALA A 1 604 ? 9.978 -2.648 -28.066 1.00 90.81 604 ALA A N 1
ATOM 4833 C CA . ALA A 1 604 ? 9.070 -2.083 -27.068 1.00 90.81 604 ALA A CA 1
ATOM 4834 C C . ALA A 1 604 ? 7.763 -2.884 -26.980 1.00 90.81 604 ALA A C 1
ATOM 4836 O O . ALA A 1 604 ? 7.135 -3.195 -27.994 1.00 90.81 604 ALA A O 1
ATOM 4837 N N . ARG A 1 605 ? 7.313 -3.164 -25.756 1.00 95.50 605 ARG A N 1
ATOM 4838 C CA . ARG A 1 605 ? 5.989 -3.741 -25.481 1.00 95.50 605 ARG A CA 1
ATOM 4839 C C . ARG A 1 605 ? 4.905 -2.691 -25.665 1.00 95.50 605 ARG A C 1
ATOM 4841 O O . ARG A 1 605 ? 5.161 -1.497 -25.506 1.00 95.50 605 ARG A O 1
ATOM 4848 N N . PHE A 1 606 ? 3.690 -3.121 -25.975 1.00 96.50 606 PHE A N 1
ATOM 4849 C CA . PHE A 1 606 ? 2.600 -2.209 -26.293 1.00 96.50 606 PHE A CA 1
ATOM 4850 C C . PHE A 1 606 ? 1.322 -2.545 -25.529 1.00 96.50 606 PHE A C 1
ATOM 4852 O O . PHE A 1 606 ? 0.825 -3.666 -25.591 1.00 96.50 606 PHE A O 1
ATOM 4859 N N . THR A 1 607 ? 0.746 -1.543 -24.868 1.00 96.69 607 THR A N 1
ATOM 4860 C CA . THR A 1 607 ? -0.546 -1.631 -24.175 1.00 96.69 607 THR A CA 1
ATOM 4861 C C . THR A 1 607 ? -1.428 -0.432 -24.512 1.00 96.69 607 THR A C 1
ATOM 4863 O O . THR A 1 607 ? -0.968 0.579 -25.053 1.00 96.69 607 THR A O 1
ATOM 4866 N N . VAL A 1 608 ? -2.712 -0.524 -24.175 1.00 93.69 608 VAL A N 1
ATOM 4867 C CA . VAL A 1 608 ? -3.639 0.610 -24.260 1.00 93.69 608 VAL A CA 1
ATOM 4868 C C . VAL A 1 608 ? -4.251 0.932 -22.911 1.00 93.69 608 VAL A C 1
ATOM 4870 O O . VAL A 1 608 ? -4.446 0.056 -22.074 1.00 93.69 608 VAL A O 1
ATOM 4873 N N . TYR A 1 609 ? -4.569 2.206 -22.742 1.00 91.81 609 TYR A N 1
ATOM 4874 C CA . TYR A 1 609 ? -5.374 2.728 -21.655 1.00 91.81 609 TYR A CA 1
ATOM 4875 C C . TYR A 1 609 ? -6.858 2.567 -21.993 1.00 91.81 609 TYR A C 1
ATOM 4877 O O . TYR A 1 609 ? -7.301 2.953 -23.082 1.00 91.81 609 TYR A O 1
ATOM 4885 N N . ILE A 1 610 ? -7.626 2.049 -21.041 1.00 90.38 610 ILE A N 1
ATOM 4886 C CA . ILE A 1 610 ? -9.084 2.085 -21.017 1.00 90.38 610 ILE A CA 1
ATOM 4887 C C . ILE A 1 610 ? -9.500 2.538 -19.619 1.00 90.38 610 ILE A C 1
ATOM 4889 O O . ILE A 1 610 ? -9.046 1.978 -18.628 1.00 90.38 610 ILE A O 1
ATOM 4893 N N . ASP A 1 611 ? -10.390 3.518 -19.529 1.00 86.56 611 ASP A N 1
ATOM 4894 C CA . ASP A 1 611 ? -11.041 3.808 -18.257 1.00 86.56 611 ASP A CA 1
ATOM 4895 C C . ASP A 1 611 ? -12.164 2.792 -18.027 1.00 86.56 611 ASP A C 1
ATOM 4897 O O . ASP A 1 611 ? -13.092 2.679 -18.836 1.00 86.56 611 ASP A O 1
ATOM 4901 N N . HIS A 1 612 ? -12.057 2.019 -16.945 1.00 87.62 612 HIS A N 1
ATOM 4902 C CA . HIS A 1 612 ? -13.012 0.955 -16.653 1.00 87.62 612 HIS A CA 1
ATOM 4903 C C . HIS A 1 612 ? -14.348 1.475 -16.123 1.00 87.62 612 HIS A C 1
ATOM 4905 O O . HIS A 1 612 ? -15.283 0.693 -16.005 1.00 87.62 612 HIS A O 1
ATOM 4911 N N . ARG A 1 613 ? -14.447 2.739 -15.722 1.00 84.69 613 ARG A N 1
ATOM 4912 C CA . ARG A 1 613 ? -15.531 3.243 -14.884 1.00 84.69 613 ARG A CA 1
ATOM 4913 C C . ARG A 1 613 ? -16.578 3.998 -15.688 1.00 84.69 613 ARG A C 1
ATOM 4915 O O . ARG A 1 613 ? -17.769 3.924 -15.357 1.00 84.69 613 ARG A O 1
ATOM 4922 N N . PHE A 1 614 ? -16.173 4.704 -16.738 1.00 84.12 614 PHE A N 1
ATOM 4923 C CA . PHE A 1 614 ? -17.065 5.609 -17.461 1.00 84.12 614 PHE A CA 1
ATOM 4924 C C . PHE A 1 614 ? -17.646 5.017 -18.746 1.00 84.12 614 PHE A C 1
ATOM 4926 O O . PHE A 1 614 ? -16.979 4.372 -19.552 1.00 84.12 614 PHE A O 1
ATOM 4933 N N . CYS A 1 615 ? -18.928 5.305 -18.957 1.00 85.44 615 CYS A N 1
ATOM 4934 C CA . CYS A 1 615 ? -19.652 4.989 -20.177 1.00 85.44 615 CYS A CA 1
ATOM 4935 C C . CYS A 1 615 ? -20.475 6.204 -20.583 1.00 85.44 615 CYS A C 1
ATOM 4937 O O . CYS A 1 615 ? -21.374 6.622 -19.854 1.00 85.44 615 CYS A O 1
ATOM 4939 N N . TRP A 1 616 ? -20.235 6.778 -21.756 1.00 82.44 616 TRP A N 1
ATOM 4940 C CA . TRP A 1 616 ? -21.031 7.930 -22.175 1.00 82.44 616 TRP A CA 1
ATOM 4941 C C . TRP A 1 616 ? -22.466 7.555 -22.461 1.00 82.44 616 TRP A C 1
ATOM 4943 O O . TRP A 1 616 ? -22.755 6.438 -22.855 1.00 82.44 616 TRP A O 1
ATOM 4953 N N . LYS A 1 617 ? -23.380 8.512 -22.314 1.00 83.31 617 LYS A N 1
ATOM 4954 C CA . LYS A 1 617 ? -24.805 8.271 -22.574 1.00 83.31 617 LYS A CA 1
ATOM 4955 C C . LYS A 1 617 ? -25.124 8.094 -24.058 1.00 83.31 617 LYS A C 1
ATOM 4957 O O . LYS A 1 617 ? -26.132 7.484 -24.386 1.00 83.31 617 LYS A O 1
ATOM 4962 N N . GLU A 1 618 ? -24.291 8.643 -24.944 1.00 80.50 618 GLU A N 1
ATOM 4963 C CA . GLU A 1 618 ? -24.542 8.674 -26.391 1.00 80.50 618 GLU A CA 1
ATOM 4964 C C . GLU A 1 618 ? -23.957 7.490 -27.165 1.00 80.50 618 GLU A C 1
ATOM 4966 O O . GLU A 1 618 ? -24.350 7.281 -28.318 1.00 80.50 618 GLU A O 1
ATOM 4971 N N . THR A 1 619 ? -23.058 6.719 -26.555 1.00 82.50 619 THR A N 1
ATOM 4972 C CA . THR A 1 619 ? -22.560 5.479 -27.152 1.00 82.50 619 THR A CA 1
ATOM 4973 C C . THR A 1 619 ? -23.657 4.442 -27.268 1.00 82.50 619 THR A C 1
ATOM 4975 O O . THR A 1 619 ? -24.713 4.550 -26.636 1.00 82.50 619 THR A O 1
ATOM 4978 N N . LYS A 1 620 ? -23.428 3.432 -28.108 1.00 87.50 620 LYS A N 1
ATOM 4979 C CA . LYS A 1 620 ? -24.381 2.344 -28.287 1.00 87.50 620 LYS A CA 1
ATOM 4980 C C . LYS A 1 620 ? -24.659 1.685 -26.939 1.00 87.50 620 LYS A C 1
ATOM 4982 O O . LYS A 1 620 ? -25.819 1.602 -26.534 1.00 87.50 620 LYS A O 1
ATOM 4987 N N . ILE A 1 621 ? -23.605 1.304 -26.216 1.00 90.00 621 ILE A N 1
ATOM 4988 C CA . ILE A 1 621 ? -23.759 0.665 -24.908 1.00 90.00 621 ILE A CA 1
ATOM 4989 C C . ILE A 1 621 ? -24.364 1.615 -23.866 1.00 90.00 621 ILE A C 1
ATOM 4991 O O . ILE A 1 621 ? -25.218 1.213 -23.076 1.00 90.00 621 ILE A O 1
ATOM 4995 N N . GLY A 1 622 ? -24.028 2.905 -23.923 1.00 89.00 622 GLY A N 1
ATOM 4996 C CA . GLY A 1 622 ? -24.622 3.944 -23.089 1.00 89.00 622 GLY A CA 1
ATOM 4997 C C . GLY A 1 622 ? -26.133 4.065 -23.220 1.00 89.00 622 GLY A C 1
ATOM 4998 O O . GLY A 1 622 ? -26.846 4.069 -22.214 1.00 89.00 622 GLY A O 1
ATOM 4999 N N . LYS A 1 623 ? -26.619 4.124 -24.464 1.00 89.19 623 LYS A N 1
ATOM 5000 C CA . LYS A 1 623 ? -28.047 4.219 -24.795 1.00 89.19 623 LYS A CA 1
ATOM 5001 C C . LYS A 1 623 ? -28.813 2.955 -24.425 1.00 89.19 623 LYS A C 1
ATOM 5003 O O . LYS A 1 623 ? -29.940 3.047 -23.946 1.00 89.19 623 LYS A O 1
ATOM 5008 N N . GLU A 1 624 ? -28.220 1.790 -24.673 1.00 92.69 624 GLU A N 1
ATOM 5009 C CA . GLU A 1 624 ? -28.879 0.497 -24.469 1.00 92.69 624 GLU A CA 1
ATOM 5010 C C . GLU A 1 624 ? -28.872 0.059 -22.999 1.00 92.69 624 GLU A C 1
ATOM 5012 O O . GLU A 1 624 ? -29.867 -0.485 -22.519 1.00 92.69 624 GLU A O 1
ATOM 5017 N N . LYS A 1 625 ? -27.757 0.277 -22.290 1.00 93.50 625 LYS A N 1
ATOM 5018 C CA . LYS A 1 625 ? -27.466 -0.352 -20.992 1.00 93.50 625 LYS A CA 1
ATOM 5019 C C . LYS A 1 625 ? -26.890 0.570 -19.925 1.00 93.50 625 LYS A C 1
ATOM 5021 O O . LYS A 1 625 ? -26.988 0.248 -18.744 1.00 93.50 625 LYS A O 1
ATOM 5026 N N . GLY A 1 626 ? -26.355 1.730 -20.293 1.00 90.25 626 GLY A N 1
ATOM 5027 C CA . GLY A 1 626 ? -25.614 2.591 -19.372 1.00 90.25 626 GLY A CA 1
ATOM 5028 C C . GLY A 1 626 ? -26.360 2.941 -18.075 1.00 90.25 626 GLY A C 1
ATOM 5029 O O . GLY A 1 626 ? -25.780 2.830 -17.001 1.00 90.25 626 GLY A O 1
ATOM 5030 N N . ARG A 1 627 ? -27.660 3.282 -18.136 1.00 90.69 627 ARG A N 1
ATOM 5031 C CA . ARG A 1 627 ? -28.464 3.575 -16.925 1.00 90.69 627 ARG A CA 1
ATOM 5032 C C . ARG A 1 627 ? -28.692 2.347 -16.047 1.00 90.69 627 ARG A C 1
ATOM 5034 O O . ARG A 1 627 ? -28.733 2.485 -14.831 1.00 90.69 627 ARG A O 1
ATOM 5041 N N . GLU A 1 628 ? -28.899 1.188 -16.667 1.00 92.69 628 GLU A N 1
ATOM 5042 C CA . GLU A 1 628 ? -29.140 -0.089 -15.983 1.00 92.69 628 GLU A CA 1
ATOM 5043 C C . GLU A 1 628 ? -27.895 -0.530 -15.211 1.00 92.69 628 GLU A C 1
ATOM 5045 O O . GLU A 1 628 ? -28.019 -0.993 -14.086 1.00 92.69 628 GLU A O 1
ATOM 5050 N N . TRP A 1 629 ? -26.710 -0.343 -15.796 1.00 94.00 629 TRP A N 1
ATOM 5051 C CA . TRP A 1 629 ? -25.431 -0.778 -15.224 1.00 94.00 629 TRP A CA 1
ATOM 5052 C C . TRP A 1 629 ? -24.750 0.267 -14.337 1.00 94.00 629 TRP A C 1
ATOM 5054 O O . TRP A 1 629 ? -23.665 0.023 -13.801 1.00 94.00 629 TRP A O 1
ATOM 5064 N N . ALA A 1 630 ? -25.344 1.451 -14.204 1.00 92.00 630 ALA A N 1
ATOM 5065 C CA . ALA A 1 630 ? -24.738 2.547 -13.475 1.00 92.00 630 ALA A CA 1
ATOM 5066 C C . ALA A 1 630 ? -24.711 2.300 -11.960 1.00 92.00 630 ALA A C 1
ATOM 5068 O O . ALA A 1 630 ? -25.690 1.858 -11.349 1.00 92.00 630 ALA A O 1
ATOM 5069 N N . ALA A 1 631 ? -23.589 2.653 -11.341 1.00 90.50 631 ALA A N 1
ATOM 5070 C CA . ALA A 1 631 ? -23.487 2.768 -9.902 1.00 90.50 631 ALA A CA 1
ATOM 5071 C C . ALA A 1 631 ? -24.285 3.978 -9.388 1.00 90.50 631 ALA A C 1
ATOM 5073 O O . ALA A 1 631 ? -24.479 4.977 -10.083 1.00 90.50 631 ALA A O 1
ATOM 5074 N N . ILE A 1 632 ? -24.719 3.891 -8.133 1.00 88.38 632 ILE A N 1
ATOM 5075 C CA . ILE A 1 632 ? -25.266 5.019 -7.374 1.00 88.38 632 ILE A CA 1
ATOM 5076 C C . ILE A 1 632 ? -24.326 5.233 -6.192 1.00 88.38 632 ILE A C 1
ATOM 5078 O O . ILE A 1 632 ? -24.205 4.338 -5.367 1.00 88.38 632 ILE A O 1
ATOM 5082 N N . TYR A 1 633 ? -23.652 6.380 -6.096 1.00 80.38 633 TYR A N 1
ATOM 5083 C CA . TYR A 1 633 ? -22.610 6.614 -5.077 1.00 80.38 633 TYR A CA 1
ATOM 5084 C C . TYR A 1 633 ? -23.108 7.227 -3.771 1.00 80.38 633 TYR A C 1
ATOM 5086 O O . TYR A 1 633 ? -22.346 7.365 -2.815 1.00 80.38 633 TYR A O 1
ATOM 5094 N N . ARG A 1 634 ? -24.384 7.612 -3.725 1.00 81.81 634 ARG A N 1
ATOM 5095 C CA . ARG A 1 634 ? -24.997 8.247 -2.559 1.00 81.81 634 ARG A CA 1
ATOM 5096 C C . ARG A 1 634 ? -26.254 7.485 -2.156 1.00 81.81 634 ARG A C 1
ATOM 5098 O O . ARG A 1 634 ? -27.057 7.174 -3.038 1.00 81.81 634 ARG A O 1
ATOM 5105 N N . PRO A 1 635 ? -26.472 7.219 -0.858 1.00 80.50 635 PRO A N 1
ATOM 5106 C CA . PRO A 1 635 ? -27.718 6.624 -0.393 1.00 80.50 635 PRO A CA 1
ATOM 5107 C C . PRO A 1 635 ? -28.937 7.415 -0.891 1.00 80.50 635 PRO A C 1
ATOM 5109 O O . PRO A 1 635 ? -29.026 8.623 -0.674 1.00 80.50 635 PRO A O 1
ATOM 5112 N N . GLY A 1 636 ? -29.865 6.740 -1.574 1.00 81.88 636 GLY A N 1
ATOM 5113 C CA . GLY A 1 636 ? -31.065 7.368 -2.145 1.00 81.88 636 GLY A CA 1
ATOM 5114 C C . GLY A 1 636 ? -30.816 8.306 -3.335 1.00 81.88 636 GLY A C 1
ATOM 5115 O O . GLY A 1 636 ? -31.725 9.040 -3.715 1.00 81.88 636 GLY A O 1
ATOM 5116 N N . GLY A 1 637 ? -29.603 8.313 -3.896 1.00 83.88 637 GLY A N 1
ATOM 5117 C CA . GLY A 1 637 ? -29.259 9.076 -5.093 1.00 83.88 637 GLY A CA 1
ATOM 5118 C C . GLY A 1 637 ? -29.760 8.431 -6.388 1.00 83.88 637 GLY A C 1
ATOM 5119 O O . GLY A 1 637 ? -30.398 7.381 -6.386 1.00 83.88 637 GLY A O 1
ATOM 5120 N N . GLU A 1 638 ? -29.418 9.056 -7.508 1.00 83.12 638 GLU A N 1
ATOM 5121 C CA . GLU A 1 638 ? -29.659 8.547 -8.861 1.00 83.12 638 GLU A CA 1
ATOM 5122 C C . GLU A 1 638 ? -28.320 8.193 -9.533 1.00 83.12 638 GLU A C 1
ATOM 5124 O O . GLU A 1 638 ? -27.263 8.611 -9.054 1.00 83.12 638 GLU A O 1
ATOM 5129 N N . PRO A 1 639 ? -28.329 7.457 -10.658 1.00 80.69 639 PRO A N 1
ATOM 5130 C CA . PRO A 1 639 ? -27.162 7.341 -11.524 1.00 80.69 639 PRO A CA 1
ATOM 5131 C C . PRO A 1 639 ? -26.638 8.718 -11.961 1.00 80.69 639 PRO A C 1
ATOM 5133 O O . PRO A 1 639 ? -27.268 9.411 -12.768 1.00 80.69 639 PRO A O 1
ATOM 5136 N N . GLU A 1 640 ? -25.482 9.109 -11.433 1.00 67.00 640 GLU A N 1
ATOM 5137 C CA . GLU A 1 640 ? -24.813 10.387 -11.702 1.00 67.00 640 GLU A CA 1
ATOM 5138 C C . GLU A 1 640 ? -23.577 10.198 -12.603 1.00 67.00 640 GLU A C 1
ATOM 5140 O O . GLU A 1 640 ? -23.023 9.104 -12.719 1.00 67.00 640 GLU A O 1
ATOM 5145 N N . GLY A 1 641 ? -23.159 11.279 -13.268 1.00 63.50 641 GLY A N 1
ATOM 5146 C CA . GLY A 1 641 ? -21.894 11.362 -14.000 1.00 63.50 641 GLY A CA 1
ATOM 5147 C C . GLY A 1 641 ? -20.823 12.083 -13.173 1.00 63.50 641 GLY A C 1
ATOM 5148 O O . GLY A 1 641 ? -21.143 12.882 -12.299 1.00 63.50 641 GLY A O 1
ATOM 5149 N N . TYR A 1 642 ? -19.549 11.841 -13.490 1.00 54.00 642 TYR A N 1
ATOM 5150 C CA . TYR A 1 642 ? -18.365 12.331 -12.754 1.00 54.00 642 TYR A CA 1
ATOM 5151 C C . TYR A 1 642 ? -18.304 13.840 -12.449 1.00 54.00 642 TYR A C 1
ATOM 5153 O O . TYR A 1 642 ? -17.750 14.229 -11.430 1.00 54.00 642 TYR A O 1
ATOM 5161 N N . GLY A 1 643 ? -18.844 14.699 -13.322 1.00 51.44 643 GLY A N 1
ATOM 5162 C CA . GLY A 1 643 ? -18.830 16.166 -13.170 1.00 51.44 643 GLY A CA 1
ATOM 5163 C C . GLY A 1 643 ? -20.224 16.788 -13.038 1.00 51.44 643 GLY A C 1
ATOM 5164 O O . GLY A 1 643 ? -20.381 17.990 -13.245 1.00 51.44 643 GLY A O 1
ATOM 5165 N N . GLY A 1 644 ? -21.246 15.968 -12.775 1.00 54.03 644 GLY A N 1
ATOM 5166 C CA . GLY A 1 644 ? -22.656 16.351 -12.809 1.00 54.03 644 GLY A CA 1
ATOM 5167 C C . GLY A 1 644 ? -23.482 15.522 -13.806 1.00 54.03 644 GLY A C 1
ATOM 5168 O O . GLY A 1 644 ? -22.956 14.651 -14.502 1.00 54.03 644 GLY A O 1
ATOM 5169 N N . PRO A 1 645 ? -24.799 15.772 -13.905 1.00 50.69 645 PRO A N 1
ATOM 5170 C CA . PRO A 1 645 ? -25.744 14.888 -14.596 1.00 50.69 645 PRO A CA 1
ATOM 5171 C C . PRO A 1 645 ? -25.604 14.813 -16.130 1.00 50.69 645 PRO A C 1
ATOM 5173 O O . PRO A 1 645 ? -26.387 14.098 -16.759 1.00 50.69 645 PRO A O 1
ATOM 5176 N N . ALA A 1 646 ? -24.665 15.525 -16.762 1.00 59.50 646 ALA A N 1
ATOM 5177 C CA . ALA A 1 646 ? -24.783 15.841 -18.185 1.00 59.50 646 ALA A CA 1
ATOM 5178 C C . ALA A 1 646 ? -24.461 14.690 -19.159 1.00 59.50 646 ALA A C 1
ATOM 5180 O O . ALA A 1 646 ? -25.342 14.380 -19.948 1.00 59.50 646 ALA A O 1
ATOM 5181 N N . ASP A 1 647 ? -23.323 13.983 -19.117 1.00 71.19 647 ASP A N 1
ATOM 5182 C CA . ASP A 1 647 ? -22.900 13.262 -20.348 1.00 71.19 647 ASP A CA 1
ATOM 5183 C C . ASP A 1 647 ? -22.464 11.791 -20.206 1.00 71.19 647 ASP A C 1
ATOM 5185 O O . ASP A 1 647 ? -22.366 11.089 -21.215 1.00 71.19 647 ASP A O 1
ATOM 5189 N N . GLN A 1 648 ? -22.265 11.276 -18.989 1.00 78.62 648 GLN A N 1
ATOM 5190 C CA . GLN A 1 648 ? -21.802 9.897 -18.779 1.00 78.62 648 GLN A CA 1
ATOM 5191 C C . GLN A 1 648 ? -22.488 9.189 -17.615 1.00 78.62 648 GLN A C 1
ATOM 5193 O O . GLN A 1 648 ? -22.976 9.828 -16.683 1.00 78.62 648 GLN A O 1
ATOM 5198 N N . TYR A 1 649 ? -22.536 7.866 -17.706 1.00 85.88 649 TYR A N 1
ATOM 5199 C CA . TYR A 1 649 ? -22.796 6.953 -16.610 1.00 85.88 649 TYR A CA 1
ATOM 5200 C C . TYR A 1 649 ? -21.479 6.549 -15.976 1.00 85.88 649 TYR A C 1
ATOM 5202 O O . TYR A 1 649 ? -20.500 6.265 -16.669 1.00 85.88 649 TYR A O 1
ATOM 5210 N N . VAL A 1 650 ? -21.495 6.479 -14.654 1.00 87.19 650 VAL A N 1
ATOM 5211 C CA . VAL A 1 650 ? -20.480 5.753 -13.918 1.00 87.19 650 VAL A CA 1
ATOM 5212 C C . VAL A 1 650 ? -20.992 4.350 -13.640 1.00 87.19 650 VAL A C 1
ATOM 5214 O O . VAL A 1 650 ? -22.070 4.194 -13.079 1.00 87.19 650 VAL A O 1
ATOM 5217 N N . THR A 1 651 ? -20.248 3.339 -14.056 1.00 89.94 651 THR A N 1
ATOM 5218 C CA . THR A 1 651 ? -20.696 1.944 -14.074 1.00 89.94 651 THR A CA 1
ATOM 5219 C C . THR A 1 651 ? -20.330 1.197 -12.793 1.00 89.94 651 THR A C 1
ATOM 5221 O O . THR A 1 651 ? -19.364 1.524 -12.105 1.00 89.94 651 THR A O 1
ATOM 5224 N N . CYS A 1 652 ? -21.134 0.194 -12.434 1.00 92.88 652 CYS A N 1
ATOM 5225 C CA . CYS A 1 652 ? -20.840 -0.697 -11.319 1.00 92.88 652 CYS A CA 1
ATOM 5226 C C . CYS A 1 652 ? -20.033 -1.905 -11.804 1.00 92.88 652 CYS A C 1
ATOM 5228 O O . CYS A 1 652 ? -20.546 -2.743 -12.544 1.00 92.88 652 CYS A O 1
ATOM 5230 N N . TYR A 1 653 ? -18.793 -2.039 -11.331 1.00 93.38 653 TYR A N 1
ATOM 5231 C CA . TYR A 1 653 ? -17.922 -3.165 -11.688 1.00 93.38 653 TYR A CA 1
ATOM 5232 C C . TYR A 1 653 ? -18.180 -4.440 -10.861 1.00 93.38 653 TYR A C 1
ATOM 5234 O O . TYR A 1 653 ? -17.498 -5.443 -11.034 1.00 93.38 653 TYR A O 1
ATOM 5242 N N . MET A 1 654 ? -19.157 -4.428 -9.949 1.00 94.06 654 MET A N 1
ATOM 5243 C CA . MET A 1 654 ? -19.531 -5.593 -9.128 1.00 94.06 654 MET A CA 1
ATOM 5244 C C . MET A 1 654 ? -20.701 -6.385 -9.716 1.00 94.06 654 MET A C 1
ATOM 5246 O O . MET A 1 654 ? -20.982 -7.488 -9.254 1.00 94.06 654 MET A O 1
ATOM 5250 N N . GLU A 1 655 ? -21.400 -5.836 -10.713 1.00 91.12 655 GLU A N 1
ATOM 5251 C CA . GLU A 1 655 ? -22.593 -6.470 -11.272 1.00 91.12 655 GLU A CA 1
ATOM 5252 C C . GLU A 1 655 ? -22.216 -7.514 -12.343 1.00 91.12 655 GLU A C 1
ATOM 5254 O O . GLU A 1 655 ? -21.583 -7.161 -13.345 1.00 91.12 655 GLU A O 1
ATOM 5259 N N . PRO A 1 656 ? -22.584 -8.798 -12.169 1.00 83.25 656 PRO A N 1
ATOM 5260 C CA . PRO A 1 656 ? -22.318 -9.834 -13.164 1.00 83.25 656 PRO A CA 1
ATOM 5261 C C . PRO A 1 656 ? -23.273 -9.727 -14.363 1.00 83.25 656 PRO A C 1
ATOM 5263 O O . PRO A 1 656 ? -24.401 -9.259 -14.229 1.00 83.25 656 PRO A O 1
ATOM 5266 N N . ASN A 1 657 ? -22.863 -10.226 -15.537 1.00 88.25 657 ASN A N 1
ATOM 5267 C CA . ASN A 1 657 ? -23.623 -10.137 -16.801 1.00 88.25 657 ASN A CA 1
ATOM 5268 C C . ASN A 1 657 ? -23.983 -8.699 -17.216 1.00 88.25 657 ASN A C 1
ATOM 5270 O O . ASN A 1 657 ? -24.950 -8.470 -17.946 1.00 88.25 657 ASN A O 1
ATOM 5274 N N . ALA A 1 658 ? -23.215 -7.735 -16.721 1.00 94.12 658 ALA A N 1
ATOM 5275 C CA . ALA A 1 658 ? -23.415 -6.318 -16.946 1.00 94.12 658 ALA A CA 1
ATOM 5276 C C . ALA A 1 658 ? -22.113 -5.699 -17.469 1.00 94.12 658 ALA A C 1
ATOM 5278 O O . ALA A 1 658 ? -21.425 -6.277 -18.313 1.00 94.12 658 ALA A O 1
ATOM 5279 N N . TRP A 1 659 ? -21.761 -4.526 -16.952 1.00 93.56 659 TRP A N 1
ATOM 5280 C CA . TRP A 1 659 ? -20.604 -3.772 -17.400 1.00 93.56 659 TRP A CA 1
ATOM 5281 C C . TRP A 1 659 ? -19.276 -4.533 -17.285 1.00 93.56 659 TRP A C 1
ATOM 5283 O O . TRP A 1 659 ? -18.486 -4.514 -18.225 1.00 93.56 659 TRP A O 1
ATOM 5293 N N . ALA A 1 660 ? -19.038 -5.238 -16.176 1.00 94.12 660 ALA A N 1
ATOM 5294 C CA . ALA A 1 660 ? -17.795 -5.983 -15.978 1.00 94.12 660 ALA A CA 1
ATOM 5295 C C . ALA A 1 660 ? -17.588 -7.094 -17.023 1.00 94.12 660 ALA A C 1
ATOM 5297 O O . ALA A 1 660 ? -16.473 -7.305 -17.498 1.00 94.12 660 ALA A O 1
ATOM 5298 N N . ASP A 1 661 ? -18.667 -7.770 -17.421 1.00 95.75 661 ASP A N 1
ATOM 5299 C CA . ASP A 1 661 ? -18.622 -8.827 -18.432 1.00 95.75 661 ASP A CA 1
ATOM 5300 C C . ASP A 1 661 ? -18.365 -8.243 -19.820 1.00 95.75 661 ASP A C 1
ATOM 5302 O O . ASP A 1 661 ? -17.493 -8.728 -20.540 1.00 95.75 661 ASP A O 1
ATOM 5306 N N . TYR A 1 662 ? -19.055 -7.150 -20.153 1.00 95.88 662 TYR A N 1
ATOM 5307 C CA . TYR A 1 662 ? -18.806 -6.403 -21.381 1.00 95.88 662 TYR A CA 1
ATOM 5308 C C . TYR A 1 662 ? -17.352 -5.915 -21.464 1.00 95.88 662 TYR A C 1
ATOM 5310 O O . TYR A 1 662 ? -16.698 -6.092 -22.493 1.00 95.88 662 TYR A O 1
ATOM 5318 N N . LEU A 1 663 ? -16.809 -5.351 -20.380 1.00 95.19 663 LEU A N 1
ATOM 5319 C CA . LEU A 1 663 ? -15.430 -4.873 -20.371 1.00 95.19 663 LEU A CA 1
ATOM 5320 C C . LEU A 1 663 ? -14.427 -6.027 -20.488 1.00 95.19 663 LEU A C 1
ATOM 5322 O O . LEU A 1 663 ? -13.455 -5.907 -21.228 1.00 95.19 663 LEU A O 1
ATOM 5326 N N . ALA A 1 664 ? -14.671 -7.165 -19.833 1.00 96.94 664 ALA A N 1
ATOM 5327 C CA . ALA A 1 664 ? -13.829 -8.348 -19.989 1.00 96.94 664 ALA A CA 1
ATOM 5328 C C . ALA A 1 664 ? -13.805 -8.852 -21.445 1.00 96.94 664 ALA A C 1
ATOM 5330 O O . ALA A 1 664 ? -12.733 -9.158 -21.974 1.00 96.94 664 ALA A O 1
ATOM 5331 N N . GLU A 1 665 ? -14.960 -8.886 -22.116 1.00 97.31 665 GLU A N 1
ATOM 5332 C CA . GLU A 1 665 ? -15.054 -9.225 -23.541 1.00 97.31 665 GLU A CA 1
ATOM 5333 C C . GLU A 1 665 ? -14.298 -8.222 -24.420 1.00 97.31 665 GLU A C 1
ATOM 5335 O O . GLU A 1 665 ? -13.566 -8.628 -25.326 1.00 97.31 665 GLU A O 1
ATOM 5340 N N . VAL A 1 666 ? -14.421 -6.920 -24.134 1.00 96.06 666 VAL A N 1
ATOM 5341 C CA . VAL A 1 666 ? -13.649 -5.867 -24.808 1.00 96.06 666 VAL A CA 1
ATOM 5342 C C . VAL A 1 666 ? -12.153 -6.098 -24.626 1.00 96.06 666 VAL A C 1
ATOM 5344 O O . VAL A 1 666 ? -11.425 -6.062 -25.616 1.00 96.06 666 VAL A O 1
ATOM 5347 N N . CYS A 1 667 ? -11.694 -6.374 -23.406 1.00 97.38 667 CYS A N 1
ATOM 5348 C CA . CYS A 1 667 ? -10.282 -6.591 -23.124 1.00 97.38 667 CYS A CA 1
ATOM 5349 C C . CYS A 1 667 ? -9.720 -7.776 -23.920 1.00 97.38 667 CYS A C 1
ATOM 5351 O O . CYS A 1 667 ? -8.729 -7.630 -24.638 1.00 97.38 667 CYS A O 1
ATOM 5353 N N . GLY A 1 668 ? -10.392 -8.932 -23.871 1.00 98.44 668 GLY A N 1
ATOM 5354 C CA . GLY A 1 668 ? -9.982 -10.111 -24.638 1.00 98.44 668 GLY A CA 1
ATOM 5355 C C . GLY A 1 668 ? -10.015 -9.881 -26.152 1.00 98.44 668 GLY A C 1
ATOM 5356 O O . GLY A 1 668 ? -9.078 -10.254 -26.861 1.00 98.44 668 GLY A O 1
ATOM 5357 N N . ARG A 1 669 ? -11.059 -9.212 -26.661 1.00 98.00 669 ARG A N 1
ATOM 5358 C CA . ARG A 1 669 ? -11.182 -8.859 -28.083 1.00 98.00 669 ARG A CA 1
ATOM 5359 C C . ARG A 1 669 ? -10.054 -7.937 -28.535 1.00 98.00 669 ARG A C 1
ATOM 5361 O O . ARG A 1 669 ? -9.426 -8.213 -29.551 1.00 98.00 669 ARG A O 1
ATOM 5368 N N . VAL A 1 670 ? -9.790 -6.859 -27.797 1.00 97.12 670 VAL A N 1
ATOM 5369 C CA . VAL A 1 670 ? -8.782 -5.857 -28.165 1.00 97.12 670 VAL A CA 1
ATOM 5370 C C . VAL A 1 670 ? -7.392 -6.487 -28.238 1.00 97.12 670 VAL A C 1
ATOM 5372 O O . VAL A 1 670 ? -6.712 -6.289 -29.242 1.00 97.12 670 VAL A O 1
ATOM 5375 N N . VAL A 1 671 ? -7.016 -7.317 -27.258 1.00 98.38 671 VAL A N 1
ATOM 5376 C CA . VAL A 1 671 ? -5.755 -8.079 -27.292 1.00 98.38 671 VAL A CA 1
ATOM 5377 C C . VAL A 1 671 ? -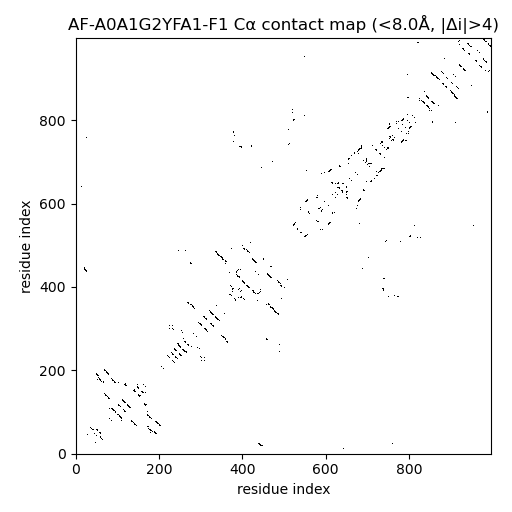5.699 -9.010 -28.506 1.00 98.38 671 VAL A C 1
ATOM 5379 O O . VAL A 1 671 ? -4.716 -8.999 -29.248 1.00 98.38 671 VAL A O 1
ATOM 5382 N N . LYS A 1 672 ? -6.766 -9.778 -28.757 1.00 98.44 672 LYS A N 1
ATOM 5383 C CA . LYS A 1 672 ? -6.838 -10.745 -29.863 1.00 98.44 672 LYS A CA 1
ATOM 5384 C C . LYS A 1 672 ? -6.720 -10.096 -31.243 1.00 98.44 672 LYS A C 1
ATOM 5386 O O . LYS A 1 672 ? -5.991 -10.590 -32.103 1.00 98.44 672 LYS A O 1
ATOM 5391 N N . ASP A 1 673 ? -7.467 -9.024 -31.476 1.00 98.12 673 ASP A N 1
ATOM 5392 C CA . ASP A 1 673 ? -7.583 -8.396 -32.791 1.00 98.12 673 ASP A CA 1
ATOM 5393 C C . ASP A 1 673 ? -6.264 -7.707 -33.186 1.00 98.12 673 ASP A C 1
ATOM 5395 O O . ASP A 1 673 ? -5.813 -7.818 -34.337 1.00 98.12 673 ASP A O 1
ATOM 5399 N N . THR A 1 674 ? -5.610 -7.038 -32.227 1.00 97.75 674 THR A N 1
ATOM 5400 C CA . THR A 1 674 ? -4.426 -6.208 -32.486 1.00 97.75 674 THR A CA 1
ATOM 5401 C C . THR A 1 674 ? -3.094 -6.910 -32.225 1.00 97.75 674 THR A C 1
ATOM 5403 O O . THR A 1 674 ? -2.096 -6.498 -32.808 1.00 97.75 674 THR A O 1
ATOM 5406 N N . GLY A 1 675 ? -3.046 -7.939 -31.371 1.00 96.75 675 GLY A N 1
ATOM 5407 C CA . GLY A 1 675 ? -1.796 -8.585 -30.946 1.00 96.75 675 GLY A CA 1
ATOM 5408 C C . GLY A 1 675 ? -0.955 -7.761 -29.960 1.00 96.75 675 GLY A C 1
ATOM 5409 O O . GLY A 1 675 ? 0.264 -7.916 -29.921 1.00 96.75 675 GLY A O 1
ATOM 5410 N N . MET A 1 676 ? -1.581 -6.858 -29.197 1.00 96.44 676 MET A N 1
ATOM 5411 C CA . MET A 1 676 ? -0.886 -6.082 -28.159 1.00 96.44 676 MET A CA 1
ATOM 5412 C C . MET A 1 676 ? -0.541 -6.938 -26.926 1.00 96.44 676 MET A C 1
ATOM 5414 O O . MET A 1 676 ? -1.085 -8.026 -26.737 1.00 96.44 676 MET A O 1
ATOM 5418 N N . ASP A 1 677 ? 0.348 -6.428 -26.076 1.00 98.06 677 ASP A N 1
ATOM 5419 C CA . ASP A 1 677 ? 0.926 -7.148 -24.935 1.00 98.06 677 ASP A CA 1
ATOM 5420 C C . ASP A 1 677 ? 0.111 -7.008 -23.635 1.00 98.06 677 ASP A C 1
ATOM 5422 O O . ASP A 1 677 ? 0.476 -7.572 -22.609 1.00 98.06 677 ASP A O 1
ATOM 5426 N N . GLY A 1 678 ? -0.991 -6.258 -23.641 1.00 97.56 678 GLY A N 1
ATOM 5427 C CA . GLY A 1 678 ? -1.854 -6.113 -22.469 1.00 97.56 678 GLY A CA 1
ATOM 5428 C C . GLY A 1 678 ? -2.697 -4.847 -22.478 1.00 97.56 678 GLY A C 1
ATOM 5429 O O . GLY A 1 678 ? -2.677 -4.064 -23.432 1.00 97.56 678 GLY A O 1
ATOM 5430 N N . ILE A 1 679 ? -3.436 -4.644 -21.391 1.00 97.44 679 ILE A N 1
ATOM 5431 C CA . ILE A 1 679 ? -4.323 -3.493 -21.197 1.00 97.44 679 ILE A CA 1
ATOM 5432 C C . ILE A 1 679 ? -4.095 -2.897 -19.813 1.00 97.44 679 ILE A C 1
ATOM 5434 O O . ILE A 1 679 ? -3.865 -3.606 -18.833 1.00 97.44 679 ILE A O 1
ATOM 5438 N N . TYR A 1 680 ? -4.192 -1.575 -19.758 1.00 95.62 680 TYR A N 1
ATOM 5439 C CA . TYR A 1 680 ? -4.307 -0.808 -18.536 1.00 95.62 680 TYR A CA 1
ATOM 5440 C C . TYR A 1 680 ? -5.759 -0.387 -18.309 1.00 95.62 680 TYR A C 1
ATOM 5442 O O . TYR A 1 680 ? -6.361 0.231 -19.192 1.00 95.62 680 TYR A O 1
ATOM 5450 N N . LEU A 1 681 ? -6.302 -0.713 -17.136 1.00 94.50 681 LEU A N 1
ATOM 5451 C CA . LEU A 1 681 ? -7.635 -0.305 -16.697 1.00 94.50 681 LEU A CA 1
ATOM 5452 C C . LEU A 1 681 ? -7.526 0.783 -15.617 1.00 94.50 681 LEU A C 1
ATOM 5454 O O . LEU A 1 681 ? -7.177 0.493 -14.472 1.00 94.50 681 LEU A O 1
ATOM 5458 N N . ASP A 1 682 ? -7.815 2.029 -15.999 1.00 89.69 682 ASP A N 1
ATOM 5459 C CA . ASP A 1 682 ? -7.721 3.209 -15.121 1.00 89.69 682 ASP A CA 1
ATOM 5460 C C . ASP A 1 682 ? -8.722 3.153 -13.979 1.00 89.69 682 ASP A C 1
ATOM 5462 O O . ASP A 1 682 ? -9.786 2.579 -14.179 1.00 89.69 682 ASP A O 1
ATOM 5466 N N . GLU A 1 683 ? -8.405 3.709 -12.807 1.00 84.75 683 GLU A N 1
ATOM 5467 C CA . GLU A 1 683 ? -9.165 3.625 -11.545 1.00 84.75 683 GLU A CA 1
ATOM 5468 C C . GLU A 1 683 ? -9.523 2.199 -11.054 1.00 84.75 683 GLU A C 1
ATOM 5470 O O . GLU A 1 683 ? -10.097 2.040 -9.972 1.00 84.75 683 GLU A O 1
ATOM 5475 N N . LEU A 1 684 ? -9.225 1.131 -11.810 1.00 90.50 684 LEU A N 1
ATOM 5476 C CA . LEU A 1 684 ? -9.538 -0.237 -11.393 1.00 90.50 684 LEU A CA 1
ATOM 5477 C C . LEU A 1 684 ? -8.670 -0.631 -10.190 1.00 90.50 684 LEU A C 1
ATOM 5479 O O . LEU A 1 684 ? -7.576 -0.106 -9.984 1.00 90.50 684 LEU A O 1
ATOM 5483 N N . ALA A 1 685 ? -9.185 -1.575 -9.400 1.00 90.44 685 ALA A N 1
ATOM 5484 C CA . ALA A 1 685 ? -8.717 -1.915 -8.058 1.00 90.44 685 ALA A CA 1
ATOM 5485 C C . ALA A 1 685 ? -9.026 -0.851 -6.984 1.00 90.44 685 ALA A C 1
ATOM 5487 O O . ALA A 1 685 ? -8.530 -0.955 -5.868 1.00 90.44 685 ALA A O 1
ATOM 5488 N N . LEU A 1 686 ? -9.917 0.106 -7.275 1.00 89.56 686 LEU A N 1
ATOM 5489 C CA . LEU A 1 686 ? -10.652 0.875 -6.268 1.00 89.56 686 LEU A CA 1
ATOM 5490 C C . LEU A 1 686 ? -12.129 0.433 -6.234 1.00 89.56 686 LEU A C 1
ATOM 5492 O O . LEU A 1 686 ? -12.900 0.760 -7.140 1.00 89.56 686 LEU A O 1
ATOM 5496 N N . PRO A 1 687 ? -12.566 -0.312 -5.206 1.00 88.69 687 PRO A N 1
ATOM 5497 C CA . PRO A 1 687 ? -13.927 -0.818 -5.095 1.00 88.69 687 PRO A CA 1
ATOM 5498 C C . PRO A 1 687 ? -14.870 0.275 -4.576 1.00 88.69 687 PRO A C 1
ATOM 5500 O O . PRO A 1 687 ? -15.246 0.305 -3.405 1.00 88.69 687 PRO A O 1
ATOM 5503 N N . PHE A 1 688 ? -15.271 1.192 -5.456 1.00 87.50 688 PHE A N 1
ATOM 5504 C CA . PHE A 1 688 ? -16.224 2.241 -5.097 1.00 87.50 688 PHE A CA 1
ATOM 5505 C C . PHE A 1 688 ? -17.583 1.668 -4.661 1.00 87.50 688 PHE A C 1
ATOM 5507 O O . PHE A 1 688 ? -18.137 0.774 -5.308 1.00 87.50 688 PHE A O 1
ATOM 5514 N N . ALA A 1 689 ? -18.161 2.242 -3.602 1.00 88.94 689 ALA A N 1
ATOM 5515 C CA . ALA A 1 689 ? -19.468 1.831 -3.094 1.00 88.94 689 ALA A CA 1
ATOM 5516 C C . ALA A 1 689 ? -20.591 2.030 -4.121 1.00 88.94 689 ALA A C 1
ATOM 5518 O O . ALA A 1 689 ? -20.629 3.021 -4.844 1.00 88.94 689 ALA A O 1
ATOM 5519 N N . CYS A 1 690 ? -21.560 1.118 -4.146 1.00 91.62 690 CYS A N 1
ATOM 5520 C CA . CYS A 1 690 ? -22.751 1.228 -4.975 1.00 91.62 690 CYS A CA 1
ATOM 5521 C C . CYS A 1 690 ? -24.022 0.980 -4.148 1.00 91.62 690 CYS A C 1
ATOM 5523 O O . CYS A 1 690 ? -24.228 -0.081 -3.564 1.00 91.62 690 CYS A O 1
ATOM 5525 N N . TYR A 1 691 ? -24.906 1.973 -4.141 1.00 90.75 691 TYR A N 1
ATOM 5526 C CA . TYR A 1 691 ? -26.186 1.999 -3.430 1.00 90.75 691 TYR A CA 1
ATOM 5527 C C . TYR A 1 691 ? -27.377 1.694 -4.357 1.00 90.75 691 TYR A C 1
ATOM 5529 O O . TYR A 1 691 ? -28.526 1.967 -4.008 1.00 90.75 691 TYR A O 1
ATOM 5537 N N . ASN A 1 692 ? -27.129 1.154 -5.556 1.00 92.81 692 ASN A N 1
ATOM 5538 C CA . ASN A 1 692 ? -28.197 0.780 -6.478 1.00 92.81 692 ASN A CA 1
ATOM 5539 C C . ASN A 1 692 ? -28.898 -0.497 -5.993 1.00 92.81 692 ASN A C 1
ATOM 5541 O O . ASN A 1 692 ? -28.379 -1.600 -6.147 1.00 92.81 692 ASN A O 1
ATOM 5545 N N . LEU A 1 693 ? -30.107 -0.344 -5.444 1.00 92.31 693 LEU A N 1
ATOM 5546 C CA . LEU A 1 693 ? -30.901 -1.445 -4.879 1.00 92.31 693 LEU A CA 1
ATOM 5547 C C . LEU A 1 693 ? -31.329 -2.503 -5.913 1.00 92.31 693 LEU A C 1
ATOM 5549 O O . LEU A 1 693 ? -31.797 -3.576 -5.537 1.00 92.31 693 LEU A O 1
ATOM 5553 N N . ASN A 1 694 ? -31.207 -2.215 -7.213 1.00 91.88 694 ASN A N 1
ATOM 5554 C CA . ASN A 1 694 ? -31.546 -3.172 -8.268 1.00 91.88 694 ASN A CA 1
ATOM 5555 C C . ASN A 1 694 ? -30.395 -4.120 -8.625 1.00 91.88 694 ASN A C 1
ATOM 5557 O O . ASN A 1 694 ? -30.655 -5.150 -9.245 1.00 91.88 694 ASN A O 1
ATOM 5561 N N . HIS A 1 695 ? -29.160 -3.793 -8.241 1.00 94.25 695 HIS A N 1
ATOM 5562 C CA . HIS A 1 695 ? -27.987 -4.623 -8.510 1.00 94.25 695 HIS A CA 1
ATOM 5563 C C . HIS A 1 695 ? -27.941 -5.846 -7.596 1.00 94.25 695 HIS A C 1
ATOM 5565 O O . HIS A 1 695 ? -28.344 -5.773 -6.433 1.00 94.25 695 HIS A O 1
ATOM 5571 N N . LEU A 1 696 ? -27.420 -6.967 -8.096 1.00 93.69 696 LEU A N 1
ATOM 5572 C CA . LEU A 1 696 ? -27.356 -8.243 -7.385 1.00 93.69 696 LEU A CA 1
ATOM 5573 C C . LEU A 1 696 ? -26.615 -8.130 -6.047 1.00 93.69 696 LEU A C 1
ATOM 5575 O O . LEU A 1 696 ? -27.097 -8.642 -5.033 1.00 93.69 696 LEU A O 1
ATOM 5579 N N . HIS A 1 697 ? -25.483 -7.419 -6.034 1.00 92.81 697 HIS A N 1
ATOM 5580 C CA . HIS A 1 697 ? -24.671 -7.237 -4.827 1.00 92.81 697 HIS A CA 1
ATOM 5581 C C . HIS A 1 697 ? -25.458 -6.555 -3.694 1.00 92.81 697 HIS A C 1
ATOM 5583 O O . HIS A 1 697 ? -25.267 -6.873 -2.523 1.00 92.81 697 HIS A O 1
ATOM 5589 N N . ASN A 1 698 ? -26.406 -5.675 -4.023 1.00 91.31 698 ASN A N 1
ATOM 5590 C CA . ASN A 1 698 ? -27.267 -5.036 -3.036 1.00 91.31 698 ASN A CA 1
ATOM 5591 C C . ASN A 1 698 ? -28.527 -5.876 -2.766 1.00 91.31 698 ASN A C 1
ATOM 5593 O O . ASN A 1 698 ? -28.793 -6.265 -1.635 1.00 91.31 698 ASN A O 1
ATOM 5597 N N . LYS A 1 699 ? -29.257 -6.243 -3.823 1.00 90.81 699 LYS A N 1
ATOM 5598 C CA . LYS A 1 699 ? -30.550 -6.934 -3.757 1.00 90.81 699 LYS A CA 1
ATOM 5599 C C . LYS A 1 699 ? -30.488 -8.317 -3.108 1.00 90.81 699 LYS A C 1
ATOM 5601 O O . LYS A 1 699 ? -31.463 -8.737 -2.489 1.00 90.81 699 LYS A O 1
ATOM 5606 N N . VAL A 1 700 ? -29.398 -9.052 -3.325 1.00 88.62 700 VAL A N 1
ATOM 5607 C CA . VAL A 1 700 ? -29.253 -10.446 -2.878 1.00 88.62 700 VAL A CA 1
ATOM 5608 C C . VAL A 1 700 ? -28.180 -10.573 -1.810 1.00 88.62 700 VAL A C 1
ATOM 5610 O O . VAL A 1 700 ? -28.403 -11.273 -0.828 1.00 88.62 700 VAL A O 1
ATOM 5613 N N . HIS A 1 701 ? -27.036 -9.903 -1.974 1.00 86.50 701 HIS A N 1
ATOM 5614 C CA . HIS A 1 701 ? -25.935 -10.028 -1.012 1.00 86.50 701 HIS A CA 1
ATOM 5615 C C . HIS A 1 701 ? -25.980 -8.974 0.102 1.00 86.50 701 HIS A C 1
ATOM 5617 O O . HIS A 1 701 ? -25.216 -9.100 1.053 1.00 86.50 701 HIS A O 1
ATOM 5623 N N . ASN A 1 702 ? -26.864 -7.970 0.007 1.00 88.19 702 ASN A N 1
ATOM 5624 C CA . ASN A 1 702 ? -26.994 -6.865 0.962 1.00 88.19 702 ASN A CA 1
ATOM 5625 C C . ASN A 1 702 ? -25.670 -6.126 1.228 1.00 88.19 702 ASN A C 1
ATOM 5627 O O . ASN A 1 702 ? -25.328 -5.799 2.362 1.00 88.19 702 ASN A O 1
ATOM 5631 N N . LYS A 1 703 ? -24.895 -5.890 0.166 1.00 91.19 703 LYS A N 1
ATOM 5632 C CA . LYS A 1 703 ? -23.588 -5.236 0.228 1.00 91.19 703 LYS A CA 1
ATOM 5633 C C . LYS A 1 703 ? -23.528 -4.046 -0.713 1.00 91.19 703 LYS A C 1
ATOM 5635 O O . LYS A 1 703 ? -23.858 -4.142 -1.894 1.00 91.19 703 LYS A O 1
ATOM 5640 N N . ILE A 1 704 ? -23.030 -2.927 -0.201 1.00 92.12 704 ILE A N 1
ATOM 5641 C CA . ILE A 1 704 ? -22.690 -1.755 -1.019 1.00 92.12 704 ILE A CA 1
ATOM 5642 C C . ILE A 1 704 ? -21.324 -1.901 -1.700 1.00 92.12 704 ILE A C 1
ATOM 5644 O O . ILE A 1 704 ? -21.081 -1.260 -2.715 1.00 92.12 704 ILE A O 1
ATOM 5648 N N . VAL A 1 705 ? -20.456 -2.762 -1.161 1.00 93.12 705 VAL A N 1
ATOM 5649 C CA . VAL A 1 705 ? -19.195 -3.204 -1.761 1.00 93.12 705 VAL A CA 1
ATOM 5650 C C . VAL A 1 705 ? -19.100 -4.714 -1.568 1.00 93.12 705 VAL A C 1
ATOM 5652 O O . VAL A 1 705 ? -19.070 -5.198 -0.437 1.00 93.12 705 VAL A O 1
ATOM 5655 N N . ASP A 1 706 ? -19.069 -5.468 -2.662 1.00 93.56 706 ASP A N 1
ATOM 5656 C CA . ASP A 1 706 ? -18.963 -6.925 -2.649 1.00 93.56 706 ASP A CA 1
ATOM 5657 C C . ASP A 1 706 ? -17.632 -7.368 -3.260 1.00 93.56 706 ASP A C 1
ATOM 5659 O O . ASP A 1 706 ? -17.510 -7.608 -4.461 1.00 93.56 706 ASP A O 1
ATOM 5663 N N . MET A 1 707 ? -16.617 -7.448 -2.400 1.00 93.31 707 MET A N 1
ATOM 5664 C CA . MET A 1 707 ? -15.233 -7.736 -2.787 1.00 93.31 707 MET A CA 1
ATOM 5665 C C . MET A 1 707 ? -15.057 -9.049 -3.563 1.00 93.31 707 MET A C 1
ATOM 5667 O O . MET A 1 707 ? -14.363 -9.015 -4.578 1.00 93.31 707 MET A O 1
ATOM 5671 N N . PRO A 1 708 ? -15.711 -10.172 -3.197 1.00 93.25 708 PRO A N 1
ATOM 5672 C CA . PRO A 1 708 ? -15.700 -11.384 -4.018 1.00 93.25 708 PRO A CA 1
ATOM 5673 C C . PRO A 1 708 ? -16.234 -11.195 -5.444 1.00 93.25 708 PRO A C 1
ATOM 5675 O O . PRO A 1 708 ? -15.686 -11.772 -6.380 1.00 93.25 708 PRO A O 1
ATOM 5678 N N . ALA A 1 709 ? -17.293 -10.399 -5.635 1.00 94.56 709 ALA A N 1
ATOM 5679 C CA . ALA A 1 709 ? -17.827 -10.120 -6.970 1.00 94.56 709 ALA A CA 1
ATOM 5680 C C . ALA A 1 709 ? -16.867 -9.224 -7.768 1.00 94.56 709 ALA A C 1
ATOM 5682 O O . ALA A 1 709 ? -16.587 -9.489 -8.937 1.00 94.56 709 ALA A O 1
ATOM 5683 N N . PHE A 1 710 ? -16.309 -8.203 -7.114 1.00 95.38 710 PHE A N 1
ATOM 5684 C CA . PHE A 1 710 ? -15.334 -7.296 -7.713 1.00 95.38 710 PHE A CA 1
ATOM 5685 C C . PHE A 1 710 ? -14.063 -8.030 -8.175 1.00 95.38 710 PHE A C 1
ATOM 5687 O O . PHE A 1 710 ? -13.661 -7.904 -9.333 1.00 95.38 710 PHE A O 1
ATOM 5694 N N . SER A 1 711 ? -13.459 -8.855 -7.312 1.00 95.38 711 SER A N 1
ATOM 5695 C CA . SER A 1 711 ? -12.249 -9.616 -7.646 1.00 95.38 711 SER A CA 1
ATOM 5696 C C . SER A 1 711 ? -12.502 -10.693 -8.703 1.00 95.38 711 SER A C 1
ATOM 5698 O O . SER A 1 711 ? -11.682 -10.869 -9.606 1.00 95.38 711 SER A O 1
ATOM 5700 N N . ALA A 1 712 ? -13.663 -11.358 -8.675 1.00 95.62 712 ALA A N 1
ATOM 5701 C CA . ALA A 1 712 ? -14.059 -12.294 -9.726 1.00 95.62 712 ALA A CA 1
ATOM 5702 C C . ALA A 1 712 ? -14.150 -11.611 -11.102 1.00 95.62 712 ALA A C 1
ATOM 5704 O O . ALA A 1 712 ? -13.735 -12.187 -12.111 1.00 95.62 712 ALA A O 1
ATOM 5705 N N . ASN A 1 713 ? -14.634 -10.369 -11.147 1.00 96.12 713 ASN A N 1
ATOM 5706 C CA . ASN A 1 713 ? -14.715 -9.579 -12.372 1.00 96.12 713 ASN A CA 1
ATOM 5707 C C . ASN A 1 713 ? -13.337 -9.101 -12.864 1.00 96.12 713 ASN A C 1
ATOM 5709 O O . ASN A 1 713 ? -13.080 -9.111 -14.070 1.00 96.12 713 ASN A O 1
ATOM 5713 N N . MET A 1 714 ? -12.409 -8.764 -11.960 1.00 96.00 714 MET A N 1
ATOM 5714 C CA . MET A 1 714 ? -11.003 -8.511 -12.321 1.00 96.00 714 MET A CA 1
ATOM 5715 C C . MET A 1 714 ? -10.353 -9.762 -12.927 1.00 96.00 714 MET A C 1
ATOM 5717 O O . MET A 1 714 ? -9.784 -9.706 -14.019 1.00 96.00 714 MET A O 1
ATOM 5721 N N . ALA A 1 715 ? -10.521 -10.915 -12.272 1.00 96.88 715 ALA A N 1
ATOM 5722 C CA . ALA A 1 715 ? -10.012 -12.192 -12.761 1.00 96.88 715 ALA A CA 1
ATOM 5723 C C . ALA A 1 715 ? -10.620 -12.577 -14.122 1.00 96.88 715 ALA A C 1
ATOM 5725 O O . ALA A 1 715 ? -9.914 -13.107 -14.981 1.00 96.88 715 ALA A O 1
ATOM 5726 N N . LYS A 1 716 ? -11.906 -12.274 -14.357 1.00 97.00 716 LYS A N 1
ATOM 5727 C CA . LYS A 1 716 ? -12.569 -12.480 -15.655 1.00 97.00 716 LYS A CA 1
ATOM 5728 C C . LYS A 1 716 ? -11.925 -11.633 -16.758 1.00 97.00 716 LYS A C 1
ATOM 5730 O O . LYS A 1 716 ? -11.620 -12.177 -17.818 1.00 97.00 716 LYS A O 1
ATOM 5735 N N . ALA A 1 717 ? -11.675 -10.345 -16.510 1.00 96.81 717 ALA A N 1
ATOM 5736 C CA . ALA A 1 717 ? -11.025 -9.464 -17.483 1.00 96.81 717 ALA A CA 1
ATOM 5737 C C . ALA A 1 717 ? -9.600 -9.927 -17.819 1.00 96.81 717 ALA A C 1
ATOM 5739 O O . ALA A 1 717 ? -9.255 -10.051 -18.996 1.00 96.81 717 ALA A O 1
ATOM 5740 N N . ARG A 1 718 ? -8.798 -10.276 -16.802 1.00 97.69 718 ARG A N 1
ATOM 5741 C CA . ARG A 1 718 ? -7.458 -10.836 -17.021 1.00 97.69 718 ARG A CA 1
ATOM 5742 C C . ARG A 1 718 ? -7.517 -12.145 -17.803 1.00 97.69 718 ARG A C 1
ATOM 5744 O O . ARG A 1 718 ? -6.776 -12.319 -18.767 1.00 97.69 718 ARG A O 1
ATOM 5751 N N . LYS A 1 719 ? -8.420 -13.057 -17.431 1.00 97.75 719 LYS A N 1
ATOM 5752 C CA . LYS A 1 719 ? -8.590 -14.342 -18.120 1.00 97.75 719 LYS A CA 1
ATOM 5753 C C . LYS A 1 719 ? -8.942 -14.163 -19.597 1.00 97.75 719 LYS A C 1
ATOM 5755 O O . LYS A 1 719 ? -8.390 -14.874 -20.428 1.00 97.75 719 LYS A O 1
ATOM 5760 N N . ALA A 1 720 ? -9.828 -13.225 -19.930 1.00 98.31 720 ALA A N 1
ATOM 5761 C CA . ALA A 1 720 ? -10.200 -12.963 -21.317 1.00 98.31 720 ALA A CA 1
ATOM 5762 C C . ALA A 1 720 ? -8.995 -12.523 -22.171 1.00 98.31 720 ALA A C 1
ATOM 5764 O O . ALA A 1 720 ? -8.886 -12.924 -23.329 1.00 98.31 720 ALA A O 1
ATOM 5765 N N . MET A 1 721 ? -8.071 -11.746 -21.596 1.00 98.31 721 MET A N 1
ATOM 5766 C CA . MET A 1 721 ? -6.814 -11.377 -22.256 1.00 98.31 721 MET A CA 1
ATOM 5767 C C . MET A 1 721 ? -5.839 -12.548 -22.344 1.00 98.31 721 MET A C 1
ATOM 5769 O O . MET A 1 721 ? -5.295 -12.791 -23.416 1.00 98.31 721 MET A O 1
ATOM 5773 N N . PHE A 1 722 ? -5.677 -13.310 -21.262 1.00 97.44 722 PHE A N 1
ATOM 5774 C CA . PHE A 1 722 ? -4.821 -14.497 -21.231 1.00 97.44 722 PHE A CA 1
ATOM 5775 C C . PHE A 1 722 ? -5.236 -15.542 -22.282 1.00 97.44 722 PHE A C 1
ATOM 5777 O O . PHE A 1 722 ? -4.395 -16.097 -22.984 1.00 97.44 722 PHE A O 1
ATOM 5784 N N . ASP A 1 723 ? -6.542 -15.781 -22.440 1.00 97.88 723 ASP A N 1
ATOM 5785 C CA . ASP A 1 723 ? -7.072 -16.706 -23.450 1.00 97.88 723 ASP A CA 1
ATOM 5786 C C . ASP A 1 723 ? -6.796 -16.220 -24.889 1.00 97.88 723 ASP A C 1
ATOM 5788 O O . ASP A 1 723 ? -6.733 -17.032 -25.816 1.00 97.88 723 ASP A O 1
ATOM 5792 N N . ALA A 1 724 ? -6.633 -14.907 -25.092 1.00 97.81 724 ALA A N 1
ATOM 5793 C CA . ALA A 1 724 ? -6.248 -14.318 -26.374 1.00 97.81 724 ALA A CA 1
ATOM 5794 C C . ALA A 1 724 ? -4.728 -14.365 -26.608 1.00 97.81 724 ALA A C 1
ATOM 5796 O O . ALA A 1 724 ? -4.286 -14.637 -27.725 1.00 97.81 724 ALA A O 1
ATOM 5797 N N . ASN A 1 725 ? -3.942 -14.103 -25.566 1.00 97.25 725 ASN A N 1
ATOM 5798 C CA . ASN A 1 725 ? -2.489 -14.159 -25.558 1.00 97.25 725 ASN A CA 1
ATOM 5799 C C . ASN A 1 725 ? -2.008 -14.508 -24.133 1.00 97.25 725 ASN A C 1
ATOM 5801 O O . ASN A 1 725 ? -2.175 -13.680 -23.238 1.00 97.25 725 ASN A O 1
ATOM 5805 N N . PRO A 1 726 ? -1.375 -15.676 -23.908 1.00 96.56 726 PRO A N 1
ATOM 5806 C CA . PRO A 1 726 ? -0.904 -16.082 -22.579 1.00 96.56 726 PRO A CA 1
ATOM 5807 C C . PRO A 1 726 ? 0.127 -15.138 -21.945 1.00 96.56 726 PRO A C 1
ATOM 5809 O O . PRO A 1 726 ? 0.314 -15.164 -20.735 1.00 96.56 726 PRO A O 1
ATOM 5812 N N . GLU A 1 727 ? 0.784 -14.307 -22.758 1.00 97.06 727 GLU A N 1
ATOM 5813 C CA . GLU A 1 727 ? 1.751 -13.299 -22.316 1.00 97.06 727 GLU A CA 1
ATOM 5814 C C . GLU A 1 727 ? 1.109 -11.923 -22.068 1.00 97.06 727 GLU A C 1
ATOM 5816 O O . GLU A 1 727 ? 1.827 -10.977 -21.743 1.00 97.06 727 GLU A O 1
ATOM 5821 N N . ALA A 1 728 ? -0.207 -11.773 -22.27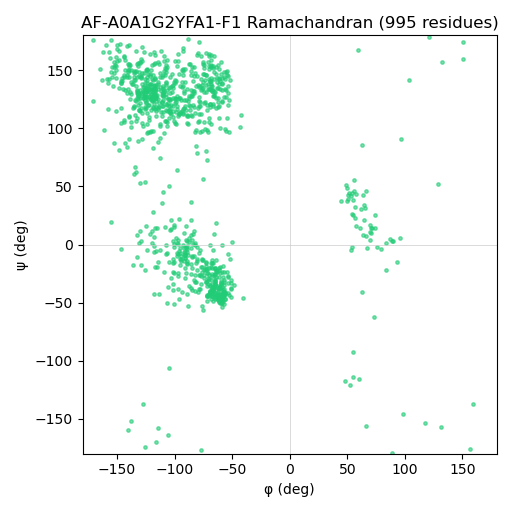2 1.00 98.19 728 ALA A N 1
ATOM 5822 C CA . ALA A 1 728 ? -0.888 -10.500 -22.075 1.00 98.19 728 ALA A CA 1
ATOM 5823 C C . ALA A 1 728 ? -1.106 -10.188 -20.593 1.00 98.19 728 ALA A C 1
ATOM 5825 O O . ALA A 1 728 ? -1.554 -11.043 -19.828 1.00 98.19 728 ALA A O 1
ATOM 5826 N N . ILE A 1 729 ? -0.856 -8.933 -20.222 1.00 97.94 729 ILE A N 1
ATOM 5827 C CA . ILE A 1 729 ? -0.977 -8.458 -18.839 1.00 97.94 729 ILE A CA 1
ATOM 5828 C C . ILE A 1 729 ? -2.210 -7.579 -18.616 1.00 97.94 729 ILE A C 1
ATOM 5830 O O . ILE A 1 729 ? -2.683 -6.891 -19.528 1.00 97.94 729 ILE A O 1
ATOM 5834 N N . LEU A 1 730 ? -2.704 -7.576 -17.376 1.00 98.00 730 LEU A N 1
ATOM 5835 C CA . LEU A 1 730 ? -3.619 -6.569 -16.848 1.00 98.00 730 LEU A CA 1
ATOM 5836 C C . LEU A 1 730 ? -2.880 -5.662 -15.863 1.00 98.00 730 LEU A C 1
ATOM 5838 O O . LEU A 1 730 ? -2.468 -6.114 -14.795 1.00 98.00 730 LEU A O 1
ATOM 5842 N N . MET A 1 731 ? -2.766 -4.378 -16.202 1.00 96.94 731 MET A N 1
ATOM 5843 C CA . MET A 1 731 ? -2.279 -3.338 -15.294 1.00 96.94 731 MET A CA 1
ATOM 5844 C C . MET A 1 731 ? -3.430 -2.427 -14.842 1.00 96.94 731 MET A C 1
ATOM 5846 O O . MET A 1 731 ? -4.372 -2.201 -15.599 1.00 96.94 731 MET A O 1
ATOM 5850 N N . THR A 1 732 ? -3.365 -1.884 -13.630 1.00 95.50 732 THR A N 1
ATOM 5851 C CA . THR A 1 732 ? -4.389 -0.974 -13.076 1.00 95.50 732 THR A CA 1
ATOM 5852 C C . THR A 1 732 ? -3.787 0.321 -12.527 1.00 95.50 732 THR A C 1
ATOM 5854 O O . THR A 1 732 ? -2.567 0.447 -12.406 1.00 95.50 732 THR A O 1
ATOM 5857 N N . GLU A 1 733 ? -4.620 1.306 -12.181 1.00 90.00 733 GLU A N 1
ATOM 5858 C CA . GLU A 1 733 ? -4.131 2.550 -11.565 1.00 90.00 733 GLU A CA 1
ATOM 5859 C C . GLU A 1 733 ? -3.605 2.339 -10.140 1.00 90.00 733 GLU A C 1
ATOM 5861 O O . GLU A 1 733 ? -2.616 2.945 -9.736 1.00 90.00 733 GLU A O 1
ATOM 5866 N N . HIS A 1 734 ? -4.229 1.446 -9.374 1.00 90.50 734 HIS A N 1
ATOM 5867 C CA . HIS A 1 734 ? -3.852 1.181 -7.988 1.00 90.50 734 HIS A CA 1
ATOM 5868 C C . HIS A 1 734 ? -3.685 -0.314 -7.744 1.00 90.50 734 HIS A C 1
ATOM 5870 O O . HIS A 1 734 ? -4.280 -1.132 -8.441 1.00 90.50 734 HIS A O 1
ATOM 5876 N N . ALA A 1 735 ? -2.920 -0.679 -6.714 1.00 91.62 735 ALA A N 1
ATOM 5877 C CA . ALA A 1 735 ? -2.893 -2.061 -6.234 1.00 91.62 735 ALA A CA 1
ATOM 5878 C C . ALA A 1 735 ? -4.209 -2.430 -5.519 1.00 91.62 735 ALA A C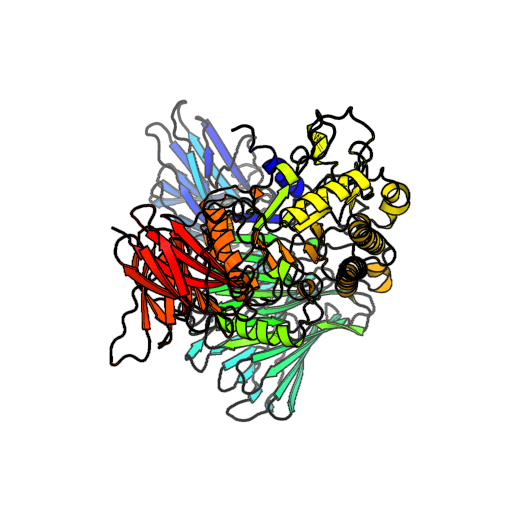 1
ATOM 5880 O O . ALA A 1 735 ? -4.614 -3.590 -5.512 1.00 91.62 735 ALA A O 1
ATOM 5881 N N . GLY A 1 736 ? -4.870 -1.435 -4.910 1.00 87.94 736 GLY A N 1
ATOM 5882 C CA . GLY A 1 736 ? -6.103 -1.576 -4.128 1.00 87.94 736 GLY A CA 1
ATOM 5883 C C . GLY A 1 736 ? -5.874 -2.227 -2.765 1.00 87.94 736 GLY A C 1
ATOM 5884 O O . GLY A 1 736 ? -6.065 -1.630 -1.707 1.00 87.94 736 GLY A O 1
ATOM 5885 N N . SER A 1 737 ? -5.405 -3.467 -2.779 1.00 95.56 737 SER A N 1
ATOM 5886 C CA . SER A 1 737 ? -4.965 -4.193 -1.594 1.00 95.56 737 SER A CA 1
ATOM 5887 C C . SER A 1 737 ? -4.103 -5.385 -1.963 1.00 95.56 737 SER A C 1
ATOM 5889 O O . SER A 1 737 ? -4.124 -5.851 -3.097 1.00 95.56 737 SER A O 1
ATOM 5891 N N . ASP A 1 738 ? -3.407 -5.934 -0.974 1.00 97.19 738 ASP A N 1
ATOM 5892 C CA . ASP A 1 738 ? -2.823 -7.272 -1.055 1.00 97.19 738 ASP A CA 1
ATOM 5893 C C . ASP A 1 738 ? -3.845 -8.357 -1.428 1.00 97.19 738 ASP A C 1
ATOM 5895 O O . ASP A 1 738 ? -3.495 -9.354 -2.044 1.00 97.19 738 ASP A O 1
ATOM 5899 N N . TYR A 1 739 ? -5.133 -8.182 -1.128 1.00 97.62 739 TYR A N 1
ATOM 5900 C CA . TYR A 1 739 ? -6.150 -9.100 -1.622 1.00 97.62 739 TYR A CA 1
ATOM 5901 C C . TYR A 1 739 ? -6.381 -8.932 -3.129 1.00 97.62 739 TYR A C 1
ATOM 5903 O O . TYR A 1 739 ? -6.399 -9.930 -3.848 1.00 97.62 739 TYR A O 1
ATOM 5911 N N . LEU A 1 740 ? -6.559 -7.698 -3.611 1.00 96.81 740 LEU A N 1
ATOM 5912 C CA . LEU A 1 740 ? -6.871 -7.424 -5.018 1.00 96.81 740 LEU A CA 1
ATOM 5913 C C . LEU A 1 740 ? -5.681 -7.646 -5.955 1.00 96.81 740 LEU A C 1
ATOM 5915 O O . LEU A 1 740 ? -5.888 -8.094 -7.086 1.00 96.81 740 LEU A O 1
ATOM 5919 N N . SER A 1 741 ? -4.454 -7.396 -5.490 1.00 96.88 741 SER A N 1
ATOM 5920 C CA . SER A 1 741 ? -3.250 -7.558 -6.307 1.00 96.88 741 SER A CA 1
ATOM 5921 C C . SER A 1 741 ? -3.044 -9.000 -6.772 1.00 96.88 741 SER A C 1
ATOM 5923 O O . SER A 1 741 ? -2.450 -9.202 -7.819 1.00 96.88 741 SER A O 1
ATOM 5925 N N . GLN A 1 742 ? -3.634 -9.993 -6.093 1.00 96.44 742 GLN A N 1
ATOM 5926 C CA . GLN A 1 742 ? -3.606 -11.402 -6.505 1.00 96.44 742 GLN A CA 1
ATOM 5927 C C . GLN A 1 742 ? -4.172 -11.662 -7.905 1.00 96.44 742 GLN A C 1
ATOM 5929 O O . GLN A 1 742 ? -3.868 -12.698 -8.485 1.00 96.44 742 GLN A O 1
ATOM 5934 N N . PHE A 1 743 ? -5.035 -10.782 -8.427 1.00 96.88 743 PHE A N 1
ATOM 5935 C CA . PHE A 1 743 ? -5.832 -11.037 -9.635 1.00 96.88 743 PHE A CA 1
ATOM 5936 C C . PHE A 1 743 ? -5.365 -10.256 -10.874 1.00 96.88 743 PHE A C 1
ATOM 5938 O O . PHE A 1 743 ? -5.974 -10.388 -11.939 1.00 96.88 743 PHE A O 1
ATOM 5945 N N . ILE A 1 744 ? -4.316 -9.441 -10.745 1.00 96.62 744 ILE A N 1
ATOM 5946 C CA . ILE A 1 744 ? -3.804 -8.513 -11.767 1.00 96.62 744 ILE A CA 1
ATOM 5947 C C . ILE A 1 744 ? -2.275 -8.526 -11.782 1.00 96.62 744 ILE A C 1
ATOM 5949 O O . ILE A 1 744 ? -1.661 -8.860 -10.784 1.00 96.62 744 ILE A O 1
ATOM 5953 N N . ASP A 1 745 ? -1.635 -8.175 -12.893 1.00 98.06 745 ASP A N 1
ATOM 5954 C CA . ASP A 1 745 ? -0.182 -8.342 -13.053 1.00 98.06 745 ASP A CA 1
ATOM 5955 C C . ASP A 1 745 ? 0.623 -7.198 -12.416 1.00 98.06 745 ASP A C 1
ATOM 5957 O O . ASP A 1 745 ? 1.739 -7.400 -11.930 1.00 98.06 745 ASP A O 1
ATOM 5961 N N . GLY A 1 746 ? 0.065 -5.985 -12.409 1.00 97.31 746 GLY A N 1
ATOM 5962 C CA . GLY A 1 746 ? 0.729 -4.813 -11.848 1.00 97.31 746 GLY A CA 1
ATOM 5963 C C . GLY A 1 746 ? -0.156 -3.579 -11.734 1.00 97.31 746 GLY A C 1
ATOM 5964 O O . GLY A 1 746 ? -1.297 -3.570 -12.195 1.00 97.31 746 GLY A O 1
ATOM 5965 N N . SER A 1 747 ? 0.381 -2.508 -11.156 1.00 96.06 747 SER A N 1
ATOM 5966 C CA . SER A 1 747 ? -0.308 -1.217 -11.099 1.00 96.06 747 SER A CA 1
ATOM 5967 C C . SER A 1 747 ? 0.634 -0.020 -11.081 1.00 96.06 747 SER A C 1
ATOM 5969 O O . SER A 1 747 ? 1.839 -0.146 -10.822 1.00 96.06 747 SER A O 1
ATOM 5971 N N . TRP A 1 748 ? 0.064 1.172 -11.284 1.00 93.44 748 TRP A N 1
ATOM 5972 C CA . TRP A 1 748 ? 0.708 2.379 -10.785 1.00 93.44 748 TRP A CA 1
ATOM 5973 C C . TRP A 1 748 ? 0.708 2.397 -9.251 1.00 93.44 748 TRP A C 1
ATOM 5975 O O . TRP A 1 748 ? -0.128 1.780 -8.585 1.00 93.44 748 TRP A O 1
ATOM 5985 N N . SER A 1 749 ? 1.703 3.074 -8.681 1.00 90.94 749 SER A N 1
ATOM 5986 C CA . SER A 1 749 ? 1.881 3.167 -7.234 1.00 90.94 749 SER A CA 1
ATOM 5987 C C . SER A 1 749 ? 1.370 4.506 -6.674 1.00 90.94 749 SER A C 1
ATOM 5989 O O . SER A 1 749 ? 0.577 4.542 -5.727 1.00 90.94 749 SER A O 1
ATOM 5991 N N . GLN A 1 750 ? 1.810 5.617 -7.278 1.00 89.00 750 GLN A N 1
ATOM 5992 C CA . GLN A 1 750 ? 1.542 7.003 -6.854 1.00 89.00 750 GLN A CA 1
ATOM 5993 C C . GLN A 1 750 ? 1.926 7.290 -5.382 1.00 89.00 750 GLN A C 1
ATOM 5995 O O . GLN A 1 750 ? 1.361 8.172 -4.736 1.00 89.00 750 GLN A O 1
ATOM 6000 N N . THR A 1 751 ? 2.889 6.545 -4.833 1.00 88.38 751 THR A N 1
ATOM 6001 C CA . THR A 1 751 ? 3.436 6.755 -3.479 1.00 88.38 751 THR A CA 1
ATOM 6002 C C . THR A 1 751 ? 4.282 8.037 -3.415 1.00 88.38 751 THR A C 1
ATOM 6004 O O . THR A 1 751 ? 4.304 8.735 -2.401 1.00 88.38 751 THR A O 1
ATOM 6007 N N . TYR A 1 752 ? 4.975 8.365 -4.506 1.00 88.31 752 TYR A N 1
ATOM 6008 C CA . TYR A 1 752 ? 5.900 9.494 -4.641 1.00 88.31 752 TYR A CA 1
ATOM 6009 C C . TYR A 1 752 ? 5.316 10.658 -5.436 1.00 88.31 752 TYR A C 1
ATOM 6011 O O . TYR A 1 752 ? 6.054 11.572 -5.811 1.00 88.31 752 TYR A O 1
ATOM 6019 N N . TYR A 1 753 ? 4.009 10.648 -5.692 1.00 86.56 753 TYR A N 1
ATOM 6020 C CA . TYR A 1 753 ? 3.350 11.696 -6.451 1.00 86.56 753 TYR A CA 1
ATOM 6021 C C . TYR A 1 753 ? 3.234 12.998 -5.641 1.00 86.56 753 TYR A C 1
ATOM 6023 O O . TYR A 1 753 ? 2.190 13.324 -5.090 1.00 86.56 753 TYR A O 1
ATOM 6031 N N . GLU A 1 754 ? 4.318 13.771 -5.587 1.00 84.12 754 GLU A N 1
ATOM 6032 C CA . GLU A 1 754 ? 4.451 14.979 -4.761 1.00 84.12 754 GLU A CA 1
ATOM 6033 C C . GLU A 1 754 ? 3.421 16.069 -5.088 1.00 84.12 754 GLU A C 1
ATOM 6035 O O . GLU A 1 754 ? 2.975 16.772 -4.188 1.00 84.12 754 GLU A O 1
ATOM 6040 N N . GLN A 1 755 ? 3.004 16.210 -6.351 1.00 80.19 755 GLN A N 1
ATOM 6041 C CA . GLN A 1 755 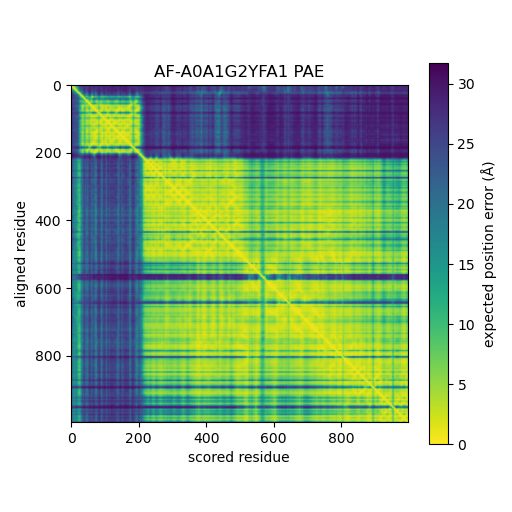? 1.987 17.210 -6.714 1.00 80.19 755 GLN A CA 1
ATOM 6042 C C . GLN A 1 755 ? 0.584 16.837 -6.214 1.00 80.19 755 GLN A C 1
ATOM 6044 O O . GLN A 1 755 ? -0.199 17.737 -5.925 1.00 80.19 755 GLN A O 1
ATOM 6049 N N . GLY A 1 756 ? 0.265 15.539 -6.135 1.00 73.69 756 GLY A N 1
ATOM 6050 C CA . GLY A 1 756 ? -1.008 15.054 -5.594 1.00 73.69 756 GLY A CA 1
ATOM 6051 C C . GLY A 1 756 ? -0.979 14.905 -4.072 1.00 73.69 756 GLY A C 1
ATOM 6052 O O . GLY A 1 756 ? -1.947 15.240 -3.397 1.00 73.69 756 GLY A O 1
ATOM 6053 N N . PHE A 1 757 ? 0.155 14.457 -3.527 1.00 82.94 757 PHE A N 1
ATOM 6054 C CA . PHE A 1 757 ? 0.321 14.082 -2.121 1.00 82.94 757 PHE A CA 1
ATOM 6055 C C . PHE A 1 757 ? 1.602 14.691 -1.519 1.00 82.94 757 PHE A C 1
ATOM 6057 O O . PHE A 1 757 ? 2.497 13.963 -1.081 1.00 82.94 757 PHE A O 1
ATOM 6064 N N . PRO A 1 758 ? 1.731 16.030 -1.455 1.00 81.69 758 PRO A N 1
ATOM 6065 C CA . PRO A 1 758 ? 2.960 16.688 -0.989 1.00 81.69 758 PRO A CA 1
ATOM 6066 C C . PRO A 1 758 ? 3.329 16.325 0.458 1.00 81.69 758 PRO A C 1
ATOM 6068 O O . PRO A 1 758 ? 4.498 16.363 0.849 1.00 81.69 758 PRO A O 1
ATOM 6071 N N . PHE A 1 759 ? 2.342 15.928 1.258 1.00 82.88 759 PHE A N 1
ATOM 6072 C CA . PHE A 1 759 ? 2.510 15.562 2.661 1.00 82.88 759 PHE A CA 1
ATOM 6073 C C . PHE A 1 759 ? 3.363 14.318 2.871 1.00 82.88 759 PHE A C 1
ATOM 6075 O O . PHE A 1 759 ? 4.108 14.261 3.849 1.00 82.88 759 PHE A O 1
ATOM 6082 N N . SER A 1 760 ? 3.290 13.342 1.958 1.00 85.81 760 SER A N 1
ATOM 6083 C CA . SER A 1 760 ? 4.085 12.118 2.062 1.00 85.81 760 SER A CA 1
ATOM 6084 C C . SER A 1 760 ? 5.570 12.456 1.973 1.00 85.81 760 SER A C 1
ATOM 6086 O O . SER A 1 760 ? 6.363 12.029 2.809 1.00 85.81 760 SER A O 1
ATOM 6088 N N . THR A 1 761 ? 5.928 13.335 1.035 1.00 85.12 761 THR A N 1
ATOM 6089 C CA . THR A 1 761 ? 7.300 13.822 0.873 1.00 85.12 761 THR A CA 1
ATOM 6090 C C . THR A 1 761 ? 7.726 14.725 2.030 1.00 85.12 761 THR A C 1
ATOM 6092 O O . THR A 1 761 ? 8.845 14.600 2.521 1.00 85.12 761 THR A O 1
ATOM 6095 N N . LYS A 1 762 ? 6.833 15.595 2.516 1.00 85.62 762 LYS A N 1
ATOM 6096 C CA . LYS A 1 762 ? 7.129 16.537 3.605 1.00 85.62 762 LYS A CA 1
ATOM 6097 C C . LYS A 1 762 ? 7.350 15.857 4.960 1.00 85.62 762 LYS A C 1
ATOM 6099 O O . LYS A 1 762 ? 8.230 16.280 5.705 1.00 85.62 762 LYS A O 1
ATOM 6104 N N . TYR A 1 763 ? 6.548 14.846 5.291 1.00 88.12 763 TYR A N 1
ATOM 6105 C CA . TYR A 1 763 ? 6.478 14.295 6.650 1.00 88.12 763 TYR A CA 1
ATOM 6106 C C . TYR A 1 763 ? 6.947 12.839 6.774 1.00 88.12 763 TYR A C 1
ATOM 6108 O O . TYR A 1 763 ? 7.264 12.410 7.884 1.00 88.12 763 TYR A O 1
ATOM 6116 N N . PHE A 1 764 ? 6.995 12.079 5.673 1.00 91.62 764 PHE A N 1
ATOM 6117 C CA . PHE A 1 764 ? 7.125 10.617 5.716 1.00 91.62 764 PHE A CA 1
ATOM 6118 C C . PHE A 1 764 ? 8.194 10.026 4.773 1.00 91.62 764 PHE A C 1
ATOM 6120 O O . PHE A 1 764 ? 8.302 8.806 4.667 1.00 91.62 764 PHE A O 1
ATOM 6127 N N . ASP A 1 765 ? 9.025 10.843 4.114 1.00 89.06 765 ASP A N 1
ATOM 6128 C CA . ASP A 1 765 ? 10.009 10.357 3.127 1.00 89.06 765 ASP A CA 1
ATOM 6129 C C . ASP A 1 765 ? 11.372 9.952 3.716 1.00 89.06 765 ASP A C 1
ATOM 6131 O O . ASP A 1 765 ? 12.275 9.582 2.975 1.00 89.06 765 ASP A O 1
ATOM 6135 N N . ASP A 1 766 ? 11.581 9.946 5.032 1.00 91.94 766 ASP A N 1
ATOM 6136 C CA . ASP A 1 766 ? 12.901 9.643 5.624 1.00 91.94 766 ASP A CA 1
ATOM 6137 C C . ASP A 1 766 ? 13.549 8.346 5.099 1.00 91.94 766 ASP A C 1
ATOM 6139 O O . ASP A 1 766 ? 14.774 8.262 4.997 1.00 91.94 766 ASP A O 1
ATOM 6143 N N . LEU A 1 767 ? 12.734 7.352 4.729 1.00 94.56 767 LEU A N 1
ATOM 6144 C CA . LEU A 1 767 ? 13.192 6.045 4.256 1.00 94.56 767 LEU A CA 1
ATOM 6145 C C . LEU A 1 767 ? 13.152 5.873 2.727 1.00 94.56 767 LEU A C 1
ATOM 6147 O O . LEU A 1 767 ? 13.754 4.928 2.227 1.00 94.56 767 LEU A O 1
ATOM 6151 N N . SER A 1 768 ? 12.455 6.748 1.991 1.00 95.06 768 SER A N 1
ATOM 6152 C CA . SER A 1 768 ? 12.262 6.664 0.529 1.00 95.06 768 SER A CA 1
ATOM 6153 C C . SER A 1 768 ? 11.916 5.263 0.007 1.00 95.06 768 SER A C 1
ATOM 6155 O O . SER A 1 768 ? 12.381 4.854 -1.056 1.00 95.06 768 SER A O 1
ATOM 6157 N N . LEU A 1 769 ? 11.114 4.512 0.764 1.00 96.31 769 LEU A N 1
ATOM 6158 C CA . LEU A 1 769 ? 10.715 3.149 0.426 1.00 96.31 769 LEU A CA 1
ATOM 6159 C C . LEU A 1 769 ? 9.340 3.101 -0.226 1.00 96.31 769 LEU A C 1
ATOM 6161 O O . LEU A 1 769 ? 8.494 3.957 0.016 1.00 96.31 769 LEU A O 1
ATOM 6165 N N . ASN A 1 770 ? 9.119 2.075 -1.036 1.00 96.62 770 ASN A N 1
ATOM 6166 C CA . ASN A 1 770 ? 7.794 1.575 -1.361 1.00 96.62 770 ASN A CA 1
ATOM 6167 C C . ASN A 1 770 ? 7.633 0.250 -0.614 1.00 96.62 770 ASN A C 1
ATOM 6169 O O . ASN A 1 770 ? 8.222 -0.756 -1.003 1.00 96.62 770 ASN A O 1
ATOM 6173 N N . TYR A 1 771 ? 6.911 0.241 0.507 1.00 97.94 771 TYR A N 1
ATOM 6174 C CA . TYR A 1 771 ? 6.926 -0.929 1.397 1.00 97.94 771 TYR A CA 1
ATOM 6175 C C . TYR A 1 771 ? 6.210 -2.137 0.784 1.00 97.94 771 TYR A C 1
ATOM 6177 O O . TYR A 1 771 ? 6.615 -3.274 1.029 1.00 97.94 771 TYR A O 1
ATOM 6185 N N . PHE A 1 772 ? 5.207 -1.899 -0.065 1.00 97.75 772 PHE A N 1
ATOM 6186 C CA . PHE A 1 772 ? 4.473 -2.950 -0.766 1.00 97.75 772 PHE A CA 1
ATOM 6187 C C . PHE A 1 772 ? 5.386 -3.761 -1.695 1.00 97.75 772 PHE A C 1
ATOM 6189 O O . PHE A 1 772 ? 5.331 -4.985 -1.652 1.00 97.75 772 PHE A O 1
ATOM 6196 N N . ARG A 1 773 ? 6.318 -3.113 -2.419 1.00 96.81 773 ARG A N 1
ATOM 6197 C CA . ARG A 1 773 ? 7.332 -3.792 -3.257 1.00 96.81 773 ARG A CA 1
ATOM 6198 C C . ARG A 1 773 ? 8.146 -4.845 -2.496 1.00 96.81 773 ARG A C 1
ATOM 6200 O O . ARG A 1 773 ? 8.555 -5.835 -3.100 1.00 96.81 773 ARG A O 1
ATOM 6207 N N . PHE A 1 774 ? 8.407 -4.636 -1.204 1.00 98.00 774 PHE A N 1
ATOM 6208 C CA . PHE A 1 774 ? 9.162 -5.579 -0.367 1.00 98.00 774 PHE A CA 1
ATOM 6209 C C . PHE A 1 774 ? 8.281 -6.599 0.352 1.00 98.00 774 PHE A C 1
ATOM 6211 O O . PHE A 1 774 ? 8.791 -7.628 0.784 1.00 98.00 774 PHE A O 1
ATOM 6218 N N . CYS A 1 775 ? 6.988 -6.312 0.513 1.00 98.19 775 CYS A N 1
ATOM 6219 C CA . CYS A 1 775 ? 6.052 -7.236 1.146 1.00 98.19 775 CYS A CA 1
ATOM 6220 C C . CYS A 1 775 ? 5.446 -8.220 0.148 1.00 98.19 775 CYS A C 1
ATOM 6222 O O . CYS A 1 775 ? 5.235 -9.356 0.552 1.00 98.19 775 CYS A O 1
ATOM 6224 N N . PHE A 1 776 ? 5.193 -7.786 -1.093 1.00 97.94 776 PHE A N 1
ATOM 6225 C CA . PHE A 1 776 ? 4.531 -8.531 -2.175 1.00 97.94 776 PHE A CA 1
ATOM 6226 C C . PHE A 1 776 ? 5.313 -8.365 -3.492 1.00 97.94 776 PHE A C 1
ATOM 6228 O O . PHE A 1 776 ? 4.866 -7.673 -4.413 1.00 97.94 776 PHE A O 1
ATOM 6235 N N . PRO A 1 777 ? 6.543 -8.900 -3.568 1.00 97.12 777 PRO A N 1
ATOM 6236 C CA . PRO A 1 777 ? 7.440 -8.703 -4.705 1.00 97.12 777 PRO A CA 1
ATOM 6237 C C . PRO A 1 777 ? 6.966 -9.359 -6.014 1.00 97.12 777 PRO A C 1
ATOM 6239 O O . PRO A 1 777 ? 7.512 -9.042 -7.069 1.00 97.12 777 PRO A O 1
ATOM 6242 N N . GLU A 1 778 ? 5.968 -10.241 -5.957 1.00 96.94 778 GLU A N 1
ATOM 6243 C CA . GLU A 1 778 ? 5.305 -10.879 -7.100 1.00 96.94 778 GLU A CA 1
ATOM 6244 C C . GLU A 1 778 ? 4.497 -9.879 -7.941 1.00 96.94 778 GLU A C 1
ATOM 6246 O O . GLU A 1 778 ? 4.282 -10.099 -9.134 1.00 96.94 778 GLU A O 1
ATOM 6251 N N . PHE A 1 779 ? 4.050 -8.779 -7.326 1.00 97.62 779 PHE A N 1
ATOM 6252 C CA . PHE A 1 779 ? 3.221 -7.768 -7.969 1.00 97.62 779 PHE A CA 1
ATOM 6253 C C . PHE A 1 779 ? 4.068 -6.649 -8.582 1.00 97.62 779 PHE A C 1
ATOM 6255 O O . PHE A 1 779 ? 4.858 -5.989 -7.894 1.00 97.62 779 PHE A O 1
ATOM 6262 N N . LYS A 1 780 ? 3.894 -6.387 -9.884 1.00 97.12 780 LYS A N 1
ATOM 6263 C CA . LYS A 1 780 ? 4.691 -5.373 -10.576 1.00 97.12 780 LYS A CA 1
ATOM 6264 C C . LYS A 1 780 ? 4.186 -3.967 -10.264 1.00 97.12 780 LYS A C 1
ATOM 6266 O O . LYS A 1 780 ? 3.080 -3.589 -10.631 1.00 97.12 780 LYS A O 1
ATOM 6271 N N . LEU A 1 781 ? 5.045 -3.149 -9.665 1.00 96.38 781 LEU A N 1
ATOM 6272 C CA . LEU A 1 781 ? 4.753 -1.739 -9.431 1.00 96.38 781 LEU A CA 1
ATOM 6273 C C . LEU A 1 781 ? 5.563 -0.832 -10.354 1.00 96.38 781 LEU A C 1
ATOM 6275 O O . LEU A 1 781 ? 6.775 -1.013 -10.540 1.00 96.38 781 LEU A O 1
ATOM 6279 N N . ALA A 1 782 ? 4.892 0.198 -10.858 1.00 94.38 782 ALA A N 1
ATOM 6280 C CA . ALA A 1 782 ? 5.523 1.350 -11.477 1.00 94.38 782 ALA A CA 1
ATOM 6281 C C . ALA A 1 782 ? 5.021 2.645 -10.829 1.00 94.38 782 ALA A C 1
ATOM 6283 O O . ALA A 1 782 ? 3.885 2.730 -10.372 1.00 94.38 782 ALA A O 1
ATOM 6284 N N . GLU A 1 783 ? 5.861 3.666 -10.744 1.00 92.62 783 GLU A N 1
ATOM 6285 C CA . GLU A 1 783 ? 5.471 4.949 -10.174 1.00 92.62 783 GLU A CA 1
ATOM 6286 C C . GLU A 1 783 ? 4.888 5.870 -11.243 1.00 92.62 783 GLU A C 1
ATOM 6288 O O . GLU A 1 783 ? 5.474 6.044 -12.312 1.00 92.62 783 GLU A O 1
ATOM 6293 N N . TRP A 1 784 ? 3.762 6.497 -10.911 1.00 88.00 784 TRP A N 1
ATOM 6294 C CA . TRP A 1 784 ? 3.132 7.543 -11.703 1.00 88.00 784 TRP A CA 1
ATOM 6295 C C . TRP A 1 784 ? 3.019 8.818 -10.874 1.00 88.00 784 TRP A C 1
ATOM 6297 O O . TRP A 1 784 ? 2.802 8.758 -9.663 1.00 88.00 784 TRP A O 1
ATOM 6307 N N . GLY A 1 785 ? 3.126 9.967 -11.539 1.00 77.81 785 GLY A N 1
ATOM 6308 C CA . GLY A 1 785 ? 3.034 11.277 -10.908 1.00 77.81 785 GLY A CA 1
ATOM 6309 C C . GLY A 1 785 ? 4.391 11.962 -10.718 1.00 77.81 785 GLY A C 1
ATOM 6310 O O . GLY A 1 785 ? 5.416 11.345 -10.428 1.00 77.81 785 GLY A O 1
ATOM 6311 N N . GLY A 1 786 ? 4.413 13.281 -10.924 1.00 72.19 786 GLY A N 1
ATOM 6312 C CA . GLY A 1 786 ? 5.650 14.061 -10.942 1.00 72.19 786 GLY A CA 1
ATOM 6313 C C . GLY A 1 786 ? 6.207 14.379 -9.551 1.00 72.19 786 GLY A C 1
ATOM 6314 O O . GLY A 1 786 ? 5.542 15.056 -8.769 1.00 72.19 786 GLY A O 1
ATOM 6315 N N . SER A 1 787 ? 7.459 13.986 -9.309 1.00 81.50 787 SER A N 1
ATOM 6316 C CA . SER A 1 787 ? 8.369 14.531 -8.288 1.00 81.50 787 SER A CA 1
ATOM 6317 C C . SER A 1 787 ? 9.789 14.561 -8.857 1.00 81.50 787 SER A C 1
ATOM 6319 O O . SER A 1 787 ? 10.147 13.720 -9.687 1.00 81.50 787 SER A O 1
ATOM 6321 N N . SER A 1 788 ? 10.619 15.512 -8.419 1.00 80.44 788 SER A N 1
ATOM 6322 C CA . SER A 1 788 ? 12.028 15.570 -8.834 1.00 80.44 788 SER A CA 1
ATOM 6323 C C . SER A 1 788 ? 12.840 14.361 -8.362 1.00 80.44 788 SER A C 1
ATOM 6325 O O . SER A 1 788 ? 13.853 14.032 -8.975 1.00 80.44 788 SER A O 1
ATOM 6327 N N . GLU A 1 789 ? 12.391 13.681 -7.304 1.00 86.12 789 GLU A N 1
ATOM 6328 C CA . GLU A 1 789 ? 13.084 12.525 -6.729 1.00 86.12 789 GLU A CA 1
ATOM 6329 C C . GLU A 1 789 ? 12.512 11.175 -7.201 1.00 86.12 789 GLU A C 1
ATOM 6331 O O . GLU A 1 789 ? 13.137 10.144 -6.950 1.00 86.12 789 GLU A O 1
ATOM 6336 N N . SER A 1 790 ? 11.384 11.141 -7.933 1.00 87.56 790 SER A N 1
ATOM 6337 C CA . SER A 1 790 ? 10.778 9.886 -8.423 1.00 87.56 790 SER A CA 1
ATOM 6338 C C . SER A 1 790 ? 11.768 8.966 -9.152 1.00 87.56 790 SER A C 1
ATOM 6340 O O . SER A 1 790 ? 11.794 7.785 -8.808 1.00 87.56 790 SER A O 1
ATOM 6342 N N . PRO A 1 791 ? 12.637 9.441 -10.075 1.00 88.50 791 PRO A N 1
ATOM 6343 C CA . PRO A 1 791 ? 13.620 8.580 -10.743 1.00 88.50 791 PRO A CA 1
ATOM 6344 C C . PRO A 1 791 ? 14.534 7.834 -9.763 1.00 88.50 791 PRO A C 1
ATOM 6346 O O . PRO A 1 791 ? 14.714 6.622 -9.860 1.00 88.50 791 PRO A O 1
ATOM 6349 N N . LYS A 1 792 ? 15.066 8.559 -8.775 1.00 93.00 792 LYS A N 1
ATOM 6350 C CA . LYS A 1 792 ? 15.968 8.028 -7.748 1.00 93.00 792 LYS A CA 1
ATOM 6351 C C . LYS A 1 792 ? 15.242 7.061 -6.827 1.00 93.00 792 LYS A C 1
ATOM 6353 O O . LYS A 1 792 ? 15.762 5.989 -6.542 1.00 93.00 792 LYS A O 1
ATOM 6358 N N . ARG A 1 793 ? 14.027 7.406 -6.389 1.00 93.88 793 ARG A N 1
ATOM 6359 C CA . ARG A 1 793 ? 13.219 6.540 -5.521 1.00 93.88 793 ARG A CA 1
ATOM 6360 C C . ARG A 1 793 ? 12.808 5.254 -6.242 1.00 93.88 793 ARG A C 1
ATOM 6362 O O . ARG A 1 793 ? 12.932 4.183 -5.659 1.00 93.88 793 ARG A O 1
ATOM 6369 N N . CYS A 1 794 ? 12.397 5.319 -7.509 1.00 94.75 794 CYS A N 1
ATOM 6370 C CA . CYS A 1 794 ? 12.060 4.122 -8.289 1.00 94.75 794 CYS A CA 1
ATOM 6371 C C . CYS A 1 794 ? 13.280 3.224 -8.484 1.00 94.75 794 CYS A C 1
ATOM 6373 O O . CYS A 1 794 ? 13.202 2.028 -8.211 1.00 94.75 794 CYS A O 1
ATOM 6375 N N . PHE A 1 795 ? 14.424 3.810 -8.851 1.00 96.12 795 PHE A N 1
ATOM 6376 C CA . PHE A 1 795 ? 15.676 3.072 -8.980 1.00 96.12 795 PHE A CA 1
ATOM 6377 C C . PHE A 1 795 ? 16.107 2.438 -7.651 1.00 96.12 795 PHE A C 1
ATOM 6379 O O . PHE A 1 795 ? 16.405 1.248 -7.599 1.00 96.12 795 PHE A O 1
ATOM 6386 N N . PHE A 1 796 ? 16.042 3.189 -6.547 1.00 98.06 796 PHE A N 1
ATOM 6387 C CA . PHE A 1 796 ? 16.363 2.694 -5.209 1.00 98.06 796 PHE A CA 1
ATOM 6388 C C . PHE A 1 796 ? 15.491 1.499 -4.794 1.00 98.06 796 PHE A C 1
ATOM 6390 O O . PHE A 1 796 ? 15.991 0.573 -4.153 1.00 98.06 796 PHE A O 1
ATOM 6397 N N . ASN A 1 797 ? 14.212 1.484 -5.176 1.00 97.88 797 ASN A N 1
ATOM 6398 C CA . ASN A 1 797 ? 13.267 0.415 -4.838 1.00 97.88 797 ASN A CA 1
ATOM 6399 C C . ASN A 1 797 ? 13.181 -0.704 -5.895 1.00 97.88 797 ASN A C 1
ATOM 6401 O O . ASN A 1 797 ? 12.472 -1.682 -5.667 1.00 97.88 797 ASN A O 1
ATOM 6405 N N . GLY A 1 798 ? 13.887 -0.602 -7.028 1.00 96.62 798 GLY A N 1
ATOM 6406 C CA . GLY A 1 798 ? 13.778 -1.577 -8.120 1.00 96.62 798 GLY A CA 1
ATOM 6407 C C . GLY A 1 798 ? 12.379 -1.607 -8.745 1.00 96.62 798 GLY A C 1
ATOM 6408 O O . GLY A 1 798 ? 11.810 -2.678 -8.962 1.00 96.62 798 GLY A O 1
ATOM 6409 N N . MET A 1 799 ? 11.791 -0.430 -8.958 1.00 95.31 799 MET A N 1
ATOM 6410 C CA . MET A 1 799 ? 10.432 -0.240 -9.468 1.00 95.31 799 MET A CA 1
ATOM 6411 C C . MET A 1 799 ? 10.423 0.418 -10.845 1.00 95.31 799 MET A C 1
ATOM 6413 O O . MET A 1 799 ? 11.362 1.123 -11.215 1.00 95.31 799 MET A O 1
ATOM 6417 N N . GLY A 1 800 ? 9.336 0.211 -11.592 1.00 93.81 800 GLY A N 1
ATOM 6418 C CA . GLY A 1 800 ? 9.117 0.935 -12.839 1.00 93.81 800 GLY A CA 1
ATOM 6419 C C . GLY A 1 800 ? 8.793 2.412 -12.618 1.00 93.81 800 GLY A C 1
ATOM 6420 O O . GLY A 1 800 ? 8.420 2.814 -11.516 1.00 93.81 800 GLY A O 1
ATOM 6421 N N . ILE A 1 801 ? 8.893 3.219 -13.671 1.00 90.56 801 ILE A N 1
ATOM 6422 C CA . ILE A 1 801 ? 8.492 4.629 -13.653 1.00 90.56 801 ILE A CA 1
ATOM 6423 C C . ILE A 1 801 ? 7.814 5.039 -14.964 1.00 90.56 801 ILE A C 1
ATOM 6425 O O . ILE A 1 801 ? 8.186 4.568 -16.040 1.00 90.56 801 ILE A O 1
ATOM 6429 N N . ASP A 1 802 ? 6.839 5.937 -14.852 1.00 86.62 802 ASP A N 1
ATOM 6430 C CA . ASP A 1 802 ? 6.249 6.683 -15.959 1.00 86.62 802 ASP A CA 1
ATOM 6431 C C . ASP A 1 802 ? 7.192 7.799 -16.471 1.00 86.62 802 ASP A C 1
ATOM 6433 O O . ASP A 1 802 ? 7.534 8.727 -15.740 1.00 86.62 802 ASP A O 1
ATOM 6437 N N . TRP A 1 803 ? 7.559 7.763 -17.755 1.00 72.69 803 TRP A N 1
ATOM 6438 C CA . TRP A 1 803 ? 8.345 8.785 -18.463 1.00 72.69 803 TRP A CA 1
ATOM 6439 C C . TRP A 1 803 ? 7.594 10.049 -18.902 1.00 72.69 803 TRP A C 1
ATOM 6441 O O . TRP A 1 803 ? 8.213 11.010 -19.370 1.00 72.69 803 TRP A O 1
ATOM 6451 N N . GLY A 1 804 ? 6.278 10.117 -18.717 1.00 60.19 804 GLY A N 1
ATOM 6452 C CA . GLY A 1 804 ? 5.475 11.327 -18.902 1.00 60.19 804 GLY A CA 1
ATOM 6453 C C . GLY A 1 804 ? 5.931 12.504 -18.027 1.00 60.19 804 GLY A C 1
ATOM 6454 O O . GLY A 1 804 ? 5.655 13.660 -18.354 1.00 60.19 804 GLY A O 1
ATOM 6455 N N . VAL A 1 805 ? 6.695 12.231 -16.962 1.00 50.84 805 VAL A N 1
ATOM 6456 C CA . VAL A 1 805 ? 7.264 13.224 -16.034 1.00 50.84 805 VAL A CA 1
ATOM 6457 C C . VAL A 1 805 ? 8.597 13.838 -16.506 1.00 50.84 805 VAL A C 1
ATOM 6459 O O . VAL A 1 805 ? 9.044 14.828 -15.925 1.00 50.84 805 VAL A O 1
ATOM 6462 N N . GLY A 1 806 ? 9.222 13.309 -17.570 1.00 54.81 806 GLY A N 1
ATOM 6463 C CA . GLY A 1 806 ? 10.452 13.844 -18.171 1.00 54.81 806 GLY A CA 1
ATOM 6464 C C . GLY A 1 806 ? 11.346 12.782 -18.831 1.00 54.81 806 GLY A C 1
ATOM 6465 O O . GLY A 1 806 ? 11.263 11.605 -18.512 1.00 54.81 806 GLY A O 1
ATOM 6466 N N . ASN A 1 807 ? 12.234 13.208 -19.740 1.00 64.69 807 ASN A N 1
ATOM 6467 C CA . ASN A 1 807 ? 13.224 12.355 -20.416 1.00 64.69 807 ASN A CA 1
ATOM 6468 C C . ASN A 1 807 ? 14.631 12.930 -20.175 1.00 64.69 807 ASN A C 1
ATOM 6470 O O . ASN A 1 807 ? 15.031 13.881 -20.848 1.00 64.69 807 ASN A O 1
ATOM 6474 N N . SER A 1 808 ? 15.332 12.409 -19.165 1.00 75.12 808 SER A N 1
ATOM 6475 C CA . SER A 1 808 ? 16.687 12.825 -18.784 1.00 75.12 808 SER A CA 1
ATOM 6476 C C . SER A 1 808 ? 17.683 11.679 -18.951 1.00 75.12 808 SER A C 1
ATOM 6478 O O . SER A 1 808 ? 17.312 10.509 -18.853 1.00 75.12 808 SER A O 1
ATOM 6480 N N . ASP A 1 809 ? 18.963 12.009 -19.122 1.00 78.62 809 ASP A N 1
ATOM 6481 C CA . ASP A 1 809 ? 20.037 11.011 -19.217 1.00 78.62 809 ASP A CA 1
ATOM 6482 C C . ASP A 1 809 ? 20.083 10.097 -17.980 1.00 78.62 809 ASP A C 1
ATOM 6484 O O . ASP A 1 809 ? 20.330 8.899 -18.093 1.00 78.62 809 ASP A O 1
ATOM 6488 N N . TYR A 1 810 ? 19.764 10.640 -16.799 1.00 84.06 810 TYR A N 1
ATOM 6489 C CA . TYR A 1 810 ? 19.676 9.867 -15.558 1.00 84.06 810 TYR A CA 1
ATOM 6490 C C . TYR A 1 810 ? 18.579 8.793 -15.621 1.00 84.06 810 TYR A C 1
ATOM 6492 O O . TYR A 1 810 ? 18.795 7.649 -15.223 1.00 84.06 810 TYR A O 1
ATOM 6500 N N . LEU A 1 811 ? 17.401 9.142 -16.145 1.00 81.56 811 LEU A N 1
ATOM 6501 C CA . LEU A 1 811 ? 16.293 8.200 -16.309 1.00 81.56 811 LEU A CA 1
ATOM 6502 C C . LEU A 1 811 ? 16.624 7.092 -17.309 1.00 81.56 811 LEU A C 1
ATOM 6504 O O . LEU A 1 811 ? 16.331 5.930 -17.044 1.00 81.56 811 LEU A O 1
ATOM 6508 N N . ARG A 1 812 ? 17.273 7.432 -18.428 1.00 80.00 812 ARG A N 1
ATOM 6509 C CA . ARG A 1 812 ? 17.739 6.431 -19.400 1.00 80.00 812 ARG A CA 1
ATOM 6510 C C . ARG A 1 812 ? 18.753 5.483 -18.768 1.00 80.00 812 ARG A C 1
ATOM 6512 O O . ARG A 1 812 ? 18.595 4.271 -18.876 1.00 80.00 812 ARG A O 1
ATOM 6519 N N . LYS A 1 813 ? 19.736 6.027 -18.041 1.00 85.19 813 LYS A N 1
ATOM 6520 C CA . LYS A 1 813 ? 20.783 5.221 -17.406 1.00 85.19 813 LYS A CA 1
ATOM 6521 C C . LYS A 1 813 ? 20.239 4.302 -16.312 1.00 85.19 813 LYS A C 1
ATOM 6523 O O . LYS A 1 813 ? 20.567 3.122 -16.293 1.00 85.19 813 LYS A O 1
ATOM 6528 N N . THR A 1 814 ? 19.366 4.800 -15.436 1.00 89.19 814 THR A N 1
ATOM 6529 C CA . THR A 1 814 ? 18.727 3.958 -14.404 1.00 89.19 814 THR A CA 1
ATOM 6530 C C . THR A 1 814 ? 17.858 2.856 -15.014 1.00 89.19 814 THR A C 1
ATOM 6532 O O . THR A 1 814 ? 17.955 1.708 -14.584 1.00 89.19 814 THR A O 1
ATOM 6535 N N . ALA A 1 815 ? 17.052 3.165 -16.038 1.00 86.12 815 ALA A N 1
ATOM 6536 C CA . ALA A 1 815 ? 16.238 2.173 -16.745 1.00 86.12 815 ALA A CA 1
ATOM 6537 C C . ALA A 1 815 ? 17.096 1.063 -17.365 1.00 86.12 815 ALA A C 1
ATOM 6539 O O . ALA A 1 815 ? 16.771 -0.115 -17.233 1.00 86.12 815 ALA A O 1
ATOM 6540 N N . GLN A 1 816 ? 18.218 1.437 -17.976 1.00 85.50 816 GLN A N 1
ATOM 6541 C CA . GLN A 1 816 ? 19.158 0.506 -18.580 1.00 85.50 816 GLN A CA 1
ATOM 6542 C C . GLN A 1 816 ? 19.857 -0.377 -17.534 1.00 85.50 816 GLN A C 1
ATOM 6544 O O . GLN A 1 816 ? 19.840 -1.597 -17.673 1.00 85.50 816 GLN A O 1
ATOM 6549 N N . VAL A 1 817 ? 20.399 0.203 -16.455 1.00 91.88 817 VAL A N 1
ATOM 6550 C CA . VAL A 1 817 ? 21.011 -0.571 -15.356 1.00 91.88 817 VAL A CA 1
ATOM 6551 C C . VAL A 1 817 ? 20.008 -1.569 -14.776 1.00 91.88 817 VAL A C 1
ATOM 6553 O O . VAL A 1 817 ? 20.370 -2.717 -14.506 1.00 91.88 817 VAL A O 1
ATOM 6556 N N . MET A 1 818 ? 18.743 -1.159 -14.619 1.00 93.81 818 MET A N 1
ATOM 6557 C CA . MET A 1 818 ? 17.680 -2.063 -14.183 1.00 93.81 818 MET A CA 1
ATOM 6558 C C . MET A 1 818 ? 17.359 -3.137 -15.219 1.00 93.81 818 MET A C 1
ATOM 6560 O O . MET A 1 818 ? 17.144 -4.278 -14.830 1.00 93.81 818 MET A O 1
ATOM 6564 N N . LYS A 1 819 ? 17.356 -2.814 -16.519 1.00 90.38 819 LYS A N 1
ATOM 6565 C CA . LYS A 1 819 ? 17.083 -3.785 -17.588 1.00 90.38 819 LYS A CA 1
ATOM 6566 C C . LYS A 1 819 ? 18.149 -4.872 -17.666 1.00 90.38 819 LYS A C 1
ATOM 6568 O O . LYS A 1 819 ? 17.805 -6.047 -17.713 1.00 90.38 819 LYS A O 1
ATOM 6573 N N . GLU A 1 820 ? 19.420 -4.480 -17.631 1.00 91.75 820 GLU A N 1
ATOM 6574 C CA . GLU A 1 820 ? 20.564 -5.398 -17.685 1.00 91.75 820 GLU A CA 1
ATOM 6575 C C . GLU A 1 820 ? 20.680 -6.277 -16.433 1.00 91.75 820 GLU A C 1
ATOM 6577 O O . GLU A 1 820 ? 21.345 -7.310 -16.453 1.00 91.75 820 GLU A O 1
ATOM 6582 N N . ASN A 1 821 ? 20.057 -5.865 -15.330 1.00 94.38 821 ASN A N 1
ATOM 6583 C CA . ASN A 1 821 ? 20.014 -6.609 -14.074 1.00 94.38 821 ASN A CA 1
ATOM 6584 C C . ASN A 1 821 ? 18.576 -6.975 -13.683 1.00 94.38 821 ASN A C 1
ATOM 6586 O O . ASN A 1 821 ? 18.269 -7.076 -12.491 1.00 94.38 821 ASN A O 1
ATOM 6590 N N . GLY A 1 822 ? 17.692 -7.131 -14.676 1.00 93.75 822 GLY A N 1
ATOM 6591 C CA . GLY A 1 822 ? 16.275 -7.427 -14.473 1.00 93.75 822 GLY A CA 1
ATOM 6592 C C . GLY A 1 822 ? 16.081 -8.702 -13.661 1.00 93.75 822 GLY A C 1
ATOM 6593 O O . GLY A 1 822 ? 15.301 -8.702 -12.713 1.00 93.75 822 GLY A O 1
ATOM 6594 N N . ASP A 1 823 ? 16.925 -9.710 -13.902 1.00 91.25 823 ASP A N 1
ATOM 6595 C CA . ASP A 1 823 ? 16.963 -10.974 -13.160 1.00 91.25 823 ASP A CA 1
ATOM 6596 C C . ASP A 1 823 ? 17.035 -10.789 -11.634 1.00 91.25 823 ASP A C 1
ATOM 6598 O O . ASP A 1 823 ? 16.397 -11.517 -10.871 1.00 91.25 823 ASP A O 1
ATOM 6602 N N . ALA A 1 824 ? 17.791 -9.792 -11.174 1.00 95.06 824 ALA A N 1
ATOM 6603 C CA . ALA A 1 824 ? 17.927 -9.471 -9.764 1.00 95.06 824 ALA A CA 1
ATOM 6604 C C . ALA A 1 824 ? 16.939 -8.395 -9.302 1.00 95.06 824 ALA A C 1
ATOM 6606 O O . ALA A 1 824 ? 16.359 -8.548 -8.228 1.00 95.06 824 ALA A O 1
ATOM 6607 N N . PHE A 1 825 ? 16.689 -7.337 -10.078 1.00 96.44 825 PHE A N 1
ATOM 6608 C CA . PHE A 1 825 ? 15.712 -6.305 -9.704 1.00 96.44 825 PHE A CA 1
ATOM 6609 C C . PHE A 1 825 ? 14.275 -6.834 -9.629 1.00 96.44 825 PHE A C 1
ATOM 6611 O O . PHE A 1 825 ? 13.490 -6.328 -8.827 1.00 96.44 825 PHE A O 1
ATOM 6618 N N . ALA A 1 826 ? 13.939 -7.871 -10.398 1.00 94.25 826 ALA A N 1
ATOM 6619 C CA . ALA A 1 826 ? 12.663 -8.584 -10.360 1.00 94.25 826 ALA A CA 1
ATOM 6620 C C . ALA A 1 826 ? 12.614 -9.712 -9.310 1.00 94.25 826 ALA A C 1
ATOM 6622 O O . ALA A 1 826 ? 11.655 -10.479 -9.275 1.00 94.25 826 ALA A O 1
ATOM 6623 N N . THR A 1 827 ? 13.621 -9.831 -8.436 1.00 95.06 827 THR A N 1
ATOM 6624 C CA . THR A 1 827 ? 13.648 -10.885 -7.413 1.00 95.06 827 THR A CA 1
ATOM 6625 C C . THR A 1 827 ? 12.413 -10.863 -6.510 1.00 95.06 827 THR A C 1
ATOM 6627 O O . THR A 1 827 ? 11.935 -9.797 -6.094 1.00 95.06 827 THR A O 1
ATOM 6630 N N . LEU A 1 828 ? 11.981 -12.070 -6.134 1.00 94.75 828 LEU A N 1
ATOM 6631 C CA . LEU A 1 828 ? 10.954 -12.328 -5.124 1.00 94.75 828 LEU A CA 1
ATOM 6632 C C . LEU A 1 828 ? 11.488 -12.251 -3.686 1.00 94.75 828 LEU A C 1
ATOM 6634 O O . LEU A 1 828 ? 10.734 -12.407 -2.738 1.00 94.75 828 LEU A O 1
ATOM 6638 N N . ASN A 1 829 ? 12.790 -12.018 -3.495 1.00 94.69 829 ASN A N 1
ATOM 6639 C CA . ASN A 1 829 ? 13.398 -11.916 -2.164 1.00 94.69 829 ASN A CA 1
ATOM 6640 C C . ASN A 1 829 ? 14.181 -10.603 -1.972 1.00 94.69 829 ASN A C 1
ATOM 6642 O O . ASN A 1 829 ? 15.375 -10.650 -1.649 1.00 94.69 829 ASN A O 1
ATOM 6646 N N . PRO A 1 830 ? 13.571 -9.424 -2.204 1.00 97.25 830 PRO A N 1
ATOM 6647 C CA . PRO A 1 830 ? 14.235 -8.154 -1.938 1.00 97.25 830 PRO A CA 1
ATOM 6648 C C . PRO A 1 830 ? 14.322 -7.902 -0.421 1.00 97.25 830 PRO A C 1
ATOM 6650 O O . PRO A 1 830 ? 13.417 -8.243 0.339 1.00 97.25 830 PRO A O 1
ATOM 6653 N N . GLU A 1 831 ? 15.392 -7.256 0.040 1.00 97.56 831 GLU A N 1
ATOM 6654 C CA . GLU A 1 831 ? 15.570 -6.889 1.452 1.00 97.56 831 GLU A CA 1
ATOM 6655 C C . GLU A 1 831 ? 15.722 -5.356 1.578 1.00 97.56 831 GLU A C 1
ATOM 6657 O O . GLU A 1 831 ? 16.703 -4.797 1.071 1.00 97.56 831 GLU A O 1
ATOM 6662 N N . PRO A 1 832 ? 14.791 -4.643 2.248 1.00 97.75 832 PRO A N 1
ATOM 6663 C CA . PRO A 1 832 ? 14.860 -3.188 2.365 1.00 97.75 832 PRO A CA 1
ATOM 6664 C C . PRO A 1 832 ? 15.782 -2.724 3.501 1.00 97.75 832 PRO A C 1
ATOM 6666 O O . PRO A 1 832 ? 15.798 -3.302 4.596 1.00 97.75 832 PRO A O 1
ATOM 6669 N N . LEU A 1 833 ? 16.465 -1.596 3.288 1.00 96.81 833 LEU A N 1
ATOM 6670 C CA . LEU A 1 833 ? 17.300 -0.877 4.264 1.00 96.81 833 LEU A CA 1
ATOM 6671 C C . LEU A 1 833 ? 18.295 -1.770 5.016 1.00 96.81 833 LEU A C 1
ATOM 6673 O O . LEU A 1 833 ? 18.307 -1.770 6.251 1.00 96.81 833 LEU A O 1
ATOM 6677 N N . VAL A 1 834 ? 19.095 -2.565 4.311 1.00 96.31 834 VAL A N 1
ATOM 6678 C CA . VAL A 1 834 ? 20.220 -3.269 4.939 1.00 96.31 834 VAL A CA 1
ATOM 6679 C C . VAL A 1 834 ? 21.123 -2.274 5.678 1.00 96.31 834 VAL A C 1
ATOM 6681 O O . VAL A 1 834 ? 21.199 -1.097 5.321 1.00 96.31 834 VAL A O 1
ATOM 6684 N N . GLU A 1 835 ? 21.757 -2.730 6.755 1.00 94.94 835 GLU A N 1
ATOM 6685 C CA . GLU A 1 835 ? 22.526 -1.857 7.642 1.00 94.94 835 GLU A CA 1
ATOM 6686 C C . GLU A 1 835 ? 23.708 -1.210 6.908 1.00 94.94 835 GLU A C 1
ATOM 6688 O O . GLU A 1 835 ? 24.538 -1.903 6.324 1.00 94.94 835 GLU A O 1
ATOM 6693 N N . THR A 1 836 ? 23.792 0.119 6.962 1.00 96.44 836 THR A N 1
ATOM 6694 C CA . THR A 1 836 ? 24.908 0.907 6.427 1.00 96.44 836 THR A CA 1
ATOM 6695 C C . THR A 1 836 ? 25.726 1.503 7.572 1.00 96.44 836 THR A C 1
ATOM 6697 O O . THR A 1 836 ? 25.240 1.690 8.689 1.00 96.44 836 THR A O 1
ATOM 6700 N N . LYS A 1 837 ? 26.986 1.853 7.298 1.00 95.50 837 LYS A N 1
ATOM 6701 C CA . LYS A 1 837 ? 27.884 2.467 8.292 1.00 95.50 837 LYS A CA 1
ATOM 6702 C C . LYS A 1 837 ? 27.588 3.942 8.567 1.00 95.50 837 LYS A C 1
ATOM 6704 O O . LYS A 1 837 ? 28.135 4.511 9.513 1.00 95.50 837 LYS A O 1
ATOM 6709 N N . LEU A 1 838 ? 26.762 4.581 7.737 1.00 95.81 838 LEU A N 1
ATOM 6710 C CA . LEU A 1 838 ? 26.550 6.025 7.736 1.00 95.81 838 LEU A CA 1
ATOM 6711 C C . LEU A 1 838 ? 25.071 6.369 7.916 1.00 95.81 838 LEU A C 1
ATOM 6713 O O . LEU A 1 838 ? 24.192 5.839 7.242 1.00 95.81 838 LEU A O 1
ATOM 6717 N N . LYS A 1 839 ? 24.793 7.340 8.790 1.00 93.69 839 LYS A N 1
ATOM 6718 C CA . LYS A 1 839 ? 23.440 7.890 8.942 1.00 93.69 839 LYS A CA 1
ATOM 6719 C C . LYS A 1 839 ? 22.996 8.559 7.639 1.00 93.69 839 LYS A C 1
ATOM 6721 O O . LYS A 1 839 ? 23.799 9.228 6.997 1.00 93.69 839 LYS A O 1
ATOM 6726 N N . LYS A 1 840 ? 21.707 8.431 7.301 1.00 94.81 840 LYS A N 1
ATOM 6727 C CA . LYS A 1 840 ? 21.097 8.949 6.058 1.00 94.81 840 LYS A CA 1
ATOM 6728 C C . LYS A 1 840 ? 21.685 8.369 4.760 1.00 94.81 840 LYS A C 1
ATOM 6730 O O . LYS A 1 840 ? 21.403 8.890 3.686 1.00 94.81 840 LYS A O 1
ATOM 6735 N N . VAL A 1 841 ? 22.449 7.281 4.841 1.00 97.69 841 VAL A N 1
ATOM 6736 C CA . VAL A 1 841 ? 22.773 6.455 3.677 1.00 97.69 841 VAL A CA 1
ATOM 6737 C C . VAL A 1 841 ? 21.931 5.199 3.767 1.00 97.69 841 VAL A C 1
ATOM 6739 O O . VAL A 1 841 ? 22.056 4.432 4.719 1.00 97.69 841 VAL A O 1
ATOM 6742 N N . LEU A 1 842 ? 21.031 5.029 2.812 1.00 98.38 842 LEU A N 1
ATOM 6743 C CA . LEU A 1 842 ? 20.078 3.927 2.771 1.00 98.38 842 LEU A CA 1
ATOM 6744 C C . LEU A 1 842 ? 20.560 2.890 1.760 1.00 98.38 842 LEU A C 1
ATOM 6746 O O . LEU A 1 842 ? 21.153 3.267 0.754 1.00 98.38 842 LEU A O 1
ATOM 6750 N N . ALA A 1 843 ? 20.301 1.605 1.993 1.00 98.56 843 ALA A N 1
ATOM 6751 C CA . ALA A 1 843 ? 20.663 0.560 1.041 1.00 98.56 843 ALA A CA 1
ATOM 6752 C C . ALA A 1 843 ? 19.587 -0.525 0.956 1.00 98.56 843 ALA A C 1
ATOM 6754 O O . ALA A 1 843 ? 19.187 -1.057 1.985 1.00 98.56 843 ALA A O 1
ATOM 6755 N N . ASN A 1 844 ? 19.147 -0.897 -0.243 1.00 98.62 844 ASN A N 1
ATOM 6756 C CA . ASN A 1 844 ? 18.303 -2.077 -0.452 1.00 98.62 844 ASN A CA 1
ATOM 6757 C C . ASN A 1 844 ? 19.127 -3.166 -1.128 1.00 98.62 844 ASN A C 1
ATOM 6759 O O . ASN A 1 844 ? 20.062 -2.870 -1.867 1.00 98.62 844 ASN A O 1
ATOM 6763 N N . LYS A 1 845 ? 18.789 -4.427 -0.873 1.00 98.12 845 LYS A N 1
ATOM 6764 C CA . LYS A 1 845 ? 19.483 -5.586 -1.431 1.00 98.12 845 LYS A CA 1
ATOM 6765 C C . LYS A 1 845 ? 18.534 -6.387 -2.302 1.00 98.12 845 LYS A C 1
ATOM 6767 O O . LYS A 1 845 ? 17.429 -6.719 -1.881 1.00 98.12 845 LYS A O 1
ATOM 6772 N N . PHE A 1 846 ? 19.016 -6.763 -3.474 1.00 97.56 846 PHE A N 1
ATOM 6773 C CA . PHE A 1 846 ? 18.324 -7.641 -4.401 1.00 97.56 846 PHE A CA 1
ATOM 6774 C C . PHE A 1 846 ? 19.253 -8.807 -4.722 1.00 97.56 846 PHE A C 1
ATOM 6776 O O . PHE A 1 846 ? 20.450 -8.624 -4.960 1.00 97.56 846 PHE A O 1
ATOM 6783 N N . ARG A 1 847 ? 18.731 -10.029 -4.649 1.00 93.50 847 ARG A N 1
ATOM 6784 C CA . ARG A 1 847 ? 19.531 -11.243 -4.810 1.00 93.50 847 ARG A CA 1
ATOM 6785 C C . ARG A 1 847 ? 18.798 -12.296 -5.620 1.00 93.50 847 ARG A C 1
ATOM 6787 O O . ARG A 1 847 ? 17.595 -12.488 -5.456 1.00 93.50 847 ARG A O 1
ATOM 6794 N N . THR A 1 848 ? 19.567 -13.019 -6.409 1.00 89.94 848 THR A N 1
ATOM 6795 C CA . THR A 1 848 ? 19.226 -14.323 -6.972 1.00 89.94 848 THR A CA 1
ATOM 6796 C C . THR A 1 848 ? 20.206 -15.352 -6.402 1.00 89.94 848 THR A C 1
ATOM 6798 O O . THR A 1 848 ? 20.975 -15.053 -5.481 1.00 89.94 848 THR A O 1
ATOM 6801 N N . ASP A 1 849 ? 20.203 -16.568 -6.938 1.00 84.44 849 ASP A N 1
ATOM 6802 C CA . ASP A 1 849 ? 21.215 -17.571 -6.593 1.00 84.44 849 ASP A CA 1
ATOM 6803 C C . ASP A 1 849 ? 22.598 -17.240 -7.178 1.00 84.44 849 ASP A C 1
ATOM 6805 O O . ASP A 1 849 ? 23.617 -17.720 -6.679 1.00 84.44 849 ASP A O 1
ATOM 6809 N N . THR A 1 850 ? 22.654 -16.407 -8.221 1.00 82.19 850 THR A N 1
ATOM 6810 C CA . THR A 1 850 ? 23.871 -16.133 -9.001 1.00 82.19 850 THR A CA 1
ATOM 6811 C C . THR A 1 850 ? 24.332 -14.680 -8.936 1.00 82.19 850 THR A C 1
ATOM 6813 O O . THR A 1 850 ? 25.501 -14.406 -9.209 1.00 82.19 850 THR A O 1
ATOM 6816 N N . LYS A 1 851 ? 23.451 -13.751 -8.551 1.00 89.62 851 LYS A N 1
ATOM 6817 C CA . LYS A 1 851 ? 23.711 -12.310 -8.549 1.00 89.62 851 LYS A CA 1
ATOM 6818 C C . LYS A 1 851 ? 23.262 -11.687 -7.231 1.00 89.62 851 LYS A C 1
ATOM 6820 O O . LYS A 1 851 ? 22.173 -11.965 -6.736 1.00 89.62 851 LYS A O 1
ATOM 6825 N N . THR A 1 852 ? 24.091 -10.805 -6.681 1.00 93.94 85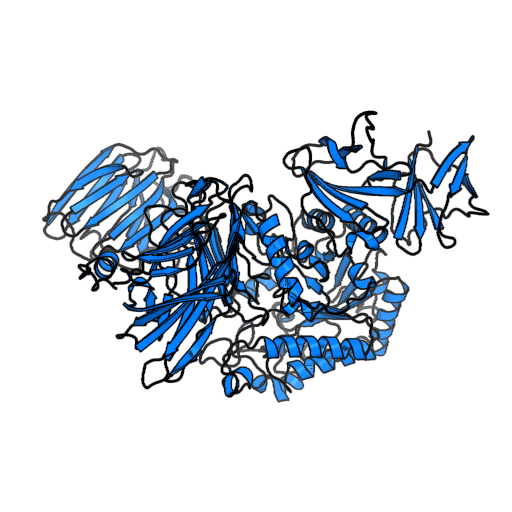2 THR A N 1
ATOM 6826 C CA . THR A 1 852 ? 23.725 -9.946 -5.548 1.00 93.94 852 THR A CA 1
ATOM 6827 C C . THR A 1 852 ? 24.005 -8.511 -5.938 1.00 93.94 852 THR A C 1
ATOM 6829 O O . THR A 1 852 ? 25.127 -8.196 -6.337 1.00 93.94 852 THR A O 1
ATOM 6832 N N . LEU A 1 853 ? 23.013 -7.644 -5.777 1.00 95.88 853 LEU A N 1
ATOM 6833 C CA . LEU A 1 853 ? 23.165 -6.213 -5.977 1.00 95.88 853 LEU A CA 1
ATOM 6834 C C . LEU A 1 853 ? 22.577 -5.419 -4.816 1.00 95.88 853 LEU A C 1
ATOM 6836 O O . LEU A 1 853 ? 21.654 -5.861 -4.128 1.00 95.88 853 LEU A O 1
ATOM 6840 N N . TYR A 1 854 ? 23.122 -4.225 -4.629 1.00 98.19 854 TYR A N 1
ATOM 6841 C CA . TYR A 1 854 ? 22.635 -3.236 -3.687 1.00 98.19 854 TYR A CA 1
ATOM 6842 C C . TYR A 1 854 ? 22.337 -1.938 -4.420 1.00 98.19 854 TYR A C 1
ATOM 6844 O O . TYR A 1 854 ? 23.184 -1.447 -5.162 1.00 98.19 854 TYR A O 1
ATOM 6852 N N . THR A 1 855 ? 21.174 -1.346 -4.177 1.00 98.62 855 THR A N 1
ATOM 6853 C CA . THR A 1 855 ? 20.950 0.073 -4.471 1.00 98.62 855 THR A CA 1
ATOM 6854 C C . THR A 1 855 ? 21.267 0.869 -3.218 1.00 98.62 855 THR A C 1
ATOM 6856 O O . THR A 1 855 ? 20.907 0.455 -2.117 1.00 98.62 855 THR A O 1
ATOM 6859 N N . ILE A 1 856 ? 21.975 1.988 -3.354 1.00 98.50 856 ILE A N 1
ATOM 6860 C CA . ILE A 1 856 ? 22.464 2.776 -2.220 1.00 98.50 856 ILE A CA 1
ATOM 6861 C C . ILE A 1 856 ? 22.119 4.239 -2.463 1.00 98.50 856 ILE A C 1
ATOM 6863 O O . ILE A 1 856 ? 22.566 4.818 -3.449 1.00 98.50 856 ILE A O 1
ATOM 6867 N N . TYR A 1 857 ? 21.343 4.835 -1.561 1.00 98.25 857 TYR A N 1
ATOM 6868 C CA . TYR A 1 857 ? 20.873 6.215 -1.648 1.00 98.25 857 TYR A CA 1
ATOM 6869 C C . TYR A 1 857 ? 21.555 7.078 -0.588 1.00 98.25 857 TYR A C 1
ATOM 6871 O O . TYR A 1 857 ? 21.338 6.909 0.615 1.00 98.25 857 TYR A O 1
ATOM 6879 N N . ASN A 1 858 ? 22.369 8.031 -1.034 1.00 97.69 858 ASN A N 1
ATOM 6880 C CA . ASN A 1 858 ? 22.904 9.083 -0.183 1.00 97.69 858 ASN A CA 1
ATOM 6881 C C . ASN A 1 858 ? 21.861 10.197 -0.011 1.00 97.69 858 ASN A C 1
ATOM 6883 O O . ASN A 1 858 ? 21.784 11.082 -0.853 1.00 97.69 858 ASN A O 1
ATOM 6887 N N . LYS A 1 859 ? 21.107 10.203 1.095 1.00 95.38 859 LYS A N 1
ATOM 6888 C CA . LYS A 1 859 ? 20.136 11.268 1.424 1.00 95.38 859 LYS A CA 1
ATOM 6889 C C . LYS A 1 859 ? 20.757 12.468 2.151 1.00 95.38 859 LYS A C 1
ATOM 6891 O O . LYS A 1 859 ? 20.079 13.171 2.905 1.00 95.38 859 LYS A O 1
ATOM 6896 N N . THR A 1 860 ? 22.070 12.652 2.040 1.00 95.31 860 THR A N 1
ATOM 6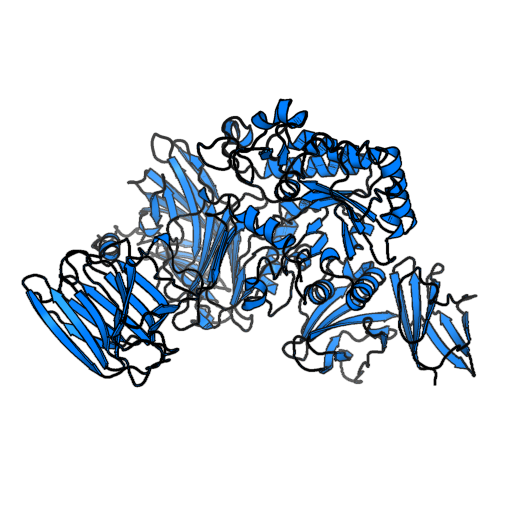897 C CA . THR A 1 860 ? 22.753 13.833 2.576 1.00 95.31 860 THR A CA 1
ATOM 6898 C C . THR A 1 860 ? 22.965 14.871 1.483 1.00 95.31 860 THR A C 1
ATOM 6900 O O . THR A 1 860 ? 23.041 14.547 0.298 1.00 95.31 860 THR A O 1
ATOM 6903 N N . ASP A 1 861 ? 23.150 16.122 1.899 1.00 94.81 861 ASP A N 1
ATOM 6904 C CA . ASP A 1 861 ? 23.441 17.238 0.993 1.00 94.81 861 ASP A CA 1
ATOM 6905 C C . ASP A 1 861 ? 24.936 17.335 0.630 1.00 94.81 861 ASP A C 1
ATOM 6907 O O . ASP A 1 861 ? 25.390 18.337 0.076 1.00 94.81 861 ASP A O 1
ATOM 6911 N N . ALA A 1 862 ? 25.725 16.304 0.953 1.00 96.38 862 ALA A N 1
ATOM 6912 C CA . ALA A 1 862 ? 27.158 16.249 0.705 1.00 96.38 862 ALA A CA 1
ATOM 6913 C C . ALA A 1 862 ? 27.539 15.012 -0.114 1.00 96.38 862 ALA A C 1
ATOM 6915 O O . ALA A 1 862 ? 26.917 13.955 -0.025 1.00 96.38 862 ALA A O 1
ATOM 6916 N N . VAL A 1 863 ? 28.606 15.146 -0.901 1.00 97.62 863 VAL A N 1
ATOM 6917 C CA . VAL A 1 863 ? 29.257 13.998 -1.536 1.00 97.62 863 VAL A CA 1
ATOM 6918 C C . VAL A 1 863 ? 29.894 13.145 -0.444 1.00 97.62 863 VAL A C 1
ATOM 6920 O O . VAL A 1 863 ? 30.610 13.665 0.413 1.00 97.62 863 VAL A O 1
ATOM 6923 N N . ILE A 1 864 ? 29.654 11.841 -0.493 1.00 96.50 864 ILE A N 1
ATOM 6924 C CA . ILE A 1 864 ? 30.278 10.862 0.395 1.00 96.50 864 ILE A CA 1
ATOM 6925 C C . ILE A 1 864 ? 31.423 10.195 -0.356 1.00 96.50 864 ILE A C 1
ATOM 6927 O O . ILE A 1 864 ? 31.288 9.930 -1.543 1.00 96.50 864 ILE A O 1
ATOM 6931 N N . ASP A 1 865 ? 32.529 9.928 0.332 1.00 95.31 865 ASP A N 1
ATOM 6932 C CA . ASP A 1 865 ? 33.645 9.094 -0.128 1.00 95.31 865 ASP A CA 1
ATOM 6933 C C . ASP A 1 865 ? 34.170 8.323 1.091 1.00 95.31 865 ASP A C 1
ATOM 6935 O O . ASP A 1 865 ? 34.957 8.842 1.888 1.00 95.31 865 ASP A O 1
ATOM 6939 N N . ALA A 1 866 ? 33.577 7.156 1.351 1.00 94.19 866 ALA A N 1
ATOM 6940 C CA . ALA A 1 866 ? 33.735 6.444 2.619 1.00 94.19 866 ALA A CA 1
ATOM 6941 C C . ALA A 1 866 ? 33.392 4.950 2.506 1.00 94.19 866 ALA A C 1
ATOM 6943 O O . ALA A 1 866 ? 32.860 4.485 1.500 1.00 94.19 866 ALA A O 1
ATOM 6944 N N . GLU A 1 867 ? 33.671 4.202 3.576 1.00 94.19 867 GLU A N 1
ATOM 6945 C CA . GLU A 1 867 ? 33.167 2.839 3.776 1.00 94.19 867 GLU A CA 1
ATOM 6946 C C . GLU A 1 867 ? 31.653 2.873 4.034 1.00 94.19 867 GLU A C 1
ATOM 6948 O O . GLU A 1 867 ? 31.201 3.505 4.990 1.00 94.19 867 GLU A O 1
ATOM 6953 N N . ILE A 1 868 ? 30.871 2.190 3.194 1.00 94.88 868 ILE A N 1
ATOM 6954 C CA . ILE A 1 868 ? 29.403 2.279 3.203 1.00 94.88 868 ILE A CA 1
ATOM 6955 C C . ILE A 1 868 ? 28.747 1.031 3.783 1.00 94.88 868 ILE A C 1
ATOM 6957 O O . ILE A 1 868 ? 27.876 1.142 4.648 1.00 94.88 868 ILE A O 1
ATOM 6961 N N . LEU A 1 869 ? 29.144 -0.147 3.301 1.00 93.12 869 LEU A N 1
ATOM 6962 C CA . LEU A 1 869 ? 28.409 -1.391 3.514 1.00 93.12 869 LEU A CA 1
ATOM 6963 C C . LEU A 1 869 ? 29.360 -2.539 3.850 1.00 93.12 869 LEU A C 1
ATOM 6965 O O . LEU A 1 869 ? 30.408 -2.681 3.219 1.00 93.12 869 LEU A O 1
ATOM 6969 N N . GLU A 1 870 ? 28.979 -3.366 4.823 1.00 92.19 870 GLU A N 1
ATOM 6970 C CA . GLU A 1 870 ? 29.625 -4.660 5.058 1.00 92.19 870 GLU A CA 1
ATOM 6971 C C . GLU A 1 870 ? 28.893 -5.748 4.279 1.00 92.19 870 GLU A C 1
ATOM 6973 O O . GLU A 1 870 ? 27.670 -5.870 4.360 1.00 92.19 870 GLU A O 1
ATOM 6978 N N . VAL A 1 871 ? 29.647 -6.549 3.535 1.00 90.06 871 VAL A N 1
ATOM 6979 C CA . VAL A 1 871 ? 29.123 -7.627 2.697 1.00 90.06 871 VAL A CA 1
ATOM 6980 C C . VAL A 1 871 ? 29.862 -8.926 2.989 1.00 90.06 871 VAL A C 1
ATOM 6982 O O . VAL A 1 871 ? 30.965 -8.933 3.535 1.00 90.06 871 VAL A O 1
ATOM 6985 N N . GLU A 1 872 ? 29.247 -10.051 2.641 1.00 84.00 872 GLU A N 1
ATOM 6986 C CA . GLU A 1 872 ? 29.892 -11.354 2.805 1.00 84.00 872 GLU A CA 1
ATOM 6987 C C . GLU A 1 872 ? 31.182 -11.429 1.948 1.00 84.00 872 GLU A C 1
ATOM 6989 O O . GLU A 1 872 ? 31.187 -10.891 0.831 1.00 84.00 872 GLU A O 1
ATOM 6994 N N . PRO A 1 873 ? 32.275 -12.064 2.425 1.00 75.50 873 PRO A N 1
ATOM 6995 C CA . PRO A 1 873 ? 33.519 -12.197 1.669 1.00 75.50 873 PRO A CA 1
ATOM 6996 C C . PRO A 1 873 ? 33.363 -13.156 0.503 1.00 75.50 873 PRO A C 1
ATOM 6998 O O . PRO A 1 873 ? 32.736 -14.208 0.642 1.00 75.50 873 PRO A O 1
ATOM 7001 N N . HIS A 1 874 ? 33.991 -12.855 -0.634 1.00 71.94 874 HIS A N 1
ATOM 7002 C CA . HIS A 1 874 ? 33.871 -13.739 -1.793 1.00 71.94 874 HIS A CA 1
ATOM 7003 C C . HIS A 1 874 ? 35.142 -13.851 -2.634 1.00 71.94 874 HIS A C 1
ATOM 7005 O O . HIS A 1 874 ? 35.468 -12.995 -3.456 1.00 71.94 874 HIS A O 1
ATOM 7011 N N . ILE A 1 875 ? 35.818 -14.993 -2.496 1.00 79.06 875 ILE A N 1
ATOM 7012 C CA . ILE A 1 875 ? 36.914 -15.399 -3.380 1.00 79.06 875 ILE A CA 1
ATOM 7013 C C . ILE A 1 875 ? 36.353 -15.653 -4.786 1.00 79.06 875 ILE A C 1
ATOM 7015 O O . ILE A 1 875 ? 35.371 -16.374 -4.942 1.00 79.06 875 ILE A O 1
ATOM 7019 N N . GLY A 1 876 ? 36.992 -15.082 -5.811 1.00 85.12 876 GLY A N 1
ATOM 7020 C CA . GLY A 1 876 ? 36.605 -15.268 -7.218 1.00 85.12 876 GLY A CA 1
ATOM 7021 C C . GLY A 1 876 ? 35.542 -14.295 -7.740 1.00 85.12 876 GLY A C 1
ATOM 7022 O O . GLY A 1 876 ? 35.135 -14.421 -8.891 1.00 85.12 876 GLY A O 1
ATOM 7023 N N . TYR A 1 877 ? 35.132 -13.313 -6.935 1.00 89.56 877 TYR A N 1
ATOM 7024 C CA . TYR A 1 877 ? 34.176 -12.272 -7.315 1.00 89.56 877 TYR A CA 1
ATOM 7025 C C . TYR A 1 877 ? 34.799 -10.879 -7.176 1.00 89.56 877 TYR A C 1
ATOM 7027 O O . TYR A 1 877 ? 35.832 -10.709 -6.521 1.00 89.56 877 TYR A O 1
ATOM 7035 N N . HIS A 1 878 ? 34.170 -9.888 -7.796 1.00 90.44 878 HIS A N 1
ATOM 7036 C CA . HIS A 1 878 ? 34.470 -8.464 -7.634 1.00 90.44 878 HIS A CA 1
ATOM 7037 C C . HIS A 1 878 ? 33.187 -7.631 -7.588 1.00 90.44 878 HIS A C 1
ATOM 7039 O O . HIS A 1 878 ? 32.094 -8.166 -7.784 1.00 90.44 878 HIS A O 1
ATOM 7045 N N . TRP A 1 879 ? 33.330 -6.345 -7.276 1.00 93.31 879 TRP A N 1
ATOM 7046 C CA . TRP A 1 879 ? 32.220 -5.413 -7.116 1.00 93.31 879 TRP A CA 1
ATOM 7047 C C . TRP A 1 879 ? 32.363 -4.236 -8.073 1.00 93.31 879 TRP A C 1
ATOM 7049 O O . TRP A 1 879 ? 33.431 -3.628 -8.157 1.00 93.31 879 TRP A O 1
ATOM 7059 N N . VAL A 1 880 ? 31.266 -3.897 -8.740 1.00 94.44 880 VAL A N 1
ATOM 7060 C CA . VAL A 1 880 ? 31.197 -2.797 -9.705 1.00 94.44 880 VAL A CA 1
ATOM 7061 C C . VAL A 1 880 ? 30.033 -1.877 -9.354 1.00 94.44 880 VAL A C 1
ATOM 7063 O O . VAL A 1 880 ? 28.966 -2.338 -8.954 1.00 94.44 880 VAL A O 1
ATOM 7066 N N . GLU A 1 881 ? 30.259 -0.571 -9.456 1.00 94.75 881 GLU A N 1
ATOM 7067 C CA . GLU A 1 881 ? 29.251 0.478 -9.334 1.00 94.75 881 GLU A CA 1
ATOM 7068 C C . GLU A 1 881 ? 28.730 0.825 -10.736 1.00 94.75 881 GLU A C 1
ATOM 7070 O O . GLU A 1 881 ? 29.483 1.328 -11.567 1.00 94.75 881 GLU A O 1
ATOM 7075 N N . MET A 1 882 ? 27.453 0.549 -10.996 1.00 93.25 882 MET A N 1
ATOM 7076 C CA . MET A 1 882 ? 26.875 0.508 -12.347 1.00 93.25 882 MET A CA 1
ATOM 7077 C C . MET A 1 882 ? 26.320 1.850 -12.848 1.00 93.25 882 MET A C 1
ATOM 7079 O O . MET A 1 882 ? 26.067 2.010 -14.038 1.00 93.25 882 MET A O 1
ATOM 7083 N N . MET A 1 883 ? 26.078 2.831 -11.973 1.00 91.06 883 MET A N 1
ATOM 7084 C CA . MET A 1 883 ? 25.558 4.141 -12.390 1.00 91.06 883 MET A CA 1
ATOM 7085 C C . MET A 1 883 ? 26.635 5.039 -12.976 1.00 91.06 883 MET A C 1
ATOM 7087 O O . MET A 1 883 ? 26.322 5.898 -13.799 1.00 91.06 883 MET A O 1
ATOM 7091 N N . TYR A 1 884 ? 27.898 4.862 -12.602 1.00 91.06 884 TYR A N 1
ATOM 7092 C CA . TYR A 1 884 ? 29.019 5.631 -13.144 1.00 91.06 884 TYR A CA 1
ATOM 7093 C C . TYR A 1 884 ? 30.183 4.744 -13.605 1.00 91.06 884 TYR A C 1
ATOM 7095 O O . TYR A 1 884 ? 31.258 5.265 -13.931 1.00 91.06 884 TYR A O 1
ATOM 7103 N N . ASP A 1 885 ? 29.945 3.431 -13.677 1.00 91.19 885 ASP A N 1
ATOM 7104 C CA . ASP A 1 885 ? 30.830 2.408 -14.233 1.00 91.19 885 ASP A CA 1
ATOM 7105 C C . ASP A 1 885 ? 32.202 2.439 -13.543 1.00 91.19 885 ASP A C 1
ATOM 7107 O O . ASP A 1 885 ? 33.236 2.671 -14.178 1.00 91.19 885 ASP A O 1
ATOM 7111 N N . ASN A 1 886 ? 32.225 2.324 -12.210 1.00 91.06 886 ASN A N 1
ATOM 7112 C CA . ASN A 1 886 ? 33.452 2.374 -11.405 1.00 91.06 886 ASN A CA 1
ATOM 7113 C C . ASN A 1 886 ? 33.694 1.061 -10.657 1.00 91.06 886 ASN A C 1
ATOM 7115 O O . ASN A 1 886 ? 32.790 0.506 -10.039 1.00 91.06 886 ASN A O 1
ATOM 7119 N N . GLU A 1 887 ? 34.942 0.593 -10.649 1.00 88.94 887 GLU A N 1
ATOM 7120 C CA . GLU A 1 887 ? 35.330 -0.546 -9.820 1.00 88.94 887 GLU A CA 1
ATOM 7121 C C . GLU A 1 887 ? 35.260 -0.142 -8.339 1.00 88.94 887 GLU A C 1
ATOM 7123 O O . GLU A 1 887 ? 35.728 0.933 -7.947 1.00 88.94 887 GLU A O 1
ATOM 7128 N N . ILE A 1 888 ? 34.651 -0.989 -7.509 1.00 90.06 888 ILE A N 1
ATOM 7129 C CA . ILE A 1 888 ? 34.493 -0.711 -6.081 1.00 90.06 888 ILE A CA 1
ATOM 7130 C C . ILE A 1 888 ? 35.700 -1.271 -5.336 1.00 90.06 888 ILE A C 1
ATOM 7132 O O . ILE A 1 888 ? 35.989 -2.468 -5.379 1.00 90.06 888 ILE A O 1
ATOM 7136 N N . ALA A 1 889 ? 36.379 -0.408 -4.582 1.00 81.75 889 ALA A N 1
ATOM 7137 C CA . ALA A 1 889 ? 37.468 -0.834 -3.721 1.00 81.75 889 ALA A CA 1
ATOM 7138 C C . ALA A 1 889 ? 36.931 -1.717 -2.581 1.00 81.75 889 ALA A C 1
ATOM 7140 O O . ALA A 1 889 ? 36.142 -1.269 -1.743 1.00 81.75 889 ALA A O 1
ATOM 7141 N N . VAL A 1 890 ? 37.407 -2.963 -2.529 1.00 80.81 890 VAL A N 1
ATOM 7142 C CA . VAL A 1 890 ? 37.112 -3.913 -1.451 1.00 80.81 890 VAL A CA 1
ATOM 7143 C C . VAL A 1 890 ? 38.312 -4.001 -0.518 1.00 80.81 890 VAL A C 1
ATOM 7145 O O . VAL A 1 890 ? 39.408 -4.387 -0.928 1.00 80.81 890 VAL A O 1
ATOM 7148 N N . ARG A 1 891 ? 38.119 -3.670 0.760 1.00 70.69 891 ARG A N 1
ATOM 7149 C CA . ARG A 1 891 ? 39.154 -3.882 1.781 1.00 70.69 891 ARG A CA 1
ATOM 7150 C C . ARG A 1 891 ? 39.014 -5.272 2.387 1.00 70.69 891 ARG A C 1
ATOM 7152 O O . ARG A 1 891 ? 38.139 -5.499 3.217 1.00 70.69 891 ARG A O 1
ATOM 7159 N N . GLN A 1 892 ? 39.910 -6.173 1.991 1.00 64.69 892 GLN A N 1
ATOM 7160 C CA . GLN A 1 892 ? 40.076 -7.485 2.615 1.00 64.69 892 GLN A CA 1
ATOM 7161 C C . GLN A 1 892 ? 41.077 -7.367 3.769 1.00 64.69 892 GLN A C 1
ATOM 7163 O O . GLN A 1 892 ? 42.284 -7.266 3.550 1.00 64.69 892 GLN A O 1
ATOM 7168 N N . GLU A 1 893 ? 40.602 -7.361 5.012 1.00 58.72 893 GLU A N 1
ATOM 7169 C CA . GLU A 1 893 ? 41.491 -7.542 6.163 1.00 58.72 893 GLU A CA 1
ATOM 7170 C C . GLU A 1 893 ? 41.641 -9.044 6.441 1.00 58.72 893 GLU A C 1
ATOM 7172 O O . GLU A 1 893 ? 40.645 -9.729 6.650 1.00 58.72 893 GLU A O 1
ATOM 7177 N N . LEU A 1 894 ? 42.884 -9.546 6.501 1.00 57.28 894 LEU A N 1
ATOM 7178 C CA . LEU A 1 894 ? 43.253 -10.969 6.683 1.00 57.28 894 LEU A CA 1
ATOM 7179 C C . LEU A 1 894 ? 42.595 -11.679 7.891 1.00 57.28 894 LEU A C 1
ATOM 7181 O O . LEU A 1 894 ? 42.674 -12.899 7.994 1.00 57.28 894 LEU A O 1
ATOM 7185 N N . MET A 1 895 ? 41.973 -10.926 8.805 1.00 58.03 895 MET A N 1
ATOM 7186 C CA . MET A 1 895 ? 41.326 -11.410 10.030 1.00 58.03 895 MET A CA 1
ATOM 7187 C C . MET A 1 895 ? 39.809 -11.135 10.089 1.00 58.03 895 MET A C 1
ATOM 7189 O O . MET A 1 895 ? 39.181 -11.501 11.083 1.00 58.03 895 MET A O 1
ATOM 7193 N N . ARG A 1 896 ? 39.200 -10.482 9.084 1.00 59.88 896 ARG A N 1
ATOM 7194 C CA . ARG A 1 896 ? 37.753 -10.192 9.075 1.00 59.88 896 ARG A CA 1
ATOM 7195 C C . ARG A 1 896 ? 36.961 -11.280 8.357 1.00 59.88 896 ARG A C 1
ATOM 7197 O O . ARG A 1 896 ? 37.396 -11.840 7.360 1.00 59.88 896 ARG A O 1
ATOM 7204 N N . THR A 1 897 ? 35.752 -11.526 8.854 1.00 69.50 897 THR A N 1
ATOM 7205 C CA . THR A 1 897 ? 34.763 -12.437 8.260 1.00 69.50 897 THR A CA 1
ATOM 7206 C C . THR A 1 897 ? 33.834 -11.747 7.256 1.00 69.50 897 THR A C 1
ATOM 7208 O O . THR A 1 897 ? 32.912 -12.396 6.778 1.00 69.50 897 THR A O 1
ATOM 7211 N N . LYS A 1 898 ? 34.042 -10.454 6.955 1.00 80.62 898 LYS A N 1
ATOM 7212 C CA . LYS A 1 898 ? 33.239 -9.633 6.031 1.00 80.62 898 LYS A CA 1
ATOM 7213 C C . LYS A 1 898 ? 34.120 -8.683 5.217 1.00 80.62 898 LYS A C 1
ATOM 7215 O O . LYS A 1 898 ? 35.082 -8.132 5.755 1.00 80.62 898 LYS A O 1
ATOM 7220 N N . ASP A 1 899 ? 33.743 -8.474 3.960 1.00 85.25 899 ASP A N 1
ATOM 7221 C CA . ASP A 1 899 ? 34.299 -7.454 3.070 1.00 85.25 899 ASP A CA 1
ATOM 7222 C C . ASP A 1 899 ? 33.606 -6.102 3.327 1.00 85.25 899 ASP A C 1
ATOM 7224 O O . ASP A 1 899 ? 32.450 -6.050 3.752 1.00 85.25 899 ASP A O 1
ATOM 7228 N N . VAL A 1 900 ? 34.299 -4.989 3.065 1.00 89.62 900 VAL A N 1
ATOM 7229 C CA . VAL A 1 900 ? 33.728 -3.636 3.186 1.00 89.62 900 VAL A CA 1
ATOM 7230 C C . VAL A 1 900 ? 33.799 -2.919 1.845 1.00 89.62 900 VAL A C 1
ATOM 7232 O O . VAL A 1 900 ? 34.885 -2.785 1.275 1.00 89.62 900 VAL A O 1
ATOM 7235 N N . LEU A 1 901 ? 32.647 -2.439 1.371 1.00 92.44 901 LEU A N 1
ATOM 7236 C CA . LEU A 1 901 ? 32.532 -1.650 0.148 1.00 92.44 901 LEU A CA 1
ATOM 7237 C C . LEU A 1 901 ? 32.754 -0.170 0.463 1.00 92.44 901 LEU A C 1
ATOM 7239 O O . LEU A 1 901 ? 32.000 0.424 1.242 1.00 92.44 901 LEU A O 1
ATOM 7243 N N . ALA A 1 902 ? 33.777 0.423 -0.150 1.00 92.56 902 ALA A N 1
ATOM 7244 C CA . ALA A 1 902 ? 34.032 1.858 -0.104 1.00 92.56 902 ALA A CA 1
ATOM 7245 C C . ALA A 1 902 ? 33.733 2.490 -1.465 1.00 92.56 902 ALA A C 1
ATOM 7247 O O . ALA A 1 902 ? 34.161 1.976 -2.497 1.00 92.56 902 ALA A O 1
ATOM 7248 N N . MET A 1 903 ? 32.988 3.593 -1.470 1.00 93.19 903 MET A N 1
ATOM 7249 C CA . MET A 1 903 ? 32.540 4.234 -2.707 1.00 93.19 903 MET A CA 1
ATOM 7250 C C . MET A 1 903 ? 32.315 5.731 -2.526 1.00 93.19 903 MET A C 1
ATOM 7252 O O . MET A 1 903 ? 32.044 6.213 -1.421 1.00 93.19 903 MET A O 1
ATOM 7256 N N . LYS A 1 904 ? 32.381 6.441 -3.655 1.00 95.25 904 LYS A N 1
ATOM 7257 C CA . LYS A 1 904 ? 32.035 7.851 -3.758 1.00 95.25 904 LYS A CA 1
ATOM 7258 C C . LYS A 1 904 ? 30.619 8.008 -4.307 1.00 95.25 904 LYS A C 1
ATOM 7260 O O . LYS A 1 904 ? 30.346 7.535 -5.404 1.00 95.25 904 LYS A O 1
ATOM 7265 N N . ILE A 1 905 ? 29.738 8.686 -3.575 1.00 96.62 905 ILE A N 1
ATOM 7266 C CA . ILE A 1 905 ? 28.324 8.870 -3.937 1.00 96.62 905 ILE A CA 1
ATOM 7267 C C . ILE A 1 905 ? 27.986 10.361 -3.908 1.00 96.62 905 ILE A C 1
ATOM 7269 O O . ILE A 1 905 ? 28.294 11.052 -2.933 1.00 96.62 905 ILE A O 1
ATOM 7273 N N . GLY A 1 906 ? 27.350 10.864 -4.969 1.00 97.00 906 GLY A N 1
ATOM 7274 C CA . GLY A 1 906 ? 26.873 12.246 -5.039 1.00 97.00 906 GLY A CA 1
ATOM 7275 C C . GLY A 1 906 ? 25.860 12.582 -3.937 1.00 97.00 906 GLY A C 1
ATOM 7276 O O . GLY A 1 906 ? 25.227 11.692 -3.374 1.00 97.00 906 GLY A O 1
ATOM 7277 N N . ALA A 1 907 ? 25.717 13.867 -3.610 1.00 96.19 907 ALA A N 1
ATOM 7278 C CA . ALA A 1 907 ? 24.669 14.337 -2.701 1.00 96.19 907 ALA A CA 1
ATOM 7279 C C . ALA A 1 907 ? 23.279 14.057 -3.294 1.00 96.19 907 ALA A C 1
ATOM 7281 O O . ALA A 1 907 ? 23.059 14.342 -4.473 1.00 96.19 907 ALA A O 1
ATOM 7282 N N . ASN A 1 908 ? 22.347 13.539 -2.488 1.00 94.81 908 ASN A N 1
ATOM 7283 C CA . ASN A 1 908 ? 21.007 13.134 -2.933 1.00 94.81 908 ASN A CA 1
ATOM 7284 C C . ASN A 1 908 ? 21.022 12.230 -4.178 1.00 94.81 908 ASN A C 1
ATOM 7286 O O . ASN A 1 908 ? 20.154 12.361 -5.038 1.00 94.81 908 ASN A O 1
ATOM 7290 N N . ASP A 1 909 ? 21.999 11.329 -4.287 1.0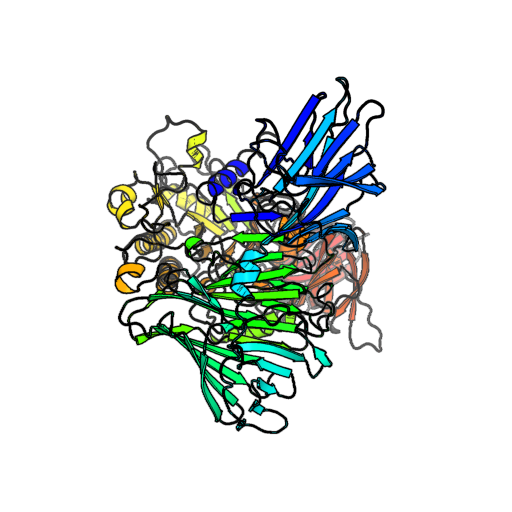0 96.25 909 ASP A N 1
ATOM 7291 C CA . ASP A 1 909 ? 22.171 10.441 -5.440 1.00 96.25 909 ASP A CA 1
ATOM 7292 C C . ASP A 1 909 ? 22.037 8.961 -5.064 1.00 96.25 909 ASP A C 1
ATOM 7294 O O . ASP A 1 909 ? 22.257 8.570 -3.912 1.00 96.25 909 ASP A O 1
ATOM 7298 N N . VAL A 1 910 ? 21.678 8.146 -6.056 1.00 97.50 910 VAL A N 1
ATOM 7299 C CA . VAL A 1 910 ? 21.495 6.698 -5.930 1.00 97.50 910 VAL A CA 1
ATOM 7300 C C . VAL A 1 910 ? 22.453 5.979 -6.867 1.00 97.50 910 VAL A C 1
ATOM 7302 O O . VAL A 1 910 ? 22.461 6.239 -8.067 1.00 97.50 910 VAL A O 1
ATOM 7305 N N . VAL A 1 911 ? 23.219 5.042 -6.314 1.00 96.94 911 VAL A N 1
ATOM 7306 C CA . VAL A 1 911 ? 24.147 4.167 -7.048 1.00 96.94 911 VAL A CA 1
ATOM 7307 C C . VAL A 1 911 ? 23.730 2.705 -6.919 1.00 96.94 911 VAL A C 1
ATOM 7309 O O . VAL A 1 911 ? 22.956 2.351 -6.025 1.00 96.94 911 VAL A O 1
ATOM 7312 N N . CYS A 1 912 ? 24.250 1.844 -7.795 1.00 97.38 912 CYS A N 1
ATOM 7313 C CA . CYS A 1 912 ? 24.005 0.404 -7.738 1.00 97.38 912 CYS A CA 1
ATOM 7314 C C . CYS A 1 912 ? 25.326 -0.364 -7.710 1.00 97.38 912 CYS A C 1
ATOM 7316 O O . CYS A 1 912 ? 26.094 -0.298 -8.661 1.00 97.38 912 CYS A O 1
ATOM 7318 N N . ALA A 1 913 ? 25.582 -1.087 -6.621 1.00 96.75 913 ALA A N 1
ATOM 7319 C CA . ALA A 1 913 ? 26.744 -1.952 -6.468 1.00 96.75 913 ALA A CA 1
ATOM 7320 C C . ALA A 1 913 ? 26.357 -3.397 -6.790 1.00 96.75 913 ALA A C 1
ATOM 7322 O O . ALA A 1 913 ? 25.518 -3.975 -6.096 1.00 96.75 913 ALA A O 1
ATOM 7323 N N . VAL A 1 914 ? 26.981 -3.997 -7.801 1.00 95.75 914 VAL A N 1
ATOM 7324 C CA . VAL A 1 914 ? 26.714 -5.375 -8.231 1.00 95.75 914 VAL A CA 1
ATOM 7325 C C . VAL A 1 914 ? 27.935 -6.245 -7.980 1.00 95.75 914 VAL A C 1
ATOM 7327 O O . VAL A 1 914 ? 29.074 -5.845 -8.225 1.00 95.75 914 VAL A O 1
ATOM 7330 N N . LYS A 1 915 ? 27.690 -7.454 -7.477 1.00 94.19 915 LYS A N 1
ATOM 7331 C CA . LYS A 1 915 ? 28.701 -8.490 -7.315 1.00 94.19 915 LYS A CA 1
ATOM 7332 C C . LYS A 1 915 ? 28.729 -9.380 -8.548 1.00 94.19 915 LYS A C 1
ATOM 7334 O O . LYS A 1 915 ? 27.776 -10.128 -8.773 1.00 94.19 915 LYS A O 1
ATOM 7339 N N . PHE A 1 916 ? 29.849 -9.388 -9.260 1.00 91.50 916 PHE A N 1
ATOM 7340 C CA . PHE A 1 916 ? 30.047 -10.255 -10.421 1.00 91.50 916 PHE A CA 1
ATOM 7341 C C . PHE A 1 916 ? 31.113 -11.330 -10.178 1.00 91.50 916 PHE A C 1
ATOM 7343 O O . PHE A 1 916 ? 32.064 -11.106 -9.417 1.00 91.50 916 PHE A O 1
ATOM 7350 N N . PRO A 1 917 ? 30.971 -12.524 -10.781 1.00 90.31 917 PRO A N 1
ATOM 7351 C CA . PRO A 1 917 ? 32.069 -13.480 -10.879 1.00 90.31 917 PRO A CA 1
ATOM 7352 C C . PRO A 1 917 ? 33.173 -12.910 -11.775 1.00 90.31 917 PRO A C 1
ATOM 7354 O O . PRO A 1 917 ? 32.864 -12.310 -12.795 1.00 90.31 917 PRO A O 1
ATOM 7357 N N . LYS A 1 918 ? 34.451 -13.153 -11.452 1.00 90.88 918 LYS A N 1
ATOM 7358 C CA . LYS A 1 918 ? 35.600 -12.737 -12.283 1.00 90.88 918 LYS A CA 1
ATOM 7359 C C . LYS A 1 918 ? 35.704 -13.579 -13.564 1.00 90.88 918 LYS A C 1
ATOM 7361 O O . LYS A 1 918 ? 36.567 -14.454 -13.684 1.00 90.88 918 LYS A O 1
ATOM 7366 N N . THR A 1 919 ? 34.800 -13.336 -14.504 1.00 93.81 919 THR A N 1
ATOM 7367 C CA . THR A 1 919 ? 34.644 -14.082 -15.759 1.00 93.81 919 THR A CA 1
ATOM 7368 C C . THR A 1 919 ? 35.518 -13.467 -16.841 1.00 93.81 919 THR A C 1
ATOM 7370 O O . THR A 1 919 ? 36.206 -14.187 -17.562 1.00 93.81 919 THR A O 1
ATOM 7373 N N . ILE A 1 920 ? 35.545 -12.140 -16.927 1.00 95.12 920 ILE A N 1
ATOM 7374 C CA . ILE A 1 920 ? 36.382 -11.383 -17.850 1.00 95.12 920 ILE A CA 1
ATOM 7375 C C . ILE A 1 920 ? 37.761 -11.182 -17.207 1.00 95.12 920 ILE A C 1
ATOM 7377 O O . ILE A 1 920 ? 37.901 -10.719 -16.078 1.00 95.12 920 ILE A O 1
ATOM 7381 N N . SER A 1 921 ? 38.818 -11.530 -17.932 1.00 94.44 921 SER A N 1
ATOM 7382 C CA . SER A 1 921 ? 40.200 -11.181 -17.597 1.00 94.44 921 SER A CA 1
ATOM 7383 C C . SER A 1 921 ? 40.795 -10.370 -18.731 1.00 94.44 921 SER A C 1
ATOM 7385 O O . SER A 1 921 ? 40.679 -10.761 -19.892 1.00 94.44 921 SER A O 1
ATOM 7387 N N . VAL A 1 922 ? 41.443 -9.260 -18.392 1.00 94.12 922 VAL A N 1
ATOM 7388 C CA . VAL A 1 922 ? 42.019 -8.337 -19.369 1.00 94.12 922 VAL A CA 1
ATOM 7389 C C . VAL A 1 922 ? 43.503 -8.147 -19.105 1.00 94.12 922 VAL A C 1
ATOM 7391 O O . VAL A 1 922 ? 43.919 -7.977 -17.961 1.00 94.12 922 VAL A O 1
ATOM 7394 N N . GLU A 1 923 ? 44.288 -8.113 -20.176 1.00 94.25 923 GLU A N 1
ATOM 7395 C CA . GLU A 1 923 ? 45.675 -7.663 -20.164 1.00 94.25 923 GLU A CA 1
ATOM 7396 C C . GLU A 1 923 ? 45.869 -6.581 -21.237 1.00 94.25 923 GLU A C 1
ATOM 7398 O O . GLU A 1 923 ? 45.513 -6.778 -22.399 1.00 94.25 923 GLU A O 1
ATOM 7403 N N . ILE A 1 924 ? 46.434 -5.428 -20.866 1.00 91.00 924 ILE A N 1
ATOM 7404 C CA . ILE A 1 924 ? 46.811 -4.396 -21.841 1.00 91.00 924 ILE A CA 1
ATOM 7405 C C . ILE A 1 924 ? 48.178 -4.764 -22.423 1.00 91.00 924 ILE A C 1
ATOM 7407 O O . ILE A 1 924 ? 49.176 -4.800 -21.700 1.00 91.00 924 ILE A O 1
ATOM 7411 N N . LYS A 1 925 ? 48.241 -4.989 -23.738 1.00 90.12 925 LYS A N 1
ATOM 7412 C CA . LYS A 1 925 ? 49.491 -5.170 -24.486 1.00 90.12 925 LYS A CA 1
ATOM 7413 C C . LYS A 1 925 ? 49.565 -4.164 -25.620 1.00 90.12 925 LYS A C 1
ATOM 7415 O O . LYS A 1 925 ? 48.824 -4.261 -26.592 1.00 90.12 925 LYS A O 1
ATOM 7420 N N . GLN A 1 926 ? 50.517 -3.237 -25.515 1.00 85.94 926 GLN A N 1
ATOM 7421 C CA . GLN A 1 926 ? 50.707 -2.153 -26.485 1.00 85.94 926 GLN A CA 1
ATOM 7422 C C . GLN A 1 926 ? 49.415 -1.336 -26.670 1.00 85.94 926 GLN A C 1
ATOM 7424 O O . GLN A 1 926 ? 48.980 -0.681 -25.731 1.00 85.94 926 GLN A O 1
ATOM 7429 N N . ASP A 1 927 ? 48.816 -1.378 -27.859 1.00 88.25 927 ASP A N 1
ATOM 7430 C CA . ASP A 1 927 ? 47.588 -0.685 -28.248 1.00 88.25 927 ASP A CA 1
ATOM 7431 C C . ASP A 1 927 ? 46.351 -1.602 -28.227 1.00 88.25 927 ASP A C 1
ATOM 7433 O O . ASP A 1 927 ? 45.327 -1.273 -28.826 1.00 88.25 927 ASP A O 1
ATOM 7437 N N . LYS A 1 928 ? 46.422 -2.762 -27.559 1.00 91.94 928 LYS A N 1
ATOM 7438 C CA . LYS A 1 928 ? 45.335 -3.748 -27.501 1.00 91.94 928 LYS A CA 1
ATOM 7439 C C . LYS A 1 928 ? 45.003 -4.179 -26.076 1.00 91.94 928 LYS A C 1
ATOM 7441 O O . LYS A 1 928 ? 45.891 -4.377 -25.249 1.00 91.94 928 LYS A O 1
ATOM 7446 N N . LEU A 1 929 ? 43.717 -4.404 -25.826 1.00 94.00 929 LEU A N 1
ATOM 7447 C CA . LEU A 1 929 ? 43.238 -5.253 -24.739 1.00 94.00 929 LEU A CA 1
ATOM 7448 C C . LEU A 1 929 ? 43.189 -6.694 -25.247 1.00 94.00 929 LEU A C 1
ATOM 7450 O O . LEU A 1 929 ? 42.401 -6.997 -26.141 1.00 94.00 929 LEU A O 1
ATOM 7454 N N . GLU A 1 930 ? 43.991 -7.582 -24.668 1.00 95.19 930 GLU A N 1
ATOM 7455 C CA . GLU A 1 930 ? 43.784 -9.025 -24.785 1.00 95.19 930 GLU A CA 1
ATOM 7456 C C . GLU A 1 930 ? 42.782 -9.469 -23.721 1.00 95.19 930 GLU A C 1
ATOM 7458 O O . GLU A 1 930 ? 42.935 -9.161 -22.539 1.00 95.19 930 GLU A O 1
ATOM 7463 N N . ILE A 1 931 ? 41.745 -10.184 -24.147 1.00 96.44 931 ILE A N 1
ATOM 7464 C CA . ILE A 1 931 ? 40.601 -10.533 -23.311 1.00 96.44 931 ILE A CA 1
ATOM 7465 C C . ILE A 1 931 ? 40.480 -12.051 -23.246 1.00 96.44 931 ILE A C 1
ATOM 7467 O O . ILE A 1 931 ? 40.533 -12.740 -24.266 1.00 96.44 931 ILE A O 1
ATOM 7471 N N . ARG A 1 932 ? 40.283 -12.577 -22.037 1.00 95.81 932 ARG A N 1
ATOM 7472 C CA . ARG A 1 932 ? 39.979 -13.984 -21.785 1.00 95.81 932 ARG A CA 1
ATOM 7473 C C . ARG A 1 932 ? 38.681 -14.105 -21.002 1.00 95.81 932 ARG A C 1
ATOM 7475 O O . ARG A 1 932 ? 38.520 -13.446 -19.981 1.00 95.81 932 ARG A O 1
ATOM 7482 N N . LEU A 1 933 ? 37.795 -14.980 -21.460 1.00 94.94 933 LEU A N 1
ATOM 7483 C CA . LEU A 1 933 ? 36.587 -15.365 -20.743 1.00 94.94 933 LEU A CA 1
ATOM 7484 C C . LEU A 1 933 ? 36.814 -16.700 -20.027 1.00 94.94 933 LEU A C 1
ATOM 7486 O O . LEU A 1 933 ? 37.113 -17.713 -20.660 1.00 94.94 933 LEU A O 1
ATOM 7490 N N . ASN A 1 934 ? 36.653 -16.705 -18.708 1.00 89.69 934 ASN A N 1
ATOM 7491 C CA . ASN A 1 934 ? 36.766 -17.887 -17.861 1.00 89.69 934 ASN A CA 1
ATOM 7492 C C . ASN A 1 934 ? 35.361 -18.347 -17.454 1.00 89.69 934 ASN A C 1
ATOM 7494 O O . ASN A 1 934 ? 34.699 -17.652 -16.695 1.00 89.69 934 ASN A O 1
ATOM 7498 N N . ASN A 1 935 ? 34.919 -19.527 -17.898 1.00 84.75 935 ASN A N 1
ATOM 7499 C CA . ASN A 1 935 ? 33.603 -20.094 -17.552 1.00 84.75 935 ASN A CA 1
ATOM 7500 C C . ASN A 1 935 ? 32.386 -19.253 -18.009 1.00 84.75 935 ASN A C 1
ATOM 7502 O O . ASN A 1 935 ? 31.341 -19.287 -17.363 1.00 84.75 935 ASN A O 1
ATOM 7506 N N . ALA A 1 936 ? 32.500 -18.513 -19.117 1.00 88.06 936 ALA A N 1
ATOM 7507 C CA . ALA A 1 936 ? 31.362 -17.804 -19.707 1.00 88.06 936 ALA A CA 1
ATOM 7508 C C . ALA A 1 936 ? 30.376 -18.774 -20.401 1.00 88.06 936 ALA A C 1
ATOM 7510 O O . ALA A 1 936 ? 30.828 -19.754 -21.006 1.00 88.06 936 ALA A O 1
ATOM 7511 N N . PRO A 1 937 ? 29.054 -18.502 -20.370 1.00 89.06 937 PRO A N 1
ATOM 7512 C CA . PRO A 1 937 ? 28.073 -19.228 -21.179 1.00 89.06 937 PRO A CA 1
ATOM 7513 C C . PRO A 1 937 ? 28.396 -19.150 -22.676 1.00 89.06 937 PRO A C 1
ATOM 7515 O O . PRO A 1 937 ? 28.942 -18.152 -23.147 1.00 89.06 937 PRO A O 1
ATOM 7518 N N . ALA A 1 938 ? 28.045 -20.190 -23.434 1.00 86.06 938 ALA A N 1
ATOM 7519 C CA . ALA A 1 938 ? 28.404 -20.295 -24.852 1.00 86.06 938 ALA A CA 1
ATOM 7520 C C . ALA A 1 938 ? 27.737 -19.209 -25.715 1.00 86.06 938 ALA A C 1
ATOM 7522 O O . ALA A 1 938 ? 28.299 -18.760 -26.709 1.00 86.06 938 ALA A O 1
ATOM 7523 N N . GLU A 1 939 ? 26.539 -18.793 -25.322 1.00 89.31 939 GLU A N 1
ATOM 7524 C CA . GLU A 1 939 ? 25.730 -17.765 -25.965 1.00 89.31 939 GLU A CA 1
ATOM 7525 C C . GLU A 1 939 ? 26.062 -16.332 -25.511 1.00 89.31 939 GLU A C 1
ATOM 7527 O O . GLU A 1 939 ? 25.466 -15.379 -26.019 1.00 89.31 939 GLU A O 1
ATOM 7532 N N . ALA A 1 940 ? 26.990 -16.167 -24.561 1.00 91.88 940 ALA A N 1
ATOM 7533 C CA . ALA A 1 940 ? 27.332 -14.858 -24.029 1.00 91.88 940 ALA A CA 1
ATOM 7534 C C . ALA A 1 940 ? 28.068 -13.999 -25.070 1.00 91.88 940 ALA A C 1
ATOM 7536 O O . ALA A 1 940 ? 28.926 -14.474 -25.815 1.00 91.88 940 ALA A O 1
ATOM 7537 N N . LYS A 1 941 ? 27.744 -12.706 -25.101 1.00 93.44 941 LYS A N 1
ATOM 7538 C CA . LYS A 1 941 ? 28.320 -11.715 -26.013 1.00 93.44 941 LYS A CA 1
ATOM 7539 C C . LYS A 1 941 ? 29.072 -10.660 -25.223 1.00 93.44 941 LYS A C 1
ATOM 7541 O O . LYS A 1 941 ? 28.575 -10.175 -24.211 1.00 93.44 941 LYS A O 1
ATOM 7546 N N . LEU A 1 942 ? 30.258 -10.299 -25.702 1.00 94.44 942 LEU A N 1
ATOM 7547 C CA . LEU A 1 942 ? 31.080 -9.264 -25.089 1.00 94.44 942 LEU A CA 1
ATOM 7548 C C . LEU A 1 942 ? 30.969 -7.958 -25.878 1.00 94.44 942 LEU A C 1
ATOM 7550 O O . LEU A 1 942 ? 31.137 -7.942 -27.100 1.00 94.44 942 LEU A O 1
ATOM 7554 N N . PHE A 1 943 ? 30.729 -6.866 -25.158 1.00 92.81 943 PHE A N 1
ATOM 7555 C CA . PHE A 1 943 ? 30.657 -5.516 -25.703 1.00 92.81 943 PHE A CA 1
ATOM 7556 C C . PHE A 1 943 ? 31.648 -4.600 -24.996 1.00 92.81 943 PHE A C 1
ATOM 7558 O O . PHE A 1 943 ? 31.860 -4.727 -23.791 1.00 92.81 943 PHE A O 1
ATOM 7565 N N . ALA A 1 944 ? 32.232 -3.669 -25.744 1.00 91.62 944 ALA A N 1
ATOM 7566 C CA . ALA A 1 944 ? 33.073 -2.608 -25.216 1.00 91.62 944 ALA A CA 1
ATOM 7567 C C . ALA A 1 944 ? 32.455 -1.231 -25.459 1.00 91.62 944 ALA A C 1
ATOM 7569 O O . ALA A 1 944 ? 32.005 -0.926 -26.566 1.00 91.62 944 ALA A O 1
ATOM 7570 N N . TYR A 1 945 ? 32.517 -0.389 -24.434 1.00 89.00 945 TYR A N 1
ATOM 7571 C CA . TYR A 1 945 ? 32.103 1.009 -24.464 1.00 89.00 945 TYR A CA 1
ATOM 7572 C C . TYR A 1 945 ? 33.273 1.892 -24.045 1.00 89.00 945 TYR A C 1
ATOM 7574 O O . TYR A 1 945 ? 34.078 1.503 -23.199 1.00 89.00 945 TYR A O 1
ATOM 7582 N N . TYR A 1 946 ? 33.368 3.093 -24.614 1.00 87.38 946 TYR A N 1
ATOM 7583 C CA . TYR A 1 946 ? 34.424 4.037 -24.262 1.00 87.38 946 TYR A CA 1
ATOM 7584 C C . TYR A 1 946 ? 33.871 5.263 -23.530 1.00 87.38 946 TYR A C 1
ATOM 7586 O O . TYR A 1 946 ? 32.961 5.930 -24.016 1.00 87.38 946 TYR A O 1
ATOM 7594 N N . ASN A 1 947 ? 34.510 5.613 -22.413 1.00 83.50 947 ASN A N 1
ATOM 7595 C CA . ASN A 1 947 ? 34.268 6.733 -21.495 1.00 83.50 947 ASN A CA 1
ATOM 7596 C C . ASN A 1 947 ? 32.921 6.736 -20.774 1.00 83.50 947 ASN A C 1
ATOM 7598 O O . ASN A 1 947 ? 32.874 7.051 -19.587 1.00 83.50 947 ASN A O 1
ATOM 7602 N N . GLN A 1 948 ? 31.852 6.385 -21.470 1.00 77.50 948 GLN A N 1
ATOM 7603 C CA . GLN A 1 948 ? 30.515 6.306 -20.925 1.00 77.50 948 GLN A CA 1
ATOM 7604 C C . GLN A 1 948 ? 29.813 5.120 -21.560 1.00 77.50 948 GLN A C 1
ATOM 7606 O O . GLN A 1 948 ? 29.822 4.967 -22.786 1.00 77.50 948 GLN A O 1
ATOM 7611 N N . ASP A 1 949 ? 29.168 4.315 -20.728 1.00 72.25 949 ASP A N 1
ATOM 7612 C CA . ASP A 1 949 ? 28.159 3.419 -21.238 1.00 72.25 949 ASP A CA 1
ATOM 7613 C C . ASP A 1 949 ? 26.945 4.248 -21.675 1.00 72.25 949 ASP A C 1
ATOM 7615 O O . ASP A 1 949 ? 26.276 4.889 -20.860 1.00 72.25 949 ASP A O 1
ATOM 7619 N N . THR A 1 950 ? 26.757 4.332 -22.991 1.00 59.31 950 THR A N 1
ATOM 7620 C CA . THR A 1 950 ? 25.693 5.141 -23.594 1.00 59.31 950 THR A CA 1
ATOM 7621 C C . THR A 1 950 ? 24.490 4.328 -24.009 1.00 59.31 950 THR A C 1
ATOM 7623 O O . THR A 1 950 ? 23.538 4.976 -24.418 1.00 59.31 950 THR A O 1
ATOM 7626 N N . SER A 1 951 ? 24.502 2.995 -23.852 1.00 51.28 951 SER A N 1
ATOM 7627 C CA . SER A 1 951 ? 23.329 2.212 -23.436 1.00 51.28 951 SER A CA 1
ATOM 7628 C C . SER A 1 951 ? 22.004 2.303 -24.182 1.00 51.28 951 SER A C 1
ATOM 7630 O O . SER A 1 951 ? 21.045 1.636 -23.812 1.00 51.28 951 SER A O 1
ATOM 7632 N N . GLU A 1 952 ? 21.879 3.128 -25.206 1.00 52.75 952 GLU A N 1
ATOM 7633 C CA . GLU A 1 952 ? 20.847 3.014 -26.199 1.00 52.75 952 GLU A CA 1
ATOM 7634 C C . GLU A 1 952 ? 21.339 1.859 -27.049 1.00 52.75 952 GLU A C 1
ATOM 7636 O O . GLU A 1 952 ? 22.205 2.036 -27.907 1.00 52.75 952 GLU A O 1
ATOM 7641 N N . LEU A 1 953 ? 20.821 0.659 -26.774 1.00 44.69 953 LEU A N 1
ATOM 7642 C CA . LEU A 1 953 ? 21.104 -0.606 -27.471 1.00 44.69 953 LEU A CA 1
ATOM 7643 C C . LEU A 1 953 ? 20.982 -0.524 -29.015 1.00 44.69 953 LEU A C 1
ATOM 7645 O O . LEU A 1 953 ? 21.180 -1.516 -29.711 1.00 44.69 953 LEU A O 1
ATOM 7649 N N . LEU A 1 954 ? 20.681 0.655 -29.566 1.00 40.91 954 LEU A N 1
ATOM 7650 C CA . LEU A 1 954 ? 20.442 0.963 -30.966 1.00 40.91 954 LEU A CA 1
ATOM 7651 C C . LEU A 1 954 ? 21.349 2.071 -31.545 1.00 40.91 954 LEU A C 1
ATOM 7653 O O . LEU A 1 954 ? 21.311 2.278 -32.756 1.00 40.91 954 LEU A O 1
ATOM 7657 N N . ASP A 1 955 ? 22.200 2.746 -30.760 1.00 45.34 955 ASP A N 1
ATOM 7658 C CA . ASP A 1 955 ? 22.918 3.951 -31.230 1.00 45.34 955 ASP A CA 1
ATOM 7659 C C . ASP A 1 955 ? 24.358 3.694 -31.747 1.00 45.34 955 ASP A C 1
ATOM 7661 O O . ASP A 1 955 ? 25.182 4.603 -31.835 1.00 45.34 955 ASP A O 1
ATOM 7665 N N . ASN A 1 956 ? 24.686 2.455 -32.148 1.00 49.28 956 ASN A N 1
ATOM 7666 C CA . ASN A 1 956 ? 25.932 2.077 -32.855 1.00 49.28 956 ASN A CA 1
ATOM 7667 C C . ASN A 1 956 ? 27.276 2.411 -32.151 1.00 49.28 956 ASN A C 1
ATOM 7669 O O . ASN A 1 956 ? 28.324 2.379 -32.800 1.00 49.28 956 ASN A O 1
ATOM 7673 N N . LYS A 1 957 ? 27.294 2.721 -30.845 1.00 65.94 957 LYS A N 1
ATOM 7674 C CA . LYS A 1 957 ? 28.530 3.089 -30.108 1.00 65.94 957 LYS A CA 1
ATOM 7675 C C . LYS A 1 957 ? 29.208 1.939 -29.360 1.00 65.94 957 LYS A C 1
ATOM 7677 O O . LYS A 1 957 ? 30.383 2.062 -29.019 1.00 65.94 957 LYS A O 1
ATOM 7682 N N . ALA A 1 958 ? 28.501 0.838 -29.112 1.00 80.56 958 ALA A N 1
ATOM 7683 C CA . ALA A 1 958 ? 29.087 -0.368 -28.536 1.00 80.56 958 ALA A CA 1
ATOM 7684 C C . ALA A 1 958 ? 29.919 -1.114 -29.590 1.00 80.56 958 ALA A C 1
ATOM 7686 O O . ALA A 1 958 ? 29.460 -1.333 -30.712 1.00 80.56 958 ALA A O 1
ATOM 7687 N N . VAL A 1 959 ? 31.121 -1.559 -29.224 1.00 87.25 959 VAL A N 1
ATOM 7688 C CA . VAL A 1 959 ? 31.945 -2.429 -30.072 1.00 87.25 959 VAL A CA 1
ATOM 7689 C C . VAL A 1 959 ? 31.737 -3.870 -29.625 1.00 87.25 959 VAL A C 1
ATOM 7691 O O . VAL A 1 959 ? 32.156 -4.246 -28.532 1.00 87.25 959 VAL A O 1
ATOM 7694 N N . SER A 1 960 ? 31.081 -4.684 -30.454 1.00 90.38 960 SER A N 1
ATOM 7695 C CA . SER A 1 960 ? 31.002 -6.128 -30.208 1.00 90.38 960 SER A CA 1
ATOM 7696 C C . SER A 1 960 ? 32.375 -6.762 -30.423 1.00 90.38 960 SER A C 1
ATOM 7698 O O . SER A 1 960 ? 33.055 -6.460 -31.405 1.00 90.38 960 SER A O 1
ATOM 7700 N N . ILE A 1 961 ? 32.793 -7.613 -29.488 1.00 92.56 961 ILE A N 1
ATOM 7701 C CA . ILE A 1 961 ? 34.088 -8.287 -29.530 1.00 92.56 961 ILE A CA 1
ATOM 7702 C C . ILE A 1 961 ? 33.863 -9.756 -29.864 1.00 92.56 961 ILE A C 1
ATOM 7704 O O . ILE A 1 961 ? 33.208 -10.482 -29.114 1.00 92.56 961 ILE A O 1
ATOM 7708 N N . ASP A 1 962 ? 34.463 -10.202 -30.965 1.00 91.50 962 ASP A N 1
ATOM 7709 C CA . ASP A 1 962 ? 34.463 -11.609 -31.341 1.00 91.50 962 ASP A CA 1
ATOM 7710 C C . ASP A 1 962 ? 35.321 -12.418 -30.361 1.00 91.50 962 ASP A C 1
ATOM 7712 O O . ASP A 1 962 ? 36.524 -12.185 -30.209 1.00 91.50 962 ASP A O 1
ATOM 7716 N N . ILE A 1 963 ? 34.695 -13.399 -29.711 1.00 90.62 963 ILE A N 1
ATOM 7717 C CA . ILE A 1 963 ? 35.362 -14.332 -28.805 1.00 90.62 963 ILE A CA 1
ATOM 7718 C C . ILE A 1 963 ? 35.483 -15.694 -29.484 1.00 90.62 963 ILE A C 1
ATOM 7720 O O . ILE A 1 963 ? 34.486 -16.319 -29.840 1.00 90.62 963 ILE A O 1
ATOM 7724 N N . GLN A 1 964 ? 36.710 -16.192 -29.618 1.00 87.75 964 GLN A N 1
ATOM 7725 C CA . GLN A 1 964 ? 37.005 -17.526 -30.135 1.00 87.75 964 GLN A CA 1
ATOM 7726 C C . GLN A 1 964 ? 37.731 -18.342 -29.068 1.00 87.75 964 GLN A C 1
ATOM 7728 O O . GLN A 1 964 ? 38.769 -17.929 -28.559 1.00 87.75 964 GLN A O 1
ATOM 7733 N N . ASN A 1 965 ? 37.186 -19.512 -28.714 1.00 87.00 965 ASN A N 1
ATOM 7734 C CA . ASN A 1 965 ? 37.739 -20.394 -27.675 1.00 87.00 965 ASN A CA 1
ATOM 7735 C C . ASN A 1 965 ? 38.036 -19.662 -26.346 1.00 87.00 965 ASN A C 1
ATOM 7737 O O . ASN A 1 965 ? 39.062 -19.897 -25.708 1.00 87.00 965 ASN A O 1
ATOM 7741 N N . GLY A 1 966 ? 37.149 -18.740 -25.952 1.00 89.75 966 GLY A N 1
ATOM 7742 C CA . GLY A 1 966 ? 37.288 -17.943 -24.730 1.00 89.75 966 GLY A CA 1
ATOM 7743 C C . GLY A 1 966 ? 38.343 -16.835 -24.803 1.00 89.75 966 GLY A C 1
ATOM 7744 O O . GLY A 1 966 ? 38.724 -16.313 -23.762 1.00 89.75 966 GLY A O 1
ATOM 7745 N N . GLN A 1 967 ? 38.835 -16.476 -25.991 1.00 92.44 967 GLN A N 1
ATOM 7746 C CA . GLN A 1 967 ? 39.812 -15.403 -26.187 1.00 92.44 967 GLN A CA 1
ATOM 7747 C C . GLN A 1 967 ? 39.313 -14.384 -27.212 1.00 92.44 967 GLN A C 1
ATOM 7749 O O . GLN A 1 967 ? 38.703 -14.753 -28.212 1.00 92.44 967 GLN A O 1
ATOM 7754 N N . GLY A 1 968 ? 39.602 -13.110 -26.975 1.00 93.00 968 GLY A N 1
ATOM 7755 C CA . GLY A 1 968 ? 39.323 -12.012 -27.895 1.00 93.00 968 GLY A CA 1
ATOM 7756 C C . GLY A 1 968 ? 40.343 -10.894 -27.742 1.00 93.00 968 GLY A C 1
ATOM 7757 O O . GLY A 1 968 ? 41.174 -10.910 -26.833 1.00 93.00 968 GLY A O 1
ATOM 7758 N N . ALA A 1 969 ? 40.289 -9.915 -28.636 1.00 93.25 969 ALA A N 1
ATOM 7759 C CA . ALA A 1 969 ? 41.119 -8.725 -28.535 1.00 93.25 969 ALA A CA 1
ATOM 7760 C C . ALA A 1 969 ? 40.360 -7.488 -29.015 1.00 93.25 969 ALA A C 1
ATOM 7762 O O . ALA A 1 969 ? 39.582 -7.561 -29.965 1.00 93.25 969 ALA A O 1
ATOM 7763 N N . LEU A 1 970 ? 40.632 -6.349 -28.383 1.00 94.31 970 LEU A N 1
ATOM 7764 C CA . LEU A 1 970 ? 40.095 -5.044 -28.756 1.00 94.31 970 LEU A CA 1
ATOM 7765 C C . LEU A 1 970 ? 41.252 -4.066 -28.961 1.00 94.31 970 LEU A C 1
ATOM 7767 O O . LEU A 1 970 ? 42.075 -3.886 -28.067 1.00 94.31 970 LEU A O 1
ATOM 7771 N N . THR A 1 971 ? 41.309 -3.404 -30.115 1.00 92.19 971 THR A N 1
ATOM 7772 C CA . THR A 1 971 ? 42.243 -2.290 -30.328 1.00 92.19 971 THR A CA 1
ATOM 7773 C C . THR A 1 971 ? 41.767 -1.065 -29.550 1.00 92.19 971 THR A C 1
ATOM 7775 O O . THR A 1 971 ? 40.605 -0.675 -29.645 1.00 92.19 971 THR A O 1
ATOM 7778 N N . ILE A 1 972 ? 42.658 -0.433 -28.792 1.00 89.94 972 ILE A N 1
ATOM 7779 C CA . ILE A 1 972 ? 42.368 0.770 -28.010 1.00 89.94 972 ILE A CA 1
ATOM 7780 C C . ILE A 1 972 ? 42.238 1.957 -28.972 1.00 89.94 972 ILE A C 1
ATOM 7782 O O . ILE A 1 972 ? 43.231 2.525 -29.420 1.00 89.94 972 ILE A O 1
ATOM 7786 N N . ALA A 1 973 ? 41.001 2.328 -29.306 1.00 85.12 973 ALA A N 1
ATOM 7787 C CA . ALA A 1 973 ? 40.725 3.412 -30.248 1.00 85.12 973 ALA A CA 1
ATOM 7788 C C . ALA A 1 973 ? 40.879 4.818 -29.638 1.00 85.12 973 ALA A C 1
ATOM 7790 O O . ALA A 1 973 ? 41.151 5.775 -30.362 1.00 85.12 973 ALA A O 1
ATOM 7791 N N . GLN A 1 974 ? 40.706 4.958 -28.320 1.00 84.38 974 GLN A N 1
ATOM 7792 C CA . GLN A 1 974 ? 40.813 6.235 -27.613 1.00 84.38 974 GLN A CA 1
ATOM 7793 C C . GLN A 1 974 ? 41.264 6.051 -26.163 1.00 84.38 974 GLN A C 1
ATOM 7795 O O . GLN A 1 974 ? 41.010 5.012 -25.554 1.00 84.38 974 GLN A O 1
ATOM 7800 N N . LYS A 1 975 ? 41.909 7.091 -25.621 1.00 86.12 975 LYS A N 1
ATOM 7801 C CA . LYS A 1 975 ? 42.280 7.183 -24.204 1.00 86.12 975 LYS A CA 1
ATOM 7802 C C . LYS A 1 975 ? 41.043 7.363 -23.323 1.00 86.12 975 LYS A C 1
ATOM 7804 O O . LYS A 1 975 ? 40.065 7.986 -23.747 1.00 86.12 975 LYS A O 1
ATOM 7809 N N . GLY A 1 976 ? 41.128 6.879 -22.089 1.00 88.81 976 GLY A N 1
ATOM 7810 C CA . GLY A 1 976 ? 40.095 6.992 -21.065 1.00 88.81 976 GLY A CA 1
ATOM 7811 C C . GLY A 1 976 ? 39.547 5.640 -20.611 1.00 88.81 976 GLY A C 1
ATOM 7812 O O . GLY A 1 976 ? 40.241 4.624 -20.657 1.00 88.81 976 GLY A O 1
ATOM 7813 N N . LYS A 1 977 ? 38.303 5.641 -20.128 1.00 90.56 977 LYS A N 1
ATOM 7814 C CA . LYS A 1 977 ? 37.655 4.454 -19.556 1.00 90.56 977 LYS A CA 1
ATOM 7815 C C . LYS A 1 977 ? 37.190 3.520 -20.678 1.00 90.56 977 LYS A C 1
ATOM 7817 O O . LYS A 1 977 ? 36.547 3.973 -21.618 1.00 90.56 977 LYS A O 1
ATOM 7822 N N . ILE A 1 978 ? 37.473 2.229 -20.577 1.00 92.62 978 ILE A N 1
ATOM 7823 C CA . ILE A 1 978 ? 36.928 1.169 -21.431 1.00 92.62 978 ILE A CA 1
ATOM 7824 C C . ILE A 1 978 ? 36.097 0.260 -20.533 1.00 92.62 978 ILE A C 1
ATOM 7826 O O . ILE A 1 978 ? 36.629 -0.325 -19.592 1.00 92.62 978 ILE A O 1
ATOM 7830 N N . ILE A 1 979 ? 34.802 0.163 -20.809 1.00 93.25 979 ILE A N 1
ATOM 7831 C CA . ILE A 1 979 ? 33.842 -0.631 -20.041 1.00 93.25 979 ILE A CA 1
ATOM 7832 C C . ILE A 1 979 ? 33.539 -1.879 -20.862 1.00 93.25 979 ILE A C 1
ATOM 7834 O O . ILE A 1 979 ? 33.028 -1.776 -21.977 1.00 93.25 979 ILE A O 1
ATOM 7838 N N . LEU A 1 980 ? 33.893 -3.049 -20.341 1.00 94.62 980 LEU A N 1
ATOM 7839 C CA . LEU A 1 980 ? 33.614 -4.338 -20.961 1.00 94.62 980 LEU A CA 1
ATOM 7840 C C . LEU A 1 980 ? 32.416 -4.981 -20.273 1.00 94.62 980 LEU A C 1
ATOM 7842 O O . LEU A 1 980 ? 32.511 -5.295 -19.092 1.00 94.62 980 LEU A O 1
ATOM 7846 N N . LYS A 1 981 ? 31.337 -5.231 -21.016 1.00 94.12 981 LYS A N 1
ATOM 7847 C CA . LYS A 1 981 ? 30.128 -5.898 -20.515 1.00 94.12 981 LYS A CA 1
ATOM 7848 C C . LYS A 1 981 ? 29.948 -7.251 -21.181 1.00 94.12 981 LYS A C 1
ATOM 7850 O O . LYS A 1 981 ? 29.852 -7.332 -22.409 1.00 94.12 981 LYS A O 1
ATOM 7855 N N . LEU A 1 982 ? 29.895 -8.312 -20.380 1.00 94.62 982 LEU A N 1
ATOM 7856 C CA . LEU A 1 982 ? 29.547 -9.655 -20.835 1.00 94.62 982 LEU A CA 1
ATOM 7857 C C . LEU A 1 982 ? 28.054 -9.892 -20.601 1.00 94.62 982 LEU A C 1
ATOM 7859 O O . LEU A 1 982 ? 27.608 -9.986 -19.460 1.00 94.62 982 LEU A O 1
ATOM 7863 N N . MET A 1 983 ? 27.300 -10.021 -21.686 1.00 92.94 983 MET A N 1
ATOM 7864 C CA . MET A 1 983 ? 25.845 -10.168 -21.677 1.00 92.94 983 MET A CA 1
ATOM 7865 C C . MET A 1 983 ? 25.449 -11.602 -22.031 1.00 92.94 983 MET A C 1
ATOM 7867 O O . MET A 1 983 ? 26.016 -12.180 -22.957 1.00 92.94 983 MET A O 1
ATOM 7871 N N . ASN A 1 984 ? 24.442 -12.165 -21.367 1.00 90.88 984 ASN A N 1
ATOM 7872 C CA . ASN A 1 984 ? 23.709 -13.336 -21.852 1.00 90.88 984 ASN A CA 1
ATOM 7873 C C . ASN A 1 984 ? 22.245 -12.955 -22.043 1.00 90.88 984 ASN A C 1
ATOM 7875 O O . ASN A 1 984 ? 21.570 -12.561 -21.093 1.00 90.88 984 ASN A O 1
ATOM 7879 N N . LYS A 1 985 ? 21.772 -13.060 -23.290 1.00 87.62 985 LYS A N 1
ATOM 7880 C CA . LYS A 1 985 ? 20.538 -12.406 -23.743 1.00 87.62 985 LYS A CA 1
ATOM 7881 C C . LYS A 1 985 ? 20.603 -10.910 -23.391 1.00 87.62 985 LYS A C 1
ATOM 7883 O O . LYS A 1 985 ? 21.556 -10.252 -23.802 1.00 87.62 985 LYS A O 1
ATOM 7888 N N . ASP A 1 986 ? 19.652 -10.423 -22.599 1.00 85.19 986 ASP A N 1
ATOM 7889 C CA . ASP A 1 986 ? 19.547 -9.023 -22.183 1.00 85.19 986 ASP A CA 1
ATOM 7890 C C . ASP A 1 986 ? 20.137 -8.768 -20.783 1.00 85.19 986 ASP A C 1
ATOM 7892 O O . ASP A 1 986 ? 20.101 -7.640 -20.305 1.00 85.19 986 ASP A O 1
ATOM 7896 N N . GLN A 1 987 ? 20.686 -9.795 -20.120 1.00 91.12 987 GLN A N 1
ATOM 7897 C CA . GLN A 1 987 ? 21.175 -9.712 -18.741 1.00 91.12 987 GLN A CA 1
ATOM 7898 C C . GLN A 1 987 ? 22.707 -9.654 -18.698 1.00 91.12 987 GLN A C 1
ATOM 7900 O O . GLN A 1 987 ? 23.390 -10.435 -19.368 1.00 91.12 987 GLN A O 1
ATOM 7905 N N . ILE A 1 988 ? 23.264 -8.769 -17.873 1.00 93.31 988 ILE A N 1
ATOM 7906 C CA . ILE A 1 988 ? 24.707 -8.681 -17.641 1.00 93.31 988 ILE A CA 1
ATOM 7907 C C . ILE A 1 988 ? 25.172 -9.776 -16.674 1.00 93.31 988 ILE A C 1
ATOM 7909 O O . ILE A 1 988 ? 24.539 -10.038 -15.647 1.00 93.31 988 ILE A O 1
ATOM 7913 N N . ILE A 1 989 ? 26.288 -10.423 -17.010 1.00 93.31 989 ILE A N 1
ATOM 7914 C CA . ILE A 1 989 ? 26.928 -11.473 -16.204 1.00 93.31 989 ILE A CA 1
ATOM 7915 C C . ILE A 1 989 ? 28.190 -10.958 -15.519 1.00 93.31 989 ILE A C 1
ATOM 7917 O O . ILE A 1 989 ? 28.493 -11.386 -14.407 1.00 93.31 989 ILE A O 1
ATOM 7921 N N . ASP A 1 990 ? 28.945 -10.095 -16.194 1.00 94.31 990 ASP A N 1
ATOM 7922 C CA . ASP A 1 990 ? 30.184 -9.532 -15.672 1.00 94.31 990 ASP A CA 1
ATOM 7923 C C . ASP A 1 990 ? 30.485 -8.182 -16.332 1.00 94.31 990 ASP A C 1
ATOM 7925 O O . ASP A 1 990 ? 30.162 -7.971 -17.507 1.00 94.31 990 ASP A O 1
ATOM 7929 N N . GLU A 1 991 ? 31.134 -7.297 -15.580 1.00 94.50 991 GLU A N 1
ATOM 7930 C CA . GLU A 1 991 ? 31.631 -6.007 -16.044 1.00 94.50 991 GLU A CA 1
ATOM 7931 C C . GLU A 1 991 ? 33.077 -5.804 -15.585 1.00 94.50 991 GLU A C 1
ATOM 7933 O O . GLU A 1 991 ? 33.405 -6.013 -14.418 1.00 94.50 991 GLU A O 1
ATOM 7938 N N . VAL A 1 992 ? 33.948 -5.369 -16.498 1.00 94.81 992 VAL A N 1
ATOM 7939 C CA . VAL A 1 992 ? 35.321 -4.960 -16.177 1.00 94.81 992 VAL A CA 1
ATOM 7940 C C . VAL A 1 992 ? 35.583 -3.572 -16.734 1.00 94.81 992 VAL A C 1
ATOM 7942 O O . VAL A 1 992 ? 35.339 -3.303 -17.910 1.00 94.81 992 VAL A O 1
ATOM 7945 N N . ILE A 1 993 ? 36.146 -2.707 -15.895 1.00 93.75 993 ILE A N 1
ATOM 7946 C CA . ILE A 1 993 ? 36.502 -1.337 -16.253 1.00 93.75 993 ILE A CA 1
ATOM 7947 C C . ILE A 1 993 ? 38.020 -1.230 -16.360 1.00 93.75 993 ILE A C 1
ATOM 7949 O O . ILE A 1 993 ? 38.753 -1.581 -15.439 1.00 93.75 993 ILE A O 1
ATOM 7953 N N . VAL A 1 994 ? 38.499 -0.726 -17.493 1.00 92.06 994 VAL A N 1
ATOM 7954 C CA . VAL A 1 994 ? 39.925 -0.593 -17.799 1.00 92.06 994 VAL A CA 1
ATOM 7955 C C . VAL A 1 994 ? 40.220 0.856 -18.138 1.00 92.06 994 VAL A C 1
ATOM 7957 O O . VAL A 1 994 ? 39.585 1.429 -19.016 1.00 92.06 994 VAL A O 1
ATOM 7960 N N . ASN A 1 995 ? 41.199 1.460 -17.470 1.00 89.75 995 ASN A N 1
ATOM 7961 C CA . ASN A 1 995 ? 41.667 2.798 -17.825 1.00 89.75 995 ASN A CA 1
ATOM 7962 C C . ASN A 1 995 ? 42.836 2.672 -18.811 1.00 89.75 995 ASN A C 1
ATOM 7964 O O . ASN A 1 995 ? 43.862 2.079 -18.480 1.00 89.75 995 ASN A O 1
ATOM 7968 N N . ALA A 1 996 ? 42.657 3.193 -20.024 1.00 84.81 996 ALA A N 1
ATOM 7969 C CA . ALA A 1 996 ? 43.679 3.229 -21.063 1.00 84.81 996 ALA A CA 1
ATOM 7970 C C . ALA A 1 996 ? 44.273 4.643 -21.169 1.00 84.81 996 ALA A C 1
ATOM 7972 O O . ALA A 1 996 ? 43.581 5.580 -21.577 1.00 84.81 996 ALA A O 1
ATOM 7973 N N . ASP A 1 997 ? 45.544 4.783 -20.788 1.00 74.75 997 ASP A N 1
ATOM 7974 C CA . ASP A 1 997 ? 46.255 6.068 -20.699 1.00 74.75 997 ASP A CA 1
ATOM 7975 C C . ASP A 1 997 ? 46.856 6.591 -22.006 1.00 74.75 997 ASP A C 1
ATOM 7977 O O . ASP A 1 997 ? 47.235 5.822 -22.919 1.00 74.75 997 ASP A O 1
#

Solvent-accessible surface area (backbone atoms only — not comparable to full-atom values): 52221 Å² total; per-residue (Å²): 135,81,80,68,63,65,68,54,53,62,58,64,50,63,42,71,75,33,80,84,34,62,45,85,26,52,55,56,72,60,70,57,68,90,49,46,46,69,86,45,105,74,61,54,73,54,85,34,25,42,56,24,79,46,37,70,40,76,33,48,46,31,38,70,61,63,42,60,35,31,38,39,41,32,32,37,28,41,50,69,83,54,99,74,49,48,37,40,35,38,45,38,33,33,30,75,80,65,68,65,43,29,33,46,27,41,36,33,48,72,40,42,31,28,44,39,31,25,18,69,98,48,40,74,44,78,44,81,71,55,71,55,64,61,73,42,80,44,38,44,32,40,40,41,50,98,63,37,40,39,34,25,50,72,87,40,78,74,48,73,48,59,54,68,57,28,57,57,78,62,64,22,19,43,32,40,34,24,23,33,56,40,73,81,85,73,99,63,38,34,33,39,37,50,68,45,80,48,76,46,56,48,60,64,49,37,76,73,58,60,59,72,72,70,72,58,80,74,71,89,51,82,50,74,48,76,50,99,66,37,31,42,35,37,41,91,38,32,42,39,39,38,35,74,35,35,40,38,33,33,31,48,55,57,16,38,21,50,70,44,40,32,33,51,84,78,72,30,45,29,47,41,95,88,47,71,27,40,40,34,37,40,24,52,73,83,45,78,40,55,27,53,72,31,44,78,74,46,79,48,80,50,77,58,93,71,38,39,35,41,39,39,32,32,37,27,84,88,80,27,37,34,37,43,37,35,43,38,40,41,87,56,48,51,33,39,43,32,43,34,40,34,32,66,40,92,49,75,42,42,39,24,51,30,55,57,33,46,40,13,36,9,61,65,76,36,34,80,55,32,27,35,35,42,24,56,41,46,39,41,50,39,56,71,31,29,41,38,41,35,23,30,38,32,50,14,26,48,68,52,39,33,41,19,38,78,84,29,61,40,24,40,38,40,33,56,68,61,87,71,42,70,63,32,33,40,40,40,40,29,42,45,80,94,59,83,68,42,46,35,40,35,49,48,61,50,53,91,57,55,79,90,65,83,92,68,74,60,80,45,14,31,30,43,34,32,37,41,60,72,36,85,33,45,53,71,34,71,51,76,51,60,40,22,41,42,29,51,45,78,21,31,64,69,54,52,49,50,53,48,34,58,56,48,58,75,72,58,60,65,56,92,60,49,67,70,61,55,44,39,38,29,34,39,63,44,52,79,71,75,39,49,38,80,89,75,66,37,76,46,44,57,77,68,62,82,63,70,54,39,30,37,32,36,40,83,65,42,50,81,86,88,82,89,88,66,64,78,86,53,52,78,81,66,76,55,50,64,54,86,47,52,21,60,96,60,57,20,60,66,48,51,26,56,48,50,49,51,27,45,77,68,66,22,42,42,32,36,56,40,64,72,43,43,22,18,46,84,29,71,56,17,64,76,42,26,77,82,36,25,26,9,81,41,87,89,56,62,76,44,18,79,89,44,80,80,60,37,27,31,47,31,56,50,35,80,92,37,52,30,48,53,48,13,51,49,45,13,47,54,32,49,77,44,67,46,45,31,41,33,30,39,67,37,49,50,70,58,37,29,56,38,65,86,38,57,43,31,64,72,66,70,28,47,62,47,48,67,45,34,48,51,33,46,36,45,26,38,46,33,23,29,77,51,36,81,71,31,42,35,33,24,44,35,48,10,14,64,60,53,37,25,46,41,40,29,18,30,57,50,73,60,14,35,80,85,43,47,60,45,64,74,66,32,42,93,76,59,66,57,48,40,57,59,55,46,36,83,45,40,49,25,42,39,65,55,42,96,56,40,64,51,39,24,55,50,60,52,35,12,35,48,43,78,72,55,91,48,72,67,53,54,50,49,38,43,56,44,42,30,37,18,79,28,51,47,24,77,61,48,44,79,63,50,78,49,76,45,88,61,42,44,26,25,38,26,36,53,100,83,40,47,34,32,26,36,35,32,69,38,95,49,70,45,75,45,71,41,38,76,41,78,64,61,91,70,48,48,45,35,29,65,75,80,68,40,79,44,54,69,54,80,53,100,85,57,87,47,27,36,43,34,55,73,42,51,44,66,31,64,44,35,43,36,46,26,54,66,27,73,45,79,46,82,53,94,64,28,38,42,37,37,48,52,90,65,64,91,80,47,46,40,35,37,26,65,74,51,86,72,81,40,90,77,71,83,69,65,44,76,47,70,66,56,97,44,33,34,67,44,74,64,86,67,73,42,42,36,41,36,40,34,26,48,85,72,32,62,60,32,74,49,72,44,79,41,127

Foldseek 3Di:
DVPPPPVVVVVVLLCPVVVPFWDFDFLQPPPPPLFWDWPDPDQDCDRQKRWAQDLFDKGKIWTPFWAQFKKKKWKKAWAADDPFKKKKKWWFWADPVVGRQFDFTWIQTRFWIWTWFAHRVFDIDTGTQGGDDHPDIWMWIWGADQQKIFIDINNHTRDMDRPNRRRYRDTTITMIIIGMHGDDDDPDTTIMRTSDIDMGRVVVVCVVPVPPCPQQPADDDFDKDDDPQFIWTDHDQWTWTHHQAWIWIWRPSQQTWGQWIAGNVVRKTFADRPDTAAFKWKQKVLDIDTSSQWHWDDWDWDDDDQKIKIWTWTDRPVSQKIKIWMWIDGNAQKIWIWMKMWRRDQWWIWMKMKGGKDEGTQIRVNQQQKWKWFQQQLIFIFRAWEWEKEKQLARRFAQKMKIAGNVFFKIKMKGFLDLLSAIKMKIKGRDAPPTHTYGYTGHYLQSVQDRPDDSYDYPHHMMMIIMHGIFGAGNGGMDIGGIMMIGIDTGDPVVRLVVRLVSNVVNQAADDADLLLLLAFEEEEDEPPQQADPPVLAGCNLVPDLLLAQEYEYFPQAADDDDPPDDPVCVVVPRAALDRFGHVSSPGLVRLLVVQVSNVVSNHAYEYEHALFKHWCPDPCNVPAQQVFAFDQDAVGGQADSSGNPIIGGGQCLAPPHSLLSLLLVQLCVCQSRVGQEYEHEPQSRQRFGNPCVGCCCVPVVGRGDSVSNLVSLLSSQVSNCVSPVRYFYEYAGCSYSSNLRRGQEYERQLQQCVVCVPCVVTGCLQLESNNCQSALSYAYEYDHDDPCRLQSCLQHLHHYYCVNDDDLSNSQSSLVSSQASVFSSDPHKAWFDDWPDPQWGWIWTDDPQKIKIKIWRQAQAKDFFFIDKAADDDQKFKFWRSQTDGWDWDDDPPDRTIITTDIAHHRHMIMIMIAGPQWDWDDDDQKTKIFGDPDDPQKWKWKAFNDDSRSPPPPRIDTWDADPRITMDGNPDFAKIWIFIGRPSYTRDIDIDGHD

Sequence (997 aa):
MKKYKLHLAVLLISCNCFAGSMFYQDDFDSYNESFWGSKSASAILQDGVLVNSSPQGHKTLVSMKKYDFASLDMRLKFGRLSSDSTNFYYIGFQSVLPWAENVCYFMVQDTSLSAIIHKSGGESINQSLGNVDPDKWYVFSIIRQPDRIDFLIDGKSVFKTDNAKAIPDAAMPIFMGANNVGKSGDEFAAKLQIDRVQIINIQEKADTRSGTQTLKKRFEIDKKIGSDDSFISAKDGILHFENINYINEINFDNGLQWKRLFNKPNQEEYLAEEDLSGIFSIFVNQKQISSSEFDINSIDLTEEGKVKKAVVKVVNDKMKVACELTFQIDDTQEMLYGMKVVNQSTGVLKIKPVFPIIGSVSIGGKAGTNKYFFPWRSGIVGQVNCDLLYEYGGLAWMQIVSIFDQDGKSGLYVYPKDSSGTIKGMIFKKDVPQTQGMVKHSELTAAYEAPKEDVFEINNGAGFAYYYFEQDTQAGEEIELPATTLAVYQGGWKNALKNYSTWAHTWYKHVDTPEWFMDTFNFLPRHKPSFYSEAEKRYIGSELLAGSEHLVQWAFFWDYQEKTDWPADILIGREQPGDFDYNKARGGLEAFKEEIKKHQEKGARFTVYIDHRFCWKETKIGKEKGREWAAIYRPGGEPEGYGGPADQYVTCYMEPNAWADYLAEVCGRVVKDTGMDGIYLDELALPFACYNLNHLHNKVHNKIVDMPAFSANMAKARKAMFDANPEAILMTEHAGSDYLSQFIDGSWSQTYYEQGFPFSTKYFDDLSLNYFRFCFPEFKLAEWGGSSESPKRCFFNGMGIDWGVGNSDYLRKTAQVMKENGDAFATLNPEPLVETKLKKVLANKFRTDTKTLYTIYNKTDAVIDAEILEVEPHIGYHWVEMMYDNEIAVRQELMRTKDVLAMKIGANDVVCAVKFPKTISVEIKQDKLEIRLNNAPAEAKLFAYYNQDTSELLDNKAVSIDIQNGQGALTIAQKGKIILKLMNKDQIIDEVIVNAD

Nearest PDB structures (foldseek):
  4b1m-assembly3_C  TM=6.586E-01  e=2.004E-05  Bacillus subtilis
  6n44-assembly4_F  TM=6.283E-01  e=1.382E-04  Ovis aries
  6n44-assembly3_C  TM=5.530E-01  e=1.252E-04  Ovis aries
  6n44-assembly4_G-3  TM=5.854E-01  e=2.159E-04  Ovis aries
  6q2f-assembly1_A  TM=1.322E-01  e=5.396E-03  Novosphingobium sp. PP1Y